Protein AF-A0A3B4ZM72-F1 (afdb_monomer_lite)

Foldseek 3Di:
DPDDDPPPPPPPDDDDDDVVVVVVVLQVVCVVVPDDSPPDPVVSVVVVVVVVVVVVVVVVVVVVVVVVVVVVVVVVVVVVVVVVVVVVVVVVVVVVVVVVVVVVVVVVVVVVVVVVVVVVVVLVVVCVVCVVVVVNVCSPPDPVVNVVVVVVVVVVVVVVVPDDDDPPDDDDDDDDDDDDDDDDDDDDDDDDDDDDDDDDDDPVVVVPDDDDDDDDDDDDDDDDPDCPVVVVVVVVVVVVVVVVVVVVVVVVVVVVVVVVVVVVVVVVVVVVVCVVCVVVVVVVVVVVVVVVVVVVVVVVVVVVVVVVVVVVVVVVVVVVVVVVVVVVVVVVVVVVVVVVVVVVVVVVVVVVVVVVVPPDDDDDDCPVVVVVVVVVVVVVVVVVVVVVVVVVVVVVVVVVVVVVVVVVVVVVVVVVVVVVVVVVVVVVVVVVVVVVVVVVVVVVVVVVVVVVVVVVVVVVVVVVVVVVVVVVVVVVVVVVVVVVVVVVVVVVVVVVVVVVVVVVVVVVVVVVVVVVVVVVVVVVVVVVVVVVPDPDDDDDDDDDDDDDDDDDDDDDDDDDDDDDDDDDDPVVVVVVVVVVVVVVVVVVVVVVVVVVVVVVVVVVVVVVVVVVVVVVVVVVVVVVVVVVVVVVVVVVVVVVVVVVVVVVVVVVVVVVVVVVVVVVVVVVVVVVVVVVVVVVVVVVVVVVVVVVVVVVVVVVVVVVVVVVVVVVVVVVVVVVVVVVVVVVVVVVVVVVVVVVVVPDDDDDDDDDDDDDDDDDDDDDDDDDDDDDDDDDDDDDDDDDDDDDDDDDDDDDDDDDDDDDDDDDDDDDDDDDDDDDDDD

Organism: NCBI:txid144197

Secondary structure (DSSP, 8-state):
--S--TTSTTS--PPPPPHHHHHHHHHHHHHHTT--TTS-HHHHHHHHHHHHHHHHHHHHHHHHHHHHHHHHHHHHHHHHHHHHHHHHHHHHHHHHHHHHHHHHHHHHHHHHHHHHHHHHHHHHHHHHHHHHTT-GGGGGS-HHHHHHHHHHHHHHHHHHHT-PPP------------------------------------GGGGTT---PPPP---------SSTHHHHHHHHHHHHHHHHHHHHHHHHHHHHHHHHHHHHHHHHHHHHHHHHHHHHHHHHHHHHHHHHHHHHHHHHHHHHHHHHHHHHHHHHHHHHHHHHHHHHHHHHHHHHHHHHHHHHHHHHHHHHHHHHHHT--------HHHHHHHHHHHHHHHHHHHHHHHHHHHHHHHHHHHHHHHHHHHHHHHHHHHHHHHHHHHHHHHHHHHHHHHHHHHHHHHHHHHHHHHHHHHHHHHHHHHHHHHHHHHHHHHHHHHHHHHHHHHHHHHHHHHHHHHHHHHHHHHHHHHHHHHHHHHHHHHHHHHHHTT------------------------------------THHHHHHHHHHHHHHHHHHHHHHHHHHHHHHHHHHHHHHHHHHHHHHHHHHHHHHHHHHHHHHHHHHHHHHHHHHHHHHHHHHHHHHHHHHHHHHHHHHHHHHHHHHHHHHHHHHHHHHHHHHHHHHHHHHHHHHHHHHHHHHHHHHHHHHHHHHHHHHHHHHHHHHHHHHHHSS-------------------------------------------------------------------------------

InterPro domains:
  IPR031476 Protein of unknown function DUF4686 [PF15742] (383-716)
  IPR052825 Coiled-coil domain-containing protein Prefoldin subunit beta-like [PTHR34479] (20-457)

Sequence (823 aa):
MCECESGLDAVCRTGLMDPAEELKQISTWLSEEGLHPDSPQEAQLCLLWRALQRTRTRLSNVTRELETHRSQHLAEMAEVRKSLEQIRIFTEHKDVLAQEIQDENDRLKEQLRRLISLQDAQISEVAKMLYQQGLTELIHSSPSEQVAYLLVERASLLETSEAPEKPTGDGGPAGQVETTAPPLNTSVRQSSHKGAPRHGQSAWKRLLGLHKASQSKHTFIPAEARHLAGQAGHLEKECSRLERDLEEGSRRLAMAHNEIRRLTDELESAHLTQRTYEPELESAQQEVEQLRQEVEKLKKYEMAELRKAKELNDRLDLEIRALRNRVRSLDTEKSSLQHTVLSLQEQLESAEQQQQQQQTGQVQAVELTQVASLRRKAEQLESVLQQQQLVQANQASELAKAQAAKLEQSDQTCRHLQEKLAAQTKKLLEKEELVESLQQQVQRLQAALQQQQQQLGAVQLQADRADELAKSSANELIQSNRTCRDLQNKLGAHVRSLLENESEIRSLRQQLDDAAAKTSTRENSLQDQQLLKHNKADSRPRTDTGCQLEDDTGLQTQPCKEDTVDKERPDYEEVMKTLFSTREECEALKKEICETLQCLDKERSKHHELKEKHKARLCRAKQKFDDETSWRDEKIKSLERELSFCSHTVTKEKELVMSITVENEKLLSERRRLLQQLHEEEHDKKDSNLTASLSKCRVDFLEMENKKLENKIFHMSTQLAVLERSLQNVQSLQFAEELKKISNHLPLFTPLHTSSVTSSERSDIQGSLDAKQTDATPSPHCRTSGPWCRPAEMGYLNLTSTQSRPDQPAPPAALSSSESPRP

Radius of gyration: 73.66 Å; chains: 1; bounding box: 165×98×258 Å

Structure (mmCIF, N/CA/C/O backbone):
data_AF-A0A3B4ZM72-F1
#
_entry.id   AF-A0A3B4ZM72-F1
#
loop_
_atom_site.group_PDB
_atom_site.id
_atom_site.type_symbol
_atom_site.label_atom_id
_atom_site.label_alt_id
_atom_site.label_comp_id
_atom_site.label_asym_id
_atom_site.label_entity_id
_atom_site.label_seq_id
_atom_site.pdbx_PDB_ins_code
_atom_site.Cartn_x
_atom_site.Cartn_y
_atom_site.Cartn_z
_atom_site.occupancy
_atom_site.B_iso_or_equiv
_atom_site.auth_seq_id
_atom_site.auth_comp_id
_atom_site.auth_asym_id
_atom_site.auth_atom_id
_atom_site.pdbx_PDB_model_num
ATOM 1 N N . MET A 1 1 ? -36.102 -30.342 0.320 1.00 39.38 1 MET A N 1
ATOM 2 C CA . MET A 1 1 ? -37.558 -30.230 0.069 1.00 39.38 1 MET A CA 1
ATOM 3 C C . MET A 1 1 ? -38.127 -31.630 0.141 1.00 39.38 1 MET A C 1
ATOM 5 O O . MET A 1 1 ? -37.392 -32.545 -0.210 1.00 39.38 1 MET A O 1
ATOM 9 N N . CYS A 1 2 ? -39.365 -31.772 0.624 1.00 41.09 2 CYS A N 1
ATOM 10 C CA . CYS A 1 2 ? -39.804 -32.916 1.441 1.00 41.09 2 CYS A CA 1
ATOM 11 C C . CYS A 1 2 ? -39.124 -32.929 2.831 1.00 41.09 2 CYS A C 1
ATOM 13 O O . CYS A 1 2 ? -38.068 -32.318 3.003 1.00 41.09 2 CYS A O 1
ATOM 15 N N . GLU A 1 3 ? -39.789 -33.570 3.801 1.00 36.41 3 GLU A N 1
ATOM 16 C CA . GLU A 1 3 ? -39.395 -33.713 5.219 1.00 36.41 3 GLU A CA 1
ATOM 17 C C . GLU A 1 3 ? -39.218 -32.404 6.022 1.00 36.41 3 GLU A C 1
ATOM 19 O O . GLU A 1 3 ? -38.140 -32.113 6.527 1.00 36.41 3 GLU A O 1
ATOM 24 N N . CYS A 1 4 ? -40.300 -31.622 6.186 1.00 36.41 4 CYS A N 1
ATOM 25 C CA . CYS A 1 4 ? -40.378 -30.601 7.255 1.00 36.41 4 CYS A CA 1
ATOM 26 C C . CYS A 1 4 ? -41.807 -30.176 7.694 1.00 36.41 4 CYS A C 1
ATOM 28 O O . CYS A 1 4 ? -41.957 -29.174 8.385 1.00 36.41 4 CYS A O 1
ATOM 30 N N . GLU A 1 5 ? -42.871 -30.896 7.305 1.00 38.28 5 GLU A N 1
ATOM 31 C CA . GLU A 1 5 ? -44.272 -30.453 7.513 1.00 38.28 5 GLU A CA 1
ATOM 32 C C . GLU A 1 5 ? -45.040 -31.217 8.612 1.00 38.28 5 GLU A C 1
ATOM 34 O O . GLU A 1 5 ? -46.142 -30.833 8.985 1.00 38.28 5 GLU A O 1
ATOM 39 N N . SER A 1 6 ? -44.461 -32.268 9.200 1.00 40.31 6 SER A N 1
ATOM 40 C CA . SER A 1 6 ? -45.129 -33.154 10.173 1.00 40.31 6 SER A CA 1
ATOM 41 C C . SER A 1 6 ? -45.191 -32.629 11.621 1.00 40.31 6 SER A C 1
ATOM 43 O O . SER A 1 6 ? -45.596 -33.365 12.519 1.00 40.31 6 SER A O 1
ATOM 45 N N . GLY A 1 7 ? -44.773 -31.383 11.877 1.00 36.31 7 GLY A N 1
ATOM 46 C CA . GLY A 1 7 ? -44.553 -30.860 13.235 1.00 36.31 7 GLY A CA 1
ATOM 47 C C . GLY A 1 7 ? -45.649 -29.969 13.839 1.00 36.31 7 GLY A C 1
ATOM 48 O O . GLY A 1 7 ? -45.573 -29.680 15.031 1.00 36.31 7 GLY A O 1
ATOM 49 N N . LEU A 1 8 ? -46.634 -29.496 13.063 1.00 37.75 8 LEU A N 1
ATOM 50 C CA . LEU A 1 8 ? -47.495 -28.372 13.485 1.00 37.75 8 LEU A CA 1
ATOM 51 C C . LEU A 1 8 ? -48.903 -28.753 13.988 1.00 37.75 8 LEU A C 1
ATOM 53 O O . LEU A 1 8 ? -49.446 -28.038 14.828 1.00 37.75 8 LEU A O 1
ATOM 57 N N . ASP A 1 9 ? -49.469 -29.891 13.577 1.00 36.84 9 ASP A N 1
ATOM 58 C CA . ASP A 1 9 ? -50.849 -30.277 13.943 1.00 36.84 9 ASP A CA 1
ATOM 59 C C . ASP A 1 9 ? -51.015 -30.789 15.392 1.00 36.84 9 ASP A C 1
ATOM 61 O O . ASP A 1 9 ? -52.133 -30.989 15.872 1.00 36.84 9 ASP A O 1
ATOM 65 N N . ALA A 1 10 ? -49.918 -31.009 16.123 1.00 38.50 10 ALA A N 1
ATOM 66 C CA . ALA A 1 10 ? -49.944 -31.670 17.431 1.00 38.50 10 ALA A CA 1
ATOM 67 C C . ALA A 1 10 ? -50.439 -30.789 18.600 1.00 38.50 10 ALA A C 1
ATOM 69 O O . ALA A 1 10 ? -50.789 -31.319 19.654 1.00 38.50 10 ALA A O 1
ATOM 70 N N . VAL A 1 11 ? -50.458 -29.459 18.446 1.00 41.25 11 VAL A N 1
ATOM 71 C CA . VAL A 1 11 ? -50.649 -28.514 19.571 1.00 41.25 11 VAL A CA 1
ATOM 72 C C . VAL A 1 11 ? -52.121 -28.130 19.795 1.00 41.25 11 VAL A C 1
ATOM 74 O O . VAL A 1 11 ? -52.511 -27.776 20.907 1.00 41.25 11 VAL A O 1
ATOM 77 N N . CYS A 1 12 ? -52.987 -28.256 18.785 1.00 37.84 12 CYS A N 1
ATOM 78 C CA . CYS A 1 12 ? -54.393 -27.830 18.854 1.00 37.84 12 CYS A CA 1
ATOM 79 C C . CYS A 1 12 ? -55.337 -28.860 19.513 1.00 37.84 12 CYS A C 1
ATOM 81 O O . CYS A 1 12 ? -56.420 -29.148 19.004 1.00 37.84 12 CYS A O 1
ATOM 83 N N . ARG A 1 13 ? -54.949 -29.394 20.679 1.00 44.56 13 ARG A N 1
ATOM 84 C CA . ARG A 1 13 ? -55.831 -30.154 21.588 1.00 44.56 13 ARG A CA 1
ATOM 85 C C . ARG A 1 13 ? -55.795 -29.581 23.004 1.00 44.56 13 ARG A C 1
ATOM 87 O O . ARG A 1 13 ? -55.393 -30.249 23.953 1.00 44.56 13 ARG A O 1
ATOM 94 N N . THR A 1 14 ? -56.257 -28.343 23.148 1.00 48.09 14 THR A N 1
ATOM 95 C CA . THR A 1 14 ? -56.658 -27.803 24.452 1.00 48.09 14 THR A CA 1
ATOM 96 C C . THR A 1 14 ? -57.784 -28.660 25.026 1.00 48.09 14 THR A C 1
ATOM 98 O O . THR A 1 14 ? -58.851 -28.762 24.416 1.00 48.09 14 THR A O 1
ATOM 101 N N . GLY A 1 15 ? -57.560 -29.274 26.188 1.00 49.94 15 GLY A N 1
ATOM 102 C CA . GLY A 1 15 ? -58.657 -29.838 26.971 1.00 49.94 15 GLY A CA 1
ATOM 103 C C . GLY A 1 15 ? -59.597 -28.719 27.415 1.00 49.94 15 GLY A C 1
ATOM 104 O O . GLY A 1 15 ? -59.130 -27.636 27.764 1.00 49.94 15 GLY A O 1
ATOM 105 N N . LEU A 1 16 ? -60.907 -28.970 27.397 1.00 51.81 16 LEU A N 1
ATOM 106 C CA . LEU A 1 16 ? -61.850 -28.080 28.067 1.00 51.81 16 LEU A CA 1
ATOM 107 C C . LEU A 1 16 ? -61.593 -28.194 29.574 1.00 51.81 16 LEU A C 1
ATOM 109 O O . LEU A 1 16 ? -61.608 -29.303 30.114 1.00 51.81 16 LEU A O 1
ATOM 113 N N . MET A 1 17 ? -61.345 -27.063 30.233 1.00 61.16 17 MET A N 1
ATOM 114 C CA . MET A 1 17 ? -61.376 -26.985 31.693 1.00 61.16 17 MET A CA 1
ATOM 115 C C . MET A 1 17 ? -62.834 -27.116 32.164 1.00 61.16 17 MET A C 1
ATOM 117 O O . MET A 1 17 ? -63.772 -26.929 31.384 1.00 61.16 17 MET A O 1
ATOM 121 N N . ASP A 1 18 ? -63.050 -27.442 33.438 1.00 74.81 18 ASP A N 1
ATOM 122 C CA . ASP A 1 18 ? -64.393 -27.361 34.018 1.00 74.81 18 ASP A CA 1
ATOM 123 C C . ASP A 1 18 ? -64.803 -25.873 34.090 1.00 74.81 18 ASP A C 1
ATOM 125 O O . ASP A 1 18 ? -64.057 -25.081 34.674 1.00 74.81 18 ASP A O 1
ATOM 129 N N . PRO A 1 19 ? -65.963 -25.444 33.552 1.00 71.25 19 PRO A N 1
ATOM 130 C CA . PRO A 1 19 ? -66.417 -24.057 33.681 1.00 71.25 19 PRO A CA 1
ATOM 131 C C . PRO A 1 19 ? -66.559 -23.596 35.146 1.00 71.25 19 PRO A C 1
ATOM 133 O O . PRO A 1 19 ? -66.435 -22.404 35.429 1.00 71.25 19 PRO A O 1
ATOM 136 N N . ALA A 1 20 ? -66.761 -24.508 36.106 1.00 71.81 20 ALA A N 1
ATOM 137 C CA . ALA A 1 20 ? -66.739 -24.197 37.540 1.00 71.81 20 ALA A CA 1
ATOM 138 C C . ALA A 1 20 ? -65.322 -23.938 38.099 1.00 71.81 20 ALA A C 1
ATOM 140 O O . ALA A 1 20 ? -65.180 -23.445 39.222 1.00 71.81 20 ALA A O 1
ATOM 141 N N . GLU A 1 21 ? -64.278 -24.278 37.346 1.00 76.75 21 GLU A N 1
ATOM 142 C CA . GLU A 1 21 ? -62.869 -24.014 37.642 1.00 76.75 21 GLU A CA 1
ATOM 143 C C . GLU A 1 21 ? -62.369 -22.776 36.881 1.00 76.75 21 GLU A C 1
ATOM 145 O O . GLU A 1 21 ? -61.737 -21.912 37.491 1.00 76.75 21 GLU A O 1
ATOM 150 N N . GLU A 1 22 ? -62.776 -22.593 35.618 1.00 78.25 22 GLU A N 1
ATOM 151 C CA . GLU A 1 22 ? -62.567 -21.346 34.860 1.00 78.25 22 GLU A CA 1
ATOM 152 C C . GLU A 1 22 ? -63.152 -20.129 35.599 1.00 78.25 22 GLU A C 1
ATOM 154 O O . GLU A 1 22 ? -62.467 -19.124 35.789 1.00 78.25 22 GLU A O 1
ATOM 159 N N . LEU A 1 23 ? -64.391 -20.227 36.101 1.00 78.88 23 LEU A N 1
ATOM 160 C CA . LEU A 1 23 ? -65.030 -19.148 36.867 1.00 78.88 23 LEU A CA 1
ATOM 161 C C . LEU A 1 23 ? -64.290 -18.808 38.173 1.00 78.88 23 LEU A C 1
ATOM 163 O O . LEU A 1 23 ? -64.309 -17.650 38.592 1.00 78.88 23 LEU A O 1
ATOM 167 N N . LYS A 1 24 ? -63.613 -19.780 38.802 1.00 79.81 24 LYS A N 1
ATOM 168 C CA . LYS A 1 24 ? -62.765 -19.528 39.982 1.00 79.81 24 LYS A CA 1
ATOM 169 C C . LYS A 1 24 ? -61.474 -18.816 39.592 1.00 79.81 24 LYS A C 1
ATOM 171 O O . LYS A 1 24 ? -61.111 -17.850 40.247 1.00 79.81 24 LYS A O 1
ATOM 176 N N . GLN A 1 25 ? -60.813 -19.249 38.518 1.00 81.06 25 GLN A N 1
ATOM 177 C CA . GLN A 1 25 ? -59.602 -18.588 38.013 1.00 81.06 25 GLN A CA 1
ATOM 178 C C . GLN A 1 25 ? -59.888 -17.137 37.592 1.00 81.06 25 GLN A C 1
ATOM 180 O O . GLN A 1 25 ? -59.097 -16.236 37.868 1.00 81.06 25 GLN A O 1
ATOM 185 N N . ILE A 1 26 ? -61.054 -16.890 36.985 1.00 81.50 26 ILE A N 1
ATOM 186 C CA . ILE A 1 26 ? -61.528 -15.541 36.657 1.00 81.50 26 ILE A CA 1
ATOM 187 C C . ILE A 1 26 ? -61.771 -14.720 37.933 1.00 81.50 26 ILE A C 1
ATOM 189 O O . ILE A 1 26 ? -61.358 -13.564 37.982 1.00 81.50 26 ILE A O 1
ATOM 193 N N . SER A 1 27 ? -62.389 -15.282 38.980 1.00 78.69 27 SER A N 1
ATOM 194 C CA . SER A 1 27 ? -62.639 -14.533 40.222 1.00 78.69 27 SER A CA 1
ATOM 195 C C . SER A 1 27 ? -61.362 -14.229 41.017 1.00 78.69 27 SER A C 1
ATOM 197 O O . SER A 1 27 ? -61.245 -13.127 41.561 1.00 78.69 27 SER A O 1
ATOM 199 N N . THR A 1 28 ? -60.373 -15.131 41.031 1.00 83.06 28 THR A N 1
ATOM 200 C CA . THR A 1 28 ? -59.054 -14.850 41.624 1.00 83.06 28 THR A CA 1
ATOM 201 C C . THR A 1 28 ? -58.307 -13.785 40.830 1.00 83.06 28 THR A C 1
ATOM 203 O O . THR A 1 28 ? -57.856 -12.811 41.424 1.00 83.06 28 THR A O 1
ATOM 206 N N . TRP A 1 29 ? -58.275 -13.877 39.496 1.00 86.31 29 TRP A N 1
ATOM 207 C CA . TRP A 1 29 ? -57.610 -12.877 38.652 1.00 86.31 29 TRP A CA 1
ATOM 208 C C . TRP A 1 29 ? -58.255 -11.480 38.755 1.00 86.31 29 TRP A C 1
ATOM 210 O O . TRP A 1 29 ? -57.559 -10.468 38.829 1.00 86.31 29 TRP A O 1
ATOM 220 N N . LEU A 1 30 ? -59.590 -11.400 38.841 1.00 82.94 30 LEU A N 1
ATOM 221 C CA . LEU A 1 30 ? -60.292 -10.132 39.092 1.00 82.94 30 LEU A CA 1
ATOM 222 C C . LEU A 1 30 ? -59.968 -9.552 40.479 1.00 82.94 30 LEU A C 1
ATOM 224 O O . LEU A 1 30 ? -59.894 -8.331 40.621 1.00 82.94 30 LEU A O 1
ATOM 228 N N . SER A 1 31 ? -59.744 -10.409 41.480 1.00 78.12 31 SER A N 1
ATOM 229 C CA . SER A 1 31 ? -59.316 -9.992 42.822 1.00 78.12 31 SER A CA 1
ATOM 230 C C . SER A 1 31 ? -57.866 -9.485 42.825 1.00 78.12 31 SER A C 1
ATOM 232 O O . SER A 1 31 ? -57.564 -8.498 43.493 1.00 78.12 31 SER A O 1
ATOM 234 N N . GLU A 1 32 ? -56.980 -10.108 42.041 1.00 81.75 32 GLU A N 1
ATOM 235 C CA . GLU A 1 32 ? -55.578 -9.699 41.851 1.00 81.75 32 GLU A CA 1
ATOM 236 C C . GLU A 1 32 ? -55.450 -8.344 41.128 1.00 81.75 32 GLU A C 1
ATOM 238 O O . GLU A 1 32 ? -54.628 -7.515 41.519 1.00 81.75 32 GLU A O 1
ATOM 243 N N . GLU A 1 33 ? -56.306 -8.062 40.138 1.00 80.50 33 GLU A N 1
ATOM 244 C CA . GLU A 1 33 ? -56.430 -6.733 39.502 1.00 80.50 33 GLU A CA 1
ATOM 245 C C . GLU A 1 33 ? -57.232 -5.718 40.358 1.00 80.50 33 GLU A C 1
ATOM 247 O O . GLU A 1 33 ? -57.470 -4.587 39.926 1.00 80.50 33 GLU A O 1
ATOM 252 N N . GLY A 1 34 ? -57.628 -6.084 41.584 1.00 78.25 34 GLY A N 1
ATOM 253 C CA . GLY A 1 34 ? -58.151 -5.161 42.598 1.00 78.25 34 GLY A CA 1
ATOM 254 C C . GLY A 1 34 ? -59.664 -4.908 42.590 1.00 78.25 34 GLY A C 1
ATOM 255 O O . GLY A 1 34 ? -60.106 -3.913 43.169 1.00 78.25 34 GLY A O 1
ATOM 256 N N . LEU A 1 35 ? -60.479 -5.767 41.967 1.00 75.38 35 LEU A N 1
ATOM 257 C CA . LEU A 1 35 ? -61.942 -5.717 42.108 1.00 75.38 35 LEU A CA 1
ATOM 258 C C . LEU A 1 35 ? -62.424 -6.491 43.343 1.00 75.38 35 LEU A C 1
ATOM 260 O O . LEU A 1 35 ? -61.974 -7.599 43.618 1.00 75.38 35 LEU A O 1
ATOM 264 N N . HIS A 1 36 ? -63.422 -5.945 44.042 1.00 70.19 36 HIS A N 1
ATOM 265 C CA . HIS A 1 36 ? -64.130 -6.677 45.097 1.00 70.19 36 HIS A CA 1
ATOM 266 C C . HIS A 1 36 ? -65.056 -7.747 44.481 1.00 70.19 36 HIS A C 1
ATOM 268 O O . HIS A 1 36 ? -65.680 -7.445 43.457 1.00 70.19 36 HIS A O 1
ATOM 274 N N . PRO A 1 37 ? -65.236 -8.939 45.085 1.00 67.31 37 PRO A N 1
ATOM 275 C CA . PRO A 1 37 ? -66.122 -9.981 44.550 1.00 67.31 37 PRO A CA 1
ATOM 276 C C . PRO A 1 37 ? -67.559 -9.509 44.267 1.00 67.31 37 PRO A C 1
ATOM 278 O O . PRO A 1 37 ? -68.132 -9.864 43.239 1.00 67.31 37 PRO A O 1
ATOM 281 N N . ASP A 1 38 ? -68.105 -8.635 45.119 1.00 69.62 38 ASP A N 1
ATOM 282 C CA . ASP A 1 38 ? -69.455 -8.058 44.977 1.00 69.62 38 ASP A CA 1
ATOM 283 C C . ASP A 1 38 ? -69.561 -6.916 43.939 1.00 69.62 38 ASP A C 1
ATOM 285 O O . ASP A 1 38 ? -70.576 -6.220 43.870 1.00 69.62 38 ASP A O 1
ATOM 289 N N . SER A 1 39 ? -68.518 -6.673 43.135 1.00 75.94 39 SER A N 1
ATOM 290 C CA . SER A 1 39 ? -68.550 -5.650 42.078 1.00 75.94 39 SER A CA 1
ATOM 291 C C . SER A 1 39 ? -69.613 -5.982 41.020 1.00 75.94 39 SER A C 1
ATOM 293 O O . SER A 1 39 ? -69.706 -7.141 40.611 1.00 75.94 39 SER A O 1
ATOM 295 N N . PRO A 1 40 ? -70.373 -5.000 40.493 1.00 82.62 40 PRO A N 1
ATOM 296 C CA . PRO A 1 40 ? -71.416 -5.260 39.501 1.00 82.62 40 PRO A CA 1
ATOM 297 C C . PRO A 1 40 ? -70.844 -5.906 38.230 1.00 82.62 40 PRO A C 1
ATOM 299 O O . PRO A 1 40 ? -69.763 -5.536 37.767 1.00 82.62 40 PRO A O 1
ATOM 302 N N . GLN A 1 41 ? -71.591 -6.844 37.637 1.00 78.19 41 GLN A N 1
ATOM 303 C CA . GLN A 1 41 ? -71.126 -7.658 36.501 1.00 78.19 41 GLN A CA 1
ATOM 304 C C . GLN A 1 41 ? -70.626 -6.822 35.313 1.00 78.19 41 GLN A C 1
ATOM 306 O O . GLN A 1 41 ? -69.636 -7.189 34.687 1.00 78.19 41 GLN A O 1
ATOM 311 N N . GLU A 1 42 ? -71.233 -5.667 35.030 1.00 82.38 42 GLU A N 1
ATOM 312 C CA . GLU A 1 42 ? -70.773 -4.766 33.964 1.00 82.38 42 GLU A CA 1
ATOM 313 C C . GLU A 1 42 ? -69.364 -4.205 34.221 1.00 82.38 42 GLU A C 1
ATOM 315 O O . GLU A 1 42 ? -68.594 -4.042 33.274 1.00 82.38 42 GLU A O 1
ATOM 320 N N . ALA A 1 43 ? -68.975 -3.968 35.480 1.00 78.69 43 ALA A N 1
ATOM 321 C CA . ALA A 1 43 ? -67.618 -3.541 35.826 1.00 78.69 43 ALA A CA 1
ATOM 322 C C . ALA A 1 43 ? -66.602 -4.680 35.635 1.00 78.69 43 ALA A C 1
ATOM 324 O O . ALA A 1 43 ? -65.532 -4.452 35.062 1.00 78.69 43 ALA A O 1
ATOM 325 N N . GLN A 1 44 ? -66.965 -5.904 36.040 1.00 82.88 44 GLN A N 1
ATOM 326 C CA . GLN A 1 44 ? -66.149 -7.107 35.835 1.00 82.88 44 GLN A CA 1
ATOM 327 C C . GLN A 1 44 ? -65.938 -7.376 34.332 1.00 82.88 44 GLN A C 1
ATOM 329 O O . GLN A 1 44 ? -64.802 -7.488 33.867 1.00 82.88 44 GLN A O 1
ATOM 334 N N . LEU A 1 45 ? -67.019 -7.368 33.543 1.00 85.56 45 LEU A N 1
ATOM 335 C CA . LEU A 1 45 ? -66.986 -7.535 32.085 1.00 85.56 45 LEU A CA 1
ATOM 336 C C . LEU A 1 45 ? -66.202 -6.415 31.386 1.00 85.56 45 LEU A C 1
ATOM 338 O O . LEU A 1 45 ? -65.425 -6.695 30.473 1.00 85.56 45 LEU A O 1
ATOM 342 N N . CYS A 1 46 ? -66.332 -5.159 31.827 1.00 85.31 46 CYS A N 1
ATOM 343 C CA . CYS A 1 46 ? -65.537 -4.051 31.291 1.00 85.31 46 CYS A CA 1
ATOM 344 C C . CYS A 1 46 ? -64.032 -4.236 31.525 1.00 85.31 46 CYS A C 1
ATOM 346 O O . CYS A 1 46 ? -63.236 -3.862 30.660 1.00 85.31 46 CYS A O 1
ATOM 348 N N . LEU A 1 47 ? -63.620 -4.785 32.671 1.00 85.19 47 LEU A N 1
ATOM 349 C CA . LEU A 1 47 ? -62.209 -5.036 32.967 1.00 85.19 47 LEU A CA 1
ATOM 350 C C . LEU A 1 47 ? -61.669 -6.261 32.221 1.00 85.19 47 LEU A C 1
ATOM 352 O O . LEU A 1 47 ? -60.618 -6.137 31.591 1.00 85.19 47 LEU A O 1
ATOM 356 N N . LEU A 1 48 ? -62.425 -7.362 32.144 1.00 87.31 48 LEU A N 1
ATOM 357 C CA . LEU A 1 48 ? -62.096 -8.515 31.290 1.00 87.31 48 LEU A CA 1
ATOM 358 C C . LEU A 1 48 ? -61.955 -8.115 29.814 1.00 87.31 48 LEU A C 1
ATOM 360 O O . LEU A 1 48 ? -60.978 -8.480 29.162 1.00 87.31 48 LEU A O 1
ATOM 364 N N . TRP A 1 49 ? -62.876 -7.306 29.284 1.00 88.06 49 TRP A N 1
ATOM 365 C CA . TRP A 1 49 ? -62.820 -6.835 27.897 1.00 88.06 49 TRP A CA 1
ATOM 366 C C . TRP A 1 49 ? -61.612 -5.925 27.635 1.00 88.06 49 TRP A C 1
ATOM 368 O O . TRP A 1 49 ? -60.904 -6.106 26.643 1.00 88.06 49 TRP A O 1
ATOM 378 N N . ARG A 1 50 ? -61.308 -4.990 28.548 1.00 89.50 50 ARG A N 1
ATOM 379 C CA . ARG A 1 50 ? -60.094 -4.154 28.467 1.00 89.50 50 ARG A CA 1
ATOM 380 C C . ARG A 1 50 ? -58.821 -4.997 28.553 1.00 89.50 50 ARG A C 1
ATOM 382 O O . ARG A 1 50 ? -57.872 -4.717 27.825 1.00 89.50 50 ARG A O 1
ATOM 389 N N . ALA A 1 51 ? -58.789 -6.021 29.402 1.00 87.75 51 ALA A N 1
ATOM 390 C CA . ALA A 1 51 ? -57.661 -6.939 29.510 1.00 87.75 51 ALA A CA 1
ATOM 391 C C . ALA A 1 51 ? -57.478 -7.761 28.229 1.00 87.75 51 ALA A C 1
ATOM 393 O O . ALA A 1 51 ? -56.378 -7.771 27.685 1.00 87.75 51 ALA A O 1
ATOM 394 N N . LEU A 1 52 ? -58.553 -8.329 27.672 1.00 89.50 52 LEU A N 1
ATOM 395 C CA . LEU A 1 52 ? -58.537 -9.045 26.392 1.00 89.50 52 LEU A CA 1
ATOM 396 C C . LEU A 1 52 ? -58.078 -8.151 25.225 1.00 89.50 52 LEU A C 1
ATOM 398 O O . LEU A 1 52 ? -57.320 -8.589 24.361 1.00 89.50 52 LEU A O 1
ATOM 402 N N . GLN A 1 53 ? -58.477 -6.875 25.202 1.00 92.00 53 GLN A N 1
ATOM 403 C CA . GLN A 1 53 ? -57.972 -5.906 24.222 1.00 92.00 53 GLN A CA 1
ATOM 404 C C . GLN A 1 53 ? -56.477 -5.588 24.425 1.00 92.00 53 GLN A C 1
ATOM 406 O O . GLN A 1 53 ? -55.721 -5.524 23.450 1.00 92.00 53 GLN A O 1
ATOM 411 N N . ARG A 1 54 ? -56.016 -5.426 25.674 1.00 90.94 54 ARG A N 1
ATOM 412 C CA . ARG A 1 54 ? -54.594 -5.206 26.009 1.00 90.94 54 ARG A CA 1
ATOM 413 C C . ARG A 1 54 ? -53.726 -6.418 25.658 1.00 90.94 54 ARG A C 1
ATOM 415 O O . ARG A 1 54 ? -52.645 -6.241 25.103 1.00 90.94 54 ARG A O 1
ATOM 422 N N . THR A 1 55 ? -54.172 -7.640 25.947 1.00 89.75 55 THR A N 1
ATOM 423 C CA . THR A 1 55 ? -53.428 -8.864 25.608 1.00 89.75 55 THR A CA 1
ATOM 424 C C . THR A 1 55 ? -53.434 -9.113 24.106 1.00 89.75 55 THR A C 1
ATOM 426 O O . THR A 1 55 ? -52.381 -9.419 23.556 1.00 89.75 55 THR A O 1
ATOM 429 N N . ARG A 1 56 ? -54.554 -8.870 23.408 1.00 93.19 56 ARG A N 1
ATOM 430 C CA . ARG A 1 56 ? -54.620 -8.953 21.940 1.00 93.19 56 ARG A CA 1
ATOM 431 C C . ARG A 1 56 ? -53.699 -7.946 21.247 1.00 93.19 56 ARG A C 1
ATOM 433 O O . ARG A 1 56 ? -53.025 -8.330 20.297 1.00 93.19 56 ARG A O 1
ATOM 440 N N . THR A 1 57 ? -53.636 -6.695 21.714 1.00 93.06 57 THR A N 1
ATOM 441 C CA . THR A 1 57 ? -52.728 -5.682 21.133 1.00 93.06 57 THR A CA 1
ATOM 442 C C . THR A 1 57 ? -51.259 -5.961 21.460 1.00 93.06 57 THR A C 1
ATOM 444 O O . THR A 1 57 ? -50.413 -5.848 20.575 1.00 93.06 57 THR A O 1
ATOM 447 N N . ARG A 1 58 ? -50.944 -6.420 22.682 1.00 93.81 58 ARG A N 1
ATOM 448 C CA . ARG A 1 58 ? -49.604 -6.934 23.025 1.00 93.81 58 ARG A CA 1
ATOM 449 C C . ARG A 1 58 ? -49.201 -8.104 22.128 1.00 93.81 58 ARG A C 1
ATOM 451 O O . ARG A 1 58 ? -48.114 -8.070 21.565 1.00 93.81 58 ARG A O 1
ATOM 458 N N . LEU A 1 59 ? -50.079 -9.091 21.944 1.00 95.12 59 LEU A N 1
ATOM 459 C CA . LEU A 1 59 ? -49.815 -10.248 21.090 1.00 95.12 59 LEU A CA 1
ATOM 460 C C . LEU A 1 59 ? -49.580 -9.824 19.635 1.00 95.12 59 LEU A C 1
ATOM 462 O O . LEU A 1 59 ? -48.575 -10.221 19.061 1.00 95.12 59 LEU A O 1
ATOM 466 N N . SER A 1 60 ? -50.424 -8.958 19.057 1.00 94.25 60 SER A N 1
ATOM 467 C CA . SER A 1 60 ? -50.212 -8.476 17.683 1.00 94.25 60 SER A CA 1
ATOM 468 C C . SER A 1 60 ? -48.919 -7.674 17.513 1.00 94.25 60 SER A C 1
ATOM 470 O O . SER A 1 60 ? -48.294 -7.757 16.457 1.00 94.25 60 SER A O 1
ATOM 472 N N . ASN A 1 61 ? -48.496 -6.926 18.539 1.00 94.44 61 ASN A N 1
ATOM 473 C CA . ASN A 1 61 ? -47.221 -6.210 18.518 1.00 94.44 61 ASN A CA 1
ATOM 474 C C . ASN A 1 61 ? -46.046 -7.197 18.534 1.00 94.44 61 ASN A C 1
ATOM 476 O O . ASN A 1 61 ? -45.229 -7.153 17.620 1.00 94.44 61 ASN A O 1
ATOM 480 N N . VAL A 1 62 ? -46.037 -8.151 19.473 1.00 95.50 62 VAL A N 1
ATOM 481 C CA . VAL A 1 62 ? -44.997 -9.190 19.586 1.00 95.50 62 VAL A CA 1
ATOM 482 C C . VAL A 1 62 ? -44.931 -10.072 18.333 1.00 95.50 62 VAL A C 1
ATOM 484 O O . VAL A 1 62 ? -43.841 -10.382 17.860 1.00 95.50 62 VAL A O 1
ATOM 487 N N . THR A 1 63 ? -46.070 -10.443 17.735 1.00 94.75 63 THR A N 1
ATOM 488 C CA . THR A 1 63 ? -46.089 -11.175 16.456 1.00 94.75 63 THR A CA 1
ATOM 489 C C . THR A 1 63 ? -45.480 -10.342 15.329 1.00 94.75 63 THR A C 1
ATOM 491 O O . THR A 1 63 ? -44.668 -10.860 14.568 1.00 94.75 63 THR A O 1
ATOM 494 N N . ARG A 1 64 ? -45.807 -9.046 15.234 1.00 95.06 64 ARG A N 1
ATOM 495 C CA . ARG A 1 64 ? -45.223 -8.149 14.224 1.00 95.06 64 ARG A CA 1
ATOM 496 C C . ARG A 1 64 ? -43.721 -7.939 14.441 1.00 95.06 64 ARG A C 1
ATOM 498 O O . ARG A 1 64 ? -42.976 -7.936 13.470 1.00 95.06 64 ARG A O 1
ATOM 505 N N . GLU A 1 65 ? -43.283 -7.792 15.688 1.00 94.69 65 GLU A N 1
ATOM 506 C CA . GLU A 1 65 ? -41.872 -7.668 16.077 1.00 94.69 65 GLU A CA 1
ATOM 507 C C . GLU A 1 65 ? -41.086 -8.934 15.691 1.00 94.69 65 GLU A C 1
ATOM 509 O O . GLU A 1 65 ? -40.050 -8.843 15.027 1.00 94.69 65 GLU A O 1
ATOM 514 N N . LEU A 1 66 ? -41.638 -10.119 15.976 1.00 95.50 66 LEU A N 1
ATOM 515 C CA . LEU A 1 66 ? -41.091 -11.405 15.534 1.00 95.50 66 LEU A CA 1
ATOM 516 C C . LEU A 1 66 ? -41.008 -11.507 14.001 1.00 95.50 66 LEU A C 1
ATOM 518 O O . LEU A 1 66 ? -39.988 -11.956 13.476 1.00 95.50 66 LEU A O 1
ATOM 522 N N . GLU A 1 67 ? -42.034 -11.062 13.271 1.00 95.62 67 GLU A N 1
ATOM 523 C CA . GLU A 1 67 ? -42.023 -11.054 11.802 1.00 95.62 67 GLU A CA 1
ATOM 524 C C . GLU A 1 67 ? -40.981 -10.074 11.235 1.00 95.62 67 GLU A C 1
ATOM 526 O O . GLU A 1 67 ? -40.300 -10.389 10.253 1.00 95.62 67 GLU A O 1
ATOM 531 N N . THR A 1 68 ? -40.776 -8.916 11.878 1.00 94.44 68 THR A N 1
ATOM 532 C CA . THR A 1 68 ? -39.695 -7.993 11.499 1.00 94.44 68 THR A CA 1
ATOM 533 C C . THR A 1 68 ? -38.312 -8.572 11.782 1.00 94.44 68 THR A C 1
ATOM 535 O O . THR A 1 68 ? -37.446 -8.465 10.918 1.00 94.44 68 THR A O 1
ATOM 538 N N . HIS A 1 69 ? -38.103 -9.264 12.907 1.00 93.94 69 HIS A N 1
ATOM 539 C CA . HIS A 1 69 ? -36.830 -9.931 13.199 1.00 93.94 69 HIS A CA 1
ATOM 540 C C . HIS A 1 69 ? -36.548 -11.108 12.256 1.00 93.94 69 HIS A C 1
ATOM 542 O O . HIS A 1 69 ? -35.420 -11.262 11.791 1.00 93.94 69 HIS A O 1
ATOM 548 N N . ARG A 1 70 ? -37.566 -11.896 11.883 1.00 96.38 70 ARG A N 1
ATOM 549 C CA . ARG A 1 70 ? -37.447 -12.918 10.826 1.00 96.38 70 ARG A CA 1
ATOM 550 C C . ARG A 1 70 ? -37.057 -12.301 9.484 1.00 96.38 70 ARG A C 1
ATOM 552 O O . ARG A 1 70 ? -36.173 -12.821 8.808 1.00 96.38 70 ARG A O 1
ATOM 559 N N . SER A 1 71 ? -37.682 -11.182 9.120 1.00 93.75 71 SER A N 1
ATOM 560 C CA . SER A 1 71 ? -37.392 -10.458 7.875 1.00 93.75 71 SER A CA 1
ATOM 561 C C . SER A 1 71 ? -35.971 -9.880 7.863 1.00 93.75 71 SER A C 1
ATOM 563 O O . SER A 1 71 ? -35.266 -10.014 6.865 1.00 93.75 71 SER A O 1
ATOM 565 N N . GLN A 1 72 ? -35.523 -9.303 8.984 1.00 94.44 72 GLN A N 1
ATOM 566 C CA . GLN A 1 72 ? -34.149 -8.825 9.187 1.00 94.44 72 GLN A CA 1
ATOM 567 C C . GLN A 1 72 ? -33.139 -9.969 9.061 1.00 94.44 72 GLN A C 1
ATOM 569 O O . GLN A 1 72 ? -32.228 -9.884 8.245 1.00 94.44 72 GLN A O 1
ATOM 574 N N . HIS A 1 73 ? -33.347 -11.075 9.781 1.00 93.38 73 HIS A N 1
ATOM 575 C CA . HIS A 1 73 ? -32.472 -12.246 9.720 1.00 93.38 73 HIS A CA 1
ATOM 576 C C . HIS A 1 73 ? -32.390 -12.838 8.302 1.00 93.38 73 HIS A C 1
ATOM 578 O O . HIS A 1 73 ? -31.312 -13.214 7.850 1.00 93.38 73 HIS A O 1
ATOM 584 N N . LEU A 1 74 ? -33.499 -12.894 7.555 1.00 94.31 74 LEU A N 1
ATOM 585 C CA . LEU A 1 74 ? -33.482 -13.334 6.154 1.00 94.31 74 LEU A CA 1
ATOM 586 C C . LEU A 1 74 ? -32.691 -12.381 5.241 1.00 94.31 74 LEU A C 1
ATOM 588 O O . LEU A 1 74 ? -32.006 -12.858 4.335 1.00 94.31 74 LEU A O 1
ATOM 592 N N . ALA A 1 75 ? -32.743 -11.069 5.488 1.00 93.69 75 ALA A N 1
ATOM 593 C CA . ALA A 1 75 ? -31.940 -10.083 4.765 1.00 93.69 75 ALA A CA 1
ATOM 594 C C . ALA A 1 75 ? -30.442 -10.190 5.111 1.00 93.69 75 ALA A C 1
ATOM 596 O O . ALA A 1 75 ? -29.620 -10.272 4.199 1.00 93.69 75 ALA A O 1
ATOM 597 N N . GLU A 1 76 ? -30.084 -10.295 6.396 1.00 95.31 76 GLU A N 1
ATOM 598 C CA . GLU A 1 76 ? -28.696 -10.515 6.836 1.00 95.31 76 GLU A CA 1
ATOM 599 C C . GLU A 1 76 ? -28.136 -11.835 6.273 1.00 95.31 76 GLU A C 1
ATOM 601 O O . GLU A 1 76 ? -27.024 -11.864 5.749 1.00 95.31 76 GLU A O 1
ATOM 606 N N . MET A 1 77 ? -28.920 -12.920 6.264 1.00 93.31 77 MET A N 1
ATOM 607 C CA . MET A 1 77 ? -28.518 -14.187 5.633 1.00 93.31 77 MET A CA 1
ATOM 608 C C . MET A 1 77 ? -28.349 -14.081 4.108 1.00 93.31 77 MET A C 1
ATOM 610 O O . MET A 1 77 ? -27.544 -14.816 3.533 1.00 93.31 77 MET A O 1
ATOM 614 N N . ALA A 1 78 ? -29.081 -13.192 3.430 1.00 95.12 78 ALA A N 1
ATOM 615 C CA . ALA A 1 78 ? -28.885 -12.926 2.004 1.00 95.12 78 ALA A CA 1
ATOM 616 C C . ALA A 1 78 ? -27.608 -12.105 1.746 1.00 95.12 78 ALA A C 1
ATOM 618 O O . ALA A 1 78 ? -26.871 -12.398 0.802 1.00 95.12 78 ALA A O 1
ATOM 619 N N . GLU A 1 79 ? -27.301 -11.132 2.606 1.00 95.75 79 GLU A N 1
ATOM 620 C CA . GLU A 1 79 ? -26.062 -10.351 2.541 1.00 95.75 79 GLU A CA 1
ATOM 621 C C . GLU A 1 79 ? -24.822 -11.205 2.850 1.00 95.75 79 GLU A C 1
ATOM 623 O O . GLU A 1 79 ? -23.844 -11.147 2.106 1.00 95.75 79 GLU A O 1
ATOM 628 N N . VAL A 1 80 ? -24.889 -12.089 3.852 1.00 96.69 80 VAL A N 1
ATOM 629 C CA . VAL A 1 80 ? -23.826 -13.067 4.153 1.00 96.69 80 VAL A CA 1
ATOM 630 C C . VAL A 1 80 ? -23.581 -14.016 2.974 1.00 96.69 80 VAL A C 1
ATOM 632 O O . VAL A 1 80 ? -22.435 -14.300 2.642 1.00 96.69 80 VAL A O 1
ATOM 635 N N . ARG A 1 81 ? -24.626 -14.474 2.269 1.00 94.88 81 ARG A N 1
ATOM 636 C CA . ARG A 1 81 ? -24.445 -15.274 1.038 1.00 94.88 81 ARG A CA 1
ATOM 637 C C . ARG A 1 81 ? -23.756 -14.476 -0.070 1.00 94.88 81 ARG A C 1
ATOM 639 O O . ARG A 1 81 ? -22.903 -15.020 -0.765 1.00 94.88 81 ARG A O 1
ATOM 646 N N . LYS A 1 82 ? -24.096 -13.192 -0.222 1.00 96.69 82 LYS A N 1
ATOM 647 C CA . LYS A 1 82 ? -23.477 -12.297 -1.209 1.00 96.69 82 LYS A CA 1
ATOM 648 C C . LYS A 1 82 ? -21.995 -12.049 -0.904 1.00 96.69 82 LYS A C 1
ATOM 650 O O . LYS A 1 82 ? -21.187 -12.099 -1.828 1.00 96.69 82 LYS A O 1
ATOM 655 N N . SER A 1 83 ? -21.628 -11.817 0.358 1.00 91.81 83 SER A N 1
ATOM 656 C CA . SER A 1 83 ? -20.224 -11.616 0.742 1.00 91.81 83 SER A CA 1
ATOM 657 C C . SER A 1 83 ? -19.406 -12.907 0.648 1.00 91.81 83 SER A C 1
ATOM 659 O O . SER A 1 83 ? -18.271 -12.860 0.180 1.00 91.81 83 SER A O 1
ATOM 661 N N . LEU A 1 84 ? -19.984 -14.069 0.979 1.00 96.62 84 LEU A N 1
ATOM 662 C CA . LEU A 1 84 ? -19.347 -15.373 0.757 1.00 96.62 84 LEU A CA 1
ATOM 663 C C . LEU A 1 84 ? -19.064 -15.642 -0.729 1.00 96.62 84 LEU A C 1
ATOM 665 O O . LEU A 1 84 ? -17.961 -16.071 -1.058 1.00 96.62 84 LEU A O 1
ATOM 669 N N . GLU A 1 85 ? -20.000 -15.338 -1.635 1.00 96.88 85 GLU A N 1
ATOM 670 C CA . GLU A 1 85 ? -19.762 -15.502 -3.078 1.00 96.88 85 GLU A CA 1
ATOM 671 C C . GLU A 1 85 ? -18.712 -14.502 -3.601 1.00 96.88 85 GLU A C 1
ATOM 673 O O . GLU A 1 85 ? -17.879 -14.861 -4.428 1.00 96.88 85 GLU A O 1
ATOM 678 N N . GLN A 1 86 ? -18.660 -13.275 -3.067 1.00 96.31 86 GLN A N 1
ATOM 679 C CA . GLN A 1 86 ? -17.571 -12.334 -3.368 1.00 96.31 86 GLN A CA 1
ATOM 680 C C . GLN A 1 86 ? -16.207 -12.858 -2.888 1.00 96.31 86 GLN A C 1
ATOM 682 O O . GLN A 1 86 ? -15.247 -12.838 -3.656 1.00 96.31 86 GLN A O 1
ATOM 687 N N . ILE A 1 87 ? -16.114 -13.371 -1.655 1.00 92.19 87 ILE A N 1
ATOM 688 C CA . ILE A 1 87 ? -14.890 -13.984 -1.108 1.00 92.19 87 ILE A CA 1
ATOM 689 C C . ILE A 1 87 ? -14.454 -15.176 -1.967 1.00 92.19 87 ILE A C 1
ATOM 691 O O . ILE A 1 87 ? -13.267 -15.313 -2.271 1.00 92.19 87 ILE A O 1
ATOM 695 N N . ARG A 1 88 ? -15.404 -16.009 -2.407 1.00 96.75 88 ARG A N 1
ATOM 696 C CA . ARG A 1 88 ? -15.151 -17.120 -3.327 1.00 96.75 88 ARG A CA 1
ATOM 697 C C . ARG A 1 88 ? -14.569 -16.624 -4.653 1.00 96.75 88 ARG A C 1
ATOM 699 O O . ARG A 1 88 ? -13.498 -17.083 -5.034 1.00 96.75 88 ARG A O 1
ATOM 706 N N . ILE A 1 89 ? -15.207 -15.651 -5.304 1.00 95.38 89 ILE A N 1
ATOM 707 C CA . ILE A 1 89 ? -14.738 -15.072 -6.573 1.00 95.38 89 ILE A CA 1
ATOM 708 C C . ILE A 1 89 ? -13.336 -14.458 -6.423 1.00 95.38 89 ILE A C 1
ATOM 710 O O . ILE A 1 89 ? -12.488 -14.647 -7.293 1.00 95.38 89 ILE A O 1
ATOM 714 N N . PHE A 1 90 ? -13.040 -13.756 -5.324 1.00 94.06 90 PHE A N 1
ATOM 715 C CA . PHE A 1 90 ? -11.685 -13.251 -5.064 1.00 94.06 90 PHE A CA 1
ATOM 716 C C . PHE A 1 90 ? -10.670 -14.371 -4.801 1.00 94.06 90 PHE A C 1
ATOM 718 O O . PHE A 1 90 ? -9.513 -14.242 -5.196 1.00 94.06 90 PHE A O 1
ATOM 725 N N . THR A 1 91 ? -11.089 -15.475 -4.179 1.00 93.06 91 THR A N 1
ATOM 726 C CA . THR A 1 91 ? -10.233 -16.649 -3.955 1.00 93.06 91 THR A CA 1
ATOM 727 C C . THR A 1 91 ? -9.889 -17.329 -5.280 1.00 93.06 91 THR A C 1
ATOM 729 O O . THR A 1 91 ? -8.708 -17.521 -5.553 1.00 93.06 91 THR A O 1
ATOM 732 N N . GLU A 1 92 ? -10.887 -17.578 -6.136 1.00 96.50 92 GLU A N 1
ATOM 733 C CA . GLU A 1 92 ? -10.711 -18.166 -7.471 1.00 96.50 92 GLU A CA 1
ATOM 734 C C . GLU A 1 92 ? -9.772 -17.308 -8.347 1.00 96.50 92 GLU A C 1
ATOM 736 O O . GLU A 1 92 ? -8.812 -17.836 -8.905 1.00 96.50 92 GLU A O 1
ATOM 741 N N . HIS A 1 93 ? -9.941 -15.977 -8.389 1.00 95.88 93 HIS A N 1
ATOM 742 C CA . HIS A 1 93 ? -9.007 -15.085 -9.103 1.00 95.88 93 HIS A CA 1
ATOM 743 C C . HIS A 1 93 ? -7.580 -15.106 -8.528 1.00 95.88 93 HIS A C 1
ATOM 745 O O . HIS A 1 93 ? -6.607 -15.089 -9.280 1.00 95.88 93 HIS A O 1
ATOM 751 N N . LYS A 1 94 ? -7.439 -15.137 -7.197 1.00 94.94 94 LYS A N 1
ATOM 752 C CA . LYS A 1 94 ? -6.137 -15.177 -6.512 1.00 94.94 94 LYS A CA 1
ATOM 753 C C . LYS A 1 94 ? -5.410 -16.507 -6.761 1.00 94.94 94 LYS A C 1
ATOM 755 O O . LYS A 1 94 ? -4.186 -16.511 -6.852 1.00 94.94 94 LYS A O 1
ATOM 760 N N . ASP A 1 95 ? -6.143 -17.613 -6.892 1.00 92.88 95 ASP A N 1
ATOM 761 C CA . ASP A 1 95 ? -5.579 -18.925 -7.237 1.00 92.88 95 ASP A CA 1
ATOM 762 C C . ASP A 1 95 ? -5.179 -19.005 -8.724 1.00 92.88 95 ASP A C 1
ATOM 764 O O . ASP A 1 95 ? -4.110 -19.532 -9.032 1.00 92.88 95 ASP A O 1
ATOM 768 N N . VAL A 1 96 ? -5.952 -18.400 -9.639 1.00 96.56 96 VAL A N 1
ATOM 769 C CA . VAL A 1 96 ? -5.559 -18.248 -11.059 1.00 96.56 96 VAL A CA 1
ATOM 770 C C . VAL A 1 96 ? -4.273 -17.427 -11.195 1.00 96.56 96 VAL A C 1
ATOM 772 O O . VAL A 1 96 ? -3.324 -17.891 -11.822 1.00 96.56 96 VAL A O 1
ATOM 775 N N . LEU A 1 97 ? -4.190 -16.259 -10.549 1.00 95.81 97 LEU A N 1
ATOM 776 C CA . LEU A 1 97 ? -2.989 -15.414 -10.585 1.00 95.81 97 LEU A CA 1
ATOM 777 C C . LEU A 1 97 ? -1.756 -16.128 -9.997 1.00 95.81 97 LEU A C 1
ATOM 779 O O . LEU A 1 97 ? -0.643 -15.971 -10.496 1.00 95.81 97 LEU A O 1
ATOM 783 N N . ALA A 1 98 ? -1.940 -16.943 -8.952 1.00 90.75 98 ALA A N 1
ATOM 784 C CA . ALA A 1 98 ? -0.861 -17.759 -8.398 1.00 90.75 98 ALA A CA 1
ATOM 785 C C . ALA A 1 98 ? -0.365 -18.827 -9.393 1.00 90.75 98 ALA A C 1
ATOM 787 O O . ALA A 1 98 ? 0.841 -19.073 -9.460 1.00 90.75 98 ALA A O 1
ATOM 788 N N . GLN A 1 99 ? -1.261 -19.419 -10.192 1.00 96.00 99 GLN A N 1
ATOM 789 C CA . GLN A 1 99 ? -0.887 -20.350 -11.259 1.00 96.00 99 GLN A CA 1
ATOM 790 C C . GLN A 1 99 ? -0.153 -19.640 -12.407 1.00 96.00 99 GLN A C 1
ATOM 792 O O . GLN A 1 99 ? 0.885 -20.130 -12.840 1.00 96.00 99 GLN A O 1
ATOM 797 N N . GLU A 1 100 ? -0.616 -18.467 -12.849 1.00 96.31 100 GLU A N 1
ATOM 798 C CA . GLU A 1 100 ? 0.061 -17.671 -13.890 1.00 96.31 100 GLU A CA 1
ATOM 799 C C . GLU A 1 100 ? 1.503 -17.311 -13.485 1.00 96.31 100 GLU A C 1
ATOM 801 O O . GLU A 1 100 ? 2.441 -17.485 -14.268 1.00 96.31 100 GLU A O 1
ATOM 806 N N . ILE A 1 101 ? 1.703 -16.894 -12.228 1.00 90.88 101 ILE A N 1
ATOM 807 C CA . ILE A 1 101 ? 3.031 -16.607 -11.663 1.00 90.88 101 ILE A CA 1
ATOM 808 C C . ILE A 1 101 ? 3.899 -17.875 -11.593 1.00 90.88 101 ILE A C 1
ATOM 810 O O . ILE A 1 101 ? 5.108 -17.803 -11.838 1.00 90.88 101 ILE A O 1
ATOM 814 N N . GLN A 1 102 ? 3.322 -19.036 -11.270 1.00 94.75 102 GLN A N 1
ATOM 815 C CA . GLN A 1 102 ? 4.049 -20.310 -11.252 1.00 94.75 102 GLN A CA 1
ATOM 816 C C . GLN A 1 102 ? 4.474 -20.740 -12.667 1.00 94.75 102 GLN A C 1
ATOM 818 O O . GLN A 1 102 ? 5.635 -21.114 -12.861 1.00 94.75 102 GLN A O 1
ATOM 823 N N . ASP A 1 103 ? 3.578 -20.630 -13.648 1.00 96.12 103 ASP A N 1
ATOM 824 C CA . ASP A 1 103 ? 3.826 -20.986 -15.049 1.00 96.12 103 ASP A CA 1
ATOM 825 C C . ASP A 1 103 ? 4.902 -20.084 -15.678 1.00 96.12 103 ASP A C 1
ATOM 827 O O . ASP A 1 103 ? 5.805 -20.573 -16.369 1.00 96.12 103 ASP A O 1
ATOM 831 N N . GLU A 1 104 ? 4.882 -18.775 -15.392 1.00 96.44 104 GLU A N 1
ATOM 832 C CA . GLU A 1 104 ? 5.958 -17.864 -15.799 1.00 96.44 104 GLU A CA 1
ATOM 833 C C . GLU A 1 104 ? 7.287 -18.219 -15.116 1.00 96.44 104 GLU A C 1
ATOM 835 O O . GLU A 1 104 ? 8.324 -18.293 -15.780 1.00 96.44 104 GLU A O 1
ATOM 840 N N . ASN A 1 105 ? 7.276 -18.525 -13.815 1.00 91.19 105 ASN A N 1
ATOM 841 C CA . ASN A 1 105 ? 8.477 -18.962 -13.104 1.00 91.19 105 ASN A CA 1
ATOM 842 C C . ASN A 1 105 ? 9.075 -20.247 -13.700 1.00 91.19 105 ASN A C 1
ATOM 844 O O . ASN A 1 105 ? 10.297 -20.350 -13.832 1.00 91.19 105 ASN A O 1
ATOM 848 N N . ASP A 1 106 ? 8.258 -21.233 -14.068 1.00 96.38 106 ASP A N 1
ATOM 849 C CA . ASP A 1 106 ? 8.743 -22.476 -14.677 1.00 96.38 106 ASP A CA 1
ATOM 850 C C . ASP A 1 106 ? 9.208 -22.282 -16.129 1.00 96.38 106 ASP A C 1
ATOM 852 O O . ASP A 1 106 ? 10.216 -22.878 -16.529 1.00 96.38 106 ASP A O 1
ATOM 856 N N . ARG A 1 107 ? 8.590 -21.360 -16.882 1.00 96.38 107 ARG A N 1
ATOM 857 C CA . ARG A 1 107 ? 9.097 -20.887 -18.182 1.00 96.38 107 ARG A CA 1
ATOM 858 C C . ARG A 1 107 ? 10.464 -20.206 -18.053 1.00 96.38 107 ARG A C 1
ATOM 860 O O . ARG A 1 107 ? 11.363 -20.517 -18.835 1.00 96.38 107 ARG A O 1
ATOM 867 N N . LEU A 1 108 ? 10.651 -19.328 -17.066 1.00 93.69 108 LEU A N 1
ATOM 868 C CA . LEU A 1 108 ? 11.923 -18.639 -16.812 1.00 93.69 108 LEU A CA 1
ATOM 869 C C . LEU A 1 108 ? 13.026 -19.622 -16.387 1.00 93.69 108 LEU A C 1
ATOM 871 O O . LEU A 1 108 ? 14.138 -19.563 -16.916 1.00 93.69 108 LEU A O 1
ATOM 875 N N . LYS A 1 109 ? 12.715 -20.588 -15.508 1.00 95.75 109 LYS A N 1
ATOM 876 C CA . LYS A 1 109 ? 13.633 -21.689 -15.150 1.00 95.75 109 LYS A CA 1
ATOM 877 C C . LYS A 1 109 ? 14.044 -22.494 -16.384 1.00 95.75 109 LYS A C 1
ATOM 879 O O . LYS A 1 109 ? 15.215 -22.832 -16.531 1.00 95.75 109 LYS A O 1
ATOM 884 N N . GLU A 1 110 ? 13.109 -22.784 -17.285 1.00 96.94 110 GLU A N 1
ATOM 885 C CA . GLU A 1 110 ? 13.383 -23.511 -18.527 1.00 96.94 110 GLU A CA 1
ATOM 886 C C . GLU A 1 110 ? 14.233 -22.697 -19.521 1.00 96.94 110 GLU A C 1
ATOM 888 O O . GLU A 1 110 ? 15.149 -23.242 -20.138 1.00 96.94 110 GLU A O 1
ATOM 893 N N . GLN A 1 111 ? 14.016 -21.383 -19.634 1.00 96.81 111 GLN A N 1
ATOM 894 C CA . GLN A 1 111 ? 14.900 -20.501 -20.407 1.00 96.81 111 GLN A CA 1
ATOM 895 C C . GLN A 1 111 ? 16.319 -20.457 -19.815 1.00 96.81 111 GLN A C 1
ATOM 897 O O . GLN A 1 111 ? 17.291 -20.552 -20.566 1.00 96.81 111 GLN A O 1
ATOM 902 N N . LEU A 1 112 ? 16.452 -20.400 -18.486 1.00 95.94 112 LEU A N 1
ATOM 903 C CA . LEU A 1 112 ? 17.748 -20.441 -17.803 1.00 95.94 112 LEU A CA 1
ATOM 904 C C . LEU A 1 112 ? 18.487 -21.770 -18.042 1.00 95.94 112 LEU A C 1
ATOM 906 O O . LEU A 1 112 ? 19.665 -21.746 -18.393 1.00 95.94 112 LEU A O 1
ATOM 910 N N . ARG A 1 113 ? 17.803 -22.923 -17.947 1.00 96.81 113 ARG A N 1
ATOM 911 C CA . ARG A 1 113 ? 18.385 -24.240 -18.292 1.00 96.81 113 ARG A CA 1
ATOM 912 C C . ARG A 1 113 ? 18.934 -24.264 -19.718 1.00 96.81 113 ARG A C 1
ATOM 914 O O . ARG A 1 113 ? 20.028 -24.775 -19.939 1.00 96.81 113 ARG A O 1
ATOM 921 N N . ARG A 1 114 ? 18.198 -23.695 -20.681 1.00 96.44 114 ARG A N 1
ATOM 922 C CA . ARG A 1 114 ? 18.624 -23.629 -22.090 1.00 96.44 114 ARG A CA 1
ATOM 923 C C . ARG A 1 114 ? 19.877 -22.777 -22.261 1.00 96.44 114 ARG A C 1
ATOM 925 O O . ARG A 1 114 ? 20.809 -23.230 -22.920 1.00 96.44 114 ARG A O 1
ATOM 932 N N . LEU A 1 115 ? 19.929 -21.600 -21.632 1.00 95.94 115 LEU A N 1
ATOM 933 C CA . LEU A 1 115 ? 21.114 -20.735 -21.649 1.00 95.94 115 LEU A CA 1
ATOM 934 C C . LEU A 1 115 ? 22.340 -21.434 -21.043 1.00 95.94 115 LEU A C 1
ATOM 936 O O . LEU A 1 115 ? 23.394 -21.427 -21.672 1.00 95.94 115 LEU A O 1
ATOM 940 N N . ILE A 1 116 ? 22.183 -22.110 -19.899 1.00 94.12 116 ILE A N 1
ATOM 941 C CA . ILE A 1 116 ? 23.252 -22.912 -19.279 1.00 94.12 116 ILE A CA 1
ATOM 942 C C . ILE A 1 116 ? 23.711 -24.021 -20.236 1.00 94.12 116 ILE A C 1
ATOM 944 O O . ILE A 1 116 ? 24.895 -24.107 -20.535 1.00 94.12 116 ILE A O 1
ATOM 948 N N . SER A 1 117 ? 22.793 -24.803 -20.816 1.00 95.44 117 SER A N 1
ATOM 949 C CA . SER A 1 117 ? 23.161 -25.890 -21.741 1.00 95.44 117 SER A CA 1
ATOM 950 C C . SER A 1 117 ? 23.880 -25.410 -23.012 1.00 95.44 117 SER A C 1
ATOM 952 O O . SER A 1 117 ? 24.730 -26.117 -23.552 1.00 95.44 117 SER A O 1
ATOM 954 N N . LEU A 1 118 ? 23.570 -24.195 -23.480 1.00 96.12 118 LEU A N 1
ATOM 955 C CA . LEU A 1 118 ? 24.236 -23.559 -24.616 1.00 96.12 118 LEU A CA 1
ATOM 956 C C . LEU A 1 118 ? 25.630 -23.047 -24.223 1.00 96.12 118 LEU A C 1
ATOM 958 O O . LEU A 1 118 ? 26.580 -23.223 -24.985 1.00 96.12 118 LEU A O 1
ATOM 962 N N . GLN A 1 119 ? 25.770 -22.482 -23.022 1.00 92.94 119 GLN A N 1
ATOM 963 C CA . GLN A 1 119 ? 27.055 -22.077 -22.455 1.00 92.94 119 GLN A CA 1
ATOM 964 C C . GLN A 1 119 ? 27.974 -23.288 -22.217 1.00 92.94 119 GLN A C 1
ATOM 966 O O . GLN A 1 119 ? 29.135 -23.255 -22.620 1.00 92.94 119 GLN A O 1
ATOM 971 N N . ASP A 1 120 ? 27.459 -24.382 -21.653 1.00 93.12 120 ASP A N 1
ATOM 972 C CA . ASP A 1 120 ? 28.198 -25.635 -21.447 1.00 93.12 120 ASP A CA 1
ATOM 973 C C . ASP A 1 120 ? 28.645 -26.261 -22.776 1.00 93.12 120 ASP A C 1
ATOM 975 O O . ASP A 1 120 ? 29.763 -26.775 -22.881 1.00 93.12 120 ASP A O 1
ATOM 979 N N . ALA A 1 121 ? 27.809 -26.186 -23.819 1.00 92.69 121 ALA A N 1
ATOM 980 C CA . ALA A 1 121 ? 28.169 -26.627 -25.165 1.00 92.69 121 ALA A CA 1
ATOM 981 C C . ALA A 1 121 ? 29.311 -25.781 -25.760 1.00 92.69 121 ALA A C 1
ATOM 983 O O . ALA A 1 121 ? 30.276 -26.349 -26.274 1.00 92.69 121 ALA A O 1
ATOM 984 N N . GLN A 1 122 ? 29.249 -24.451 -25.626 1.00 90.19 122 GLN A N 1
ATOM 985 C CA . GLN A 1 122 ? 30.309 -23.534 -26.068 1.00 90.19 122 GLN A CA 1
ATOM 986 C C . GLN A 1 122 ? 31.619 -23.748 -25.294 1.00 90.19 122 GLN A C 1
ATOM 988 O O . GLN A 1 122 ? 32.680 -23.862 -25.905 1.00 90.19 122 GLN A O 1
ATOM 993 N N . ILE A 1 123 ? 31.561 -23.884 -23.965 1.00 89.50 123 ILE A N 1
ATOM 994 C CA . ILE A 1 123 ? 32.728 -24.209 -23.127 1.00 89.50 123 ILE A CA 1
ATOM 995 C C . ILE A 1 123 ? 33.320 -25.561 -23.547 1.00 89.50 123 ILE A C 1
ATOM 997 O O . ILE A 1 123 ? 34.536 -25.686 -23.686 1.00 89.50 123 ILE A O 1
ATOM 1001 N N . SER A 1 124 ? 32.477 -26.558 -23.829 1.00 91.06 124 SER A N 1
ATOM 1002 C CA . SER A 1 124 ? 32.906 -27.876 -24.318 1.00 91.06 124 SER A CA 1
ATOM 1003 C C . SER A 1 124 ? 33.525 -27.841 -25.720 1.00 91.06 124 SER A C 1
ATOM 1005 O O . SER A 1 124 ? 34.302 -28.733 -26.062 1.00 91.06 124 SER A O 1
ATOM 1007 N N . GLU A 1 125 ? 33.183 -26.860 -26.554 1.00 93.31 125 GLU A N 1
ATOM 1008 C CA . GLU A 1 125 ? 33.792 -26.642 -27.869 1.00 93.31 125 GLU A CA 1
ATOM 1009 C C . GLU A 1 125 ? 35.152 -25.942 -27.742 1.00 93.31 125 GLU A C 1
ATOM 1011 O O . GLU A 1 125 ? 36.153 -26.461 -28.239 1.00 93.31 125 GLU A O 1
ATOM 1016 N N . VAL A 1 126 ? 35.229 -24.854 -26.968 1.00 91.44 126 VAL A N 1
ATOM 1017 C CA . VAL A 1 126 ? 36.491 -24.155 -26.664 1.00 91.44 126 VAL A CA 1
ATOM 1018 C C . VAL A 1 126 ? 37.490 -25.092 -25.974 1.00 91.44 126 VAL A C 1
ATOM 1020 O O . VAL A 1 126 ? 38.657 -25.136 -26.360 1.00 91.44 126 VAL A O 1
ATOM 1023 N N . ALA A 1 127 ? 37.040 -25.929 -25.034 1.00 90.31 127 ALA A N 1
ATOM 1024 C CA . ALA A 1 127 ? 37.876 -26.944 -24.392 1.00 90.31 127 ALA A CA 1
ATOM 1025 C C . ALA A 1 127 ? 38.462 -27.957 -25.395 1.00 90.31 127 ALA A C 1
ATOM 1027 O O . ALA A 1 127 ? 39.633 -28.323 -25.281 1.00 90.31 127 ALA A O 1
ATOM 1028 N N . LYS A 1 128 ? 37.693 -28.380 -26.412 1.00 93.00 128 LYS A N 1
ATOM 1029 C CA . LYS A 1 128 ? 38.199 -29.249 -27.494 1.00 93.00 128 LYS A CA 1
ATOM 1030 C C . LYS A 1 128 ? 39.226 -28.524 -28.361 1.00 93.00 128 LYS A C 1
ATOM 1032 O O . LYS A 1 128 ? 40.233 -29.134 -28.712 1.00 93.00 128 LYS A O 1
ATOM 1037 N N . MET A 1 129 ? 39.005 -27.247 -28.681 1.00 91.06 129 MET A N 1
ATOM 1038 C CA . MET A 1 129 ? 39.965 -26.440 -29.445 1.00 91.06 129 MET A CA 1
ATOM 1039 C C . MET A 1 129 ? 41.287 -26.272 -28.684 1.00 91.06 129 MET A C 1
ATOM 1041 O O . MET A 1 129 ? 42.347 -26.560 -29.235 1.00 91.06 129 MET A O 1
ATOM 1045 N N . LEU A 1 130 ? 41.235 -25.891 -27.403 1.00 90.38 130 LEU A N 1
ATOM 1046 C CA . LEU A 1 130 ? 42.420 -25.771 -26.546 1.00 90.38 130 LEU A CA 1
ATOM 1047 C C . LEU A 1 130 ? 43.158 -27.111 -26.403 1.00 90.38 130 LEU A C 1
ATOM 1049 O O . LEU A 1 130 ? 44.382 -27.146 -26.510 1.00 90.38 130 LEU A O 1
ATOM 1053 N N . TYR A 1 131 ? 42.430 -28.223 -26.251 1.00 92.19 131 TYR A N 1
ATOM 1054 C CA . TYR A 1 131 ? 43.018 -29.566 -26.219 1.00 92.19 131 TYR A CA 1
ATOM 1055 C C . TYR A 1 131 ? 43.740 -29.920 -27.530 1.00 92.19 131 TYR A C 1
ATOM 1057 O O . TYR A 1 131 ? 44.859 -30.426 -27.496 1.00 92.19 131 TYR A O 1
ATOM 1065 N N . GLN A 1 132 ? 43.138 -29.618 -28.688 1.00 91.50 132 GLN A N 1
ATOM 1066 C CA . GLN A 1 132 ? 43.741 -29.859 -30.007 1.00 91.50 132 GLN A CA 1
ATOM 1067 C C . GLN A 1 132 ? 45.010 -29.027 -30.250 1.00 91.50 132 GLN A C 1
ATOM 1069 O O . GLN A 1 132 ? 45.915 -29.504 -30.929 1.00 91.50 132 GLN A O 1
ATOM 1074 N N . GLN A 1 133 ? 45.102 -27.825 -29.672 1.00 86.62 133 GLN A N 1
ATOM 1075 C CA . GLN A 1 133 ? 46.305 -26.980 -29.714 1.00 86.62 133 GLN A CA 1
ATOM 1076 C C . GLN A 1 133 ? 47.325 -27.305 -28.601 1.00 86.62 133 GLN A C 1
ATOM 1078 O O . GLN A 1 133 ? 48.346 -26.636 -28.483 1.00 86.62 133 GLN A O 1
ATOM 1083 N N . GLY A 1 134 ? 47.068 -28.316 -27.761 1.00 86.38 134 GLY A N 1
ATOM 1084 C CA . GLY A 1 134 ? 47.951 -28.702 -26.652 1.00 86.38 134 GLY A CA 1
ATOM 1085 C C . GLY A 1 134 ? 47.904 -27.780 -25.424 1.00 86.38 134 GLY A C 1
ATOM 1086 O O . GLY A 1 134 ? 48.614 -28.034 -24.453 1.00 86.38 134 GLY A O 1
ATOM 1087 N N . LEU A 1 135 ? 47.038 -26.761 -25.413 1.00 87.56 135 LEU A N 1
ATOM 1088 C CA . LEU A 1 135 ? 46.852 -25.792 -24.322 1.00 87.56 135 LEU A CA 1
ATOM 1089 C C . LEU A 1 135 ? 45.982 -26.367 -23.185 1.00 87.56 135 LEU A C 1
ATOM 1091 O O . LEU A 1 135 ? 45.031 -25.741 -22.715 1.00 87.56 135 LEU A O 1
ATOM 1095 N N . THR A 1 136 ? 46.280 -27.590 -22.744 1.00 85.88 136 THR A N 1
ATOM 1096 C CA . THR A 1 136 ? 45.426 -28.354 -21.818 1.00 85.88 136 THR A CA 1
ATOM 1097 C C . THR A 1 136 ? 45.337 -27.748 -20.419 1.00 85.88 136 THR A C 1
ATOM 1099 O O . THR A 1 136 ? 44.281 -27.832 -19.797 1.00 85.88 136 THR A O 1
ATOM 1102 N N . GLU A 1 137 ? 46.389 -27.074 -19.943 1.00 85.06 137 GLU A N 1
ATOM 1103 C CA . GLU A 1 137 ? 46.382 -26.358 -18.656 1.00 85.06 137 GLU A CA 1
ATOM 1104 C C . GLU A 1 137 ? 45.371 -25.193 -18.633 1.00 85.06 137 GLU A C 1
ATOM 1106 O O . GLU A 1 137 ? 44.833 -24.861 -17.578 1.00 85.06 137 GLU A O 1
ATOM 1111 N N . LEU A 1 138 ? 45.068 -24.609 -19.800 1.00 86.75 138 LEU A N 1
ATOM 1112 C CA . LEU A 1 138 ? 44.194 -23.441 -19.951 1.00 86.75 138 LEU A CA 1
ATOM 1113 C C . LEU A 1 138 ? 42.694 -23.810 -19.949 1.00 86.75 138 LEU A C 1
ATOM 1115 O O . LEU A 1 138 ? 41.845 -22.955 -19.707 1.00 86.75 138 LEU A O 1
ATOM 1119 N N . ILE A 1 139 ? 42.355 -25.091 -20.157 1.00 87.00 139 ILE A N 1
ATOM 1120 C CA . ILE A 1 139 ? 40.967 -25.604 -20.189 1.00 87.00 139 ILE A CA 1
ATOM 1121 C C . ILE A 1 139 ? 40.245 -25.400 -18.846 1.00 87.00 139 ILE A C 1
ATOM 1123 O O . ILE A 1 139 ? 39.024 -25.260 -18.810 1.00 87.00 139 ILE A O 1
ATOM 1127 N N . HIS A 1 140 ? 40.989 -25.378 -17.738 1.00 86.50 140 HIS A N 1
ATOM 1128 C CA . HIS A 1 140 ? 40.447 -25.191 -16.388 1.00 86.50 140 HIS A CA 1
ATOM 1129 C C . HIS A 1 140 ? 40.502 -23.732 -15.898 1.00 86.50 140 HIS A C 1
ATOM 1131 O O . HIS A 1 140 ? 40.078 -23.451 -14.779 1.00 86.50 140 HIS A O 1
ATOM 1137 N N . SER A 1 141 ? 41.014 -22.803 -16.712 1.00 87.19 141 SER A N 1
ATOM 1138 C CA . SER A 1 141 ? 41.011 -21.363 -16.425 1.00 87.19 141 SER A CA 1
ATOM 1139 C C . SER A 1 141 ? 39.668 -20.723 -16.794 1.00 87.19 141 SER A C 1
ATOM 1141 O O . SER A 1 141 ? 38.943 -21.233 -17.651 1.00 87.19 141 SER A O 1
ATOM 1143 N N . SER A 1 142 ? 39.334 -19.580 -16.189 1.00 89.31 142 SER A N 1
ATOM 1144 C CA . SER A 1 142 ? 38.123 -18.826 -16.549 1.00 89.31 142 SER A CA 1
ATOM 1145 C C . SER A 1 142 ? 38.178 -18.329 -18.005 1.00 89.31 142 SER A C 1
ATOM 1147 O O . SER A 1 142 ? 39.269 -18.043 -18.500 1.00 89.31 142 SER A O 1
ATOM 1149 N N . PRO A 1 143 ? 37.040 -18.138 -18.706 1.00 86.19 143 PRO A N 1
ATOM 1150 C CA . PRO A 1 143 ? 37.041 -17.633 -20.086 1.00 86.19 143 PRO A CA 1
ATOM 1151 C C . PRO A 1 143 ? 37.798 -16.305 -20.265 1.00 86.19 143 PRO A C 1
ATOM 1153 O O . PRO A 1 143 ? 38.450 -16.089 -21.282 1.00 86.19 143 PRO A O 1
ATOM 1156 N N . SER A 1 144 ? 37.784 -15.440 -19.246 1.00 87.50 144 SER A N 1
ATOM 1157 C CA . SER A 1 144 ? 38.592 -14.215 -19.172 1.00 87.50 144 SER A CA 1
ATOM 1158 C C . SER A 1 144 ? 40.103 -14.476 -19.179 1.00 87.50 144 SER A C 1
ATOM 1160 O O . SER A 1 144 ? 40.839 -13.773 -19.868 1.00 87.50 144 SER A O 1
ATOM 1162 N N . GLU A 1 145 ? 40.577 -15.490 -18.454 1.00 86.69 145 GLU A N 1
ATOM 1163 C CA . GLU A 1 145 ? 41.991 -15.890 -18.440 1.00 86.69 145 GLU A CA 1
ATOM 1164 C C . GLU A 1 145 ? 42.388 -16.609 -19.736 1.00 86.69 145 GLU A C 1
ATOM 1166 O O . GLU A 1 145 ? 43.475 -16.359 -20.254 1.00 86.69 145 GLU A O 1
ATOM 1171 N N . GLN A 1 146 ? 41.493 -17.434 -20.298 1.00 90.75 146 GLN A N 1
ATOM 1172 C CA . GLN A 1 146 ? 41.683 -18.072 -21.607 1.00 90.75 146 GLN A CA 1
ATOM 1173 C C . GLN A 1 146 ? 41.907 -17.009 -22.698 1.00 90.75 146 GLN A C 1
ATOM 1175 O O . GLN A 1 146 ? 42.894 -17.064 -23.432 1.00 90.75 146 GLN A O 1
ATOM 1180 N N . VAL A 1 147 ? 41.040 -15.991 -22.757 1.00 90.06 147 VAL A N 1
ATOM 1181 C CA . VAL A 1 147 ? 41.168 -14.864 -23.697 1.00 90.06 147 VAL A CA 1
ATOM 1182 C C . VAL A 1 147 ? 42.425 -14.035 -23.420 1.00 90.06 147 VAL A C 1
ATOM 1184 O O . VAL A 1 147 ? 43.145 -13.704 -24.361 1.00 90.06 147 VAL A O 1
ATOM 1187 N N . ALA A 1 148 ? 42.736 -13.725 -22.157 1.00 87.44 148 ALA A N 1
ATOM 1188 C CA . ALA A 1 148 ? 43.931 -12.953 -21.809 1.00 87.44 148 ALA A CA 1
ATOM 1189 C C . ALA A 1 148 ? 45.232 -13.662 -22.226 1.00 87.44 148 ALA A C 1
ATOM 1191 O O . ALA A 1 148 ? 46.127 -13.019 -22.776 1.00 87.44 148 ALA A O 1
ATOM 1192 N N . TYR A 1 149 ? 45.324 -14.981 -22.025 1.00 88.62 149 TYR A N 1
ATOM 1193 C CA . TYR A 1 149 ? 46.469 -15.785 -22.458 1.00 88.62 149 TYR A CA 1
ATOM 1194 C C . TYR A 1 149 ? 46.638 -15.745 -23.982 1.00 88.62 149 TYR A C 1
ATOM 1196 O O . TYR A 1 149 ? 47.709 -15.391 -24.472 1.00 88.62 149 TYR A O 1
ATOM 1204 N N . LEU A 1 150 ? 45.565 -16.028 -24.731 1.00 88.88 150 LEU A N 1
ATOM 1205 C CA . LEU A 1 150 ? 45.583 -16.053 -26.198 1.00 88.88 150 LEU A CA 1
ATOM 1206 C C . LEU A 1 150 ? 45.903 -14.677 -26.811 1.00 88.88 150 LEU A C 1
ATOM 1208 O O . LEU A 1 150 ? 46.552 -14.602 -27.853 1.00 88.88 150 LEU A O 1
ATOM 1212 N N . LEU A 1 151 ? 45.495 -13.577 -26.166 1.00 89.81 151 LEU A N 1
ATOM 1213 C CA . LEU A 1 151 ? 45.860 -12.220 -26.590 1.00 89.81 151 LEU A CA 1
ATOM 1214 C C . LEU A 1 151 ? 47.349 -11.915 -26.369 1.00 89.81 151 LEU A C 1
ATOM 1216 O O . LEU A 1 151 ? 47.972 -11.316 -27.246 1.00 89.81 151 LEU A O 1
ATOM 1220 N N . VAL A 1 152 ? 47.929 -12.343 -25.242 1.00 86.44 152 VAL A N 1
ATOM 1221 C CA . VAL A 1 152 ? 49.369 -12.182 -24.962 1.00 86.44 152 VAL A CA 1
ATOM 1222 C C . VAL A 1 152 ? 50.209 -13.053 -25.898 1.00 86.44 152 VAL A C 1
ATOM 1224 O O . VAL A 1 152 ? 51.184 -12.568 -26.467 1.00 86.44 152 VAL A O 1
ATOM 1227 N N . GLU A 1 153 ? 49.815 -14.307 -26.121 1.00 83.31 153 GLU A N 1
ATOM 1228 C CA . GLU A 1 153 ? 50.505 -15.211 -27.048 1.00 83.31 153 GLU A CA 1
ATOM 1229 C C . GLU A 1 153 ? 50.453 -14.687 -28.492 1.00 83.31 153 GLU A C 1
ATOM 1231 O O . GLU A 1 153 ? 51.482 -14.631 -29.167 1.00 83.31 153 GLU A O 1
AT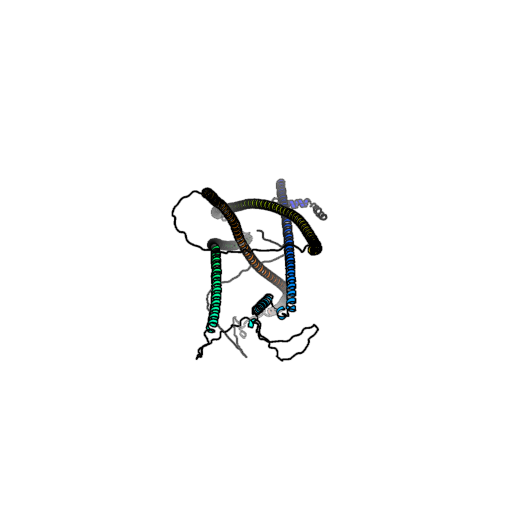OM 1236 N N . ARG A 1 154 ? 49.294 -14.178 -28.937 1.00 84.44 154 ARG A N 1
ATOM 1237 C CA . ARG A 1 154 ? 49.164 -13.488 -30.229 1.00 84.44 154 ARG A CA 1
ATOM 1238 C C . ARG A 1 154 ? 50.079 -12.264 -30.332 1.00 84.44 154 ARG A C 1
ATOM 1240 O O . ARG A 1 154 ? 50.654 -12.050 -31.395 1.00 84.44 154 ARG A O 1
ATOM 1247 N N . ALA A 1 155 ? 50.217 -11.469 -29.269 1.00 75.94 155 ALA A N 1
ATOM 1248 C CA . ALA A 1 155 ? 51.113 -10.313 -29.264 1.00 75.94 155 ALA A CA 1
ATOM 1249 C C . ALA A 1 155 ? 52.585 -10.738 -29.406 1.00 75.94 155 ALA A C 1
ATOM 1251 O O . ALA A 1 155 ? 53.275 -10.229 -30.285 1.00 75.94 155 ALA A O 1
ATOM 1252 N N . SER A 1 156 ? 53.042 -11.732 -28.637 1.00 81.62 156 SER A N 1
ATOM 1253 C CA . SER A 1 156 ? 54.412 -12.256 -28.755 1.00 81.62 156 SER A CA 1
ATOM 1254 C C . SER A 1 156 ? 54.699 -12.902 -30.117 1.00 81.62 156 SER A C 1
ATOM 1256 O O . SER A 1 156 ? 55.807 -12.766 -30.632 1.00 81.62 156 SER A O 1
ATOM 1258 N N . LEU A 1 157 ? 53.716 -13.564 -30.740 1.00 76.12 157 LEU A N 1
ATOM 1259 C CA . LEU A 1 157 ? 53.863 -14.091 -32.102 1.00 76.12 157 LEU A CA 1
ATOM 1260 C C . LEU A 1 157 ? 53.995 -12.967 -33.143 1.00 76.12 157 LEU A C 1
ATOM 1262 O O . LEU A 1 157 ? 54.828 -13.075 -34.044 1.00 76.12 157 LEU A O 1
ATOM 1266 N N . LEU A 1 158 ? 53.240 -11.872 -32.992 1.00 71.50 158 LEU A N 1
ATOM 1267 C CA . LEU A 1 158 ? 53.371 -10.688 -33.847 1.00 71.50 158 LEU A CA 1
ATOM 1268 C C . LEU A 1 158 ? 54.750 -10.028 -33.684 1.00 71.50 158 LEU A C 1
ATOM 1270 O O . LEU A 1 158 ? 55.427 -9.819 -34.691 1.00 71.50 158 LEU A O 1
ATOM 1274 N N . GLU A 1 159 ? 55.221 -9.822 -32.449 1.00 67.75 159 GLU A N 1
ATOM 1275 C CA . GLU A 1 159 ? 56.569 -9.297 -32.155 1.00 67.75 159 GLU A CA 1
ATOM 1276 C C . GLU A 1 159 ? 57.688 -10.141 -32.792 1.00 67.75 159 GLU A C 1
ATOM 1278 O O . GLU A 1 159 ? 58.673 -9.591 -33.283 1.00 67.75 159 GLU A O 1
ATOM 1283 N N . THR A 1 160 ? 57.545 -11.473 -32.842 1.00 55.94 160 THR A N 1
ATOM 1284 C CA . THR A 1 160 ? 58.520 -12.336 -33.539 1.00 55.94 160 THR A CA 1
ATOM 1285 C C . THR A 1 160 ? 58.396 -12.320 -35.065 1.00 55.94 160 THR A C 1
ATOM 1287 O O . THR A 1 160 ? 59.361 -12.660 -35.746 1.00 55.94 160 THR A O 1
ATOM 1290 N N . SER A 1 161 ? 57.244 -11.919 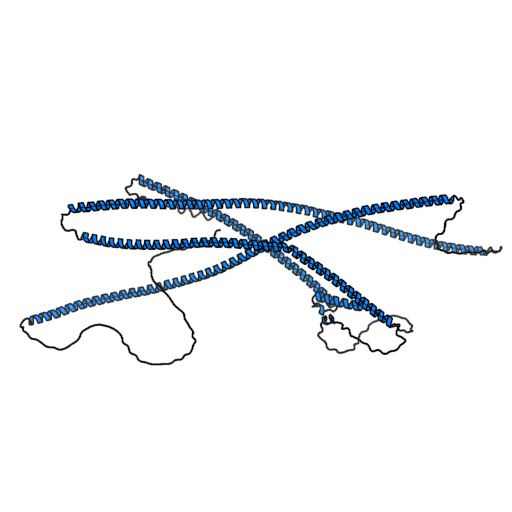-35.615 1.00 51.47 161 SER A N 1
ATOM 1291 C CA . SER A 1 161 ? 56.998 -11.887 -37.066 1.00 51.47 161 SER A CA 1
ATOM 1292 C C . SER A 1 161 ? 57.496 -10.614 -37.761 1.00 51.47 161 SER A C 1
ATOM 1294 O O . SER A 1 161 ? 57.746 -10.639 -38.963 1.00 51.47 161 SER A O 1
ATOM 1296 N N . GLU A 1 162 ? 57.695 -9.518 -37.021 1.00 50.22 162 GLU A N 1
ATOM 1297 C CA . GLU A 1 162 ? 58.191 -8.239 -37.564 1.00 50.22 162 GLU A CA 1
ATOM 1298 C C . GLU A 1 162 ? 59.731 -8.144 -37.631 1.00 50.22 162 GLU A C 1
ATOM 1300 O O . GLU A 1 162 ? 60.280 -7.094 -37.965 1.00 50.22 162 GLU A O 1
ATOM 1305 N N . ALA A 1 163 ? 60.455 -9.232 -37.347 1.00 39.78 163 ALA A N 1
ATOM 1306 C CA . ALA A 1 163 ? 61.910 -9.295 -37.476 1.00 39.78 163 ALA A CA 1
ATOM 1307 C C . ALA A 1 163 ? 62.329 -9.649 -38.924 1.00 39.78 163 ALA A C 1
ATOM 1309 O O . ALA A 1 163 ? 62.186 -10.804 -39.326 1.00 39.78 163 ALA A O 1
ATOM 1310 N N . PRO A 1 164 ? 62.884 -8.713 -39.725 1.00 46.66 164 PRO A N 1
ATOM 1311 C CA . PRO A 1 164 ? 63.298 -9.019 -41.092 1.00 46.66 164 PRO A CA 1
ATOM 1312 C C . PRO A 1 164 ? 64.550 -9.906 -41.105 1.00 46.66 164 PRO A C 1
ATOM 1314 O O . PRO A 1 164 ? 65.570 -9.572 -40.491 1.00 46.66 164 PRO A O 1
ATOM 1317 N N . GLU A 1 165 ? 64.503 -11.008 -41.856 1.00 40.62 165 GLU A N 1
ATOM 1318 C CA . GLU A 1 165 ? 65.674 -11.859 -42.069 1.00 40.62 165 GLU A CA 1
ATOM 1319 C C . GLU A 1 165 ? 66.809 -11.071 -42.738 1.00 40.62 165 GLU A C 1
ATOM 1321 O O . GLU A 1 165 ? 66.645 -10.464 -43.799 1.00 40.62 165 GLU A O 1
ATOM 1326 N N . LYS A 1 166 ? 68.000 -11.107 -42.130 1.00 36.84 166 LYS A N 1
ATOM 1327 C CA . LYS A 1 166 ? 69.227 -10.621 -42.767 1.00 36.84 166 LYS A CA 1
ATOM 1328 C C . LYS A 1 166 ? 69.880 -11.761 -43.552 1.00 36.84 166 LYS A C 1
ATOM 1330 O O . LYS A 1 166 ? 70.341 -12.713 -42.918 1.00 36.84 166 LYS A O 1
ATOM 1335 N N . PRO A 1 167 ? 70.018 -11.659 -44.885 1.00 43.47 167 PRO A N 1
ATOM 1336 C CA . PRO A 1 167 ? 70.784 -12.633 -45.648 1.00 43.47 167 PRO A CA 1
ATOM 1337 C C . PRO A 1 167 ? 72.278 -12.455 -45.350 1.00 43.47 167 PRO A C 1
ATOM 1339 O O . PRO A 1 167 ? 72.914 -11.508 -45.816 1.00 43.47 167 PRO A O 1
ATOM 1342 N N . THR A 1 168 ? 72.853 -13.372 -44.570 1.00 37.12 168 THR A N 1
ATOM 1343 C CA . THR A 1 168 ? 74.312 -13.459 -44.394 1.00 37.12 168 THR A CA 1
ATOM 1344 C C . THR A 1 168 ? 74.904 -14.133 -45.630 1.00 37.12 168 THR A C 1
ATOM 1346 O O . THR A 1 168 ? 75.012 -15.355 -45.685 1.00 37.12 168 THR A O 1
ATOM 1349 N N . GLY A 1 169 ? 75.214 -13.340 -46.656 1.00 34.72 169 GLY A N 1
ATOM 1350 C CA . GLY A 1 169 ? 75.829 -13.833 -47.886 1.00 34.72 169 GLY A CA 1
ATOM 1351 C C . GLY A 1 169 ? 77.335 -14.041 -47.738 1.00 34.72 169 GLY A C 1
ATOM 1352 O O . GLY A 1 169 ? 78.045 -13.118 -47.347 1.00 34.72 169 GLY A O 1
ATOM 1353 N N . ASP A 1 170 ? 77.808 -15.226 -48.117 1.00 35.81 170 ASP A N 1
ATOM 1354 C CA . ASP A 1 170 ? 79.215 -15.522 -48.402 1.00 35.81 170 ASP A CA 1
ATOM 1355 C C . ASP A 1 170 ? 79.277 -16.561 -49.544 1.00 35.81 170 ASP A C 1
ATOM 1357 O O . ASP A 1 170 ? 78.335 -17.339 -49.724 1.00 35.81 170 ASP A O 1
ATOM 1361 N N . GLY A 1 171 ? 80.335 -16.560 -50.356 1.00 35.25 171 GLY A N 1
ATOM 1362 C CA . GLY A 1 171 ? 80.483 -17.447 -51.527 1.00 35.25 171 GLY A CA 1
ATOM 1363 C C . GLY A 1 171 ? 81.913 -17.975 -51.648 1.00 35.25 171 GLY A C 1
ATOM 1364 O O . GLY A 1 171 ? 82.829 -17.402 -51.077 1.00 35.25 171 GLY A O 1
ATOM 1365 N N . GLY A 1 172 ? 82.234 -19.051 -52.369 1.00 30.66 172 GLY A N 1
ATOM 1366 C CA . GLY A 1 172 ? 81.512 -19.988 -53.253 1.00 30.66 172 GLY A CA 1
ATOM 1367 C C . GLY A 1 172 ? 82.542 -21.088 -53.615 1.00 30.66 172 GLY A C 1
ATOM 1368 O O . GLY A 1 172 ? 83.354 -21.410 -52.749 1.00 30.66 172 GLY A O 1
ATOM 1369 N N . PRO A 1 173 ? 82.696 -21.563 -54.870 1.00 54.22 173 PRO A N 1
ATOM 1370 C CA . PRO A 1 173 ? 81.746 -21.736 -55.974 1.00 54.22 173 PRO A CA 1
ATOM 1371 C C . PRO A 1 173 ? 81.760 -23.196 -56.541 1.00 54.22 173 PRO A C 1
ATOM 1373 O O . PRO A 1 173 ? 82.489 -24.051 -56.053 1.00 54.22 173 PRO A O 1
ATOM 1376 N N . ALA A 1 174 ? 81.052 -23.422 -57.663 1.00 30.30 174 ALA A N 1
ATOM 1377 C CA . ALA A 1 174 ? 81.138 -24.580 -58.586 1.00 30.30 174 ALA A CA 1
ATOM 1378 C C . ALA A 1 174 ? 80.553 -25.955 -58.153 1.00 30.30 174 ALA A C 1
ATOM 1380 O O . ALA A 1 174 ? 80.625 -26.359 -56.999 1.00 30.30 174 ALA A O 1
ATOM 1381 N N . GLY A 1 175 ? 80.001 -26.695 -59.134 1.00 31.64 175 GLY A N 1
ATOM 1382 C CA . GLY A 1 175 ? 79.472 -28.068 -58.987 1.00 31.64 175 GLY A CA 1
ATOM 1383 C C . GLY A 1 175 ? 78.250 -28.364 -59.880 1.00 31.64 175 GLY A C 1
ATOM 1384 O O . GLY A 1 175 ? 77.139 -27.971 -59.547 1.00 31.64 175 GLY A O 1
ATOM 1385 N N . GLN A 1 176 ? 78.449 -29.026 -61.028 1.00 34.75 176 GLN A N 1
ATOM 1386 C CA . GLN A 1 176 ? 77.399 -29.393 -62.006 1.00 34.75 176 GLN A CA 1
ATOM 1387 C C . GLN A 1 176 ? 76.600 -30.673 -61.638 1.00 34.75 176 GLN A C 1
ATOM 1389 O O . GLN A 1 176 ? 77.021 -31.443 -60.783 1.00 34.75 176 GLN A O 1
ATOM 1394 N N . VAL A 1 177 ? 75.551 -30.944 -62.441 1.00 32.28 177 VAL A N 1
ATOM 1395 C CA . VAL A 1 177 ? 74.843 -32.234 -62.675 1.00 32.28 177 VAL A CA 1
ATOM 1396 C C . VAL A 1 177 ? 73.651 -32.589 -61.755 1.00 32.28 177 VAL A C 1
ATOM 1398 O O . VAL A 1 177 ? 73.789 -33.245 -60.734 1.00 32.28 177 VAL A O 1
ATOM 1401 N N . GLU A 1 178 ? 72.456 -32.157 -62.183 1.00 29.58 178 GLU A N 1
ATOM 1402 C CA . GLU A 1 178 ? 71.370 -32.999 -62.750 1.00 29.58 178 GLU A CA 1
ATOM 1403 C C . GLU A 1 178 ? 70.935 -34.344 -62.091 1.00 29.58 178 GLU A C 1
ATOM 1405 O O . GLU A 1 178 ? 71.752 -35.216 -61.811 1.00 29.58 178 GLU A O 1
ATOM 1410 N N . THR A 1 179 ? 69.606 -34.589 -62.110 1.00 28.75 179 THR A N 1
ATOM 1411 C CA . THR A 1 179 ? 68.899 -35.901 -62.263 1.00 28.75 179 THR A CA 1
ATOM 1412 C C . THR A 1 179 ? 68.109 -36.488 -61.063 1.00 28.75 179 THR A C 1
ATOM 1414 O O . THR A 1 179 ? 68.667 -37.020 -60.112 1.00 28.75 179 THR A O 1
ATOM 1417 N N . THR A 1 180 ? 66.777 -36.583 -61.242 1.00 30.61 180 THR A N 1
ATOM 1418 C CA . THR A 1 180 ? 65.784 -37.476 -60.569 1.00 30.61 180 THR A CA 1
ATOM 1419 C C . THR A 1 180 ? 65.476 -37.358 -59.060 1.00 30.61 180 THR A C 1
ATOM 1421 O O . THR A 1 180 ? 66.243 -36.858 -58.250 1.00 30.61 180 THR A O 1
ATOM 1424 N N . ALA A 1 181 ? 64.290 -37.865 -58.701 1.00 32.34 181 ALA A N 1
ATOM 1425 C CA . ALA A 1 181 ? 63.716 -38.012 -57.356 1.00 32.34 181 ALA A CA 1
ATOM 1426 C C . ALA A 1 181 ? 63.015 -39.393 -57.260 1.00 32.34 181 ALA A C 1
ATOM 1428 O O . ALA A 1 181 ? 62.951 -40.084 -58.280 1.00 32.34 181 ALA A O 1
ATOM 1429 N N . PRO A 1 182 ? 62.300 -39.736 -56.167 1.00 51.62 182 PRO A N 1
ATOM 1430 C CA . PRO A 1 182 ? 62.627 -39.739 -54.726 1.00 51.62 182 PRO A CA 1
ATOM 1431 C C . PRO A 1 182 ? 62.848 -41.224 -54.250 1.00 51.62 182 PRO A C 1
ATOM 1433 O O . PRO A 1 182 ? 62.864 -42.085 -55.134 1.00 51.62 182 PRO A O 1
ATOM 1436 N N . PRO A 1 183 ? 63.016 -41.619 -52.948 1.00 44.62 183 PRO A N 1
ATOM 1437 C CA . PRO A 1 183 ? 61.918 -41.613 -51.946 1.00 44.62 183 PRO A CA 1
ATOM 1438 C C . PRO A 1 183 ? 62.297 -41.601 -50.423 1.00 44.62 183 PRO A C 1
ATOM 1440 O O . PRO A 1 183 ? 63.444 -41.768 -50.037 1.00 44.62 183 PRO A O 1
ATOM 1443 N N . LEU A 1 184 ? 61.253 -41.524 -49.577 1.00 32.84 184 LEU A N 1
ATOM 1444 C CA . LEU A 1 184 ? 61.058 -42.172 -48.251 1.00 32.84 184 LEU A CA 1
ATOM 1445 C C . LEU A 1 184 ? 62.027 -41.985 -47.047 1.00 32.84 184 LEU A C 1
ATOM 1447 O O . LEU A 1 184 ? 63.209 -42.287 -47.092 1.00 32.84 184 LEU A O 1
ATOM 1451 N N . ASN A 1 185 ? 61.383 -41.739 -45.893 1.00 33.78 185 ASN A N 1
ATOM 1452 C CA . ASN A 1 185 ? 61.745 -42.118 -44.513 1.00 33.78 185 ASN A CA 1
ATOM 1453 C C . ASN A 1 185 ? 63.095 -41.681 -43.905 1.00 33.78 185 ASN A C 1
ATOM 1455 O O . ASN A 1 185 ? 64.140 -42.278 -44.147 1.00 33.78 185 ASN A O 1
ATOM 1459 N N . THR A 1 186 ? 63.008 -40.833 -42.874 1.00 31.14 186 THR A N 1
ATOM 1460 C CA . THR A 1 186 ? 63.968 -40.802 -41.758 1.00 31.14 186 THR A CA 1
ATOM 1461 C C . THR A 1 186 ? 63.239 -40.962 -40.421 1.00 31.14 186 THR A C 1
ATOM 1463 O O . THR A 1 186 ? 62.157 -40.422 -40.205 1.00 31.14 186 THR A O 1
ATOM 1466 N N . SER A 1 187 ? 63.816 -41.756 -39.519 1.00 29.84 187 SER A N 1
ATOM 1467 C CA . SER A 1 187 ? 63.300 -42.004 -38.170 1.00 29.84 187 SER A CA 1
ATOM 1468 C C . SER A 1 187 ? 64.463 -42.406 -37.269 1.00 29.84 187 SER A C 1
ATOM 1470 O O . SER A 1 187 ? 65.255 -43.254 -37.677 1.00 29.84 187 SER A O 1
ATOM 1472 N N . VAL A 1 188 ? 64.524 -41.844 -36.049 1.00 31.97 188 VAL A N 1
ATOM 1473 C CA . VAL A 1 188 ? 65.518 -42.162 -34.993 1.00 31.97 188 VAL A CA 1
ATOM 1474 C C . VAL A 1 188 ? 66.955 -41.684 -35.378 1.00 31.97 188 VAL A C 1
ATOM 1476 O O . VAL A 1 188 ? 67.369 -41.769 -36.522 1.00 31.97 188 VAL A O 1
ATOM 1479 N N . ARG A 1 189 ? 67.776 -41.083 -34.496 1.00 31.22 189 ARG A N 1
ATOM 1480 C CA . ARG A 1 189 ? 67.945 -41.360 -33.060 1.00 31.22 189 ARG A CA 1
ATOM 1481 C C . ARG A 1 189 ? 68.276 -40.157 -32.163 1.00 31.22 189 ARG A C 1
ATOM 1483 O O . ARG A 1 189 ? 68.938 -39.207 -32.550 1.00 31.22 189 ARG A O 1
ATOM 1490 N N . GLN A 1 190 ? 67.852 -40.333 -30.915 1.00 37.31 190 GLN A N 1
ATOM 1491 C CA . GLN A 1 190 ? 68.114 -39.567 -29.694 1.00 37.31 190 GLN A CA 1
ATOM 1492 C C . GLN A 1 190 ? 69.583 -39.159 -29.453 1.00 37.31 190 GLN A C 1
ATOM 1494 O O . GLN A 1 190 ? 70.495 -39.948 -29.700 1.00 37.31 190 GLN A O 1
ATOM 1499 N N . SER A 1 191 ? 69.777 -38.052 -28.728 1.00 29.45 191 SER A N 1
ATOM 1500 C CA . SER A 1 191 ? 70.840 -37.925 -27.719 1.00 29.45 191 SER A CA 1
ATOM 1501 C C . SER A 1 191 ? 70.274 -37.298 -26.433 1.00 29.45 191 SER A C 1
ATOM 1503 O O . SER A 1 191 ? 69.476 -36.364 -26.472 1.00 29.45 191 SER A O 1
ATOM 1505 N N . SER A 1 192 ? 70.604 -37.878 -25.278 1.00 29.25 192 SER A N 1
ATOM 1506 C CA . SER A 1 192 ? 69.963 -37.555 -23.993 1.00 29.25 192 SER A CA 1
ATOM 1507 C C . SER A 1 192 ? 70.692 -36.456 -23.225 1.00 29.25 192 SER A C 1
ATOM 1509 O O . SER A 1 192 ? 71.908 -36.533 -23.080 1.00 29.25 192 SER A O 1
ATOM 1511 N N . HIS A 1 193 ? 69.953 -35.576 -22.542 1.00 35.12 193 HIS A N 1
ATOM 1512 C CA . HIS A 1 193 ? 70.448 -34.918 -21.327 1.00 35.12 193 HIS A CA 1
ATOM 1513 C C . HIS A 1 193 ? 69.422 -34.989 -20.189 1.00 35.12 193 HIS A C 1
ATOM 1515 O O . HIS A 1 193 ? 68.217 -34.895 -20.401 1.00 35.12 193 HIS A O 1
ATOM 1521 N N . LYS A 1 194 ? 69.917 -35.208 -18.964 1.00 37.69 194 LYS A N 1
ATOM 1522 C CA . LYS A 1 194 ? 69.103 -35.310 -17.745 1.00 37.69 194 LYS A CA 1
ATOM 1523 C C . LYS A 1 194 ? 68.842 -33.917 -17.166 1.00 37.69 194 LYS A C 1
ATOM 1525 O O . LYS A 1 194 ? 69.792 -33.173 -16.941 1.00 37.69 194 LYS A O 1
ATOM 1530 N N . GLY A 1 195 ? 67.591 -33.625 -16.815 1.00 29.50 195 GLY A N 1
ATOM 1531 C CA . GLY A 1 195 ? 67.204 -32.460 -16.016 1.00 29.50 195 GLY A CA 1
ATOM 1532 C C . GLY A 1 195 ? 65.977 -32.789 -15.168 1.00 29.50 195 GLY A C 1
ATOM 1533 O O . GLY A 1 195 ? 64.953 -33.193 -15.707 1.00 29.50 195 GLY A O 1
ATOM 1534 N N . ALA A 1 196 ? 66.092 -32.680 -13.843 1.00 28.56 196 ALA A N 1
ATOM 1535 C CA . ALA A 1 196 ? 64.990 -32.944 -12.911 1.00 28.56 196 ALA A CA 1
ATOM 1536 C C . ALA A 1 196 ? 63.996 -31.758 -12.869 1.00 28.56 196 ALA A C 1
ATOM 1538 O O . ALA A 1 196 ? 64.403 -30.621 -13.127 1.00 28.56 196 ALA A O 1
ATOM 1539 N N . PRO A 1 197 ? 62.705 -31.984 -12.554 1.00 49.91 197 PRO A N 1
ATOM 1540 C CA . PRO A 1 197 ? 61.660 -30.983 -12.764 1.00 49.91 197 PRO A CA 1
ATOM 1541 C C . PRO A 1 197 ? 61.782 -29.791 -11.807 1.00 49.91 197 PRO A C 1
ATOM 1543 O O . PRO A 1 197 ? 61.831 -29.956 -10.588 1.00 49.91 197 PRO A O 1
ATOM 1546 N N . ARG A 1 198 ? 61.744 -28.568 -12.354 1.00 33.16 198 ARG A N 1
ATOM 1547 C CA . ARG A 1 198 ? 61.586 -27.333 -11.569 1.00 33.16 198 ARG A CA 1
ATOM 1548 C C . ARG A 1 198 ? 60.162 -26.797 -11.653 1.00 33.16 198 ARG A C 1
ATOM 1550 O O . ARG A 1 198 ? 59.849 -25.883 -12.404 1.00 33.16 198 ARG A O 1
ATOM 1557 N N . HIS A 1 199 ? 59.341 -27.395 -10.798 1.00 39.28 199 HIS A N 1
ATOM 1558 C CA . HIS A 1 199 ? 58.145 -26.819 -10.192 1.00 39.28 199 HIS A CA 1
ATOM 1559 C C . HIS A 1 199 ? 58.215 -25.287 -9.998 1.00 39.28 199 HIS A C 1
ATOM 1561 O O . HIS A 1 199 ? 59.209 -24.768 -9.486 1.00 39.28 199 HIS A O 1
ATOM 1567 N N . GLY A 1 200 ? 57.109 -24.599 -10.302 1.00 44.81 200 GLY A N 1
ATOM 1568 C CA . GLY A 1 200 ? 56.734 -23.357 -9.621 1.00 44.81 200 GLY A CA 1
ATOM 1569 C C . GLY A 1 200 ? 57.391 -22.053 -10.089 1.00 44.81 200 GLY A C 1
ATOM 1570 O O . GLY A 1 200 ? 58.006 -21.359 -9.282 1.00 44.81 200 GLY A O 1
ATOM 1571 N N . GLN A 1 201 ? 57.164 -21.637 -11.340 1.00 38.22 201 GLN A N 1
ATOM 1572 C CA . GLN A 1 201 ? 57.112 -20.204 -11.672 1.00 38.22 201 GLN A CA 1
ATOM 1573 C C . GLN A 1 201 ? 55.837 -19.901 -12.462 1.00 38.22 201 GLN A C 1
ATOM 1575 O O . GLN A 1 201 ? 55.651 -20.401 -13.567 1.00 38.22 201 GLN A O 1
ATOM 1580 N N . SER A 1 202 ? 54.946 -19.099 -11.876 1.00 44.72 202 SER A N 1
ATOM 1581 C CA . SER A 1 202 ? 53.685 -18.699 -12.500 1.00 44.72 202 SER A CA 1
ATOM 1582 C C . SER A 1 202 ? 53.929 -17.841 -13.745 1.00 44.72 202 SER A C 1
ATOM 1584 O O . SER A 1 202 ? 54.786 -16.954 -13.731 1.00 44.72 202 SER A O 1
ATOM 1586 N N . ALA A 1 203 ? 53.146 -18.065 -14.808 1.00 48.06 203 ALA A N 1
ATOM 1587 C CA . ALA A 1 203 ? 53.259 -17.323 -16.070 1.00 48.06 203 ALA A CA 1
ATOM 1588 C C . ALA A 1 203 ? 53.215 -15.796 -15.859 1.00 48.06 203 ALA A C 1
ATOM 1590 O O . ALA A 1 203 ? 54.022 -15.065 -16.431 1.00 48.06 203 ALA A O 1
ATOM 1591 N N . TRP A 1 204 ? 52.370 -15.347 -14.925 1.00 41.12 204 TRP A N 1
ATOM 1592 C CA . TRP A 1 204 ? 52.268 -13.977 -14.410 1.00 41.12 204 TRP A CA 1
ATOM 1593 C C . TRP A 1 204 ? 53.608 -13.298 -14.089 1.00 41.12 204 TRP A C 1
ATOM 1595 O O . TRP A 1 204 ? 53.756 -12.097 -14.308 1.00 41.12 204 TRP A O 1
ATOM 1605 N N . LYS A 1 205 ? 54.621 -14.039 -13.618 1.00 46.94 205 LYS A N 1
ATOM 1606 C CA . LYS A 1 205 ? 55.927 -13.462 -13.257 1.00 46.94 205 LYS A CA 1
ATOM 1607 C C . LYS A 1 205 ? 56.760 -13.025 -14.472 1.00 46.94 205 LYS A C 1
ATOM 1609 O O . LYS A 1 205 ? 57.721 -12.278 -14.307 1.00 46.94 205 LYS A O 1
ATOM 1614 N N . ARG A 1 206 ? 56.374 -13.447 -15.681 1.00 55.72 206 ARG A N 1
ATOM 1615 C CA . ARG A 1 206 ? 56.938 -12.984 -16.960 1.00 55.72 206 ARG A CA 1
ATOM 1616 C C . ARG A 1 206 ? 56.371 -11.620 -17.390 1.00 55.72 206 ARG A C 1
ATOM 1618 O O . ARG A 1 206 ? 57.017 -10.927 -18.163 1.00 55.72 206 ARG A O 1
ATOM 1625 N N . LEU A 1 207 ? 55.198 -11.234 -16.876 1.00 50.25 207 LEU A N 1
ATOM 1626 C CA . LEU A 1 207 ? 54.395 -10.109 -17.378 1.00 50.25 207 LEU A CA 1
ATOM 1627 C C . LEU A 1 207 ? 54.751 -8.735 -16.763 1.00 50.25 207 LEU A C 1
ATOM 1629 O O . LEU A 1 207 ? 54.366 -7.710 -17.311 1.00 50.25 207 LEU A O 1
ATOM 1633 N N . LEU A 1 208 ? 55.473 -8.696 -15.631 1.00 48.03 208 LEU A N 1
ATOM 1634 C CA . LEU A 1 208 ? 55.818 -7.456 -14.899 1.00 48.03 208 LEU A CA 1
ATOM 1635 C C . LEU A 1 208 ? 57.336 -7.272 -14.662 1.00 48.03 208 LEU A C 1
ATOM 1637 O O . LEU A 1 208 ? 57.764 -6.616 -13.710 1.00 48.03 208 LEU A O 1
ATOM 1641 N N . GLY A 1 209 ? 58.179 -7.874 -15.506 1.00 40.31 209 GLY A N 1
ATOM 1642 C CA . GLY A 1 209 ? 59.638 -7.781 -15.394 1.00 40.31 209 GLY A CA 1
ATOM 1643 C C . GLY A 1 209 ? 60.201 -6.442 -15.886 1.00 40.31 209 GLY A C 1
ATOM 1644 O O . GLY A 1 209 ? 60.526 -6.315 -17.061 1.00 40.31 209 GLY A O 1
ATOM 1645 N N . LEU A 1 210 ? 60.367 -5.455 -14.996 1.00 36.75 210 LEU A N 1
ATOM 1646 C CA . LEU A 1 210 ? 60.985 -4.161 -15.333 1.00 36.75 210 LEU A CA 1
ATOM 1647 C C . LEU A 1 210 ? 62.394 -4.318 -15.940 1.00 36.75 210 LEU A C 1
ATOM 1649 O O . LEU A 1 210 ? 63.327 -4.759 -15.262 1.00 36.75 210 LEU A O 1
ATOM 1653 N N . HIS A 1 211 ? 62.583 -3.826 -17.167 1.00 37.78 211 HIS A N 1
ATOM 1654 C CA . HIS A 1 211 ? 63.911 -3.586 -17.731 1.00 37.78 211 HIS A CA 1
ATOM 1655 C C . HIS A 1 211 ? 64.639 -2.486 -16.939 1.00 37.78 211 HIS A C 1
ATOM 1657 O O . HIS A 1 211 ? 64.288 -1.308 -17.010 1.00 37.78 211 HIS A O 1
ATOM 1663 N N . LYS A 1 212 ? 65.687 -2.856 -16.192 1.00 39.41 212 LYS A N 1
ATOM 1664 C CA . LYS A 1 212 ? 66.609 -1.890 -15.575 1.00 39.41 212 LYS A CA 1
ATOM 1665 C C . LYS A 1 212 ? 67.617 -1.391 -16.607 1.00 39.41 212 LYS A C 1
ATOM 1667 O O . LYS A 1 212 ? 68.401 -2.177 -17.129 1.00 39.41 212 LYS A O 1
ATOM 1672 N N . ALA A 1 213 ? 67.643 -0.080 -16.838 1.00 38.91 213 ALA A N 1
ATOM 1673 C CA . ALA A 1 213 ? 68.699 0.562 -17.612 1.00 38.91 213 ALA A CA 1
ATOM 1674 C C . ALA A 1 213 ? 70.038 0.510 -16.851 1.00 38.91 213 ALA A C 1
ATOM 1676 O O . ALA A 1 213 ? 70.126 0.951 -15.702 1.00 38.91 213 ALA A O 1
ATOM 1677 N N . SER A 1 214 ? 71.081 -0.010 -17.499 1.00 36.31 214 SER A N 1
ATOM 1678 C CA . SER A 1 214 ? 72.444 -0.039 -16.958 1.00 36.31 214 SER A CA 1
ATOM 1679 C C . SER A 1 214 ? 73.216 1.216 -17.357 1.00 36.31 214 SER A C 1
ATOM 1681 O O . SER A 1 214 ? 73.236 1.608 -18.520 1.00 36.31 214 SER A O 1
ATOM 1683 N N . GLN A 1 215 ? 73.876 1.835 -16.381 1.00 39.22 215 GLN A N 1
ATOM 1684 C CA . GLN A 1 215 ? 74.718 3.013 -16.582 1.00 39.22 215 GLN A CA 1
ATOM 1685 C C . GLN A 1 215 ? 76.050 2.623 -17.243 1.00 39.22 215 GLN A C 1
ATOM 1687 O O . GLN A 1 215 ? 76.622 1.586 -16.907 1.00 39.22 215 GLN A O 1
ATOM 1692 N N . SER A 1 216 ? 76.606 3.492 -18.089 1.00 30.95 216 SER A N 1
ATOM 1693 C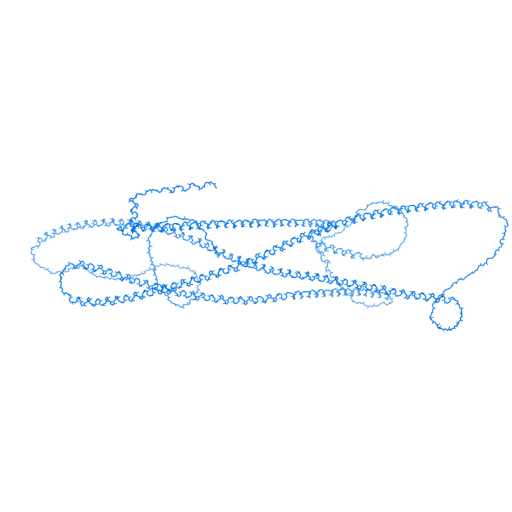 CA . SER A 1 216 ? 78.029 3.457 -18.443 1.00 30.95 216 SER A CA 1
ATOM 1694 C C . SER A 1 216 ? 78.637 4.860 -18.343 1.00 30.95 216 SER A C 1
ATOM 1696 O O . SER A 1 216 ? 77.970 5.865 -18.596 1.00 30.95 216 SER A O 1
ATOM 1698 N N . LYS A 1 217 ? 79.902 4.937 -17.917 1.00 39.00 217 LYS A N 1
ATOM 1699 C CA . LYS A 1 217 ? 80.717 6.158 -17.932 1.00 39.00 217 LYS A CA 1
ATOM 1700 C C . LYS A 1 217 ? 82.140 5.815 -18.375 1.00 39.00 217 LYS A C 1
ATOM 1702 O O . LYS A 1 217 ? 82.672 4.779 -18.000 1.00 39.00 217 LYS A O 1
ATOM 1707 N N . HIS A 1 218 ? 82.691 6.710 -19.190 1.00 37.28 218 HIS A N 1
ATOM 1708 C CA . HIS A 1 218 ? 83.988 6.676 -19.872 1.00 37.28 218 HIS A CA 1
ATOM 1709 C C . HIS A 1 218 ? 85.182 6.011 -19.169 1.00 37.28 218 HIS A C 1
ATOM 1711 O O . HIS A 1 218 ? 85.434 6.255 -17.994 1.00 37.28 218 HIS A O 1
ATOM 1717 N N . THR A 1 219 ? 86.053 5.445 -20.013 1.00 34.34 219 THR A N 1
ATOM 1718 C CA . THR A 1 219 ? 87.505 5.711 -19.978 1.00 34.34 219 THR A CA 1
ATOM 1719 C C . THR A 1 219 ? 87.961 6.079 -21.401 1.00 34.34 219 THR A C 1
ATOM 1721 O O . THR A 1 219 ? 87.366 5.610 -22.369 1.00 34.34 219 THR A O 1
ATOM 1724 N N . PHE A 1 220 ? 88.961 6.958 -21.544 1.00 37.88 220 PHE A N 1
ATOM 1725 C CA . PHE A 1 220 ? 89.322 7.617 -22.812 1.00 37.88 220 PHE A CA 1
ATOM 1726 C C . PHE A 1 220 ? 90.851 7.802 -22.896 1.00 37.88 220 PHE A C 1
ATOM 1728 O O . PHE A 1 220 ? 91.409 8.482 -22.042 1.00 37.88 220 PHE A O 1
ATOM 1735 N N . ILE A 1 221 ? 91.518 7.230 -23.906 1.00 37.59 221 ILE A N 1
ATOM 1736 C CA . ILE A 1 221 ? 92.796 7.702 -24.495 1.00 37.59 221 ILE A CA 1
ATOM 1737 C C . ILE A 1 221 ? 92.934 7.115 -25.927 1.00 37.59 221 ILE A C 1
ATOM 1739 O O . ILE A 1 221 ? 92.172 6.202 -26.257 1.00 37.59 221 ILE A O 1
ATOM 1743 N N . PRO A 1 222 ? 93.752 7.694 -26.835 1.00 56.75 222 PRO A N 1
ATOM 1744 C CA . PRO A 1 222 ? 93.276 7.930 -28.201 1.00 56.75 222 PRO A CA 1
ATOM 1745 C C . PRO A 1 222 ? 93.999 7.155 -29.314 1.00 56.75 222 PRO A C 1
ATOM 1747 O O . PRO A 1 222 ? 95.169 6.798 -29.203 1.00 56.75 222 PRO A O 1
ATOM 1750 N N . ALA A 1 223 ? 93.309 7.026 -30.450 1.00 33.28 223 ALA A N 1
ATOM 1751 C CA . ALA A 1 223 ? 93.901 6.773 -31.760 1.00 33.28 223 ALA A CA 1
ATOM 1752 C C . ALA A 1 223 ? 93.155 7.619 -32.807 1.00 33.28 223 ALA A C 1
ATOM 1754 O O . ALA A 1 223 ? 91.958 7.434 -33.034 1.00 33.28 223 ALA A O 1
ATOM 1755 N N . GLU A 1 224 ? 93.845 8.586 -33.407 1.00 47.59 224 GLU A N 1
ATOM 1756 C CA . GLU A 1 224 ? 93.277 9.449 -34.447 1.00 47.59 224 GLU A CA 1
ATOM 1757 C C . GLU A 1 224 ? 93.239 8.736 -35.816 1.00 47.59 224 GLU A C 1
ATOM 1759 O O . GLU A 1 224 ? 93.767 7.639 -35.985 1.00 47.59 224 GLU A O 1
ATOM 1764 N N . ALA A 1 225 ? 92.588 9.363 -36.803 1.00 43.16 225 ALA A N 1
ATOM 1765 C CA . ALA A 1 225 ? 92.451 8.876 -38.183 1.00 43.16 225 ALA A CA 1
ATOM 1766 C C . ALA A 1 225 ? 91.659 7.556 -38.388 1.00 43.16 225 ALA A C 1
ATOM 1768 O O . ALA A 1 225 ? 92.171 6.604 -38.977 1.00 43.16 225 ALA A O 1
ATOM 1769 N N . ARG A 1 226 ? 90.361 7.544 -38.009 1.00 45.59 226 ARG A N 1
ATOM 1770 C CA . ARG A 1 226 ? 89.306 6.725 -38.683 1.00 45.59 226 ARG A CA 1
ATOM 1771 C C . ARG A 1 226 ? 87.832 7.039 -38.350 1.00 45.59 226 ARG A C 1
ATOM 1773 O O . ARG A 1 226 ? 86.951 6.550 -39.049 1.00 45.59 226 ARG A O 1
ATOM 1780 N N . HIS A 1 227 ? 87.523 7.839 -37.326 1.00 45.16 227 HIS A N 1
ATOM 1781 C CA . HIS A 1 227 ? 86.179 7.836 -36.711 1.00 45.16 227 HIS A CA 1
ATOM 1782 C C . HIS A 1 227 ? 85.061 8.699 -37.341 1.00 45.16 227 HIS A C 1
ATOM 1784 O O . HIS A 1 227 ? 83.913 8.571 -36.911 1.00 45.16 227 HIS A O 1
ATOM 1790 N N . LEU A 1 228 ? 85.329 9.508 -38.374 1.00 47.19 228 LEU A N 1
ATOM 1791 C CA . LEU A 1 228 ? 84.332 10.450 -38.923 1.00 47.19 228 LEU A CA 1
ATOM 1792 C C . LEU A 1 228 ? 83.080 9.776 -39.524 1.00 47.19 228 LEU A C 1
ATOM 1794 O O . LEU A 1 228 ? 81.980 10.297 -39.369 1.00 47.19 228 LEU A O 1
ATOM 1798 N N . ALA A 1 229 ? 83.210 8.598 -40.144 1.00 49.44 229 ALA A N 1
ATOM 1799 C CA . ALA A 1 229 ? 82.063 7.877 -40.712 1.00 49.44 229 ALA A CA 1
ATOM 1800 C C . ALA A 1 229 ? 81.184 7.187 -39.645 1.00 49.44 229 ALA A C 1
ATOM 1802 O O . ALA A 1 229 ? 79.980 7.030 -39.831 1.00 49.44 229 ALA A O 1
ATOM 1803 N N . GLY A 1 230 ? 81.775 6.774 -38.517 1.00 52.06 230 GLY A N 1
ATOM 1804 C CA . GLY A 1 230 ? 81.070 6.034 -37.464 1.00 52.06 230 GLY A CA 1
ATOM 1805 C C . GLY A 1 230 ? 80.272 6.920 -36.505 1.00 52.06 230 GLY A C 1
ATOM 1806 O O . GLY A 1 230 ? 79.262 6.474 -35.967 1.00 52.06 230 GLY A O 1
ATOM 1807 N N . GLN A 1 231 ? 80.700 8.170 -36.296 1.00 49.81 231 GLN A N 1
ATOM 1808 C CA . GLN A 1 231 ? 79.998 9.103 -35.407 1.00 49.81 231 GLN A CA 1
ATOM 1809 C C . GLN A 1 231 ? 78.653 9.560 -35.985 1.00 49.81 231 GLN A C 1
ATOM 1811 O O . GLN A 1 231 ? 77.679 9.608 -35.238 1.00 49.81 231 GLN A O 1
ATOM 1816 N N . ALA A 1 232 ? 78.567 9.814 -37.297 1.00 53.88 232 ALA A N 1
ATOM 1817 C CA . ALA A 1 232 ? 77.314 10.193 -37.957 1.00 53.88 232 ALA A CA 1
ATOM 1818 C C . ALA A 1 232 ? 76.211 9.145 -37.715 1.00 53.88 232 ALA A C 1
ATOM 1820 O O . ALA A 1 232 ? 75.213 9.443 -37.066 1.00 53.88 232 ALA A O 1
ATOM 1821 N N . GLY A 1 233 ? 76.458 7.883 -38.088 1.00 64.12 233 GLY A N 1
ATOM 1822 C CA . GLY A 1 233 ? 75.516 6.770 -37.896 1.00 64.12 233 GLY A CA 1
ATOM 1823 C C . GLY A 1 233 ? 75.337 6.282 -36.445 1.00 64.12 233 GLY A C 1
ATOM 1824 O O . GLY A 1 233 ? 74.668 5.266 -36.229 1.00 64.12 233 GLY A O 1
ATOM 1825 N N . HIS A 1 234 ? 75.951 6.947 -35.458 1.00 69.94 234 HIS A N 1
ATOM 1826 C CA . HIS A 1 234 ? 75.620 6.817 -34.033 1.00 69.94 234 HIS A CA 1
ATOM 1827 C C . HIS A 1 234 ? 74.744 7.989 -33.578 1.00 69.94 234 HIS A C 1
ATOM 1829 O O . HIS A 1 234 ? 73.741 7.768 -32.904 1.00 69.94 234 HIS A O 1
ATOM 1835 N N . LEU A 1 235 ? 75.102 9.224 -33.938 1.00 72.25 235 LEU A N 1
ATOM 1836 C CA . LEU A 1 235 ? 74.315 10.417 -33.619 1.00 72.25 235 LEU A CA 1
ATOM 1837 C C . LEU A 1 235 ? 72.925 10.345 -34.259 1.00 72.25 235 LEU A C 1
ATOM 1839 O O . LEU A 1 235 ? 71.942 10.572 -33.573 1.00 72.25 235 LEU A O 1
ATOM 1843 N N . GLU A 1 236 ? 72.836 9.904 -35.513 1.00 74.50 236 GLU A N 1
ATOM 1844 C CA . GLU A 1 236 ? 71.581 9.653 -36.234 1.00 74.50 236 GLU A CA 1
ATOM 1845 C C . GLU A 1 236 ? 70.675 8.645 -35.500 1.00 74.50 236 GLU A C 1
ATOM 1847 O O . GLU A 1 236 ? 69.476 8.865 -35.365 1.00 74.50 236 GLU A O 1
ATOM 1852 N N . LYS A 1 237 ? 71.244 7.579 -34.917 1.00 79.19 237 LYS A N 1
ATOM 1853 C CA . LYS A 1 237 ? 70.482 6.589 -34.129 1.00 79.19 237 LYS A CA 1
ATOM 1854 C C . LYS A 1 237 ? 70.054 7.101 -32.756 1.00 79.19 237 LYS A C 1
ATOM 1856 O O . LYS A 1 237 ? 69.017 6.671 -32.256 1.00 79.19 237 LYS A O 1
ATOM 1861 N N . GLU A 1 238 ? 70.831 7.994 -32.145 1.00 81.50 238 GLU A N 1
ATOM 1862 C CA . GLU A 1 238 ? 70.421 8.699 -30.926 1.00 81.50 238 GLU A CA 1
ATOM 1863 C C . GLU A 1 238 ? 69.314 9.716 -31.237 1.00 81.50 238 GLU A C 1
ATOM 1865 O O . GLU A 1 238 ? 68.310 9.727 -30.527 1.00 81.50 238 GLU A O 1
ATOM 1870 N N . CYS A 1 239 ? 69.425 10.486 -32.328 1.00 75.88 239 CYS A N 1
ATOM 1871 C CA . CYS A 1 239 ? 68.366 11.363 -32.837 1.00 75.88 239 CYS A CA 1
ATOM 1872 C C . CYS A 1 239 ? 67.076 10.572 -33.069 1.00 75.88 239 CYS A C 1
ATOM 1874 O O . CYS A 1 239 ? 66.089 10.840 -32.395 1.00 75.88 239 CYS A O 1
ATOM 1876 N N . SER A 1 240 ? 67.108 9.499 -33.861 1.00 83.25 240 SER A N 1
ATOM 1877 C CA . SER A 1 240 ? 65.932 8.649 -34.093 1.00 83.25 240 SER A CA 1
ATOM 1878 C C . SER A 1 240 ? 65.549 7.733 -32.928 1.00 83.25 240 SER A C 1
ATOM 1880 O O . SER A 1 240 ? 64.619 6.934 -33.059 1.00 83.25 240 SER A O 1
ATOM 1882 N N . ARG A 1 241 ? 66.210 7.827 -31.764 1.00 88.88 241 ARG A N 1
ATOM 1883 C CA . ARG A 1 241 ? 65.630 7.383 -30.484 1.00 88.88 241 ARG A CA 1
ATOM 1884 C C . ARG A 1 241 ? 64.923 8.536 -29.784 1.00 88.88 241 ARG A C 1
ATOM 1886 O O . ARG A 1 241 ? 63.764 8.372 -29.433 1.00 88.88 241 ARG A O 1
ATOM 1893 N N . LEU A 1 242 ? 65.573 9.691 -29.662 1.00 90.06 242 LEU A N 1
ATOM 1894 C CA . LEU A 1 242 ? 65.004 10.889 -29.043 1.00 90.06 242 LEU A CA 1
ATOM 1895 C C . LEU A 1 242 ? 63.742 11.384 -29.769 1.00 90.06 242 LEU A C 1
ATOM 1897 O O . LEU A 1 242 ? 62.801 11.797 -29.106 1.00 90.06 242 LEU A O 1
ATOM 1901 N N . GLU A 1 243 ? 63.675 11.276 -31.096 1.00 87.00 243 GLU A N 1
ATOM 1902 C CA . GLU A 1 243 ? 62.482 11.557 -31.907 1.00 87.00 243 GLU A CA 1
ATOM 1903 C C . GLU A 1 243 ? 61.317 10.645 -31.499 1.00 87.00 243 GLU A C 1
ATOM 1905 O O . GLU A 1 243 ? 60.249 11.137 -31.146 1.00 87.00 243 GLU A O 1
ATOM 1910 N N . ARG A 1 244 ? 61.536 9.325 -31.420 1.00 91.06 244 ARG A N 1
ATOM 1911 C CA . ARG A 1 244 ? 60.515 8.370 -30.951 1.00 91.06 244 ARG A CA 1
ATOM 1912 C C . ARG A 1 244 ? 60.152 8.562 -29.479 1.00 91.06 244 ARG A C 1
ATOM 1914 O O . ARG A 1 244 ? 58.983 8.418 -29.132 1.00 91.06 244 ARG A O 1
ATOM 1921 N N . ASP A 1 245 ? 61.114 8.903 -28.624 1.00 92.81 245 ASP A N 1
ATOM 1922 C CA . ASP A 1 245 ? 60.879 9.202 -27.206 1.00 92.81 245 ASP A CA 1
ATOM 1923 C C . ASP A 1 245 ? 60.034 10.493 -27.052 1.00 92.81 245 ASP A C 1
ATOM 1925 O O . ASP A 1 245 ? 59.150 10.562 -26.194 1.00 92.81 245 ASP A O 1
ATOM 1929 N N . LEU A 1 246 ? 60.238 11.493 -27.924 1.00 93.00 246 LEU A N 1
ATOM 1930 C CA . LEU A 1 246 ? 59.445 12.728 -28.006 1.00 93.00 246 LEU A CA 1
ATOM 1931 C C . LEU A 1 246 ? 58.054 12.504 -28.615 1.00 93.00 246 LEU A C 1
ATOM 1933 O O . LEU A 1 246 ? 57.080 13.071 -28.118 1.00 93.00 246 LEU A O 1
ATOM 1937 N N . GLU A 1 247 ? 57.921 11.672 -29.648 1.00 91.06 247 GLU A N 1
ATOM 1938 C CA . GLU A 1 247 ? 56.627 11.260 -30.206 1.00 91.06 247 GLU A CA 1
ATOM 1939 C C . GLU A 1 247 ? 55.800 10.469 -29.191 1.00 91.06 247 GLU A C 1
ATOM 1941 O O . GLU A 1 247 ? 54.604 10.708 -29.044 1.00 91.06 247 GLU A O 1
ATOM 1946 N N . GLU A 1 248 ? 56.427 9.535 -28.476 1.00 93.06 248 GLU A N 1
ATOM 1947 C CA . GLU A 1 248 ? 55.807 8.750 -27.409 1.00 93.06 248 GLU A CA 1
ATOM 1948 C C . GLU A 1 248 ? 55.388 9.657 -26.244 1.00 93.06 248 GLU A C 1
ATOM 1950 O O . GLU A 1 248 ? 54.258 9.565 -25.760 1.00 93.06 248 GLU A O 1
ATOM 1955 N N . GLY A 1 249 ? 56.249 10.600 -25.844 1.00 94.19 249 GLY A N 1
ATOM 1956 C CA . GLY A 1 249 ? 55.911 11.650 -24.882 1.00 94.19 249 GLY A CA 1
ATOM 1957 C C . GLY A 1 249 ? 54.733 12.515 -25.342 1.00 94.19 249 GLY A C 1
ATOM 1958 O O . GLY A 1 249 ? 53.815 12.767 -24.563 1.00 94.19 249 GLY A O 1
ATOM 1959 N N . SER A 1 250 ? 54.702 12.897 -26.620 1.00 91.00 250 SER A N 1
ATOM 1960 C CA . SER A 1 250 ? 53.621 13.687 -27.225 1.00 91.00 250 SER A CA 1
ATOM 1961 C C . SER A 1 250 ? 52.307 12.905 -27.303 1.00 91.00 250 SER A C 1
ATOM 1963 O O . SER A 1 250 ? 51.250 13.448 -26.985 1.00 91.00 250 SER A O 1
ATOM 1965 N N . ARG A 1 251 ? 52.357 11.610 -27.647 1.00 95.50 251 ARG A N 1
ATOM 1966 C CA . ARG A 1 251 ? 51.195 10.705 -27.644 1.00 95.50 251 ARG A CA 1
ATOM 1967 C C . ARG A 1 251 ? 50.647 10.509 -26.227 1.00 95.50 251 ARG A C 1
ATOM 1969 O O . ARG A 1 251 ? 49.436 10.602 -26.031 1.00 95.50 251 ARG A O 1
ATOM 1976 N N . ARG A 1 252 ? 51.510 10.345 -25.217 1.00 96.12 252 ARG A N 1
ATOM 1977 C CA . ARG A 1 252 ? 51.107 10.288 -23.796 1.00 96.12 252 ARG A CA 1
ATOM 1978 C C . ARG A 1 252 ? 50.503 11.603 -23.304 1.00 96.12 252 ARG A C 1
ATOM 1980 O O . ARG A 1 252 ? 49.472 11.569 -22.637 1.00 96.12 252 ARG A O 1
ATOM 1987 N N . LEU A 1 253 ? 51.083 12.748 -23.670 1.00 97.12 253 LEU A N 1
ATOM 1988 C CA . LEU A 1 253 ? 50.540 14.071 -23.343 1.00 97.12 253 LEU A CA 1
ATOM 1989 C C . LEU A 1 253 ? 49.163 14.291 -23.988 1.00 97.12 253 LEU A C 1
ATOM 1991 O O . LEU A 1 253 ? 48.244 14.761 -23.325 1.00 97.12 253 LEU A O 1
ATOM 1995 N N . ALA A 1 254 ? 48.987 13.890 -25.250 1.00 95.75 254 ALA A N 1
ATOM 1996 C CA . ALA A 1 254 ? 47.700 13.955 -25.939 1.00 95.75 254 ALA A CA 1
ATOM 1997 C C . ALA A 1 254 ? 46.636 13.068 -25.267 1.00 95.75 254 ALA A C 1
ATOM 1999 O O . ALA A 1 254 ? 45.505 13.515 -25.081 1.00 95.75 254 ALA A O 1
ATOM 2000 N N . MET A 1 255 ? 46.994 11.851 -24.834 1.00 95.38 255 MET A N 1
ATOM 2001 C CA . MET A 1 255 ? 46.093 10.999 -24.046 1.00 95.38 255 MET A CA 1
ATOM 2002 C C . MET A 1 255 ? 45.744 11.630 -22.692 1.00 95.38 255 MET A C 1
ATOM 2004 O O . MET A 1 255 ? 44.567 11.679 -22.347 1.00 95.38 255 MET A O 1
ATOM 2008 N N . ALA A 1 256 ? 46.713 12.196 -21.967 1.00 96.38 256 ALA A N 1
ATOM 2009 C CA . ALA A 1 256 ? 46.449 12.911 -20.716 1.00 96.38 256 ALA A CA 1
ATOM 2010 C C . ALA A 1 256 ? 45.525 14.127 -20.926 1.00 96.38 256 ALA A C 1
ATOM 2012 O O . ALA A 1 256 ? 44.592 14.334 -20.158 1.00 96.38 256 ALA A O 1
ATOM 2013 N N . HIS A 1 257 ? 45.713 14.896 -22.003 1.00 96.56 257 HIS A N 1
ATOM 2014 C CA . HIS A 1 257 ? 44.830 16.011 -22.361 1.00 96.56 257 HIS A CA 1
ATOM 2015 C C . HIS A 1 257 ? 43.439 15.571 -22.847 1.00 96.56 257 HIS A C 1
ATOM 2017 O O . HIS A 1 257 ? 42.512 16.380 -22.798 1.00 96.56 257 HIS A O 1
ATOM 2023 N N . ASN A 1 258 ? 43.276 14.348 -23.363 1.00 95.81 258 ASN A N 1
ATOM 2024 C CA . ASN A 1 258 ? 41.963 13.759 -23.653 1.00 95.81 258 ASN A CA 1
ATOM 2025 C C . ASN A 1 258 ? 41.271 13.328 -22.353 1.00 95.81 258 ASN A C 1
ATOM 2027 O O . ASN A 1 258 ? 40.104 13.644 -22.155 1.00 95.81 258 ASN A O 1
ATOM 2031 N N . GLU A 1 259 ? 42.004 12.671 -21.454 1.00 96.94 259 GLU A N 1
ATOM 2032 C CA . GLU A 1 259 ? 41.482 12.163 -20.183 1.00 96.94 259 GLU A CA 1
ATOM 2033 C C . GLU A 1 259 ? 41.104 13.289 -19.211 1.00 96.94 259 GLU A C 1
ATOM 2035 O O . GLU A 1 259 ? 40.040 13.240 -18.603 1.00 96.94 259 GLU A O 1
ATOM 2040 N N . ILE A 1 260 ? 41.906 14.358 -19.129 1.00 96.44 260 ILE A N 1
ATOM 2041 C CA . ILE A 1 260 ? 41.559 15.563 -18.357 1.00 96.44 260 ILE A CA 1
ATOM 2042 C C . ILE A 1 260 ? 40.250 16.181 -18.868 1.00 96.44 260 ILE A C 1
ATOM 2044 O O . ILE A 1 260 ? 39.425 16.593 -18.056 1.00 96.44 260 ILE A O 1
ATOM 2048 N N . ARG A 1 261 ? 40.021 16.216 -20.191 1.00 96.94 261 ARG A N 1
ATOM 2049 C CA . ARG A 1 261 ? 38.736 16.665 -20.753 1.00 96.94 261 ARG A CA 1
ATOM 2050 C C . ARG A 1 261 ? 37.600 15.720 -20.381 1.00 96.94 261 ARG A C 1
ATOM 2052 O O . ARG A 1 261 ? 36.662 16.191 -19.762 1.00 96.94 261 ARG A O 1
ATOM 2059 N N . ARG A 1 262 ? 37.737 14.408 -20.610 1.00 97.94 262 ARG A N 1
ATOM 2060 C CA . ARG A 1 262 ? 36.725 13.401 -20.228 1.00 97.94 262 ARG A CA 1
ATOM 2061 C C . ARG A 1 262 ? 36.308 13.525 -18.756 1.00 97.94 262 ARG A C 1
ATOM 2063 O O . ARG A 1 262 ? 35.121 13.539 -18.458 1.00 97.94 262 ARG A O 1
ATOM 2070 N N . LEU A 1 263 ? 37.275 13.672 -17.848 1.00 97.44 263 LEU A N 1
ATOM 2071 C CA . LEU A 1 263 ? 37.030 13.862 -16.414 1.00 97.44 263 LEU A CA 1
ATOM 2072 C C . LEU A 1 263 ? 36.414 15.233 -16.077 1.00 97.44 263 LEU A C 1
ATOM 2074 O O . LEU A 1 263 ? 35.679 15.338 -15.098 1.00 97.44 263 LEU A O 1
ATOM 2078 N N . THR A 1 264 ? 36.692 16.276 -16.867 1.00 96.12 264 THR A N 1
ATOM 2079 C CA . THR A 1 264 ? 36.048 17.595 -16.725 1.00 96.12 264 THR A CA 1
ATOM 2080 C C . THR A 1 264 ? 34.598 17.536 -17.206 1.00 96.12 264 THR A C 1
ATOM 2082 O O . THR A 1 264 ? 33.709 17.946 -16.469 1.00 96.12 264 THR A O 1
ATOM 2085 N N . ASP A 1 265 ? 34.352 16.945 -18.377 1.00 95.81 265 ASP A N 1
ATOM 2086 C CA . ASP A 1 265 ? 33.019 16.729 -18.949 1.00 95.81 265 ASP A CA 1
ATOM 2087 C C . ASP A 1 265 ? 32.145 15.886 -17.993 1.00 95.81 265 ASP A C 1
ATOM 2089 O O . ASP A 1 265 ? 30.980 16.205 -17.745 1.00 95.81 265 ASP A O 1
ATOM 2093 N N . GLU A 1 266 ? 32.719 14.842 -17.380 1.00 96.75 266 GLU A N 1
ATOM 2094 C CA . GLU A 1 266 ? 32.045 14.020 -16.367 1.00 96.75 266 GLU A CA 1
ATOM 2095 C C . GLU A 1 266 ? 31.759 14.797 -15.073 1.00 96.75 266 GLU A C 1
ATOM 2097 O O . GLU A 1 266 ? 30.640 14.715 -14.561 1.00 96.75 266 GLU A O 1
ATOM 2102 N N . LEU A 1 267 ? 32.702 15.603 -14.572 1.00 96.56 267 LEU A N 1
ATOM 2103 C CA . LEU A 1 267 ? 32.500 16.449 -13.388 1.00 96.56 267 LEU A CA 1
ATOM 2104 C C . LEU A 1 267 ? 31.442 17.540 -13.628 1.00 96.56 267 LEU A C 1
ATOM 2106 O O . LEU A 1 267 ? 30.616 17.802 -12.754 1.00 96.56 267 LEU A O 1
ATOM 2110 N N . GLU A 1 268 ? 31.426 18.154 -14.811 1.00 95.38 268 GLU A N 1
ATOM 2111 C CA . GLU A 1 268 ? 30.386 19.106 -15.208 1.00 95.38 268 GLU A CA 1
ATOM 2112 C C . GLU A 1 268 ? 29.019 18.424 -15.341 1.00 95.38 268 GLU A C 1
ATOM 2114 O O . GLU A 1 268 ? 28.023 18.971 -14.862 1.00 95.38 268 GLU A O 1
ATOM 2119 N N . SER A 1 269 ? 28.957 17.200 -15.884 1.00 92.38 269 SER A N 1
ATOM 2120 C CA . SER A 1 269 ? 27.715 16.414 -15.915 1.00 92.38 269 SER A CA 1
ATOM 2121 C C . SER A 1 269 ? 27.217 16.066 -14.504 1.00 92.38 269 SER A C 1
ATOM 2123 O O . SER A 1 269 ? 26.027 16.215 -14.218 1.00 92.38 269 SER A O 1
ATOM 2125 N N . ALA A 1 270 ? 28.119 15.710 -13.582 1.00 91.62 270 ALA A N 1
ATOM 2126 C CA . ALA A 1 270 ? 27.784 15.429 -12.190 1.00 91.62 270 ALA A CA 1
ATOM 2127 C C . ALA A 1 270 ? 27.228 16.682 -11.493 1.00 91.62 270 ALA A C 1
ATOM 2129 O O . ALA A 1 270 ? 26.137 16.628 -10.926 1.00 91.62 270 ALA A O 1
ATOM 2130 N N . HIS A 1 271 ? 27.897 17.833 -11.617 1.00 93.56 271 HIS A N 1
ATOM 2131 C CA . HIS A 1 271 ? 27.396 19.106 -11.086 1.00 93.56 271 HIS A CA 1
ATOM 2132 C C . HIS A 1 271 ? 26.062 19.542 -11.714 1.00 93.56 271 HIS A C 1
ATOM 2134 O O . HIS A 1 271 ? 25.230 20.137 -11.025 1.00 93.56 271 HIS A O 1
ATOM 2140 N N . LEU A 1 272 ? 25.827 19.248 -12.998 1.00 93.62 272 LEU A N 1
ATOM 2141 C CA . LEU A 1 272 ? 24.546 19.524 -13.647 1.00 93.62 272 LEU A CA 1
ATOM 2142 C C . LEU A 1 272 ? 23.430 18.646 -13.062 1.00 93.62 272 LEU A C 1
ATOM 2144 O O . LEU A 1 272 ? 22.384 19.182 -12.702 1.00 93.62 272 LEU A O 1
ATOM 2148 N N . THR A 1 273 ? 23.669 17.340 -12.884 1.00 89.00 273 THR A N 1
ATOM 2149 C CA . THR A 1 273 ? 22.691 16.447 -12.232 1.00 89.00 273 THR A CA 1
ATOM 2150 C C . THR A 1 273 ? 22.438 16.824 -10.771 1.00 89.00 273 THR A C 1
ATOM 2152 O O . THR A 1 273 ? 21.289 16.826 -10.333 1.00 89.00 273 THR A O 1
ATOM 2155 N N . GLN A 1 274 ? 23.470 17.235 -10.024 1.00 90.81 274 GLN A N 1
ATOM 2156 C CA . GLN A 1 274 ? 23.304 17.753 -8.665 1.00 90.81 274 GLN A CA 1
ATOM 2157 C C . GLN A 1 274 ? 22.353 18.956 -8.660 1.00 90.81 274 GLN A C 1
ATOM 2159 O O . GLN A 1 274 ? 21.353 18.929 -7.947 1.00 90.81 274 GLN A O 1
ATOM 2164 N N . ARG A 1 275 ? 22.596 19.959 -9.515 1.00 91.19 275 ARG A N 1
ATOM 2165 C CA . ARG A 1 275 ? 21.744 21.157 -9.631 1.00 91.19 275 ARG A CA 1
ATOM 2166 C C . ARG A 1 275 ? 20.308 20.870 -10.070 1.00 91.19 275 ARG A C 1
ATOM 2168 O O . ARG A 1 275 ? 19.428 21.657 -9.738 1.00 91.19 275 ARG A O 1
ATOM 2175 N N . THR A 1 276 ? 20.043 19.784 -10.801 1.00 89.50 276 THR A N 1
ATOM 2176 C CA . THR A 1 276 ? 18.659 19.400 -11.138 1.00 89.50 276 THR A CA 1
ATOM 2177 C C . THR A 1 276 ? 17.901 18.776 -9.965 1.00 89.50 276 THR A C 1
ATOM 2179 O O . THR A 1 276 ? 16.688 18.941 -9.896 1.00 89.50 276 THR A O 1
ATOM 2182 N N . TYR A 1 277 ? 18.585 18.114 -9.024 1.00 89.12 277 TYR A N 1
ATOM 2183 C CA . TYR A 1 277 ? 17.951 17.504 -7.841 1.00 89.12 277 TYR A CA 1
ATOM 2184 C C . TYR A 1 277 ? 17.999 18.391 -6.584 1.00 89.12 277 TYR A C 1
ATOM 2186 O O . TYR A 1 277 ? 17.194 18.213 -5.672 1.00 89.12 277 TYR A O 1
ATOM 2194 N N . GLU A 1 278 ? 18.898 19.374 -6.540 1.00 93.44 278 GLU A N 1
ATOM 2195 C CA . GLU A 1 278 ? 19.018 20.384 -5.480 1.00 93.44 278 GLU A CA 1
ATOM 2196 C C . GLU A 1 278 ? 17.680 21.090 -5.138 1.00 93.44 278 GLU A C 1
ATOM 2198 O O . GLU A 1 278 ? 17.314 21.074 -3.961 1.00 93.44 278 GLU A O 1
ATOM 2203 N N . PRO A 1 279 ? 16.867 21.597 -6.095 1.00 92.50 279 PRO A N 1
ATOM 2204 C CA . PRO A 1 279 ? 15.572 22.208 -5.770 1.00 92.50 279 PRO A CA 1
ATOM 2205 C C . PRO A 1 279 ? 14.500 21.202 -5.310 1.00 92.50 279 PRO A C 1
ATOM 2207 O O . PRO A 1 279 ? 13.654 21.557 -4.488 1.00 92.50 279 PRO A O 1
ATOM 2210 N N . GLU A 1 280 ? 14.527 19.947 -5.783 1.00 91.12 280 GLU A N 1
ATOM 2211 C CA . GLU A 1 280 ? 13.635 18.892 -5.264 1.00 91.12 280 GLU A CA 1
ATOM 2212 C C . GLU A 1 280 ? 13.955 18.603 -3.788 1.00 91.12 280 GLU A C 1
ATOM 2214 O O . GLU A 1 280 ? 13.056 18.487 -2.952 1.00 91.12 280 GLU A O 1
ATOM 2219 N N . LEU A 1 281 ? 15.249 18.553 -3.456 1.00 92.44 281 LEU A N 1
ATOM 2220 C CA . LEU A 1 281 ? 15.748 18.339 -2.102 1.00 92.44 281 LEU A CA 1
ATOM 2221 C C . LEU A 1 281 ? 15.437 19.526 -1.172 1.00 92.44 281 LEU A C 1
ATOM 2223 O O . LEU A 1 281 ? 15.010 19.304 -0.038 1.00 92.44 281 LEU A O 1
ATOM 2227 N N . GLU A 1 282 ? 15.606 20.770 -1.627 1.00 93.00 282 GLU A N 1
ATOM 2228 C CA . GLU A 1 282 ? 15.212 21.963 -0.862 1.00 93.00 282 GLU A CA 1
ATOM 2229 C C . GLU A 1 282 ? 13.697 22.012 -0.616 1.00 93.00 282 GLU A C 1
ATOM 2231 O O . GLU A 1 282 ? 13.265 22.313 0.500 1.00 93.00 282 GLU A O 1
ATOM 2236 N N . SER A 1 283 ? 12.881 21.671 -1.619 1.00 90.38 283 SER A N 1
ATOM 2237 C CA . SER A 1 283 ? 11.421 21.616 -1.477 1.00 90.38 283 SER A CA 1
ATOM 2238 C C . SER A 1 283 ? 10.990 20.559 -0.452 1.00 90.38 283 SER A C 1
ATOM 2240 O O . SER A 1 283 ? 10.212 20.866 0.454 1.00 90.38 283 SER A O 1
ATOM 2242 N N . ALA A 1 284 ? 11.579 19.359 -0.502 1.00 88.88 284 ALA A N 1
ATOM 2243 C CA . ALA A 1 284 ? 11.328 18.304 0.480 1.00 88.88 284 ALA A CA 1
ATOM 2244 C C . ALA A 1 284 ? 11.771 18.697 1.906 1.00 88.88 284 ALA A C 1
ATOM 2246 O O . ALA A 1 284 ? 11.093 18.373 2.882 1.00 88.88 284 ALA A O 1
ATOM 2247 N N . GLN A 1 285 ? 12.877 19.437 2.058 1.00 88.81 285 GLN A N 1
ATOM 2248 C CA . GLN A 1 285 ? 13.295 19.973 3.362 1.00 88.81 285 GLN A CA 1
ATOM 2249 C C . GLN A 1 285 ? 12.294 21.002 3.913 1.00 88.81 285 GLN A C 1
ATOM 2251 O O . GLN A 1 285 ? 11.991 20.980 5.109 1.00 88.81 285 GLN A O 1
ATOM 2256 N N . GLN A 1 286 ? 11.744 21.868 3.056 1.00 94.25 286 GLN A N 1
ATOM 2257 C CA . GLN A 1 286 ? 10.711 22.834 3.446 1.00 94.25 286 GLN A CA 1
ATOM 2258 C C . GLN A 1 286 ? 9.398 22.143 3.843 1.00 94.25 286 GLN A C 1
ATOM 2260 O O . GLN A 1 286 ? 8.789 22.538 4.838 1.00 94.25 286 GLN A O 1
ATOM 2265 N N . GLU A 1 287 ? 8.980 21.096 3.125 1.00 93.25 287 GLU A N 1
ATOM 2266 C CA . GLU A 1 287 ? 7.808 20.280 3.476 1.00 93.25 287 GLU A CA 1
ATOM 2267 C C . GLU A 1 287 ? 7.988 19.599 4.843 1.00 93.25 287 GLU A C 1
ATOM 2269 O O . GLU A 1 287 ? 7.124 19.710 5.714 1.00 93.25 287 GLU A O 1
ATOM 2274 N N . VAL A 1 288 ? 9.148 18.977 5.089 1.00 92.75 288 VAL A N 1
ATOM 2275 C CA . VAL A 1 288 ? 9.477 18.359 6.387 1.00 92.75 288 VAL A CA 1
ATOM 2276 C C . VAL A 1 288 ? 9.413 19.372 7.536 1.00 92.75 288 VAL A C 1
ATOM 2278 O O . VAL A 1 288 ? 8.931 19.034 8.619 1.00 92.75 288 VAL A O 1
ATOM 2281 N N . GLU A 1 289 ? 9.852 20.616 7.329 1.00 94.19 289 GLU A N 1
ATOM 2282 C CA . GLU A 1 289 ? 9.787 21.654 8.364 1.00 94.19 289 GLU A CA 1
ATOM 2283 C C . GLU A 1 289 ? 8.361 22.195 8.584 1.00 94.19 289 GLU A C 1
ATOM 2285 O O . GLU A 1 289 ? 7.970 22.452 9.726 1.00 94.19 289 GLU A O 1
ATOM 2290 N N . GLN A 1 290 ? 7.532 22.271 7.538 1.00 95.44 290 GLN A N 1
ATOM 2291 C CA . GLN A 1 290 ? 6.100 22.571 7.678 1.00 95.44 290 GLN A CA 1
ATOM 2292 C C . GLN A 1 290 ? 5.367 21.469 8.461 1.00 95.44 290 GLN A C 1
ATOM 2294 O O . GLN A 1 290 ? 4.653 21.767 9.424 1.00 95.44 290 GLN A O 1
ATOM 2299 N N . LEU A 1 291 ? 5.611 20.198 8.123 1.00 92.50 291 LEU A N 1
ATOM 2300 C CA . LEU A 1 291 ? 5.038 19.038 8.813 1.00 92.50 291 LEU A CA 1
ATOM 2301 C C . LEU A 1 291 ? 5.485 18.961 10.282 1.00 92.50 291 LEU A C 1
ATOM 2303 O O . LEU A 1 291 ? 4.674 18.649 11.154 1.00 92.50 291 LEU A O 1
ATOM 2307 N N . ARG A 1 292 ? 6.740 19.311 10.601 1.00 93.06 292 ARG A N 1
ATOM 2308 C CA . ARG A 1 292 ? 7.214 19.444 11.995 1.00 93.06 292 ARG A CA 1
ATOM 2309 C C . ARG A 1 292 ? 6.404 20.479 12.774 1.00 93.06 292 ARG A C 1
ATOM 2311 O O . ARG A 1 292 ? 5.950 20.182 13.881 1.00 93.06 292 ARG A O 1
ATOM 2318 N N . GLN A 1 293 ? 6.184 21.661 12.196 1.00 95.19 293 GLN A N 1
ATOM 2319 C CA . GLN A 1 293 ? 5.387 22.718 12.825 1.00 95.19 293 GLN A CA 1
ATOM 2320 C C . GLN A 1 293 ? 3.914 22.319 12.987 1.00 95.19 293 GLN A C 1
ATOM 2322 O O . GLN A 1 293 ? 3.289 22.685 13.982 1.00 95.19 293 GLN A O 1
ATOM 2327 N N . GLU A 1 294 ? 3.340 21.576 12.041 1.00 94.62 294 GLU A N 1
ATOM 2328 C CA . GLU A 1 294 ? 1.974 21.057 12.152 1.00 94.62 294 GLU A CA 1
ATOM 2329 C C . GLU A 1 294 ? 1.846 19.980 13.234 1.00 94.62 294 GLU A C 1
ATOM 2331 O O . GLU A 1 294 ? 0.985 20.090 14.107 1.00 94.62 294 GLU A O 1
ATOM 2336 N N . VAL A 1 295 ? 2.774 19.021 13.284 1.00 93.12 295 VAL A N 1
ATOM 2337 C CA . VAL A 1 295 ? 2.866 18.036 14.373 1.00 93.12 295 VAL A CA 1
ATOM 2338 C C . VAL A 1 295 ? 3.033 18.717 15.737 1.00 93.12 295 VAL A C 1
ATOM 2340 O O . VAL A 1 295 ? 2.470 18.249 16.727 1.00 93.12 295 VAL A O 1
ATOM 2343 N N . GLU A 1 296 ? 3.756 19.837 15.832 1.00 94.25 296 GLU A N 1
ATOM 2344 C CA . GLU A 1 296 ? 3.861 20.591 17.088 1.00 94.25 296 GLU A CA 1
ATOM 2345 C C . GLU A 1 296 ? 2.556 21.325 17.460 1.00 94.25 296 GLU A C 1
ATOM 2347 O O . GLU A 1 296 ? 2.202 21.382 18.640 1.00 94.25 296 GLU A O 1
ATOM 2352 N N . LYS A 1 297 ? 1.803 21.850 16.479 1.00 96.19 297 LYS A N 1
ATOM 2353 C CA . LYS A 1 297 ? 0.459 22.429 16.697 1.00 96.19 297 LYS A CA 1
ATOM 2354 C C . LYS A 1 297 ? -0.528 21.360 17.179 1.00 96.19 297 LYS A C 1
ATOM 2356 O O . LYS A 1 297 ? -1.223 21.589 18.169 1.00 96.19 297 LYS A O 1
ATOM 2361 N N . LEU A 1 298 ? -0.540 20.187 16.540 1.00 92.44 298 LEU A N 1
ATOM 2362 C CA . LEU A 1 298 ? -1.384 19.050 16.920 1.00 92.44 298 LEU A CA 1
ATOM 2363 C C . LEU A 1 298 ? -1.061 18.570 18.341 1.00 92.44 298 LEU A C 1
ATOM 2365 O O . LEU A 1 298 ? -1.955 18.544 19.182 1.00 92.44 298 LEU A O 1
ATOM 2369 N N . LYS A 1 299 ? 0.220 18.352 18.672 1.00 95.12 299 LYS A N 1
ATOM 2370 C CA . LYS A 1 299 ? 0.651 18.000 20.041 1.00 95.12 299 LYS A CA 1
ATOM 2371 C C . LYS A 1 299 ? 0.203 19.020 21.091 1.00 95.12 299 LYS A C 1
ATOM 2373 O O . LYS A 1 299 ? -0.176 18.635 22.196 1.00 95.12 299 LYS A O 1
ATOM 2378 N N . LYS A 1 300 ? 0.225 20.323 20.777 1.00 93.75 300 LYS A N 1
ATOM 2379 C CA . LYS A 1 300 ? -0.267 21.385 21.680 1.00 93.75 300 LYS A CA 1
ATOM 2380 C C . LYS A 1 300 ? -1.784 21.308 21.892 1.00 93.75 300 LYS A C 1
ATOM 2382 O O . LYS A 1 300 ? -2.235 21.552 23.013 1.00 93.75 300 LYS A O 1
ATOM 2387 N N . TYR A 1 301 ? -2.546 20.942 20.860 1.00 91.88 301 TYR A N 1
ATOM 2388 C CA . TYR A 1 301 ? -3.993 20.727 20.932 1.00 91.88 301 TYR A CA 1
ATOM 2389 C C . TYR A 1 301 ? -4.353 19.450 21.714 1.00 91.88 301 TYR A C 1
ATOM 2391 O O . TYR A 1 301 ? -5.104 19.522 22.685 1.00 91.88 301 TYR A O 1
ATOM 2399 N N . GLU A 1 302 ? -3.738 18.311 21.387 1.00 92.50 302 GLU A N 1
ATOM 2400 C CA . GLU A 1 302 ? -3.904 17.033 22.101 1.00 92.50 302 GLU A CA 1
ATOM 2401 C C . GLU A 1 302 ? -3.585 17.176 23.595 1.00 92.50 302 GLU A C 1
ATOM 2403 O O . GLU A 1 302 ? -4.375 16.784 24.453 1.00 92.50 302 GLU A O 1
ATOM 2408 N N . MET A 1 303 ? -2.466 17.832 23.927 1.00 93.44 303 MET A N 1
ATOM 2409 C CA . MET A 1 303 ? -2.085 18.136 25.311 1.00 93.44 303 MET A CA 1
ATOM 2410 C C . MET A 1 303 ? -3.075 19.061 26.029 1.00 93.44 303 MET A C 1
ATOM 2412 O O . MET A 1 303 ? -3.058 19.101 27.261 1.00 93.44 303 MET A O 1
ATOM 2416 N N . ALA A 1 304 ? -3.888 19.840 25.307 1.00 93.31 304 ALA A N 1
ATOM 2417 C CA . ALA A 1 304 ? -4.922 20.698 25.880 1.00 93.31 304 ALA A CA 1
ATOM 2418 C C . ALA A 1 304 ? -6.229 19.932 26.120 1.00 93.31 304 ALA A C 1
ATOM 2420 O O . ALA A 1 304 ? -6.767 20.016 27.223 1.00 93.31 304 ALA A O 1
ATOM 2421 N N . GLU A 1 305 ? -6.699 19.134 25.157 1.00 93.12 305 GLU A N 1
ATOM 2422 C CA . GLU A 1 305 ? -7.870 18.268 25.360 1.00 93.12 305 GLU A CA 1
ATOM 2423 C C . GLU A 1 305 ? -7.605 17.204 26.439 1.00 93.12 305 GLU A C 1
ATOM 2425 O O . GLU A 1 305 ? -8.451 16.988 27.305 1.00 93.12 305 GLU A O 1
ATOM 2430 N N . LEU A 1 306 ? -6.396 16.627 26.494 1.00 94.88 306 LEU A N 1
ATOM 2431 C CA . LEU A 1 306 ? -5.987 15.705 27.562 1.00 94.88 306 LEU A CA 1
ATOM 2432 C C . LEU A 1 306 ? -6.026 16.360 28.955 1.00 94.88 306 LEU A C 1
ATOM 2434 O O . LEU A 1 306 ? -6.332 15.687 29.940 1.00 94.88 306 LEU A O 1
ATOM 2438 N N . ARG A 1 307 ? -5.726 17.664 29.060 1.00 94.88 307 ARG A N 1
ATOM 2439 C CA . ARG A 1 307 ? -5.842 18.413 30.324 1.00 94.88 307 ARG A CA 1
ATOM 2440 C C . ARG A 1 307 ? -7.300 18.626 30.719 1.00 94.88 307 ARG A C 1
ATOM 2442 O O . ARG A 1 307 ? -7.661 18.232 31.822 1.00 94.88 307 ARG A O 1
ATOM 2449 N N . LYS A 1 308 ? -8.156 19.092 29.801 1.00 96.56 308 LYS A N 1
ATOM 2450 C CA . LYS A 1 308 ? -9.607 19.202 30.049 1.00 96.56 308 LYS A CA 1
ATOM 2451 C C . LYS A 1 308 ? -10.224 17.863 30.465 1.00 96.56 308 LYS A C 1
ATOM 2453 O O . LYS A 1 308 ? -11.025 17.816 31.391 1.00 96.56 308 LYS A O 1
ATOM 2458 N N . ALA A 1 309 ? -9.844 16.769 29.802 1.00 91.12 309 ALA A N 1
ATOM 2459 C CA . ALA A 1 309 ? -10.335 15.430 30.120 1.00 91.12 309 ALA A CA 1
ATOM 2460 C C . ALA A 1 309 ? -9.933 14.986 31.538 1.00 91.12 309 ALA A C 1
ATOM 2462 O O . ALA A 1 309 ? -10.754 14.412 32.251 1.00 91.12 309 ALA A O 1
ATOM 2463 N N . LYS A 1 310 ? -8.704 15.301 31.977 1.00 96.31 310 LYS A N 1
ATOM 2464 C CA . LYS A 1 310 ? -8.259 15.075 33.362 1.00 96.31 310 LYS A CA 1
ATOM 2465 C C . LYS A 1 310 ? -9.032 15.942 34.354 1.00 96.31 310 LYS A C 1
ATOM 2467 O O . LYS A 1 310 ? -9.606 15.393 35.282 1.00 96.31 310 LYS A O 1
ATOM 2472 N N . GLU A 1 311 ? -9.148 17.245 34.103 1.00 97.44 311 GLU A N 1
ATOM 2473 C CA . GLU A 1 311 ? -9.893 18.191 34.951 1.00 97.44 311 GLU A CA 1
ATOM 2474 C C . GLU A 1 311 ? -11.374 17.786 35.128 1.00 97.44 311 GLU A C 1
ATOM 2476 O O . GLU A 1 311 ? -11.934 17.897 36.221 1.00 97.44 311 GLU A O 1
ATOM 2481 N N . LEU A 1 312 ? -12.010 17.266 34.070 1.00 96.75 312 LEU A N 1
ATOM 2482 C CA . LEU A 1 312 ? -13.363 16.703 34.132 1.00 96.75 312 LEU A CA 1
ATOM 2483 C C . LEU A 1 312 ? -13.418 15.395 34.933 1.00 96.75 312 LEU A C 1
ATOM 2485 O O . LEU A 1 312 ? -14.357 15.203 35.705 1.00 96.75 312 LEU A O 1
ATOM 2489 N N . ASN A 1 313 ? -12.425 14.514 34.792 1.00 95.00 313 ASN A N 1
ATOM 2490 C CA . ASN A 1 313 ? -12.366 13.264 35.548 1.00 95.00 313 ASN A CA 1
ATOM 2491 C C . ASN A 1 313 ? -12.104 13.513 37.045 1.00 95.00 313 ASN A C 1
ATOM 2493 O O . ASN A 1 313 ? -12.820 12.979 37.885 1.00 95.00 313 ASN A O 1
ATOM 2497 N N . ASP A 1 314 ? -11.173 14.410 37.386 1.00 96.69 314 ASP A N 1
ATOM 2498 C CA . ASP A 1 314 ? -10.889 14.840 38.764 1.00 96.69 314 ASP A CA 1
ATOM 2499 C C . ASP A 1 314 ? -12.143 15.426 39.442 1.00 96.69 314 ASP A C 1
ATOM 2501 O O . ASP A 1 314 ? -12.414 15.164 40.621 1.00 96.69 314 ASP A O 1
ATOM 2505 N N . ARG A 1 315 ? -12.950 16.185 38.682 1.00 97.88 315 ARG A N 1
ATOM 2506 C CA . ARG A 1 315 ? -14.255 16.702 39.119 1.00 97.88 315 ARG A CA 1
ATOM 2507 C C . ARG A 1 315 ? -15.274 15.583 39.356 1.00 97.88 315 ARG A C 1
ATOM 2509 O O . ARG A 1 315 ? -15.950 15.609 40.384 1.00 97.88 315 ARG A O 1
ATOM 2516 N N . LEU A 1 316 ? -15.378 14.609 38.452 1.00 97.00 316 LEU A N 1
ATOM 2517 C CA . LEU A 1 316 ? -16.262 13.452 38.634 1.00 97.00 316 LEU A CA 1
ATOM 2518 C C . LEU A 1 316 ? -15.829 12.602 39.835 1.00 97.00 316 LEU A C 1
ATOM 2520 O O . LEU A 1 316 ? -16.677 12.190 40.621 1.00 97.00 316 LEU A O 1
ATOM 2524 N N . ASP A 1 317 ? -14.529 12.418 40.067 1.00 96.25 317 ASP A N 1
ATOM 2525 C CA . ASP A 1 317 ? -14.018 11.721 41.250 1.00 96.25 317 ASP A CA 1
ATOM 2526 C C . ASP A 1 317 ? -14.311 12.480 42.554 1.00 96.25 317 ASP A C 1
ATOM 2528 O O . ASP A 1 317 ? -14.536 11.858 43.597 1.00 96.25 317 ASP A O 1
ATOM 2532 N N . LEU A 1 318 ? -14.304 13.820 42.543 1.00 97.56 318 LEU A N 1
ATOM 2533 C CA . LEU A 1 318 ? -14.762 14.635 43.680 1.00 97.56 318 LEU A CA 1
ATOM 2534 C C . LEU A 1 318 ? -16.261 14.427 43.944 1.00 97.56 318 LEU A C 1
ATOM 2536 O O . LEU A 1 318 ? -16.656 14.227 45.094 1.00 97.56 318 LEU A O 1
ATOM 2540 N N . GLU A 1 319 ? -17.082 14.410 42.894 1.00 97.94 319 GLU A N 1
ATOM 2541 C CA . GLU A 1 319 ? -18.529 14.192 42.988 1.00 97.94 319 GLU A CA 1
ATOM 2542 C C . GLU A 1 319 ? -18.867 12.766 43.457 1.00 97.94 319 GLU A C 1
ATOM 2544 O O . GLU A 1 319 ? -19.636 12.592 44.401 1.00 97.94 319 GLU A O 1
ATOM 2549 N N . ILE A 1 320 ? -18.199 11.741 42.922 1.00 96.56 320 ILE A N 1
ATOM 2550 C CA . ILE A 1 320 ? -18.304 10.344 43.370 1.00 96.56 320 ILE A CA 1
ATOM 2551 C C . ILE A 1 320 ? -17.909 10.209 44.849 1.00 96.56 320 ILE A C 1
ATOM 2553 O O . ILE A 1 320 ? -18.573 9.492 45.602 1.00 96.56 320 ILE A O 1
ATOM 2557 N N . ARG A 1 321 ? -16.866 10.914 45.312 1.00 98.00 321 ARG A N 1
ATOM 2558 C CA . ARG A 1 321 ? -16.496 10.958 46.740 1.00 98.00 321 ARG A CA 1
ATOM 2559 C C . ARG A 1 321 ? -17.563 11.651 47.593 1.00 98.00 321 ARG A C 1
ATOM 2561 O O . ARG A 1 321 ? -17.890 11.135 48.663 1.00 98.00 321 ARG A O 1
ATOM 2568 N N . ALA A 1 322 ? -18.139 12.759 47.127 1.00 97.56 322 ALA A N 1
ATOM 2569 C CA . ALA A 1 322 ? -19.220 13.462 47.819 1.00 97.56 322 ALA A CA 1
ATOM 2570 C C . ALA A 1 322 ? -20.499 12.609 47.919 1.00 97.56 322 ALA A C 1
ATOM 2572 O O . ALA A 1 322 ? -21.078 12.494 49.001 1.00 97.56 322 ALA A O 1
ATOM 2573 N N . LEU A 1 323 ? -20.888 11.930 46.837 1.00 98.12 323 LEU A N 1
ATOM 2574 C CA . LEU A 1 323 ? -22.021 11.001 46.807 1.00 98.12 323 LEU A CA 1
ATOM 2575 C C . LEU A 1 323 ? -21.787 9.798 47.734 1.00 98.12 323 LEU A C 1
ATOM 2577 O O . LEU A 1 323 ? -22.644 9.494 48.559 1.00 98.12 323 LEU A O 1
ATOM 2581 N N . ARG A 1 324 ? -20.601 9.170 47.694 1.00 97.69 324 ARG A N 1
ATOM 2582 C CA . ARG A 1 324 ? -20.219 8.087 48.627 1.00 97.69 324 ARG A CA 1
ATOM 2583 C C . ARG A 1 324 ? -20.236 8.541 50.094 1.00 97.69 324 ARG A C 1
ATOM 2585 O O . ARG A 1 324 ? -20.581 7.746 50.965 1.00 97.69 324 ARG A O 1
ATOM 2592 N N . ASN A 1 325 ? -19.893 9.799 50.380 1.00 97.25 325 ASN A N 1
ATOM 2593 C CA . ASN A 1 325 ? -20.048 10.380 51.716 1.00 97.25 325 ASN A CA 1
ATOM 2594 C C . ASN A 1 325 ? -21.527 10.560 52.093 1.00 97.25 325 ASN A C 1
ATOM 2596 O O . ASN A 1 325 ? -21.914 10.128 53.176 1.00 97.25 325 ASN A O 1
ATOM 2600 N N . ARG A 1 326 ? -22.365 11.131 51.213 1.00 98.06 326 ARG A N 1
ATOM 2601 C CA . ARG A 1 326 ? -23.793 11.342 51.512 1.00 98.06 326 ARG A CA 1
ATOM 2602 C C . ARG A 1 326 ? -24.554 10.028 51.690 1.00 98.06 326 ARG A C 1
ATOM 2604 O O . ARG A 1 326 ? -25.398 9.966 52.577 1.00 98.06 326 ARG A O 1
ATOM 2611 N N . VAL A 1 327 ? -24.229 8.989 50.915 1.00 97.62 327 VAL A N 1
ATOM 2612 C CA . VAL A 1 327 ? -24.773 7.631 51.102 1.00 97.62 327 VAL A CA 1
ATOM 2613 C C . VAL A 1 327 ? -24.426 7.104 52.495 1.00 97.62 327 VAL A C 1
ATOM 2615 O O . VAL A 1 327 ? -25.339 6.771 53.238 1.00 97.62 327 VAL A O 1
ATOM 2618 N N . ARG A 1 328 ? -23.154 7.164 52.922 1.00 97.50 328 ARG A N 1
ATOM 2619 C CA . ARG A 1 328 ? -22.770 6.776 54.295 1.00 97.50 328 ARG A CA 1
ATOM 2620 C C . ARG A 1 328 ? -23.530 7.551 55.376 1.00 97.50 328 ARG A C 1
ATOM 2622 O O . ARG A 1 328 ? -23.955 6.944 56.353 1.00 97.50 328 ARG A O 1
ATOM 2629 N N . SER A 1 329 ? -23.732 8.861 55.209 1.00 95.88 329 SER A N 1
ATOM 2630 C CA . SER A 1 329 ? -24.556 9.646 56.142 1.00 95.88 329 SER A CA 1
ATOM 2631 C C . SER A 1 329 ? -26.003 9.145 56.184 1.00 95.88 329 SER A C 1
ATOM 2633 O O . SER A 1 329 ? -26.526 8.905 57.269 1.00 95.88 329 SER A O 1
ATOM 2635 N N . LEU A 1 330 ? -26.621 8.913 55.022 1.00 96.62 330 LEU A N 1
ATOM 2636 C CA . LEU A 1 330 ? -27.978 8.369 54.912 1.00 96.62 330 LEU A CA 1
ATOM 2637 C C . LEU A 1 330 ? -28.099 6.964 55.522 1.00 96.62 330 LEU A C 1
ATOM 2639 O O . LEU A 1 330 ? -29.104 6.673 56.163 1.00 96.62 330 LEU A O 1
ATOM 2643 N N . ASP A 1 331 ? -27.078 6.114 55.394 1.00 95.69 331 ASP A N 1
ATOM 2644 C CA . ASP A 1 331 ? -27.045 4.798 56.039 1.00 95.69 331 ASP A CA 1
ATOM 2645 C C . ASP A 1 331 ? -26.931 4.910 57.569 1.00 95.69 331 ASP A C 1
ATOM 2647 O O . ASP A 1 331 ? -27.584 4.148 58.286 1.00 95.69 331 ASP A O 1
ATOM 2651 N N . THR A 1 332 ? -26.188 5.890 58.101 1.00 94.94 332 THR A N 1
ATOM 2652 C CA . THR A 1 332 ? -26.170 6.168 59.553 1.00 94.94 332 THR A CA 1
ATOM 2653 C C . THR A 1 332 ? -27.483 6.782 60.057 1.00 94.94 332 THR A C 1
ATOM 2655 O O . THR A 1 332 ? -27.984 6.365 61.102 1.00 94.94 332 THR A O 1
ATOM 2658 N N . GLU A 1 333 ? -28.101 7.692 59.292 1.00 95.88 333 GLU A N 1
ATOM 2659 C CA . GLU A 1 333 ? -29.441 8.240 59.564 1.00 95.88 333 GLU A CA 1
ATOM 2660 C C . GLU A 1 333 ? -30.468 7.094 59.618 1.00 95.88 333 GLU A C 1
ATOM 2662 O O . GLU A 1 333 ? -31.144 6.906 60.628 1.00 95.88 333 GLU A O 1
ATOM 2667 N N . LYS A 1 334 ? -30.498 6.235 58.593 1.00 94.62 334 LYS A N 1
ATOM 2668 C CA . LYS A 1 334 ? -31.341 5.032 58.525 1.00 94.62 334 LYS A CA 1
ATOM 2669 C C . LYS A 1 334 ? -31.108 4.073 59.696 1.00 94.62 334 LYS A C 1
ATOM 2671 O O . LYS A 1 334 ? -32.079 3.630 60.302 1.00 94.62 334 LYS A O 1
ATOM 2676 N N . SER A 1 335 ? -29.854 3.776 60.037 1.00 94.19 335 SER A N 1
ATOM 2677 C CA . SER A 1 335 ? -29.517 2.851 61.132 1.00 94.19 335 SER A CA 1
ATOM 2678 C C . SER A 1 335 ? -29.977 3.390 62.492 1.00 94.19 335 SER A C 1
ATOM 2680 O O . SER A 1 335 ? -30.554 2.656 63.291 1.00 94.19 335 SER A O 1
ATOM 2682 N N . SER A 1 336 ? -29.796 4.692 62.745 1.00 94.25 336 SER A N 1
ATOM 2683 C CA . SER A 1 336 ? -30.297 5.330 63.972 1.00 94.25 336 SER A CA 1
ATOM 2684 C C . SER A 1 336 ? -31.829 5.351 64.040 1.00 94.25 336 SER A C 1
ATOM 2686 O O . SER A 1 336 ? -32.392 5.037 65.089 1.00 94.25 336 SER A O 1
ATOM 2688 N N . LEU A 1 337 ? -32.514 5.604 62.918 1.00 93.56 337 LEU A N 1
ATOM 2689 C CA . LEU A 1 337 ? -33.973 5.497 62.833 1.00 93.56 337 LEU A CA 1
ATOM 2690 C C . LEU A 1 337 ? -34.459 4.063 63.099 1.00 93.56 337 LEU A C 1
ATOM 2692 O O . LEU A 1 337 ? -35.409 3.885 63.859 1.00 93.56 337 LEU A O 1
ATOM 2696 N N . GLN A 1 338 ? -33.778 3.042 62.569 1.00 92.81 338 GLN A N 1
ATOM 2697 C CA . GLN A 1 338 ? -34.084 1.635 62.858 1.00 92.81 338 GLN A CA 1
ATOM 2698 C C . GLN A 1 338 ? -33.943 1.312 64.355 1.00 92.81 338 GLN A C 1
ATOM 2700 O O . GLN A 1 338 ? -34.839 0.688 64.921 1.00 92.81 338 GLN A O 1
ATOM 2705 N N . HIS A 1 339 ? -32.898 1.804 65.030 1.00 91.44 339 HIS A N 1
ATOM 2706 C CA . HIS A 1 339 ? -32.769 1.656 66.486 1.00 91.44 339 HIS A CA 1
ATOM 2707 C C . HIS A 1 339 ? -33.878 2.378 67.269 1.00 91.44 339 HIS A C 1
ATOM 2709 O O . HIS A 1 339 ? -34.394 1.818 68.236 1.00 91.44 339 HIS A O 1
ATOM 2715 N N . THR A 1 340 ? -34.294 3.585 66.859 1.00 91.06 340 THR A N 1
ATOM 2716 C CA . THR A 1 340 ? -35.415 4.276 67.529 1.00 91.06 340 THR A CA 1
ATOM 2717 C C . THR A 1 340 ? -36.758 3.579 67.312 1.00 91.06 340 THR A C 1
ATOM 2719 O O . THR A 1 340 ? -37.546 3.507 68.249 1.00 91.06 340 THR A O 1
ATOM 2722 N N . VAL A 1 341 ? -37.008 3.007 66.127 1.00 88.81 341 VAL A N 1
ATOM 2723 C CA . VAL A 1 341 ? -38.221 2.216 65.854 1.00 88.81 341 VAL A CA 1
ATOM 2724 C C . VAL A 1 341 ? -38.255 0.954 66.717 1.00 88.81 341 VAL A C 1
ATOM 2726 O O . VAL A 1 341 ? -39.278 0.697 67.343 1.00 88.81 341 VAL A O 1
ATOM 2729 N N . LEU A 1 342 ? -37.141 0.223 66.829 1.00 90.69 342 LEU A N 1
ATOM 2730 C CA . LEU A 1 342 ? -37.053 -0.955 67.702 1.00 90.69 342 LEU A CA 1
ATOM 2731 C C . LEU A 1 342 ? -37.309 -0.598 69.174 1.00 90.69 342 LEU A C 1
ATOM 2733 O O . LEU A 1 342 ? -38.130 -1.242 69.818 1.00 90.69 342 LEU A O 1
ATOM 2737 N N . SER A 1 343 ? -36.701 0.478 69.687 1.00 88.88 343 SER A N 1
ATOM 2738 C CA . SER A 1 343 ? -36.943 0.914 71.072 1.00 88.88 343 SER A CA 1
ATOM 2739 C C . SER A 1 343 ? -38.386 1.386 71.308 1.00 88.88 343 SER A C 1
ATOM 2741 O O . SER A 1 343 ? -38.928 1.194 72.395 1.00 88.88 343 SER A O 1
ATOM 2743 N N . LEU A 1 344 ? -39.045 1.964 70.296 1.00 88.38 344 LEU A N 1
ATOM 2744 C CA . LEU A 1 344 ? -40.470 2.301 70.365 1.00 88.38 344 LEU A CA 1
ATOM 2745 C C . LEU A 1 344 ? -41.372 1.057 70.297 1.00 88.38 344 LEU A C 1
ATOM 2747 O O . LEU A 1 344 ? -42.415 1.058 70.945 1.00 88.38 344 LEU A O 1
ATOM 2751 N N . GLN A 1 345 ? -40.980 -0.007 69.587 1.00 83.75 345 GLN A N 1
ATOM 2752 C CA . GLN A 1 345 ? -41.678 -1.298 69.640 1.00 83.75 345 GLN A CA 1
ATOM 2753 C C . GLN A 1 345 ? -41.551 -1.948 71.023 1.00 83.75 345 GLN A C 1
ATOM 2755 O O . GLN A 1 345 ? -42.571 -2.287 71.612 1.00 83.75 345 GLN A O 1
ATOM 2760 N N . GLU A 1 346 ? -40.345 -2.019 71.597 1.00 82.12 346 GLU A N 1
ATOM 2761 C CA . GLU A 1 346 ? -40.134 -2.522 72.967 1.00 82.12 346 GLU A CA 1
ATOM 2762 C C . GLU A 1 346 ? -40.959 -1.732 74.002 1.00 82.12 346 GLU A C 1
ATOM 2764 O O . GLU A 1 346 ? -41.527 -2.310 74.933 1.00 82.12 346 GLU A O 1
ATOM 2769 N N . GLN A 1 347 ? -41.072 -0.408 73.834 1.00 80.56 347 GLN A N 1
ATOM 2770 C CA . GLN A 1 347 ? -41.906 0.448 74.685 1.00 80.56 347 GLN A CA 1
ATOM 2771 C C . GLN A 1 347 ? -43.410 0.231 74.468 1.00 80.56 347 GLN A C 1
ATOM 2773 O O . GLN A 1 347 ? -44.155 0.269 75.445 1.00 80.56 347 GLN A O 1
ATOM 2778 N N . LEU A 1 348 ? -43.864 -0.019 73.235 1.00 75.19 348 LEU A N 1
ATOM 2779 C CA . LEU A 1 348 ? -45.261 -0.359 72.941 1.00 75.19 348 LEU A CA 1
ATOM 2780 C C . LEU A 1 348 ? -45.636 -1.725 73.526 1.00 75.19 348 LEU A C 1
ATOM 2782 O O . LEU A 1 348 ? -46.618 -1.810 74.254 1.00 75.19 348 LEU A O 1
ATOM 2786 N N . GLU A 1 349 ? -44.820 -2.757 73.312 1.00 73.69 349 GLU A N 1
ATOM 2787 C CA . GLU A 1 349 ? -45.026 -4.091 73.894 1.00 73.69 349 GLU A CA 1
ATOM 2788 C C . GLU A 1 349 ? -45.020 -4.037 75.433 1.00 73.69 349 GLU A C 1
ATOM 2790 O O . GLU A 1 349 ? -45.870 -4.644 76.087 1.00 73.69 349 GLU A O 1
ATOM 2795 N N . SER A 1 350 ? -44.124 -3.239 76.027 1.00 69.62 350 SER A N 1
ATOM 2796 C CA . SER A 1 350 ? -44.105 -2.984 77.476 1.00 69.62 350 SER A CA 1
ATOM 2797 C C . SER A 1 350 ? -45.355 -2.239 77.962 1.00 69.62 350 SER A C 1
ATOM 2799 O O . SER A 1 350 ? -45.867 -2.534 79.044 1.00 69.62 350 SER A O 1
ATOM 2801 N N . ALA A 1 351 ? -45.865 -1.279 77.185 1.00 68.19 351 ALA A N 1
ATOM 2802 C CA . ALA A 1 351 ? -47.072 -0.526 77.516 1.00 68.19 351 ALA A CA 1
ATOM 2803 C C . ALA A 1 351 ? -48.340 -1.387 77.394 1.00 68.19 351 ALA A C 1
ATOM 2805 O O . ALA A 1 351 ? -49.198 -1.317 78.272 1.00 68.19 351 ALA A O 1
ATOM 2806 N N . GLU A 1 352 ? -48.440 -2.248 76.379 1.00 58.44 352 GLU A N 1
ATOM 2807 C CA . GLU A 1 352 ? -49.539 -3.210 76.230 1.00 58.44 352 GLU A CA 1
ATOM 2808 C C . GLU A 1 352 ? -49.547 -4.233 77.377 1.00 58.44 352 GLU A C 1
ATOM 2810 O O . GLU A 1 352 ? -50.602 -4.502 77.957 1.00 58.44 352 GLU A O 1
ATOM 2815 N N . GLN A 1 353 ? -48.375 -4.732 77.790 1.00 59.06 353 GLN A N 1
ATOM 2816 C CA . GLN A 1 353 ? -48.241 -5.598 78.970 1.00 59.06 353 GLN A CA 1
ATOM 2817 C C . GLN A 1 353 ? -48.676 -4.887 80.265 1.00 59.06 353 GLN A C 1
ATOM 2819 O O . GLN A 1 353 ? -49.401 -5.469 81.075 1.00 59.06 353 GLN A O 1
ATOM 2824 N N . GLN A 1 354 ? -48.307 -3.615 80.455 1.00 56.81 354 GLN A N 1
ATOM 2825 C CA . GLN A 1 354 ? -48.782 -2.813 81.592 1.00 56.81 354 GLN A CA 1
ATOM 2826 C C . GLN A 1 354 ? -50.293 -2.537 81.520 1.00 56.81 354 GLN A C 1
ATOM 2828 O O . GLN A 1 354 ? -50.974 -2.585 82.545 1.00 56.81 354 GLN A O 1
ATOM 2833 N N . GLN A 1 355 ? -50.845 -2.309 80.326 1.00 51.47 355 GLN A N 1
ATOM 2834 C CA . GLN A 1 355 ? -52.272 -2.055 80.125 1.00 51.47 355 GLN A CA 1
ATOM 2835 C C . GLN A 1 355 ? -53.129 -3.307 80.381 1.00 51.47 355 GLN A C 1
ATOM 2837 O O . GLN A 1 355 ? -54.231 -3.190 80.921 1.00 51.47 355 GLN A O 1
ATOM 2842 N N . GLN A 1 356 ? -52.611 -4.506 80.089 1.00 47.47 356 GLN A N 1
ATOM 2843 C CA . GLN A 1 356 ? -53.245 -5.771 80.484 1.00 47.47 356 GLN A CA 1
ATOM 2844 C C . GLN A 1 356 ? -53.233 -5.994 82.009 1.00 47.47 356 GLN A C 1
ATOM 2846 O O . GLN A 1 356 ? -54.157 -6.610 82.536 1.00 47.47 356 GLN A O 1
ATOM 2851 N N . GLN A 1 357 ? -52.254 -5.448 82.741 1.00 43.53 357 GLN A N 1
ATOM 2852 C CA . GLN A 1 357 ? -52.192 -5.546 84.209 1.00 43.53 357 GLN A CA 1
ATOM 2853 C C . GLN A 1 357 ? -53.050 -4.508 84.962 1.00 43.53 357 GLN A C 1
ATOM 2855 O O . GLN A 1 357 ? -53.205 -4.631 86.176 1.00 43.53 357 GLN A O 1
ATOM 2860 N N . GLN A 1 358 ? -53.633 -3.506 84.289 1.00 43.34 358 GLN A N 1
ATOM 2861 C CA . GLN A 1 358 ? -54.367 -2.406 84.945 1.00 43.34 358 GLN A CA 1
ATOM 2862 C C . GLN A 1 358 ? -55.905 -2.470 84.830 1.00 43.34 358 GLN A C 1
ATOM 2864 O O . GLN A 1 358 ? -56.589 -1.521 85.216 1.00 43.34 358 GLN A O 1
ATOM 2869 N N . GLN A 1 359 ? -56.498 -3.584 84.381 1.00 40.88 359 GLN A N 1
ATOM 2870 C CA . GLN A 1 359 ? -57.966 -3.727 84.287 1.00 40.88 359 GLN A CA 1
ATOM 2871 C C . GLN A 1 359 ? -58.689 -4.052 85.617 1.00 40.88 359 GLN A C 1
ATOM 2873 O O . GLN A 1 359 ? -59.577 -4.900 85.658 1.00 40.88 359 GLN A O 1
ATOM 2878 N N . THR A 1 360 ? -58.393 -3.317 86.696 1.00 30.45 360 THR A N 1
ATOM 2879 C CA . THR A 1 360 ? -59.264 -3.220 87.891 1.00 30.45 360 THR A CA 1
ATOM 2880 C C . THR A 1 360 ? -59.041 -1.903 88.644 1.00 30.45 360 THR A C 1
ATOM 2882 O O . THR A 1 360 ? -57.985 -1.736 89.246 1.00 30.45 360 THR A O 1
ATOM 2885 N N . GLY A 1 361 ? -60.051 -1.016 88.715 1.00 32.97 361 GLY A N 1
ATOM 2886 C CA . GLY A 1 361 ? -60.081 0.069 89.720 1.00 32.97 361 GLY A CA 1
ATOM 2887 C C . GLY A 1 361 ? -60.587 1.456 89.282 1.00 32.97 361 GLY A C 1
ATOM 2888 O O . GLY A 1 361 ? -59.804 2.309 88.901 1.00 32.97 361 GLY A O 1
ATOM 2889 N N . GLN A 1 362 ? -61.894 1.691 89.441 1.00 32.06 362 GLN A N 1
ATOM 2890 C CA . GLN A 1 362 ? -62.543 2.968 89.825 1.00 32.06 362 GLN A CA 1
ATOM 2891 C C . GLN A 1 362 ? -62.090 4.327 89.210 1.00 32.06 362 GLN A C 1
ATOM 2893 O O . GLN A 1 362 ? -61.220 5.016 89.721 1.00 32.06 362 GLN A O 1
ATOM 2898 N N . VAL A 1 363 ? -62.854 4.782 88.205 1.00 40.28 363 VAL A N 1
ATOM 2899 C CA . VAL A 1 363 ? -63.833 5.902 88.304 1.00 40.28 363 VAL A CA 1
ATOM 2900 C C . VAL A 1 363 ? -63.414 7.240 88.980 1.00 40.28 363 VAL A C 1
ATOM 2902 O O . VAL A 1 363 ? -63.240 7.306 90.187 1.00 40.28 363 VAL A O 1
ATOM 2905 N N . GLN A 1 364 ? -63.513 8.326 88.185 1.00 38.88 364 GLN A N 1
ATOM 2906 C CA . GLN A 1 364 ? -63.699 9.763 88.530 1.00 38.88 364 GLN A CA 1
ATOM 2907 C C . GLN A 1 364 ? -62.590 10.550 89.271 1.00 38.88 364 GLN A C 1
ATOM 2909 O O . GLN A 1 364 ? -62.310 10.295 90.434 1.00 38.88 364 GLN A O 1
ATOM 2914 N N . ALA A 1 365 ? -62.100 11.632 88.619 1.00 42.00 365 ALA A N 1
ATOM 2915 C CA . ALA A 1 365 ? -62.155 13.039 89.110 1.00 42.00 365 ALA A CA 1
ATOM 2916 C C . ALA A 1 365 ? -61.203 14.036 88.367 1.00 42.00 365 ALA A C 1
ATOM 2918 O O . ALA A 1 365 ? -60.465 14.773 89.020 1.00 42.00 365 ALA A O 1
ATOM 2919 N N . VAL A 1 366 ? -61.163 14.093 87.017 1.00 46.59 366 VAL A N 1
ATOM 2920 C CA . VAL A 1 366 ? -60.136 14.903 86.283 1.00 46.59 366 VAL A CA 1
ATOM 2921 C C . VAL A 1 366 ? -60.653 15.720 85.071 1.00 46.59 366 VAL A C 1
ATOM 2923 O O . VAL A 1 366 ? -59.873 16.181 84.240 1.00 46.59 366 VAL A O 1
ATOM 2926 N N . GLU A 1 367 ? -61.960 15.961 84.938 1.00 47.22 367 GLU A N 1
ATOM 2927 C CA . GLU A 1 367 ? -62.518 16.575 83.711 1.00 47.22 367 GLU A CA 1
ATOM 2928 C C . GLU A 1 367 ? -62.078 18.041 83.479 1.00 47.22 367 GLU A C 1
ATOM 2930 O O . GLU A 1 367 ? -61.813 18.442 82.344 1.00 47.22 367 GLU A O 1
ATOM 2935 N N . LEU A 1 368 ? -61.907 18.842 84.539 1.00 44.59 368 LEU A N 1
ATOM 2936 C CA . LEU A 1 368 ? -61.600 20.280 84.414 1.00 44.59 368 LEU A CA 1
ATOM 2937 C C . LEU A 1 368 ? -60.135 20.609 84.068 1.00 44.59 368 LEU A C 1
ATOM 2939 O O . LEU A 1 368 ? -59.870 21.665 83.494 1.00 44.59 368 LEU A O 1
ATOM 2943 N N . THR A 1 369 ? -59.176 19.721 84.350 1.00 49.91 369 THR A N 1
ATOM 2944 C CA . THR A 1 369 ? -57.777 19.880 83.899 1.00 49.91 369 THR A CA 1
ATOM 2945 C C . THR A 1 369 ? -57.510 19.173 82.571 1.00 49.91 369 THR A C 1
ATOM 2947 O O . THR A 1 369 ? -56.656 19.629 81.800 1.00 49.91 369 THR A O 1
ATOM 2950 N N . GLN A 1 370 ? -58.282 18.130 82.233 1.00 52.16 370 GLN A N 1
ATOM 2951 C CA . GLN A 1 370 ? -58.239 17.529 80.901 1.00 52.16 370 GLN A CA 1
ATOM 2952 C C . GLN A 1 370 ? -58.599 18.549 79.818 1.00 52.16 370 GLN A C 1
ATOM 2954 O O . GLN A 1 370 ? -57.778 18.748 78.930 1.00 52.16 370 GLN A O 1
ATOM 2959 N N . VAL A 1 371 ? -59.715 19.284 79.921 1.00 51.78 371 VAL A N 1
ATOM 2960 C CA . VAL A 1 371 ? -60.113 20.275 78.893 1.00 51.78 371 VAL A CA 1
ATOM 2961 C C . VAL A 1 371 ? -59.023 21.328 78.632 1.00 51.78 371 VAL A C 1
ATOM 2963 O O . VAL A 1 371 ? -58.713 21.620 77.478 1.00 51.78 371 VAL A O 1
ATOM 2966 N N . ALA A 1 372 ? -58.365 21.851 79.673 1.00 54.81 372 ALA A N 1
ATOM 2967 C CA . ALA A 1 372 ? -57.284 22.830 79.512 1.00 54.81 372 ALA A CA 1
ATOM 2968 C C . ALA A 1 372 ? -56.008 22.238 78.874 1.00 54.81 372 ALA A C 1
ATOM 2970 O O . ALA A 1 372 ? -55.316 22.924 78.121 1.00 54.81 372 ALA A O 1
ATOM 2971 N N . SER A 1 373 ? -55.688 20.969 79.151 1.00 56.16 373 SER A N 1
ATOM 2972 C CA . SER A 1 373 ? -54.549 20.284 78.519 1.00 56.16 373 SER A CA 1
ATOM 2973 C C . SER A 1 373 ? -54.854 19.827 77.088 1.00 56.16 373 SER A C 1
ATOM 2975 O O . SER A 1 373 ? -53.987 19.933 76.224 1.00 56.16 373 SER A O 1
ATOM 2977 N N . LEU A 1 374 ? -56.091 19.404 76.813 1.00 60.78 374 LEU A N 1
ATOM 2978 C CA . LEU A 1 374 ? -56.593 19.082 75.479 1.00 60.78 374 LEU A CA 1
ATOM 2979 C C . LEU A 1 374 ? -56.641 20.323 74.587 1.00 60.78 374 LEU A C 1
ATOM 2981 O O . LEU A 1 374 ? -56.289 20.217 73.421 1.00 60.78 374 LEU A O 1
ATOM 2985 N N . ARG A 1 375 ? -56.979 21.505 75.124 1.00 58.34 375 ARG A N 1
ATOM 2986 C CA . ARG A 1 375 ? -56.954 22.755 74.349 1.00 58.34 375 ARG A CA 1
ATOM 2987 C C . ARG A 1 375 ? -55.537 23.147 73.920 1.00 58.34 375 ARG A C 1
ATOM 2989 O O . ARG A 1 375 ? -55.326 23.390 72.740 1.00 58.34 375 ARG A O 1
ATOM 2996 N N . ARG A 1 376 ? -54.546 23.078 74.823 1.00 64.44 376 ARG A N 1
ATOM 2997 C CA . ARG A 1 376 ? -53.133 23.284 74.437 1.00 64.44 376 ARG A CA 1
ATOM 2998 C C . ARG A 1 376 ? -52.624 22.211 73.477 1.00 64.44 376 ARG A C 1
ATOM 3000 O O . ARG A 1 376 ? -51.861 22.528 72.577 1.00 64.44 376 ARG A O 1
ATOM 3007 N N . LYS A 1 377 ? -53.053 20.952 73.637 1.00 66.81 377 LYS A N 1
ATOM 3008 C CA . LYS A 1 377 ? -52.749 19.885 72.671 1.00 66.81 377 LYS A CA 1
ATOM 3009 C C . LYS A 1 377 ? -53.404 20.139 71.314 1.00 66.81 377 LYS A C 1
ATOM 3011 O O . LYS A 1 377 ? -52.775 19.842 70.313 1.00 66.81 377 LYS A O 1
ATOM 3016 N N . ALA A 1 378 ? -54.607 20.709 71.261 1.00 66.31 378 ALA A N 1
ATOM 3017 C CA . ALA A 1 378 ? -55.251 21.117 70.016 1.00 66.31 378 ALA A CA 1
ATOM 3018 C C . ALA A 1 378 ? -54.484 22.270 69.353 1.00 66.31 378 ALA A C 1
ATOM 3020 O O . ALA A 1 378 ? -54.118 22.140 68.198 1.00 66.31 378 ALA A O 1
ATOM 3021 N N . GLU A 1 379 ? -54.127 23.323 70.093 1.00 69.56 379 GLU A N 1
ATOM 3022 C CA . GLU A 1 379 ? -53.304 24.446 69.603 1.00 69.56 379 GLU A CA 1
ATOM 3023 C C . GLU A 1 379 ? -51.905 23.978 69.126 1.00 69.56 379 GLU A C 1
ATOM 3025 O O . GLU A 1 379 ? -51.382 24.441 68.108 1.00 69.56 379 GLU A O 1
ATOM 3030 N N . GLN A 1 380 ? -51.301 22.999 69.813 1.00 70.62 380 GLN A N 1
ATOM 3031 C CA . GLN A 1 380 ? -50.058 22.346 69.381 1.00 70.62 380 GLN A CA 1
ATOM 3032 C C . GLN A 1 380 ? -50.255 21.465 68.139 1.00 70.62 380 GLN A C 1
ATOM 3034 O O . GLN A 1 380 ? -49.441 21.525 67.227 1.00 70.62 380 GLN A O 1
ATOM 3039 N N . LEU A 1 381 ? -51.325 20.671 68.064 1.00 74.94 381 LEU A N 1
ATOM 3040 C CA . LEU A 1 381 ? -51.633 19.852 66.888 1.00 74.94 381 LEU A CA 1
ATOM 3041 C C . LEU A 1 381 ? -51.997 20.712 65.676 1.00 74.94 381 LEU A C 1
ATOM 3043 O O . LEU A 1 381 ? -51.625 20.361 64.568 1.00 74.94 381 LEU A O 1
ATOM 3047 N N . GLU A 1 382 ? -52.668 21.844 65.871 1.00 71.56 382 GLU A N 1
ATOM 3048 C CA . GLU A 1 382 ? -53.054 22.787 64.821 1.00 71.56 382 GLU A CA 1
ATOM 3049 C C . GLU A 1 382 ? -51.830 23.537 64.278 1.00 71.56 382 GLU A C 1
ATOM 3051 O O . GLU A 1 382 ? -51.649 23.612 63.064 1.00 71.56 382 GLU A O 1
ATOM 3056 N N . SER A 1 383 ? -50.912 23.978 65.148 1.00 70.31 383 SER A N 1
ATOM 3057 C CA . SER A 1 383 ? -49.620 24.538 64.717 1.00 70.31 383 SER A CA 1
ATOM 3058 C C . SER A 1 383 ? -48.699 23.494 64.068 1.00 70.31 383 SER A C 1
ATOM 3060 O O . SER A 1 383 ? -48.060 23.804 63.063 1.00 70.31 383 SER A O 1
ATOM 3062 N N . VAL A 1 384 ? -48.682 22.243 64.548 1.00 74.69 384 VAL A N 1
ATOM 3063 C CA . VAL A 1 384 ? -47.984 21.125 63.883 1.00 74.69 384 VAL A CA 1
ATOM 3064 C C . VAL A 1 384 ? -48.617 20.801 62.528 1.00 74.69 384 VAL A C 1
ATOM 3066 O O . VAL A 1 384 ? -47.882 20.617 61.564 1.00 74.69 384 VAL A O 1
ATOM 3069 N N . LEU A 1 385 ? -49.947 20.791 62.407 1.00 75.06 385 LEU A N 1
ATOM 3070 C CA . LEU A 1 385 ? -50.654 20.552 61.145 1.00 75.06 385 LEU A CA 1
ATOM 3071 C C . LEU A 1 385 ? -50.372 21.674 60.138 1.00 75.06 385 LEU A C 1
ATOM 3073 O O . LEU A 1 385 ? -50.097 21.403 58.974 1.00 75.06 385 LEU A O 1
ATOM 3077 N N . GLN A 1 386 ? -50.377 22.931 60.585 1.00 73.88 386 GLN A N 1
ATOM 3078 C CA . GLN A 1 386 ? -50.076 24.096 59.754 1.00 73.88 386 GLN A CA 1
ATOM 3079 C C . GLN A 1 386 ? -48.597 24.120 59.322 1.00 73.88 386 GLN A C 1
ATOM 3081 O O . GLN A 1 386 ? -48.290 24.411 58.165 1.00 73.88 386 GLN A O 1
ATOM 3086 N N . GLN A 1 387 ? -47.674 23.724 60.205 1.00 73.88 387 GLN A N 1
ATOM 3087 C CA . GLN A 1 387 ? -46.260 23.538 59.868 1.00 73.88 387 GLN A CA 1
ATOM 3088 C C . GLN A 1 387 ? -46.051 22.344 58.920 1.00 73.88 387 GLN A C 1
ATOM 3090 O O . GLN A 1 387 ? -45.258 22.439 57.984 1.00 73.88 387 GLN A O 1
ATOM 3095 N N . GLN A 1 388 ? -46.798 21.251 59.094 1.00 75.94 388 GLN A N 1
ATOM 3096 C CA . GLN A 1 388 ? -46.772 20.076 58.221 1.00 75.94 388 GLN A CA 1
ATOM 3097 C C . GLN A 1 388 ? -47.346 20.387 56.831 1.00 75.94 388 GLN A C 1
ATOM 3099 O O . GLN A 1 388 ? -46.760 19.965 55.839 1.00 75.94 388 GLN A O 1
ATOM 3104 N N . GLN A 1 389 ? -48.411 21.189 56.736 1.00 75.75 389 GLN A N 1
ATOM 3105 C CA . GLN A 1 389 ? -48.927 21.725 55.471 1.00 75.75 389 GLN A CA 1
ATOM 3106 C C . GLN A 1 389 ? -47.887 22.611 54.771 1.00 75.75 389 GLN A C 1
ATOM 3108 O O . GLN A 1 389 ? -47.673 22.461 53.570 1.00 75.75 389 GLN A O 1
ATOM 3113 N N . LEU A 1 390 ? -47.186 23.484 55.506 1.00 74.50 390 LEU A N 1
ATOM 3114 C CA . LEU A 1 390 ? -46.117 24.314 54.938 1.00 74.50 390 LEU A CA 1
ATOM 3115 C C . LEU A 1 390 ? -44.939 23.460 54.430 1.00 74.50 390 LEU A C 1
ATOM 3117 O O . LEU A 1 390 ? -44.397 23.715 53.355 1.00 74.50 390 LEU A O 1
ATOM 3121 N N . VAL A 1 391 ? -44.560 22.415 55.174 1.00 78.00 391 VAL A N 1
ATOM 3122 C CA . VAL A 1 391 ? -43.524 21.452 54.768 1.00 78.00 391 VAL A CA 1
ATOM 3123 C C . VAL A 1 391 ? -43.965 20.643 53.545 1.00 78.00 391 VAL A C 1
ATOM 3125 O O . VAL A 1 391 ? -43.176 20.512 52.614 1.00 78.00 391 VAL A O 1
ATOM 3128 N N . GLN A 1 392 ? -45.212 20.169 53.486 1.00 74.69 392 GLN A N 1
ATOM 3129 C CA . GLN A 1 392 ? -45.760 19.464 52.320 1.00 74.69 392 GLN A CA 1
ATOM 3130 C C . GLN A 1 392 ? -45.833 20.369 51.082 1.00 74.69 392 GLN A C 1
ATOM 3132 O O . GLN A 1 392 ? -45.448 19.941 49.996 1.00 74.69 392 GLN A O 1
ATOM 3137 N N . ALA A 1 393 ? -46.247 21.631 51.231 1.00 73.69 393 ALA A N 1
ATOM 3138 C CA . ALA A 1 393 ? -46.260 22.607 50.140 1.00 73.69 393 ALA A CA 1
ATOM 3139 C C . ALA A 1 393 ? -44.844 22.894 49.609 1.00 73.69 393 ALA A C 1
ATOM 3141 O O . ALA A 1 393 ? -44.627 22.920 48.396 1.00 73.69 393 ALA A O 1
ATOM 3142 N N . ASN A 1 394 ? -43.859 23.033 50.502 1.00 76.69 394 ASN A N 1
ATOM 3143 C CA . ASN A 1 394 ? -42.456 23.194 50.118 1.00 76.69 394 ASN A CA 1
ATOM 3144 C C . ASN A 1 394 ? -41.891 21.925 49.456 1.00 76.69 394 ASN A C 1
ATOM 3146 O O . ASN A 1 394 ? -41.228 22.026 48.428 1.00 76.69 394 ASN A O 1
ATOM 3150 N N . GLN A 1 395 ? -42.200 20.730 49.968 1.00 77.88 395 GLN A N 1
ATOM 3151 C CA . GLN A 1 395 ? -41.801 19.458 49.351 1.00 77.88 395 GLN A CA 1
ATOM 3152 C C . GLN A 1 395 ? -42.420 19.276 47.958 1.00 77.88 395 GLN A C 1
ATOM 3154 O O . GLN A 1 395 ? -41.714 18.884 47.033 1.00 77.88 395 GLN A O 1
ATOM 3159 N N . ALA A 1 396 ? -43.697 19.618 47.771 1.00 77.50 396 ALA A N 1
ATOM 3160 C CA . ALA A 1 396 ? -44.349 19.606 46.463 1.00 77.50 396 ALA A CA 1
ATOM 3161 C C . ALA A 1 396 ? -43.716 20.622 45.492 1.00 77.50 396 ALA A C 1
ATOM 3163 O O . ALA A 1 396 ? -43.504 20.302 44.324 1.00 77.50 396 ALA A O 1
ATOM 3164 N N . SER A 1 397 ? -43.354 21.814 45.981 1.00 75.19 397 SER A N 1
ATOM 3165 C CA . SER A 1 397 ? -42.649 22.846 45.207 1.00 75.19 397 SER A CA 1
ATOM 3166 C C . SER A 1 397 ? -41.256 22.386 44.757 1.00 75.19 397 SER A C 1
ATOM 3168 O O . SER A 1 397 ? -40.927 22.485 43.575 1.00 75.19 397 SER A O 1
ATOM 3170 N N . GLU A 1 398 ? -40.451 21.806 45.653 1.00 79.12 398 GLU A N 1
ATOM 3171 C CA . GLU A 1 398 ? -39.129 21.268 45.299 1.00 79.12 398 GLU A CA 1
ATOM 3172 C C . GLU A 1 398 ? -39.217 20.027 44.397 1.00 79.12 398 GLU A C 1
ATOM 3174 O O . GLU A 1 398 ? -38.417 19.890 43.472 1.00 79.12 398 GLU A O 1
ATOM 3179 N N . LEU A 1 399 ? -40.219 19.158 44.579 1.00 78.38 399 LEU A N 1
ATOM 3180 C CA . LEU A 1 399 ? -40.478 18.044 43.660 1.00 78.38 399 LEU A CA 1
ATOM 3181 C C . LEU A 1 399 ? -40.865 18.540 42.260 1.00 78.38 399 LEU A C 1
ATOM 3183 O O . LEU A 1 399 ? -40.346 18.014 41.276 1.00 78.38 399 LEU A O 1
ATOM 3187 N N . ALA A 1 400 ? -41.704 19.574 42.154 1.00 78.56 400 ALA A N 1
ATOM 3188 C CA . ALA A 1 400 ? -42.066 20.181 40.873 1.00 78.56 400 ALA A CA 1
ATOM 3189 C C . ALA A 1 400 ? -40.849 20.820 40.177 1.00 78.56 400 ALA A C 1
ATOM 3191 O O . ALA A 1 400 ? -40.638 20.594 38.985 1.00 78.56 400 ALA A O 1
ATOM 3192 N N . LYS A 1 401 ? -39.990 21.540 40.915 1.00 79.94 401 LYS A N 1
ATOM 3193 C CA . LYS A 1 401 ? -38.716 22.074 40.392 1.00 79.94 401 LYS A CA 1
ATOM 3194 C C . LYS A 1 401 ? -37.775 20.959 39.932 1.00 79.94 401 LYS A C 1
ATOM 3196 O O . LYS A 1 401 ? -37.207 21.048 38.847 1.00 79.94 401 LYS A O 1
ATOM 3201 N N . ALA A 1 402 ? -37.634 19.891 40.719 1.00 78.38 402 ALA A N 1
ATOM 3202 C CA . ALA A 1 402 ? -36.786 18.749 40.382 1.00 78.38 402 ALA A CA 1
ATOM 3203 C C . ALA A 1 402 ? -37.311 17.954 39.171 1.00 78.38 402 ALA A C 1
ATOM 3205 O O . ALA A 1 402 ? -36.516 17.407 38.408 1.00 78.38 402 ALA A O 1
ATOM 3206 N N . GLN A 1 403 ? -38.631 17.898 38.968 1.00 78.44 403 GLN A N 1
ATOM 3207 C CA . GLN A 1 403 ? -39.242 17.336 37.761 1.00 78.44 403 GLN A CA 1
ATOM 3208 C C . GLN A 1 403 ? -39.022 18.245 36.544 1.00 78.44 403 GLN A C 1
ATOM 3210 O O . GLN A 1 403 ? -38.593 17.749 35.505 1.00 78.44 403 GLN A O 1
ATOM 3215 N N . ALA A 1 404 ? -39.221 19.560 36.679 1.00 78.50 404 ALA A N 1
ATOM 3216 C CA . ALA A 1 404 ? -38.975 20.526 35.608 1.00 78.50 404 ALA A CA 1
ATOM 3217 C C . ALA A 1 404 ? -37.506 20.520 35.146 1.00 78.50 404 ALA A C 1
ATOM 3219 O O . ALA A 1 404 ? -37.243 20.411 33.953 1.00 78.50 404 ALA A O 1
ATOM 3220 N N . ALA A 1 405 ? -36.547 20.529 36.078 1.00 81.56 405 ALA A N 1
ATOM 3221 C CA . ALA A 1 405 ? -35.119 20.466 35.758 1.00 81.56 405 ALA A CA 1
ATOM 3222 C C . ALA A 1 405 ? -34.720 19.152 35.055 1.00 81.56 405 ALA A C 1
ATOM 3224 O O . ALA A 1 405 ? -33.889 19.163 34.148 1.00 81.56 405 ALA A O 1
ATOM 3225 N N . LYS A 1 406 ? -35.334 18.018 35.427 1.00 81.62 406 LYS A N 1
ATOM 3226 C CA . LYS A 1 406 ? -35.137 16.733 34.729 1.00 81.62 406 LYS A CA 1
ATOM 3227 C C . LYS A 1 406 ? -35.744 16.733 33.327 1.00 81.62 406 LYS A C 1
ATOM 3229 O O . LYS A 1 406 ? -35.129 16.190 32.414 1.00 81.62 406 LYS A O 1
ATOM 3234 N N . LEU A 1 407 ? -36.917 17.345 33.149 1.00 86.81 407 LEU A N 1
ATOM 3235 C CA . LEU A 1 407 ? -37.535 17.510 31.834 1.00 86.81 407 LEU A CA 1
ATOM 3236 C C . LEU A 1 407 ? -36.651 18.381 30.933 1.00 86.81 407 LEU A C 1
ATOM 3238 O O . LEU A 1 407 ? -36.357 17.995 29.809 1.00 86.81 407 LEU A O 1
ATOM 3242 N N . GLU A 1 408 ? -36.133 19.495 31.452 1.00 84.69 408 GLU A N 1
ATOM 3243 C CA . GLU A 1 408 ? -35.260 20.392 30.694 1.00 84.69 408 GLU A CA 1
ATOM 3244 C C . GLU A 1 408 ? -33.929 19.722 30.303 1.00 84.69 408 GLU A C 1
ATOM 3246 O O . GLU A 1 408 ? -33.477 19.872 29.168 1.00 84.69 408 GLU A O 1
ATOM 3251 N N . GLN A 1 409 ? -33.332 18.912 31.186 1.00 86.00 409 GLN A N 1
ATOM 3252 C CA . GLN A 1 409 ? -32.169 18.075 30.852 1.00 86.00 409 GLN A CA 1
ATOM 3253 C C . GLN A 1 409 ? -32.499 17.007 29.792 1.00 86.00 409 GLN A C 1
ATOM 3255 O O . GLN A 1 409 ? -31.678 16.738 28.907 1.00 86.00 409 GLN A O 1
ATOM 3260 N N . SER A 1 410 ? -33.702 16.425 29.832 1.00 81.44 410 SER A N 1
ATOM 3261 C CA . SER A 1 410 ? -34.187 15.518 28.785 1.00 81.44 410 SER A CA 1
ATOM 3262 C C . SER A 1 410 ? -34.322 16.247 27.444 1.00 81.44 410 SER A C 1
ATOM 3264 O O . SER A 1 410 ? -33.794 15.783 26.440 1.00 81.44 410 SER A O 1
ATOM 3266 N N . ASP A 1 411 ? -34.928 17.434 27.414 1.00 87.44 411 ASP A N 1
ATOM 3267 C CA . ASP A 1 411 ? -35.096 18.207 26.179 1.00 87.44 411 ASP A CA 1
ATOM 3268 C C . ASP A 1 411 ? -33.759 18.718 25.616 1.00 87.44 411 ASP A C 1
ATOM 3270 O O . ASP A 1 411 ? -33.569 18.762 24.398 1.00 87.44 411 ASP A O 1
ATOM 3274 N N . GLN A 1 412 ? -32.809 19.089 26.484 1.00 88.56 412 GLN A N 1
ATOM 3275 C CA . GLN A 1 412 ? -31.445 19.460 26.091 1.00 88.56 412 GLN A CA 1
ATOM 3276 C C . GLN A 1 412 ? -30.692 18.268 25.476 1.00 88.56 412 GLN A C 1
ATOM 3278 O O . GLN A 1 412 ? -30.047 18.423 24.437 1.00 88.56 412 GLN A O 1
ATOM 3283 N N . THR A 1 413 ? -30.803 17.070 26.062 1.00 89.44 413 THR A N 1
ATOM 3284 C CA . THR A 1 413 ? -30.173 15.859 25.504 1.00 89.44 413 THR A CA 1
ATOM 3285 C C . THR A 1 413 ? -30.859 15.384 24.222 1.00 89.44 413 THR A C 1
ATOM 3287 O O . THR A 1 413 ? -30.159 15.038 23.269 1.00 89.44 413 THR A O 1
ATOM 3290 N N . CYS A 1 414 ? -32.190 15.469 24.120 1.00 83.75 414 CYS A N 1
ATOM 3291 C CA . CYS A 1 414 ? -32.924 15.224 22.875 1.00 83.75 414 CYS A CA 1
ATOM 3292 C C . CYS A 1 414 ? -32.496 16.184 21.753 1.00 83.75 414 CYS A C 1
ATOM 3294 O O . CYS A 1 414 ? -32.189 15.717 20.656 1.00 83.75 414 CYS A O 1
ATOM 3296 N N . ARG A 1 415 ? -32.385 17.496 22.022 1.00 91.75 415 ARG A N 1
ATOM 3297 C CA . ARG A 1 415 ? -31.857 18.473 21.047 1.00 91.75 415 ARG A CA 1
ATOM 3298 C C . ARG A 1 415 ? -30.432 18.139 20.610 1.00 91.75 415 ARG A C 1
ATOM 3300 O O . ARG A 1 415 ? -30.172 18.067 19.415 1.00 91.75 415 ARG A O 1
ATOM 3307 N N . HIS A 1 416 ? -29.537 17.835 21.549 1.00 91.38 416 HIS A N 1
ATOM 3308 C CA . HIS A 1 416 ? -28.153 17.481 21.226 1.00 91.38 416 HIS A CA 1
ATOM 3309 C C . HIS A 1 416 ? -28.034 16.193 20.384 1.00 91.38 416 HIS A C 1
ATOM 3311 O O . HIS A 1 416 ? -27.183 16.102 19.496 1.00 91.38 416 HIS A O 1
ATOM 3317 N N . LEU A 1 417 ? -28.892 15.196 20.629 1.00 91.75 417 LEU A N 1
ATOM 3318 C CA . LEU A 1 417 ? -28.974 13.987 19.803 1.00 91.75 417 LEU A CA 1
ATOM 3319 C C . LEU A 1 417 ? -29.544 14.287 18.409 1.00 91.75 417 LEU A C 1
ATOM 3321 O O . LEU A 1 417 ? -29.026 13.767 17.424 1.00 91.75 417 LEU A O 1
ATOM 3325 N N . GLN A 1 418 ? -30.550 15.158 18.306 1.00 90.50 418 GLN A N 1
ATOM 3326 C CA . GLN A 1 418 ? -31.145 15.576 17.033 1.00 90.50 418 GLN A CA 1
ATOM 3327 C C . GLN A 1 418 ? -30.162 16.393 16.172 1.00 90.50 418 GLN A C 1
ATOM 3329 O O . GLN A 1 418 ? -30.054 16.152 14.970 1.00 90.50 418 GLN A O 1
ATOM 3334 N N . GLU A 1 419 ? -29.388 17.294 16.782 1.00 93.25 419 GLU A N 1
ATOM 3335 C CA . GLU A 1 419 ? -28.290 18.031 16.138 1.00 93.25 419 GLU A CA 1
ATOM 3336 C C . GLU A 1 419 ? -27.178 17.090 15.652 1.00 93.25 419 GLU A C 1
ATOM 3338 O O . GLU A 1 419 ? -26.715 17.211 14.516 1.00 93.25 419 GLU A O 1
ATOM 3343 N N . LYS A 1 420 ? -26.780 16.108 16.476 1.00 91.94 420 LYS A N 1
ATOM 3344 C CA . LYS A 1 420 ? -25.825 15.058 16.082 1.00 91.94 420 LYS A CA 1
ATOM 3345 C C . LYS A 1 420 ? -26.332 14.233 14.903 1.00 91.94 420 LYS A C 1
ATOM 3347 O O . LYS A 1 420 ? -25.559 13.990 13.978 1.00 91.94 420 LYS A O 1
ATOM 3352 N N . LEU A 1 421 ? -27.608 13.842 14.914 1.00 89.75 421 LEU A N 1
ATOM 3353 C CA . LEU A 1 421 ? -28.222 13.083 13.827 1.00 89.75 421 LEU A CA 1
ATOM 3354 C C . LEU A 1 421 ? -28.221 13.903 12.529 1.00 89.75 421 LEU A C 1
ATOM 3356 O O . LEU A 1 421 ? -27.726 13.428 11.514 1.00 89.75 421 LEU A O 1
ATOM 3360 N N . ALA A 1 422 ? -28.657 15.167 12.577 1.00 90.06 422 ALA A N 1
ATOM 3361 C CA . ALA A 1 422 ? -28.638 16.067 11.422 1.00 90.06 422 ALA A CA 1
ATOM 3362 C C . ALA A 1 422 ? -27.215 16.304 10.876 1.00 90.06 422 ALA A C 1
ATOM 3364 O O . ALA A 1 422 ? -27.002 16.302 9.662 1.00 90.06 422 ALA A O 1
ATOM 3365 N N . ALA A 1 423 ? -26.219 16.447 11.758 1.00 90.56 423 ALA A N 1
ATOM 3366 C CA . ALA A 1 423 ? -24.815 16.571 11.373 1.00 90.56 423 ALA A CA 1
ATOM 3367 C C . ALA A 1 423 ? -24.245 15.278 10.757 1.00 90.56 423 ALA A C 1
ATOM 3369 O O . ALA A 1 423 ? -23.389 15.353 9.874 1.00 90.56 423 ALA A O 1
ATOM 3370 N N . GLN A 1 424 ? -24.712 14.098 11.181 1.00 89.94 424 GLN A N 1
ATOM 3371 C CA . GLN A 1 424 ? -24.393 12.825 10.527 1.00 89.94 424 GLN A CA 1
ATOM 3372 C C . GLN A 1 424 ? -25.078 12.712 9.159 1.00 89.94 424 GLN A C 1
ATOM 3374 O O . GLN A 1 424 ? -24.399 12.392 8.188 1.00 89.94 424 GLN A O 1
ATOM 3379 N N . THR A 1 425 ? -26.368 13.048 9.043 1.00 88.44 425 THR A N 1
ATOM 3380 C CA . THR A 1 425 ? -27.101 13.045 7.765 1.00 88.44 425 THR A CA 1
ATOM 3381 C C . THR A 1 425 ? -26.442 13.963 6.734 1.00 88.44 425 THR A C 1
ATOM 3383 O O . THR A 1 425 ? -26.224 13.538 5.603 1.00 88.44 425 THR A O 1
ATOM 3386 N N . LYS A 1 426 ? -26.029 15.182 7.119 1.00 90.88 426 LYS A N 1
ATOM 3387 C CA . LYS A 1 426 ? -25.305 16.092 6.213 1.00 90.88 426 LYS A CA 1
ATOM 3388 C C . LYS A 1 426 ? -23.976 15.495 5.731 1.00 90.88 426 LYS A C 1
ATOM 3390 O O . LYS A 1 426 ? -23.685 15.561 4.545 1.00 90.88 426 LYS A O 1
ATOM 3395 N N . LYS A 1 427 ? -23.215 14.850 6.623 1.00 91.12 427 LYS A N 1
ATOM 3396 C CA . LYS A 1 427 ? -21.950 14.167 6.289 1.00 91.12 427 LYS A CA 1
ATOM 3397 C C . LYS A 1 427 ? -22.119 12.892 5.456 1.00 91.12 427 LYS A C 1
ATOM 3399 O O . LYS A 1 427 ? -21.129 12.402 4.917 1.00 91.12 427 LYS A O 1
ATOM 3404 N N . LEU A 1 428 ? -23.321 12.318 5.396 1.00 88.94 428 LEU A N 1
ATOM 3405 C CA . LEU A 1 428 ? -23.645 11.229 4.473 1.00 88.94 428 LEU A CA 1
ATOM 3406 C C . LEU A 1 428 ? -23.963 11.795 3.086 1.00 88.94 428 LEU A C 1
ATOM 3408 O O . LEU A 1 428 ? -23.325 11.371 2.131 1.00 88.94 428 LEU A O 1
ATOM 3412 N N . LEU A 1 429 ? -24.795 12.837 2.997 1.00 90.69 429 LEU A N 1
ATOM 3413 C CA . LEU A 1 429 ? -25.060 13.569 1.748 1.00 90.69 429 LEU A CA 1
ATOM 3414 C C . LEU A 1 429 ? -23.772 14.093 1.082 1.00 90.69 429 LEU A C 1
ATOM 3416 O O . LEU A 1 429 ? -23.533 13.833 -0.091 1.00 90.69 429 LEU A O 1
ATOM 3420 N N . GLU A 1 430 ? -22.880 14.730 1.849 1.00 92.19 430 GLU A N 1
ATOM 3421 C CA . GLU A 1 430 ? -21.562 15.192 1.368 1.00 92.19 430 GLU A CA 1
ATOM 3422 C C . GLU A 1 430 ? -20.670 14.049 0.835 1.00 92.19 430 GLU A C 1
ATOM 3424 O O . GLU A 1 430 ? -19.781 14.276 0.013 1.00 92.19 430 GLU A O 1
ATOM 3429 N N . LYS A 1 431 ? -20.886 12.808 1.295 1.00 87.69 431 LYS A N 1
ATOM 3430 C CA . LYS A 1 431 ? -20.198 11.613 0.781 1.00 87.69 431 LYS A CA 1
ATOM 3431 C C . LYS A 1 431 ? -20.901 11.015 -0.433 1.00 87.69 431 LYS A C 1
ATOM 3433 O O . LYS A 1 431 ? -20.212 10.516 -1.315 1.00 87.69 431 LYS A O 1
ATOM 3438 N N . GLU A 1 432 ? -22.227 11.063 -0.492 1.00 89.50 432 GLU A N 1
ATOM 3439 C CA . GLU A 1 432 ? -23.018 10.620 -1.645 1.00 89.50 432 GLU A CA 1
ATOM 3440 C C . GLU A 1 432 ? -22.699 11.491 -2.872 1.00 89.50 432 GLU A C 1
ATOM 3442 O O . GLU A 1 432 ? -22.328 10.950 -3.912 1.00 89.50 432 GLU A O 1
ATOM 3447 N N . GLU A 1 433 ? -22.666 12.821 -2.720 1.00 91.44 433 GLU A N 1
ATOM 3448 C CA . GLU A 1 433 ? -22.221 13.766 -3.762 1.00 91.44 433 GLU A CA 1
ATOM 3449 C C . GLU A 1 433 ? -20.786 13.470 -4.255 1.00 91.44 433 GLU A C 1
ATOM 3451 O O . GLU A 1 433 ? -20.499 13.509 -5.457 1.00 91.44 433 GLU A O 1
ATOM 3456 N N . LEU A 1 434 ? -19.870 13.124 -3.340 1.00 92.81 434 LEU A N 1
ATOM 3457 C CA . LEU A 1 434 ? -18.498 12.739 -3.689 1.00 92.81 434 LEU A CA 1
ATOM 3458 C C . LEU A 1 434 ? -18.445 11.397 -4.440 1.00 92.81 434 LEU A C 1
ATOM 3460 O O . LEU A 1 434 ? -17.679 11.263 -5.396 1.00 92.81 434 LEU A O 1
ATOM 3464 N N . VAL A 1 435 ? -19.256 10.413 -4.039 1.00 90.06 435 VAL A N 1
ATOM 3465 C CA . VAL A 1 435 ? -19.358 9.111 -4.716 1.00 90.06 435 VAL A CA 1
ATOM 3466 C C . VAL A 1 435 ? -19.933 9.271 -6.123 1.00 90.06 435 VAL A C 1
ATOM 3468 O O . VAL A 1 435 ? -19.366 8.705 -7.057 1.00 90.06 435 VAL A O 1
ATOM 3471 N N . GLU A 1 436 ? -20.972 10.089 -6.319 1.00 90.06 436 GLU A N 1
ATOM 3472 C CA . GLU A 1 436 ? -21.500 10.398 -7.656 1.00 90.06 436 GLU A CA 1
ATOM 3473 C C . GLU A 1 436 ? -20.448 11.078 -8.545 1.00 90.06 436 GLU A C 1
ATOM 3475 O O . GLU A 1 436 ? -20.270 10.698 -9.706 1.00 90.06 436 GLU A O 1
ATOM 3480 N N . SER A 1 437 ? -19.697 12.042 -8.002 1.00 92.31 437 SER A N 1
ATOM 3481 C CA . SER A 1 437 ? -18.605 12.722 -8.714 1.00 92.31 437 SER A CA 1
ATOM 3482 C C . SER A 1 437 ? -17.508 11.743 -9.163 1.00 92.31 437 SER A C 1
ATOM 3484 O O . SER A 1 437 ? -17.116 11.723 -10.336 1.00 92.31 437 SER A O 1
ATOM 3486 N N . LEU A 1 438 ? -17.073 10.852 -8.264 1.00 91.50 438 LEU A N 1
ATOM 3487 C CA . LEU A 1 438 ? -16.114 9.788 -8.577 1.00 91.50 438 LEU A CA 1
ATOM 3488 C C . LEU A 1 438 ? -16.677 8.796 -9.607 1.00 91.50 438 LEU A C 1
ATOM 3490 O O . LEU A 1 438 ? -15.964 8.404 -10.530 1.00 91.50 438 LEU A O 1
ATOM 3494 N N . GLN A 1 439 ? -17.958 8.433 -9.513 1.00 91.00 439 GLN A N 1
ATOM 3495 C CA . GLN A 1 439 ? -18.617 7.525 -10.454 1.00 91.00 439 GLN A CA 1
ATOM 3496 C C . GLN A 1 439 ? -18.708 8.129 -11.867 1.00 91.00 439 GLN A C 1
ATOM 3498 O O . GLN A 1 439 ? -18.427 7.435 -12.847 1.00 91.00 439 GLN A O 1
ATOM 3503 N N . GLN A 1 440 ? -18.992 9.432 -11.990 1.00 93.81 440 GLN A N 1
ATOM 3504 C CA . GLN A 1 440 ? -18.894 10.153 -13.266 1.00 93.81 440 GLN A CA 1
ATOM 3505 C C . GLN A 1 440 ? -17.458 10.157 -13.815 1.00 93.81 440 GLN A C 1
ATOM 3507 O O . GLN A 1 440 ? -17.255 10.010 -15.023 1.00 93.81 440 GLN A O 1
ATOM 3512 N N . GLN A 1 441 ? -16.446 10.320 -12.958 1.00 92.00 441 GLN A N 1
ATOM 3513 C CA . GLN A 1 441 ? -15.047 10.316 -13.390 1.00 92.00 441 GLN A CA 1
ATOM 3514 C C . GLN A 1 441 ? -14.586 8.924 -13.853 1.00 92.00 441 GLN A C 1
ATOM 3516 O O . GLN A 1 441 ? -13.919 8.826 -14.884 1.00 92.00 441 GLN A O 1
ATOM 3521 N N . VAL A 1 442 ? -15.019 7.850 -13.184 1.00 91.25 442 VAL A N 1
ATOM 3522 C CA . VAL A 1 442 ? -14.811 6.462 -13.637 1.00 91.25 442 VAL A CA 1
ATOM 3523 C C . VAL A 1 442 ? -15.454 6.230 -15.008 1.00 91.25 442 VAL A C 1
ATOM 3525 O O . VAL A 1 442 ? -14.784 5.721 -15.903 1.00 91.25 442 VAL A O 1
ATOM 3528 N N . GLN A 1 443 ? -16.699 6.672 -15.227 1.00 93.50 443 GLN A N 1
ATOM 3529 C CA . GLN A 1 443 ? -17.364 6.557 -16.536 1.00 93.50 443 GLN A CA 1
ATOM 3530 C C . GLN A 1 443 ? -16.599 7.291 -17.653 1.00 93.50 443 GLN A C 1
ATOM 3532 O O . GLN A 1 443 ? -16.425 6.743 -18.743 1.00 93.50 443 GLN A O 1
ATOM 3537 N N . ARG A 1 444 ? -16.084 8.503 -17.386 1.00 94.69 444 ARG A N 1
ATOM 3538 C CA . ARG A 1 444 ? -15.255 9.263 -18.347 1.00 94.69 444 ARG A CA 1
ATOM 3539 C C . ARG A 1 444 ? -13.958 8.525 -18.693 1.00 94.69 444 ARG A C 1
ATOM 3541 O O . ARG A 1 444 ? -13.612 8.433 -19.869 1.00 94.69 444 ARG A O 1
ATOM 3548 N N . LEU A 1 445 ? -13.266 7.971 -17.695 1.00 92.06 445 LEU A N 1
ATOM 3549 C CA . LEU A 1 445 ? -12.042 7.185 -17.898 1.00 92.06 445 LEU A CA 1
ATOM 3550 C C . LEU A 1 445 ? -12.316 5.886 -18.672 1.00 92.06 445 LEU A C 1
ATOM 3552 O O . LEU A 1 445 ? -11.552 5.529 -19.566 1.00 92.06 445 LEU A O 1
ATOM 3556 N N . GLN A 1 446 ? -13.431 5.211 -18.386 1.00 91.12 446 GLN A N 1
ATOM 3557 C CA . GLN A 1 446 ? -13.834 3.980 -19.068 1.00 91.12 446 GLN A CA 1
ATOM 3558 C C . GLN A 1 446 ? -14.174 4.227 -20.549 1.00 91.12 446 GLN A C 1
ATOM 3560 O O . GLN A 1 446 ? -13.756 3.451 -21.410 1.00 91.12 446 GLN A O 1
ATOM 3565 N N . ALA A 1 447 ? -14.846 5.339 -20.866 1.00 92.56 447 ALA A N 1
ATOM 3566 C CA . ALA A 1 447 ? -15.092 5.764 -22.246 1.00 92.56 447 ALA A CA 1
ATOM 3567 C C . ALA A 1 447 ? -13.790 6.137 -22.986 1.00 92.56 447 ALA A C 1
ATOM 3569 O O . ALA A 1 447 ? -13.588 5.726 -24.130 1.00 92.56 447 ALA A O 1
ATOM 3570 N N . ALA A 1 448 ? -12.870 6.853 -22.327 1.00 92.25 448 ALA A N 1
ATOM 3571 C CA . ALA A 1 448 ? -11.563 7.185 -22.896 1.00 92.25 448 ALA A CA 1
ATOM 3572 C C . ALA A 1 448 ? -10.712 5.931 -23.182 1.00 92.25 448 ALA A C 1
ATOM 3574 O O . ALA A 1 448 ? -10.064 5.848 -24.226 1.00 92.25 448 ALA A O 1
ATOM 3575 N N . LEU A 1 449 ? -10.759 4.922 -22.303 1.00 90.94 449 LEU A N 1
ATOM 3576 C CA . LEU A 1 449 ? -10.080 3.639 -22.505 1.00 90.94 449 LEU A CA 1
ATOM 3577 C C . LEU A 1 449 ? -10.650 2.868 -23.708 1.00 90.94 449 LEU A C 1
ATOM 3579 O O . LEU A 1 449 ? -9.884 2.356 -24.523 1.00 90.94 449 LEU A O 1
ATOM 3583 N N . GLN A 1 450 ? -11.978 2.834 -23.869 1.00 90.69 450 GLN A N 1
ATOM 3584 C CA . GLN A 1 450 ? -12.618 2.239 -25.050 1.00 90.69 450 GLN A CA 1
ATOM 3585 C C . GLN A 1 450 ? -12.217 2.965 -26.346 1.00 90.69 450 GLN A C 1
ATOM 3587 O O . GLN A 1 450 ? -11.944 2.318 -27.357 1.00 90.69 450 GLN A O 1
ATOM 3592 N N . GLN A 1 451 ? -12.114 4.298 -26.317 1.00 93.31 451 GLN A N 1
ATOM 3593 C CA . GLN A 1 451 ? -11.648 5.087 -27.461 1.00 93.31 451 GLN A CA 1
ATOM 3594 C C . GLN A 1 451 ? -10.180 4.781 -27.815 1.00 93.31 451 GLN A C 1
ATOM 3596 O O . GLN A 1 451 ? -9.862 4.611 -28.992 1.00 93.31 451 GLN A O 1
ATOM 3601 N N . GLN A 1 452 ? -9.299 4.648 -26.818 1.00 89.12 452 GLN A N 1
ATOM 3602 C CA . GLN A 1 452 ? -7.900 4.236 -27.012 1.00 89.12 452 GLN A CA 1
ATOM 3603 C C . GLN A 1 452 ? -7.793 2.825 -27.615 1.00 89.12 452 GLN A C 1
ATOM 3605 O O . GLN A 1 452 ? -7.044 2.615 -28.567 1.00 89.12 452 GLN A O 1
ATOM 3610 N N . GLN A 1 453 ? -8.593 1.866 -27.136 1.00 88.12 453 GLN A N 1
ATOM 3611 C CA . GLN A 1 453 ? -8.639 0.507 -27.695 1.00 88.12 453 GLN A CA 1
ATOM 3612 C C . GLN A 1 453 ? -9.092 0.496 -29.167 1.00 88.12 453 GLN A C 1
ATOM 3614 O O . GLN A 1 453 ? -8.497 -0.203 -29.988 1.00 88.12 453 GLN A O 1
ATOM 3619 N N . GLN A 1 454 ? -10.090 1.309 -29.531 1.00 89.75 454 GLN A N 1
ATOM 3620 C CA . GLN A 1 454 ? -10.520 1.463 -30.928 1.00 89.75 454 GLN A CA 1
ATOM 3621 C C . GLN A 1 454 ? -9.434 2.104 -31.809 1.00 89.75 454 GLN A C 1
ATOM 3623 O O . GLN A 1 454 ? -9.240 1.676 -32.948 1.00 89.75 454 GLN A O 1
ATOM 3628 N N . GLN A 1 455 ? -8.694 3.090 -31.290 1.00 90.06 455 GLN A N 1
ATOM 3629 C CA . GLN A 1 455 ? -7.572 3.711 -32.003 1.00 90.06 455 GLN A CA 1
ATOM 3630 C C . GLN A 1 455 ? -6.417 2.725 -32.226 1.00 90.06 455 GLN A C 1
ATOM 3632 O O . GLN A 1 455 ? -5.915 2.633 -33.345 1.00 90.06 455 GLN A O 1
ATOM 3637 N N . LEU A 1 456 ? -6.048 1.933 -31.214 1.00 90.56 456 LEU A N 1
ATOM 3638 C CA . LEU A 1 456 ? -5.036 0.877 -31.342 1.00 90.56 456 LEU A CA 1
ATOM 3639 C C . LEU A 1 456 ? -5.435 -0.173 -32.391 1.00 90.56 456 LEU A C 1
ATOM 3641 O O . LEU A 1 456 ? -4.625 -0.506 -33.254 1.00 90.56 456 LEU A O 1
ATOM 3645 N N . GLY A 1 457 ? -6.693 -0.628 -32.388 1.00 91.12 457 GLY A N 1
ATOM 3646 C CA . GLY A 1 457 ? -7.205 -1.552 -33.408 1.00 91.12 457 GLY A CA 1
ATOM 3647 C C . GLY A 1 457 ? -7.162 -0.975 -34.830 1.00 91.12 457 GLY A C 1
ATOM 3648 O O . GLY A 1 457 ? -6.810 -1.680 -35.776 1.00 91.12 457 GLY A O 1
ATOM 3649 N N . ALA A 1 458 ? -7.458 0.319 -34.994 1.00 88.44 458 ALA A N 1
ATOM 3650 C CA . ALA A 1 458 ? -7.357 1.000 -36.285 1.00 88.44 458 ALA A CA 1
ATOM 3651 C C . ALA A 1 458 ? -5.901 1.144 -36.770 1.00 88.44 458 ALA A C 1
ATOM 3653 O O . ALA A 1 458 ? -5.632 0.938 -37.955 1.00 88.44 458 ALA A O 1
ATOM 3654 N N . VAL A 1 459 ? -4.963 1.451 -35.866 1.00 91.00 459 VAL A N 1
ATOM 3655 C CA . VAL A 1 459 ? -3.525 1.539 -36.176 1.00 91.00 459 VAL A CA 1
ATOM 3656 C C . VAL A 1 459 ? -2.952 0.167 -36.537 1.00 91.00 459 VAL A C 1
ATOM 3658 O O . VAL A 1 459 ? -2.227 0.073 -37.526 1.00 91.00 459 VAL A O 1
ATOM 3661 N N . GLN A 1 460 ? -3.324 -0.899 -35.819 1.00 87.75 460 GLN A N 1
ATOM 3662 C CA . GLN A 1 460 ? -2.896 -2.264 -36.146 1.00 87.75 460 GLN A CA 1
ATOM 3663 C C . GLN A 1 460 ? -3.359 -2.665 -37.554 1.00 87.75 460 GLN A C 1
ATOM 3665 O O . GLN A 1 460 ? -2.534 -3.010 -38.394 1.00 87.75 460 GLN A O 1
ATOM 3670 N N . LEU A 1 461 ? -4.648 -2.482 -37.868 1.00 91.38 461 LEU A N 1
ATOM 3671 C CA . LEU A 1 461 ? -5.185 -2.751 -39.208 1.00 91.38 461 LEU A CA 1
ATOM 3672 C C . LEU A 1 461 ? -4.544 -1.890 -40.311 1.00 91.38 461 LEU A C 1
ATOM 3674 O O . LEU A 1 461 ? -4.580 -2.272 -41.482 1.00 91.38 461 LEU A O 1
ATOM 3678 N N . GLN A 1 462 ? -3.979 -0.725 -39.980 1.00 88.06 462 GLN A N 1
ATOM 3679 C CA . GLN A 1 462 ? -3.212 0.088 -40.924 1.00 88.06 462 GLN A CA 1
ATOM 3680 C C . GLN A 1 462 ? -1.775 -0.432 -41.103 1.00 88.06 462 GLN A C 1
ATOM 3682 O O . GLN A 1 462 ? -1.276 -0.409 -42.229 1.00 88.06 462 GLN A O 1
ATOM 3687 N N . ALA A 1 463 ? -1.137 -0.933 -40.041 1.00 85.12 463 ALA A N 1
ATOM 3688 C CA . ALA A 1 463 ? 0.170 -1.585 -40.106 1.00 85.12 463 ALA A CA 1
ATOM 3689 C C . ALA A 1 463 ? 0.105 -2.893 -40.914 1.00 85.12 463 ALA A C 1
ATOM 3691 O O . ALA A 1 463 ? 0.855 -3.045 -41.875 1.00 85.12 463 ALA A O 1
ATOM 3692 N N . ASP A 1 464 ? -0.865 -3.766 -40.626 1.00 88.56 464 ASP A N 1
ATOM 3693 C CA . ASP A 1 464 ? -1.063 -5.038 -41.337 1.00 88.56 464 ASP A CA 1
ATOM 3694 C C . ASP A 1 464 ? -1.235 -4.816 -42.857 1.00 88.56 464 ASP A C 1
ATOM 3696 O O . ASP A 1 464 ? -0.673 -5.534 -43.687 1.00 88.56 464 ASP A O 1
ATOM 3700 N N . ARG A 1 465 ? -1.973 -3.761 -43.241 1.00 90.44 465 ARG A N 1
ATOM 3701 C CA . ARG A 1 465 ? -2.149 -3.346 -44.646 1.00 90.44 465 ARG A CA 1
ATOM 3702 C C . ARG A 1 465 ? -0.870 -2.793 -45.271 1.00 90.44 465 ARG A C 1
ATOM 3704 O O . ARG A 1 465 ? -0.644 -3.019 -46.458 1.00 90.44 465 ARG A O 1
ATOM 3711 N N . ALA A 1 466 ? -0.055 -2.059 -44.514 1.00 87.56 466 ALA A N 1
ATOM 3712 C CA . ALA A 1 466 ? 1.228 -1.555 -44.997 1.00 87.56 466 ALA A CA 1
ATOM 3713 C C . ALA A 1 466 ? 2.218 -2.704 -45.249 1.00 87.56 466 ALA A C 1
ATOM 3715 O O . ALA A 1 466 ? 2.898 -2.702 -46.274 1.00 87.56 466 ALA A O 1
ATOM 3716 N N . ASP A 1 467 ? 2.228 -3.719 -44.382 1.00 89.12 467 ASP A N 1
ATOM 3717 C CA . ASP A 1 467 ? 3.052 -4.919 -44.536 1.00 89.12 467 ASP A CA 1
ATOM 3718 C C . ASP A 1 467 ? 2.650 -5.757 -45.758 1.00 89.12 467 ASP A C 1
ATOM 3720 O O . ASP A 1 467 ? 3.523 -6.211 -46.498 1.00 89.12 467 ASP A O 1
ATOM 3724 N N . GLU A 1 468 ? 1.354 -5.951 -46.024 1.00 89.88 468 GLU A N 1
ATOM 3725 C CA . GLU A 1 468 ? 0.907 -6.639 -47.249 1.00 89.88 468 GLU A CA 1
ATOM 3726 C C . GLU A 1 468 ? 1.239 -5.852 -48.528 1.00 89.88 468 GLU A C 1
ATOM 3728 O O . GLU A 1 468 ? 1.689 -6.445 -49.511 1.00 89.88 468 GLU A O 1
ATOM 3733 N N . LEU A 1 469 ? 1.137 -4.517 -48.507 1.00 90.25 469 LEU A N 1
ATOM 3734 C CA . LEU A 1 469 ? 1.584 -3.665 -49.621 1.00 90.25 469 LEU A CA 1
ATOM 3735 C C . LEU A 1 469 ? 3.112 -3.693 -49.812 1.00 90.25 469 LEU A C 1
ATOM 3737 O O . LEU A 1 469 ? 3.602 -3.648 -50.944 1.00 90.25 469 LEU A O 1
ATOM 3741 N N . ALA A 1 470 ? 3.885 -3.807 -48.729 1.00 89.06 470 ALA A N 1
ATOM 3742 C CA . ALA A 1 470 ? 5.332 -3.988 -48.800 1.00 89.06 470 ALA A CA 1
ATOM 3743 C C . ALA A 1 470 ? 5.698 -5.363 -49.389 1.00 89.06 470 ALA A C 1
ATOM 3745 O O . ALA A 1 470 ? 6.575 -5.447 -50.251 1.00 89.06 470 ALA A O 1
ATOM 3746 N N . LYS A 1 471 ? 4.991 -6.432 -48.992 1.00 90.69 471 LYS A N 1
ATOM 3747 C CA . LYS A 1 471 ? 5.158 -7.790 -49.541 1.00 90.69 471 LYS A CA 1
ATOM 3748 C C . LYS A 1 471 ? 4.808 -7.851 -51.031 1.00 90.69 471 LYS A C 1
ATOM 3750 O O . LYS A 1 471 ? 5.558 -8.460 -51.794 1.00 90.69 471 LYS A O 1
ATOM 3755 N N . SER A 1 472 ? 3.716 -7.221 -51.478 1.00 88.19 472 SER A N 1
ATOM 3756 C CA . SER A 1 472 ? 3.358 -7.197 -52.905 1.00 88.19 472 SER A CA 1
ATOM 3757 C C . SER A 1 472 ? 4.385 -6.418 -53.734 1.00 88.19 472 SER A C 1
ATOM 3759 O O . SER A 1 472 ? 4.900 -6.954 -54.715 1.00 88.19 472 SER A O 1
ATOM 3761 N N . SER A 1 473 ? 4.785 -5.226 -53.280 1.00 86.56 473 SER A N 1
ATOM 3762 C CA . SER A 1 473 ? 5.820 -4.402 -53.928 1.00 86.56 473 SER A CA 1
ATOM 3763 C C . SER A 1 473 ? 7.179 -5.117 -54.014 1.00 86.56 473 SER A C 1
ATOM 3765 O O . SER A 1 473 ? 7.822 -5.135 -55.067 1.00 86.56 473 SER A O 1
ATOM 3767 N N . ALA A 1 474 ? 7.596 -5.811 -52.949 1.00 89.56 474 ALA A N 1
ATOM 3768 C CA . ALA A 1 474 ? 8.808 -6.631 -52.963 1.00 89.56 474 ALA A CA 1
ATOM 3769 C C . ALA A 1 474 ? 8.718 -7.790 -53.976 1.00 89.56 474 ALA A C 1
ATOM 3771 O O . ALA A 1 474 ? 9.686 -8.065 -54.687 1.00 89.56 474 ALA A O 1
ATOM 3772 N N . ASN A 1 475 ? 7.558 -8.445 -54.090 1.00 89.19 475 ASN A N 1
ATOM 3773 C CA . ASN A 1 475 ? 7.335 -9.508 -55.072 1.00 89.19 475 ASN A CA 1
ATOM 3774 C C . ASN A 1 475 ? 7.365 -8.988 -56.520 1.00 89.19 475 ASN A C 1
ATOM 3776 O O . ASN A 1 475 ? 7.981 -9.627 -57.376 1.00 89.19 475 ASN A O 1
ATOM 3780 N N . GLU A 1 476 ? 6.773 -7.825 -56.799 1.00 92.44 476 GLU A N 1
ATOM 3781 C CA . GLU A 1 476 ? 6.853 -7.151 -58.106 1.00 92.44 476 GLU A CA 1
ATOM 3782 C C . GLU A 1 476 ? 8.303 -6.789 -58.463 1.00 92.44 476 GLU A C 1
ATOM 3784 O O . GLU A 1 476 ? 8.775 -7.091 -59.564 1.00 92.44 476 GLU A O 1
ATOM 3789 N N . LEU A 1 477 ? 9.060 -6.236 -57.508 1.00 91.94 477 LEU A N 1
ATOM 3790 C CA . LEU A 1 477 ? 10.479 -5.923 -57.682 1.00 91.94 477 LEU A CA 1
ATOM 3791 C C . LEU A 1 477 ? 11.323 -7.184 -57.940 1.00 91.94 477 LEU A C 1
ATOM 3793 O O . LEU A 1 477 ? 12.236 -7.155 -58.768 1.00 91.94 477 LEU A O 1
ATOM 3797 N N . ILE A 1 478 ? 11.014 -8.307 -57.283 1.00 91.12 478 ILE A N 1
ATOM 3798 C CA . ILE A 1 478 ? 11.665 -9.605 -57.528 1.00 91.12 478 ILE A CA 1
ATOM 3799 C C . ILE A 1 478 ? 11.333 -10.136 -58.930 1.00 91.12 478 ILE A C 1
ATOM 3801 O O . ILE A 1 478 ? 12.228 -10.647 -59.606 1.00 91.12 478 ILE A O 1
ATOM 3805 N N . GLN A 1 479 ? 10.086 -10.009 -59.395 1.00 92.38 479 GLN A N 1
ATOM 3806 C CA . GLN A 1 479 ? 9.697 -10.404 -60.756 1.00 92.38 479 GLN A CA 1
ATOM 3807 C C . GLN A 1 479 ? 10.410 -9.550 -61.814 1.00 92.38 479 GLN A C 1
ATOM 3809 O O . GLN A 1 479 ? 11.022 -10.105 -62.727 1.00 92.38 479 GLN A O 1
ATOM 3814 N N . SER A 1 480 ? 10.426 -8.226 -61.642 1.00 90.06 480 SER A N 1
ATOM 3815 C CA . SER A 1 480 ? 11.148 -7.289 -62.514 1.00 90.06 480 SER A CA 1
ATOM 3816 C C . SER A 1 480 ? 12.652 -7.603 -62.581 1.00 90.06 480 SER A C 1
ATOM 3818 O O . SER A 1 480 ? 13.225 -7.756 -63.657 1.00 90.06 480 SER A O 1
ATOM 3820 N N . ASN A 1 481 ? 13.304 -7.838 -61.437 1.00 90.62 481 ASN A N 1
ATOM 3821 C CA . ASN A 1 481 ? 14.723 -8.212 -61.417 1.00 90.62 481 ASN A CA 1
ATOM 3822 C C . ASN A 1 481 ? 15.016 -9.560 -62.104 1.00 90.62 481 ASN A C 1
ATOM 3824 O O . ASN A 1 481 ? 16.104 -9.732 -62.660 1.00 90.62 481 ASN A O 1
ATOM 3828 N N . ARG A 1 482 ? 14.073 -10.515 -62.097 1.00 92.50 482 ARG A N 1
ATOM 3829 C CA . ARG A 1 482 ? 14.200 -11.764 -62.869 1.00 92.50 482 ARG A CA 1
ATOM 3830 C C . ARG A 1 482 ? 14.147 -11.483 -64.372 1.00 92.50 482 ARG A C 1
ATOM 3832 O O . ARG A 1 482 ? 15.059 -11.904 -65.077 1.00 92.50 482 ARG A O 1
ATOM 3839 N N . THR A 1 483 ? 13.172 -10.708 -64.857 1.00 92.81 483 THR A N 1
ATOM 3840 C CA . THR A 1 483 ? 13.068 -10.400 -66.297 1.00 92.81 483 THR A CA 1
ATOM 3841 C C . THR A 1 483 ? 14.269 -9.598 -66.807 1.00 92.81 483 THR A C 1
ATOM 3843 O O . THR A 1 483 ? 14.806 -9.926 -67.865 1.00 92.81 483 THR A O 1
ATOM 3846 N N . CYS A 1 484 ? 14.772 -8.629 -66.034 1.00 89.00 484 CYS A N 1
ATOM 3847 C CA . CYS A 1 484 ? 16.008 -7.904 -66.352 1.00 89.00 484 CYS A CA 1
ATOM 3848 C C . CYS A 1 484 ? 17.222 -8.842 -66.467 1.00 89.00 484 CYS A C 1
ATOM 3850 O O . CYS A 1 484 ? 17.991 -8.740 -67.424 1.00 89.00 484 CYS A O 1
ATOM 3852 N N . ARG A 1 485 ? 17.369 -9.799 -65.540 1.00 93.44 485 ARG A N 1
ATOM 3853 C CA . ARG A 1 485 ? 18.442 -10.807 -65.576 1.00 93.44 485 ARG A CA 1
ATOM 3854 C C . ARG A 1 485 ? 18.319 -11.739 -66.781 1.00 93.44 485 ARG A C 1
ATOM 3856 O O . ARG A 1 485 ? 19.323 -12.034 -67.422 1.00 93.44 485 ARG A O 1
ATOM 3863 N N . ASP A 1 486 ? 17.109 -12.163 -67.132 1.00 92.56 486 ASP A N 1
ATOM 3864 C CA . ASP A 1 486 ? 16.873 -13.026 -68.293 1.00 92.56 486 ASP A CA 1
ATOM 3865 C C . ASP A 1 486 ? 17.151 -12.302 -69.620 1.00 92.56 486 ASP A C 1
ATOM 3867 O O . ASP A 1 486 ? 17.691 -12.902 -70.552 1.00 92.56 486 ASP A O 1
ATOM 3871 N N . LEU A 1 487 ? 16.848 -11.003 -69.706 1.00 93.25 487 LEU A N 1
ATOM 3872 C CA . LEU A 1 487 ? 17.234 -10.155 -70.838 1.00 93.25 487 LEU A CA 1
ATOM 3873 C C . LEU A 1 487 ? 18.757 -9.966 -70.912 1.00 93.25 487 LEU A C 1
ATOM 3875 O O . LEU A 1 487 ? 19.334 -10.117 -71.989 1.00 93.25 487 LEU A O 1
ATOM 3879 N N . GLN A 1 488 ? 19.425 -9.724 -69.780 1.00 90.19 488 GLN A N 1
ATOM 3880 C CA . GLN A 1 488 ? 20.886 -9.615 -69.707 1.00 90.19 488 GLN A CA 1
ATOM 3881 C C . GLN A 1 488 ? 21.583 -10.928 -70.113 1.00 90.19 488 GLN A C 1
ATOM 3883 O O . GLN A 1 488 ? 22.550 -10.906 -70.874 1.00 90.19 488 GLN A O 1
ATOM 3888 N N . ASN A 1 489 ? 21.050 -12.077 -69.686 1.00 91.62 489 ASN A N 1
ATOM 3889 C CA . ASN A 1 489 ? 21.530 -13.405 -70.077 1.00 91.62 489 ASN A CA 1
ATOM 3890 C C . ASN A 1 489 ? 21.373 -13.654 -71.588 1.00 91.62 489 ASN A C 1
ATOM 3892 O O . ASN A 1 489 ? 22.304 -14.151 -72.226 1.00 91.62 489 ASN A O 1
ATOM 3896 N N . LYS A 1 490 ? 20.229 -13.274 -72.177 1.00 93.56 490 LYS A N 1
ATOM 3897 C CA . LYS A 1 490 ? 19.992 -13.350 -73.632 1.00 93.56 490 LYS A CA 1
ATOM 3898 C C . LYS A 1 490 ? 20.951 -12.449 -74.410 1.00 93.56 490 LYS A C 1
ATOM 3900 O O . LYS A 1 490 ? 21.537 -12.900 -75.391 1.00 93.56 490 LYS A O 1
ATOM 3905 N N . LEU A 1 491 ? 21.173 -11.217 -73.947 1.00 91.88 491 LEU A N 1
ATOM 3906 C CA . LEU A 1 491 ? 22.129 -10.292 -74.558 1.00 91.88 491 LEU A CA 1
ATOM 3907 C C . LEU A 1 491 ? 23.563 -10.845 -74.497 1.00 91.88 491 LEU A C 1
ATOM 3909 O O . LEU A 1 491 ? 24.249 -10.876 -75.514 1.00 91.88 491 LEU A O 1
ATOM 3913 N N . GLY A 1 492 ? 23.993 -11.374 -73.347 1.00 91.00 492 GLY A N 1
ATOM 3914 C CA . GLY A 1 492 ? 25.307 -12.013 -73.193 1.00 91.00 492 GLY A CA 1
ATOM 3915 C C . GLY A 1 492 ? 25.478 -13.306 -74.005 1.00 91.00 492 GLY A C 1
ATOM 3916 O O . GLY A 1 492 ? 26.589 -13.647 -74.408 1.00 91.00 492 GLY A O 1
ATOM 3917 N N . ALA A 1 493 ? 24.399 -14.044 -74.283 1.00 90.38 493 ALA A N 1
ATOM 3918 C CA . ALA A 1 493 ? 24.421 -15.148 -75.246 1.00 90.38 493 ALA A CA 1
ATOM 3919 C C . ALA A 1 493 ? 24.586 -14.641 -76.691 1.00 90.38 493 ALA A C 1
ATOM 3921 O O . ALA A 1 493 ? 25.418 -15.167 -77.427 1.00 90.38 493 ALA A O 1
ATOM 3922 N N . HIS A 1 494 ? 23.871 -13.579 -77.074 1.00 91.81 494 HIS A N 1
ATOM 3923 C CA . HIS A 1 494 ? 23.978 -12.995 -78.412 1.00 91.81 494 HIS A CA 1
ATOM 3924 C C . HIS A 1 494 ? 25.368 -12.389 -78.677 1.00 91.81 494 HIS A C 1
ATOM 3926 O O . HIS A 1 494 ? 25.948 -12.643 -79.728 1.00 91.81 494 HIS A O 1
ATOM 3932 N N . VAL A 1 495 ? 25.955 -11.686 -77.700 1.00 92.19 495 VAL A N 1
ATOM 3933 C CA . VAL A 1 495 ? 27.332 -11.160 -77.785 1.00 92.19 495 VAL A CA 1
ATOM 3934 C C . VAL A 1 495 ? 28.362 -12.280 -77.971 1.00 92.19 495 VAL A C 1
ATOM 3936 O O . VAL A 1 495 ? 29.268 -12.129 -78.785 1.00 92.19 495 VAL A O 1
ATOM 3939 N N . ARG A 1 496 ? 28.218 -13.425 -77.285 1.00 91.06 496 ARG A N 1
ATOM 3940 C CA . ARG A 1 496 ? 29.109 -14.584 -77.494 1.00 91.06 496 ARG A CA 1
ATOM 3941 C C . ARG A 1 496 ? 29.001 -15.147 -78.910 1.00 91.06 496 ARG A C 1
ATOM 3943 O O . ARG A 1 496 ? 30.029 -15.292 -79.557 1.00 91.06 496 ARG A O 1
ATOM 3950 N N . SER A 1 497 ? 27.785 -15.337 -79.422 1.00 90.00 497 SER A N 1
ATOM 3951 C CA . SER A 1 497 ? 27.575 -15.779 -80.809 1.00 90.00 497 SER A CA 1
ATOM 3952 C C . SER A 1 497 ? 28.155 -14.795 -81.837 1.00 90.00 497 SER A C 1
ATOM 3954 O O . SER A 1 497 ? 28.733 -15.218 -82.834 1.00 90.00 497 SER A O 1
ATOM 3956 N N . LEU A 1 498 ? 28.082 -13.482 -81.590 1.00 89.44 498 LEU A N 1
ATOM 3957 C CA . LEU A 1 498 ? 28.719 -12.481 -82.455 1.00 89.44 498 LEU A CA 1
ATOM 3958 C C . LEU A 1 498 ? 30.257 -12.569 -82.428 1.00 89.44 498 LEU A C 1
ATOM 3960 O O . LEU A 1 498 ? 30.878 -12.447 -83.480 1.00 89.44 498 LEU A O 1
ATOM 3964 N N . LEU A 1 499 ? 30.868 -12.828 -81.267 1.00 89.31 499 LEU A N 1
ATOM 3965 C CA . LEU A 1 499 ? 32.320 -13.039 -81.135 1.00 89.31 499 LEU A CA 1
ATOM 3966 C C . LEU A 1 499 ? 32.787 -14.360 -81.774 1.00 89.31 499 LEU A C 1
ATOM 3968 O O . LEU A 1 499 ? 33.867 -14.409 -82.362 1.00 89.31 499 LEU A O 1
ATOM 3972 N N . GLU A 1 500 ? 31.971 -15.413 -81.698 1.00 87.81 500 GLU A N 1
ATOM 3973 C CA . GLU A 1 500 ? 32.195 -16.686 -82.396 1.00 87.81 500 GLU A CA 1
ATOM 3974 C C . GLU A 1 500 ? 32.173 -16.468 -83.918 1.00 87.81 500 GLU A C 1
ATOM 3976 O O . GLU A 1 500 ? 33.170 -16.760 -84.584 1.00 87.81 500 GLU A O 1
ATOM 3981 N N . ASN A 1 501 ? 31.126 -15.826 -84.449 1.00 87.00 501 ASN A N 1
ATOM 3982 C CA . ASN A 1 501 ? 31.023 -15.459 -85.867 1.00 87.00 501 ASN A CA 1
ATOM 3983 C C . ASN A 1 501 ? 32.194 -14.564 -86.328 1.00 87.00 501 ASN A C 1
ATOM 3985 O O . ASN A 1 501 ? 32.731 -14.746 -87.419 1.00 87.00 501 ASN A O 1
ATOM 3989 N N . GLU A 1 502 ? 32.631 -13.604 -85.507 1.00 85.56 502 GLU A N 1
ATOM 3990 C CA . GLU A 1 502 ? 33.791 -12.758 -85.818 1.00 85.56 502 GLU A CA 1
ATOM 3991 C C . GLU A 1 502 ? 35.100 -13.569 -85.854 1.00 85.56 502 GLU A C 1
ATOM 3993 O O . GLU A 1 502 ? 35.957 -13.334 -86.710 1.00 85.56 502 GLU A O 1
ATOM 3998 N N . SER A 1 503 ? 35.259 -14.557 -84.966 1.00 83.88 503 SER A N 1
ATOM 3999 C CA . SER A 1 503 ? 36.408 -15.470 -84.988 1.00 83.88 503 SER A CA 1
ATOM 4000 C C . SER A 1 503 ? 36.416 -16.366 -86.232 1.00 83.88 503 SER A C 1
ATOM 4002 O O . SER A 1 503 ? 37.476 -16.594 -86.819 1.00 83.88 503 SER A O 1
ATOM 4004 N N . GLU A 1 504 ? 35.239 -16.784 -86.700 1.00 88.19 504 GLU A N 1
ATOM 4005 C CA . GLU A 1 504 ? 35.070 -17.568 -87.923 1.00 88.19 504 GLU A CA 1
ATOM 4006 C C . GLU A 1 504 ? 35.365 -16.718 -89.172 1.00 88.19 504 GLU A C 1
ATOM 4008 O O . GLU A 1 504 ? 36.135 -17.135 -90.037 1.00 88.19 504 GLU A O 1
ATOM 4013 N N . ILE A 1 505 ? 34.897 -15.463 -89.212 1.00 86.88 505 ILE A N 1
ATOM 4014 C CA . ILE A 1 505 ? 35.269 -14.476 -90.244 1.00 86.88 505 ILE A CA 1
ATOM 4015 C C . ILE A 1 505 ? 36.786 -14.222 -90.253 1.00 86.88 505 ILE A C 1
ATOM 4017 O O . ILE A 1 505 ? 37.380 -14.115 -91.328 1.00 86.88 505 ILE A O 1
ATOM 4021 N N . ARG A 1 506 ? 37.439 -14.147 -89.085 1.00 84.81 506 ARG A N 1
ATOM 4022 C CA . ARG A 1 506 ? 38.905 -14.027 -88.988 1.00 84.81 506 ARG A CA 1
ATOM 4023 C C . ARG A 1 506 ? 39.621 -15.275 -89.521 1.00 84.81 506 ARG A C 1
ATOM 4025 O O . ARG A 1 506 ? 40.592 -15.126 -90.256 1.00 84.81 506 ARG A O 1
ATOM 4032 N N . SER A 1 507 ? 39.110 -16.477 -89.247 1.00 85.56 507 SER A N 1
ATOM 4033 C CA . SER A 1 507 ? 39.626 -17.734 -89.817 1.00 85.56 507 SER A CA 1
ATOM 4034 C C . SER A 1 507 ? 39.479 -17.789 -91.345 1.00 85.56 507 SER A C 1
ATOM 4036 O O . SER A 1 507 ? 40.425 -18.137 -92.050 1.00 85.56 507 SER A O 1
ATOM 4038 N N . LEU A 1 508 ? 38.328 -17.376 -91.885 1.00 87.06 508 LEU A N 1
ATOM 4039 C CA . LEU A 1 508 ? 38.090 -17.330 -93.333 1.00 87.06 508 LEU A CA 1
ATOM 4040 C C . LEU A 1 508 ? 38.966 -16.282 -94.041 1.00 87.06 508 LEU A C 1
ATOM 4042 O O . LEU A 1 508 ? 39.449 -16.543 -95.141 1.00 87.06 508 LEU A O 1
ATOM 4046 N N . ARG A 1 509 ? 39.231 -15.132 -93.404 1.00 83.25 509 ARG A N 1
ATOM 4047 C CA . ARG A 1 509 ? 40.216 -14.145 -93.890 1.00 83.25 509 ARG A CA 1
ATOM 4048 C C . ARG A 1 509 ? 41.625 -14.733 -93.921 1.00 83.25 509 ARG A C 1
ATOM 4050 O O . ARG A 1 509 ? 42.244 -14.714 -94.975 1.00 83.25 509 ARG A O 1
ATOM 4057 N N . GLN A 1 510 ? 42.067 -15.356 -92.824 1.00 84.19 510 GLN A N 1
ATOM 4058 C CA . GLN A 1 510 ? 43.364 -16.036 -92.750 1.00 84.19 510 GLN A CA 1
ATOM 4059 C C . GLN A 1 510 ? 43.533 -17.047 -93.897 1.00 84.19 510 GLN A C 1
ATOM 4061 O O . GLN A 1 510 ? 44.570 -17.050 -94.546 1.00 84.19 510 GLN A O 1
ATOM 4066 N N . GLN A 1 511 ? 42.506 -17.858 -94.187 1.00 83.62 511 GLN A N 1
ATOM 4067 C CA . GLN A 1 511 ? 42.506 -18.827 -95.295 1.00 83.62 511 GLN A CA 1
ATOM 4068 C C . GLN A 1 511 ? 42.545 -18.169 -96.686 1.00 83.62 511 GLN A C 1
ATOM 4070 O O . GLN A 1 511 ? 43.157 -18.722 -97.603 1.00 83.62 511 GLN A O 1
ATOM 4075 N N . LEU A 1 512 ? 41.912 -17.003 -96.853 1.00 83.19 512 LEU A N 1
ATOM 4076 C CA . LEU A 1 512 ? 41.943 -16.226 -98.093 1.00 83.19 512 LEU A CA 1
ATOM 4077 C C . LEU A 1 512 ? 43.323 -15.594 -98.330 1.00 83.19 512 LEU A C 1
ATOM 4079 O O . LEU A 1 512 ? 43.839 -15.681 -99.441 1.00 83.19 512 LEU A O 1
ATOM 4083 N N . ASP A 1 513 ? 43.945 -15.034 -97.292 1.00 80.06 513 ASP A N 1
ATOM 4084 C CA . ASP A 1 513 ? 45.300 -14.470 -97.352 1.00 80.06 513 ASP A CA 1
ATOM 4085 C C . ASP A 1 513 ? 46.339 -15.574 -97.633 1.00 80.06 513 ASP A C 1
ATOM 4087 O O . ASP A 1 513 ? 47.210 -15.436 -98.495 1.00 80.06 513 ASP A O 1
ATOM 4091 N N . ASP A 1 514 ? 46.171 -16.738 -97.001 1.00 78.31 514 ASP A N 1
ATOM 4092 C CA . ASP A 1 514 ? 46.922 -17.963 -97.279 1.00 78.31 514 ASP A CA 1
ATOM 4093 C C . ASP A 1 514 ? 46.773 -18.440 -98.733 1.00 78.31 514 ASP A C 1
ATOM 4095 O O . ASP A 1 514 ? 47.704 -19.017 -99.301 1.00 78.31 514 ASP A O 1
ATOM 4099 N N . ALA A 1 515 ? 45.594 -18.261 -99.334 1.00 76.06 515 ALA A N 1
ATOM 4100 C CA . ALA A 1 515 ? 45.344 -18.574 -100.738 1.00 76.06 515 ALA A CA 1
ATOM 4101 C C . ALA A 1 515 ? 45.962 -17.516 -101.667 1.00 76.06 515 ALA A C 1
ATOM 4103 O O . ALA A 1 515 ? 46.566 -17.886 -102.674 1.00 76.06 515 ALA A O 1
ATOM 4104 N N . ALA A 1 516 ? 45.902 -16.233 -101.298 1.00 72.62 516 ALA A N 1
ATOM 4105 C CA . ALA A 1 516 ? 46.528 -15.129 -102.023 1.00 72.62 516 ALA A CA 1
ATOM 4106 C C . ALA A 1 516 ? 48.065 -15.250 -102.050 1.00 72.62 516 ALA A C 1
ATOM 4108 O O . ALA A 1 516 ? 48.694 -15.032 -103.087 1.00 72.62 516 ALA A O 1
ATOM 4109 N N . ALA A 1 517 ? 48.685 -15.706 -100.958 1.00 72.62 517 ALA A N 1
ATOM 4110 C CA . ALA A 1 517 ? 50.107 -16.052 -100.930 1.00 72.62 517 ALA A CA 1
ATOM 4111 C C . ALA A 1 517 ? 50.438 -17.233 -101.871 1.00 72.62 517 ALA A C 1
ATOM 4113 O O . ALA A 1 517 ? 51.473 -17.235 -102.547 1.00 72.62 517 ALA A O 1
ATOM 4114 N N . LYS A 1 518 ? 49.540 -18.224 -101.977 1.00 71.44 518 LYS A N 1
ATOM 4115 C CA . LYS A 1 518 ? 49.667 -19.383 -102.888 1.00 71.44 518 LYS A CA 1
ATOM 4116 C C . LYS A 1 518 ? 49.401 -19.026 -104.360 1.00 71.44 518 LYS A C 1
ATOM 4118 O O . LYS A 1 518 ? 49.920 -19.712 -105.242 1.00 71.44 518 LYS A O 1
ATOM 4123 N N . THR A 1 519 ? 48.647 -17.962 -104.657 1.00 67.00 519 THR A N 1
ATOM 4124 C CA . THR A 1 519 ? 48.551 -17.405 -106.018 1.00 67.00 519 THR A CA 1
ATOM 4125 C C . THR A 1 519 ? 49.742 -16.514 -106.342 1.00 67.00 519 THR A C 1
ATOM 4127 O O . THR A 1 519 ? 50.338 -16.717 -107.391 1.00 67.00 519 THR A O 1
ATOM 4130 N N . SER A 1 520 ? 50.177 -15.632 -105.436 1.00 58.75 520 SER A N 1
ATOM 4131 C CA . SER A 1 520 ? 51.353 -14.768 -105.643 1.00 58.75 520 SER A CA 1
ATOM 4132 C C . SER A 1 520 ? 52.642 -15.574 -105.852 1.00 58.75 520 SER A C 1
ATOM 4134 O O . SER A 1 520 ? 53.411 -15.289 -106.763 1.00 58.75 520 SER A O 1
ATOM 4136 N N . THR A 1 521 ? 52.862 -16.661 -105.103 1.00 61.62 521 THR A N 1
ATOM 4137 C CA . THR A 1 521 ? 54.012 -17.559 -105.345 1.00 61.62 521 THR A CA 1
ATOM 4138 C C . THR A 1 521 ? 53.929 -18.302 -106.685 1.00 61.62 521 THR A C 1
ATOM 4140 O O . THR A 1 521 ? 54.961 -18.532 -107.319 1.00 61.62 521 THR A O 1
ATOM 4143 N N . ARG A 1 522 ? 52.721 -18.622 -107.174 1.00 63.50 522 ARG A N 1
ATOM 4144 C CA . ARG A 1 522 ? 52.499 -19.134 -108.541 1.00 63.50 522 ARG A CA 1
ATOM 4145 C C . ARG A 1 522 ? 52.741 -18.071 -109.611 1.00 63.50 522 ARG A C 1
ATOM 4147 O O . ARG A 1 522 ? 53.319 -18.386 -110.645 1.00 63.50 522 ARG A O 1
ATOM 4154 N N . GLU A 1 523 ? 52.310 -16.842 -109.365 1.00 59.34 523 GLU A N 1
ATOM 4155 C CA . GLU A 1 523 ? 52.461 -15.698 -110.262 1.00 59.34 523 GLU A CA 1
ATOM 4156 C C . GLU A 1 523 ? 53.938 -15.317 -110.404 1.00 59.34 523 GLU A C 1
ATOM 4158 O O . GLU A 1 523 ? 54.441 -15.288 -111.522 1.00 59.34 523 GLU A O 1
ATOM 4163 N N . ASN A 1 524 ? 54.676 -15.230 -109.293 1.00 55.41 524 ASN A N 1
ATOM 4164 C CA . ASN A 1 524 ? 56.135 -15.088 -109.282 1.00 55.41 524 ASN A CA 1
ATOM 4165 C C . ASN A 1 524 ? 56.824 -16.238 -110.044 1.00 55.41 524 ASN A C 1
ATOM 4167 O O . ASN A 1 524 ? 57.685 -15.988 -110.880 1.00 55.41 524 ASN A O 1
ATOM 4171 N N . SER A 1 525 ? 56.387 -17.493 -109.855 1.00 57.91 525 SER A N 1
ATOM 4172 C CA . SER A 1 525 ? 56.930 -18.650 -110.600 1.00 57.91 525 SER A CA 1
ATOM 4173 C C . SER A 1 525 ? 56.663 -18.586 -112.115 1.00 57.91 525 SER A C 1
ATOM 4175 O O . SER A 1 525 ? 57.435 -19.125 -112.910 1.00 57.91 525 SER A O 1
ATOM 4177 N N . LEU A 1 526 ? 55.572 -17.939 -112.538 1.00 59.25 526 LEU A N 1
ATOM 4178 C CA . LEU A 1 526 ? 55.262 -17.674 -113.948 1.00 59.25 526 LEU A CA 1
ATOM 4179 C C . LEU A 1 526 ? 56.030 -16.450 -114.475 1.00 59.25 526 LEU A C 1
ATOM 4181 O O . LEU A 1 526 ? 56.430 -16.435 -115.639 1.00 59.25 526 LEU A O 1
ATOM 4185 N N . GLN A 1 527 ? 56.282 -15.456 -113.625 1.00 51.94 527 GLN A N 1
ATOM 4186 C CA . GLN A 1 527 ? 57.023 -14.240 -113.946 1.00 51.94 527 GLN A CA 1
ATOM 4187 C C . GLN A 1 527 ? 58.528 -14.517 -114.103 1.00 51.94 527 GLN A C 1
ATOM 4189 O O . GLN A 1 527 ? 59.123 -14.062 -115.080 1.00 51.94 527 GLN A O 1
ATOM 4194 N N . ASP A 1 528 ? 59.117 -15.372 -113.262 1.00 54.00 528 ASP A N 1
ATOM 4195 C CA . ASP A 1 528 ? 60.479 -15.906 -113.439 1.00 54.00 528 ASP A CA 1
ATOM 4196 C C . ASP A 1 528 ? 60.621 -16.686 -114.761 1.00 54.00 528 ASP A C 1
ATOM 4198 O O . ASP A 1 528 ? 61.631 -16.579 -115.464 1.00 54.00 528 ASP A O 1
ATOM 4202 N N . GLN A 1 529 ? 59.575 -17.417 -115.168 1.00 55.00 529 GLN A N 1
ATOM 4203 C CA . GLN A 1 529 ? 59.541 -18.116 -116.458 1.00 55.00 529 GLN A CA 1
ATOM 4204 C C . GLN A 1 529 ? 59.434 -17.158 -117.666 1.00 55.00 529 GLN A C 1
ATOM 4206 O O . GLN A 1 529 ? 59.829 -17.525 -118.777 1.00 55.00 529 GLN A O 1
ATOM 4211 N N . GLN A 1 530 ? 58.948 -15.927 -117.469 1.00 53.53 530 GLN A N 1
ATOM 4212 C CA . GLN A 1 530 ? 58.902 -14.881 -118.501 1.00 53.53 530 GLN A CA 1
ATOM 4213 C C . GLN A 1 530 ? 60.189 -14.035 -118.544 1.00 53.53 530 GLN A C 1
ATOM 4215 O O . GLN A 1 530 ? 60.683 -13.731 -119.633 1.00 53.53 530 GLN A O 1
ATOM 4220 N N . LEU A 1 531 ? 60.785 -13.717 -117.388 1.00 49.91 531 LEU A N 1
ATOM 4221 C CA . LEU A 1 531 ? 62.006 -12.903 -117.272 1.00 49.91 531 LEU A CA 1
ATOM 4222 C C . LEU A 1 531 ? 63.223 -13.519 -117.986 1.00 49.91 531 LEU A C 1
ATOM 4224 O O . LEU A 1 531 ? 64.081 -12.795 -118.493 1.00 49.91 531 LEU A O 1
ATOM 4228 N N . LEU A 1 532 ? 63.257 -14.845 -118.138 1.00 50.94 532 LEU A N 1
ATOM 4229 C CA . LEU A 1 532 ? 64.284 -15.564 -118.903 1.00 50.94 532 LEU A CA 1
ATOM 4230 C C . LEU A 1 532 ? 64.273 -15.304 -120.427 1.00 50.94 532 LEU A C 1
ATOM 4232 O O . LEU A 1 532 ? 65.159 -15.800 -121.123 1.00 50.94 532 LEU A O 1
ATOM 4236 N N . LYS A 1 533 ? 63.308 -14.541 -120.970 1.00 47.22 533 LYS A N 1
ATOM 4237 C CA . LYS A 1 533 ? 63.165 -14.306 -122.424 1.00 47.22 533 LYS A CA 1
ATOM 4238 C C . LYS A 1 533 ? 63.359 -12.865 -122.913 1.00 47.22 533 LYS A C 1
ATOM 4240 O O . LYS A 1 533 ? 63.333 -12.674 -124.126 1.00 47.22 533 LYS A O 1
ATOM 4245 N N . HIS A 1 534 ? 63.598 -11.873 -122.047 1.00 38.09 534 HIS A N 1
ATOM 4246 C CA . HIS A 1 534 ? 63.726 -10.468 -122.486 1.00 38.09 534 HIS A CA 1
ATOM 4247 C C . HIS A 1 534 ? 64.949 -9.708 -121.930 1.00 38.09 534 HIS A C 1
ATOM 4249 O O . HIS A 1 534 ? 64.848 -8.570 -121.476 1.00 38.09 534 HIS A O 1
ATOM 4255 N N . ASN A 1 535 ? 66.139 -10.309 -122.028 1.00 33.91 535 ASN A N 1
ATOM 4256 C CA . ASN A 1 535 ? 67.413 -9.620 -121.782 1.00 33.91 535 ASN A CA 1
ATOM 4257 C C . ASN A 1 535 ? 68.110 -9.224 -123.098 1.00 33.91 535 ASN A C 1
ATOM 4259 O O . ASN A 1 535 ? 68.919 -9.989 -123.628 1.00 33.91 535 ASN A O 1
ATOM 4263 N N . LYS A 1 536 ? 67.799 -8.024 -123.614 1.00 30.94 536 LYS A N 1
ATOM 4264 C CA . LYS A 1 536 ? 68.608 -7.242 -124.577 1.00 30.94 536 LYS A CA 1
ATOM 4265 C C . LYS A 1 536 ? 68.003 -5.841 -124.749 1.00 30.94 536 LYS A C 1
ATOM 4267 O O . LYS A 1 536 ? 66.823 -5.755 -125.063 1.00 30.94 536 LYS A O 1
ATOM 4272 N N . ALA A 1 537 ? 68.845 -4.809 -124.619 1.00 32.12 537 ALA A N 1
ATOM 4273 C CA . ALA A 1 537 ? 68.525 -3.374 -124.677 1.00 32.12 537 ALA A CA 1
ATOM 4274 C C . ALA A 1 537 ? 67.546 -2.857 -123.577 1.00 32.12 537 ALA A C 1
ATOM 4276 O O . ALA A 1 537 ? 66.524 -3.474 -123.306 1.00 32.12 537 ALA A O 1
ATOM 4277 N N . ASP A 1 538 ? 67.797 -1.730 -122.899 1.00 33.22 538 ASP A N 1
ATOM 4278 C CA . ASP A 1 538 ? 69.062 -0.984 -122.863 1.00 33.22 538 ASP A CA 1
ATOM 4279 C C . ASP A 1 538 ? 69.334 -0.225 -121.552 1.00 33.22 538 ASP A C 1
ATOM 4281 O O . ASP A 1 538 ? 68.498 -0.129 -120.652 1.00 33.22 538 ASP A O 1
ATOM 4285 N N . SER A 1 539 ? 70.569 0.255 -121.426 1.00 33.84 539 SER A N 1
ATOM 4286 C CA . SER A 1 539 ? 71.161 0.808 -120.205 1.00 33.84 539 SER A CA 1
ATOM 4287 C C . SER A 1 539 ? 70.683 2.210 -119.781 1.00 33.84 539 SER A C 1
ATOM 4289 O O . SER A 1 539 ? 70.593 3.115 -120.603 1.00 33.84 539 SER A O 1
ATOM 4291 N N . ARG A 1 540 ? 70.527 2.384 -118.451 1.00 31.64 540 ARG A N 1
ATOM 4292 C CA . ARG A 1 540 ? 71.115 3.427 -117.549 1.00 31.64 540 ARG A CA 1
ATOM 4293 C C . ARG A 1 540 ? 71.877 4.611 -118.210 1.00 31.64 540 ARG A C 1
ATOM 4295 O O . ARG A 1 540 ? 72.615 4.331 -119.151 1.00 31.64 540 ARG A O 1
ATOM 4302 N N . PRO A 1 541 ? 71.938 5.840 -117.612 1.00 44.66 541 PRO A N 1
ATOM 4303 C CA . PRO A 1 541 ? 72.063 6.063 -116.143 1.00 44.66 541 PRO A CA 1
ATOM 4304 C C . PRO A 1 541 ? 71.496 7.382 -115.517 1.00 44.66 541 PRO A C 1
ATOM 4306 O O . PRO A 1 541 ? 71.261 8.335 -116.239 1.00 44.66 541 PRO A O 1
ATOM 4309 N N . ARG A 1 542 ? 71.481 7.451 -114.159 1.00 27.52 542 ARG A N 1
ATOM 4310 C CA . ARG A 1 542 ? 71.732 8.628 -113.249 1.00 27.52 542 ARG A CA 1
ATOM 4311 C C . ARG A 1 542 ? 70.932 9.951 -113.445 1.00 27.52 542 ARG A C 1
ATOM 4313 O O . ARG A 1 542 ? 70.289 10.140 -114.459 1.00 27.52 542 ARG A O 1
ATOM 4320 N N . THR A 1 543 ? 70.898 10.926 -112.522 1.00 26.30 543 THR A N 1
ATOM 4321 C CA . THR A 1 543 ? 71.485 11.169 -111.168 1.00 26.30 543 THR A CA 1
ATOM 4322 C C . THR A 1 543 ? 70.362 11.338 -110.117 1.00 26.30 543 THR A C 1
ATOM 4324 O O . THR A 1 543 ? 69.236 11.629 -110.497 1.00 26.30 543 THR A O 1
ATOM 4327 N N . ASP A 1 544 ? 70.517 11.069 -108.814 1.00 29.06 544 ASP A N 1
ATOM 4328 C CA . ASP A 1 544 ? 71.465 11.616 -107.809 1.00 29.06 544 ASP A CA 1
ATOM 4329 C C . ASP A 1 544 ? 71.295 13.127 -107.497 1.00 29.06 544 ASP A C 1
ATOM 4331 O O . ASP A 1 544 ? 72.113 13.954 -107.892 1.00 29.06 544 ASP A O 1
ATOM 4335 N N . THR A 1 545 ? 70.246 13.450 -106.729 1.00 33.19 545 THR A N 1
ATOM 4336 C CA . THR A 1 545 ? 70.147 14.564 -105.755 1.00 33.19 545 THR A CA 1
ATOM 4337 C C . THR A 1 545 ? 68.963 14.248 -104.821 1.00 33.19 545 THR A C 1
ATOM 4339 O O . THR A 1 545 ? 67.933 13.788 -105.300 1.00 33.19 545 THR A O 1
ATOM 4342 N N . GLY A 1 546 ? 69.003 14.413 -103.496 1.00 28.62 546 GLY A N 1
ATOM 4343 C CA . GLY A 1 546 ? 70.053 14.931 -102.615 1.00 28.62 546 GLY A CA 1
ATOM 4344 C C . GLY A 1 546 ? 69.527 16.101 -101.778 1.00 28.62 546 GLY A C 1
ATOM 4345 O O . GLY A 1 546 ? 68.853 16.956 -102.342 1.00 28.62 546 GLY A O 1
ATOM 4346 N N . CYS A 1 547 ? 69.908 16.158 -100.491 1.00 29.05 547 CYS A N 1
ATOM 4347 C CA . CYS A 1 547 ? 69.697 17.295 -99.573 1.00 29.05 547 CYS A CA 1
ATOM 4348 C C . CYS A 1 547 ? 68.225 17.570 -99.138 1.00 29.05 547 CYS A C 1
ATOM 4350 O O . CYS A 1 547 ? 67.299 17.294 -99.889 1.00 29.05 547 CYS A O 1
ATOM 4352 N N . GLN A 1 548 ? 67.919 18.139 -97.959 1.00 27.27 548 GLN A N 1
ATOM 4353 C CA . GLN A 1 548 ? 68.610 18.217 -96.647 1.00 27.27 548 GLN A CA 1
ATOM 4354 C C . GLN A 1 548 ? 67.669 18.909 -95.622 1.00 27.27 548 GLN A C 1
ATOM 4356 O O . GLN A 1 548 ? 66.542 19.235 -95.984 1.00 27.27 548 GLN A O 1
ATOM 4361 N N . LEU A 1 549 ? 68.208 19.230 -94.435 1.00 35.03 549 LEU A N 1
ATOM 4362 C CA . LEU A 1 549 ? 67.748 20.223 -93.446 1.00 35.03 549 LEU A CA 1
ATOM 4363 C C . LEU A 1 549 ? 66.462 19.837 -92.678 1.00 35.03 549 LEU A C 1
ATOM 4365 O O . LEU A 1 549 ? 65.443 19.523 -93.282 1.00 35.03 549 LEU A O 1
ATOM 4369 N N . GLU A 1 550 ? 66.469 19.660 -91.352 1.00 30.73 550 GLU A N 1
ATOM 4370 C CA . GLU A 1 550 ? 67.000 20.462 -90.216 1.00 30.73 550 GLU A CA 1
ATOM 4371 C C . GLU A 1 550 ? 65.926 21.393 -89.619 1.00 30.73 550 GLU A C 1
ATOM 4373 O O . GLU A 1 550 ? 65.416 22.275 -90.302 1.00 30.73 550 GLU A O 1
ATOM 4378 N N . ASP A 1 551 ? 65.650 21.142 -88.333 1.00 29.89 551 ASP A N 1
ATOM 4379 C CA . ASP A 1 551 ? 65.690 22.098 -87.214 1.00 29.89 551 ASP A CA 1
ATOM 4380 C C . ASP A 1 551 ? 64.681 23.296 -87.211 1.00 29.89 551 ASP A C 1
ATOM 4382 O O . ASP A 1 551 ? 63.951 23.539 -88.166 1.00 29.89 551 ASP A O 1
ATOM 4386 N N . ASP A 1 552 ? 64.476 24.056 -86.123 1.00 31.05 552 ASP A N 1
ATOM 4387 C CA . ASP A 1 552 ? 65.078 23.988 -84.781 1.00 31.05 552 ASP A CA 1
ATOM 4388 C C . ASP A 1 552 ? 64.129 24.497 -83.658 1.00 31.05 552 ASP A C 1
ATOM 4390 O O . ASP A 1 552 ? 62.964 24.814 -83.901 1.00 31.05 552 ASP A O 1
ATOM 4394 N N . THR A 1 553 ? 64.654 24.587 -82.424 1.00 29.97 553 THR A N 1
ATOM 4395 C CA . THR A 1 553 ? 64.554 25.729 -81.477 1.00 29.97 553 THR A CA 1
ATOM 4396 C C . THR A 1 553 ? 63.484 26.794 -81.798 1.00 29.97 553 THR A C 1
ATOM 4398 O O . THR A 1 553 ? 63.490 27.404 -82.860 1.00 29.97 553 THR A O 1
ATOM 4401 N N . GLY A 1 554 ? 62.589 27.185 -80.886 1.00 31.08 554 GLY A N 1
ATOM 4402 C CA . GLY A 1 554 ? 62.775 27.318 -79.434 1.00 31.08 554 GLY A CA 1
ATOM 4403 C C . GLY A 1 554 ? 62.902 28.803 -79.040 1.00 31.08 554 GLY A C 1
ATOM 4404 O O . GLY A 1 554 ? 62.909 29.669 -79.908 1.00 31.08 554 GLY A O 1
ATOM 4405 N N . LEU A 1 555 ? 63.026 29.093 -77.735 1.00 36.19 555 LEU A N 1
ATOM 4406 C CA . LEU A 1 555 ? 62.950 30.445 -77.128 1.00 36.19 555 LEU A CA 1
ATOM 4407 C C . LEU A 1 555 ? 61.523 31.062 -77.233 1.00 36.19 555 LEU A C 1
ATOM 4409 O O . LEU A 1 555 ? 60.839 30.907 -78.233 1.00 36.19 555 LEU A O 1
ATOM 4413 N N . GLN A 1 556 ? 60.884 31.651 -76.213 1.00 40.72 556 GLN A N 1
ATOM 4414 C CA . GLN A 1 556 ? 61.306 32.561 -75.133 1.00 40.72 556 GLN A CA 1
ATOM 4415 C C . GLN A 1 556 ? 61.704 33.959 -75.637 1.00 40.72 556 GLN A C 1
ATOM 4417 O O . GLN A 1 556 ? 62.727 34.087 -76.294 1.00 40.72 556 GLN A O 1
ATOM 4422 N N . THR A 1 557 ? 60.962 35.009 -75.241 1.00 32.03 557 THR A N 1
ATOM 4423 C CA . THR A 1 557 ? 61.470 36.308 -74.713 1.00 32.03 557 THR A CA 1
ATOM 4424 C C . THR A 1 557 ? 60.319 37.312 -74.476 1.00 32.03 557 THR A C 1
ATOM 4426 O O . THR A 1 557 ? 59.189 37.117 -74.914 1.00 32.03 557 THR A O 1
ATOM 4429 N N . GLN A 1 558 ? 60.615 38.337 -73.674 1.00 36.75 558 GLN A N 1
ATOM 4430 C CA . GLN A 1 558 ? 59.784 39.457 -73.212 1.00 36.75 558 GLN A CA 1
ATOM 4431 C C . GLN A 1 558 ? 59.204 40.360 -74.328 1.00 36.75 558 GLN A C 1
ATOM 4433 O O . GLN A 1 558 ? 59.720 40.369 -75.445 1.00 36.75 558 GLN A O 1
ATOM 4438 N N . PRO A 1 559 ? 58.182 41.190 -74.020 1.00 47.97 559 PRO A N 1
ATOM 4439 C CA . PRO A 1 559 ? 57.648 42.181 -74.956 1.00 47.97 559 PRO A CA 1
ATOM 4440 C C . PRO A 1 559 ? 58.617 43.345 -75.210 1.00 47.97 559 PRO A C 1
ATOM 4442 O O . PRO A 1 559 ? 59.307 43.806 -74.298 1.00 47.97 559 PRO A O 1
ATOM 4445 N N . CYS A 1 560 ? 58.580 43.906 -76.422 1.00 27.38 560 CYS A N 1
ATOM 4446 C CA . CYS A 1 560 ? 59.142 45.224 -76.706 1.00 27.38 560 CYS A CA 1
ATOM 4447 C C . CYS A 1 560 ? 58.419 45.945 -77.853 1.00 27.38 560 CYS A C 1
ATOM 4449 O O . CYS A 1 560 ? 58.479 45.495 -78.989 1.00 27.38 560 CYS A O 1
ATOM 4451 N N . LYS A 1 561 ? 57.894 47.129 -77.509 1.00 35.72 561 LYS A N 1
ATOM 4452 C CA . LYS A 1 561 ? 57.712 48.330 -78.344 1.00 35.72 561 LYS A CA 1
ATOM 4453 C C . LYS A 1 561 ? 56.703 48.294 -79.498 1.00 35.72 561 LYS A C 1
ATOM 4455 O O . LYS A 1 561 ? 56.794 47.510 -80.434 1.00 35.72 561 LYS A O 1
ATOM 4460 N N . GLU A 1 562 ? 55.817 49.284 -79.454 1.00 42.62 562 GLU A N 1
ATOM 4461 C CA . GLU A 1 562 ? 55.248 49.911 -80.644 1.00 42.62 562 GLU A CA 1
ATOM 4462 C C . GLU A 1 562 ? 56.370 50.532 -81.491 1.00 42.62 562 GLU A C 1
ATOM 4464 O O . GLU A 1 562 ? 57.291 51.133 -80.939 1.00 42.62 562 GLU A O 1
ATOM 4469 N N . ASP A 1 563 ? 56.256 50.440 -82.814 1.00 35.53 563 ASP A N 1
ATOM 4470 C CA . ASP A 1 563 ? 56.441 51.592 -83.701 1.00 35.53 563 ASP A CA 1
ATOM 4471 C C . ASP A 1 563 ? 55.752 51.320 -85.055 1.00 35.53 563 ASP A C 1
ATOM 4473 O O . ASP A 1 563 ? 55.461 50.178 -85.417 1.00 35.53 563 ASP A O 1
ATOM 4477 N N . THR A 1 564 ? 55.402 52.388 -85.769 1.00 43.31 564 THR A N 1
ATOM 4478 C CA . THR A 1 564 ? 54.477 52.392 -86.922 1.00 43.31 564 THR A CA 1
ATOM 4479 C C . THR A 1 564 ? 55.047 51.826 -88.230 1.00 43.31 564 THR A C 1
ATOM 4481 O O . THR A 1 564 ? 56.227 52.035 -88.499 1.00 43.31 564 THR A O 1
ATOM 4484 N N . VAL A 1 565 ? 54.180 51.306 -89.119 1.00 39.53 565 VAL A N 1
ATOM 4485 C CA . VAL A 1 565 ? 53.988 51.784 -90.521 1.00 39.53 565 VAL A CA 1
ATOM 4486 C C . VAL A 1 565 ? 52.918 50.950 -91.256 1.00 39.53 565 VAL A C 1
ATOM 4488 O O . VAL A 1 565 ? 52.872 49.729 -91.132 1.00 39.53 565 VAL A O 1
ATOM 4491 N N . ASP A 1 566 ? 52.076 51.608 -92.056 1.00 44.59 566 ASP A N 1
ATOM 4492 C CA . ASP A 1 566 ? 50.993 50.995 -92.841 1.00 44.59 566 ASP A CA 1
ATOM 4493 C C . ASP A 1 566 ? 51.465 50.137 -94.032 1.00 44.59 566 ASP A C 1
ATOM 4495 O O . ASP A 1 566 ? 52.398 50.523 -94.747 1.00 44.59 566 ASP A O 1
ATOM 4499 N N . LYS A 1 567 ? 50.705 49.068 -94.349 1.00 43.53 567 LYS A N 1
ATOM 4500 C CA . LYS A 1 567 ? 50.137 48.838 -95.701 1.00 43.53 567 LYS A CA 1
ATOM 4501 C C . LYS A 1 567 ? 49.140 47.676 -95.791 1.00 43.53 567 LYS A C 1
ATOM 4503 O O . LYS A 1 567 ? 49.271 46.644 -95.145 1.00 43.53 567 LYS A O 1
ATOM 4508 N N . GLU A 1 568 ? 48.165 47.894 -96.666 1.00 47.09 568 GLU A N 1
ATOM 4509 C CA . GLU A 1 568 ? 46.978 47.097 -96.990 1.00 47.09 568 GLU A CA 1
ATOM 4510 C C . GLU A 1 568 ? 47.207 45.575 -97.140 1.00 47.09 568 GLU A C 1
ATOM 4512 O O . GLU A 1 568 ? 47.998 45.128 -97.973 1.00 47.09 568 GLU A O 1
ATOM 4517 N N . ARG A 1 569 ? 46.408 44.772 -96.418 1.00 49.16 569 ARG A N 1
ATOM 4518 C CA . ARG A 1 569 ? 46.062 43.377 -96.763 1.00 49.16 569 ARG A CA 1
ATOM 4519 C C . ARG A 1 569 ? 44.625 43.061 -96.312 1.00 49.16 569 ARG A C 1
ATOM 4521 O O . ARG A 1 569 ? 44.337 43.286 -95.138 1.00 49.16 569 ARG A O 1
ATOM 4528 N N . PRO A 1 570 ? 43.752 42.486 -97.168 1.00 53.84 570 PRO A N 1
ATOM 4529 C CA . PRO A 1 570 ? 42.388 42.106 -96.773 1.00 53.84 570 PRO A CA 1
ATOM 4530 C C . PRO A 1 570 ? 42.328 41.084 -95.623 1.00 53.84 570 PRO A C 1
ATOM 4532 O O . PRO A 1 570 ? 41.460 41.197 -94.762 1.00 53.84 570 PRO A O 1
ATOM 4535 N N . ASP A 1 571 ? 43.295 40.154 -95.571 1.00 54.41 571 ASP A N 1
ATOM 4536 C CA . ASP A 1 571 ? 43.461 39.129 -94.517 1.00 54.41 571 ASP A CA 1
ATOM 4537 C C . ASP A 1 571 ? 43.297 39.684 -93.093 1.00 54.41 571 ASP A C 1
ATOM 4539 O O . ASP A 1 571 ? 42.695 39.053 -92.225 1.00 54.41 571 ASP A O 1
ATOM 4543 N N . TYR A 1 572 ? 43.841 40.878 -92.835 1.00 59.84 572 TYR A N 1
ATOM 4544 C CA . TYR A 1 572 ? 43.885 41.435 -91.486 1.00 59.84 572 TYR A CA 1
ATOM 4545 C C . TYR A 1 572 ? 42.491 41.803 -90.959 1.00 59.84 572 TYR A C 1
ATOM 4547 O O . TYR A 1 572 ? 42.233 41.684 -89.763 1.00 59.84 572 TYR A O 1
ATOM 4555 N N . GLU A 1 573 ? 41.561 42.199 -91.832 1.00 63.75 573 GLU A N 1
ATOM 4556 C CA . GLU A 1 573 ? 40.208 42.574 -91.412 1.00 63.75 573 GLU A CA 1
ATOM 4557 C C . GLU A 1 573 ? 39.336 41.346 -91.101 1.00 63.75 573 GLU A C 1
ATOM 4559 O O . GLU A 1 573 ? 38.491 41.397 -90.208 1.00 63.75 573 GLU A O 1
ATOM 4564 N N . GLU A 1 574 ? 39.562 40.220 -91.783 1.00 68.56 574 GLU A N 1
ATOM 4565 C CA . GLU A 1 574 ? 38.873 38.951 -91.515 1.00 68.56 574 GLU A CA 1
ATOM 4566 C C . GLU A 1 574 ? 39.438 38.250 -90.264 1.00 68.56 574 GLU A C 1
ATOM 4568 O O . GLU A 1 574 ? 38.677 37.787 -89.407 1.00 68.56 574 GLU A O 1
ATOM 4573 N N . VAL A 1 575 ? 40.762 38.301 -90.060 1.00 71.62 575 VAL A N 1
ATOM 4574 C CA . VAL A 1 575 ? 41.399 37.892 -88.795 1.00 71.62 575 VAL A CA 1
ATOM 4575 C C . VAL A 1 575 ? 40.922 38.759 -87.623 1.00 71.62 575 VAL A C 1
ATOM 4577 O O . VAL A 1 575 ? 40.577 38.222 -86.573 1.00 71.62 575 VAL A O 1
ATOM 4580 N N . MET A 1 576 ? 40.807 40.085 -87.778 1.00 72.19 576 MET A N 1
ATOM 4581 C CA . MET A 1 576 ? 40.225 40.923 -86.721 1.00 72.19 576 MET A CA 1
ATOM 4582 C C . MET A 1 576 ? 38.765 40.557 -86.431 1.00 72.19 576 MET A C 1
ATOM 4584 O O . MET A 1 576 ? 38.405 40.437 -85.262 1.00 72.19 576 MET A O 1
ATOM 4588 N N . LYS A 1 577 ? 37.924 40.334 -87.451 1.00 78.56 577 LYS A N 1
ATOM 4589 C CA . LYS A 1 577 ? 36.517 39.937 -87.250 1.00 78.56 577 LYS A CA 1
ATOM 4590 C C . LYS A 1 577 ? 36.397 38.620 -86.484 1.00 78.56 577 LYS A C 1
ATOM 4592 O O . LYS A 1 577 ? 35.655 38.567 -85.509 1.00 78.56 577 LYS A O 1
ATOM 4597 N N . THR A 1 578 ? 37.174 37.597 -86.843 1.00 78.00 578 THR A N 1
ATOM 4598 C CA . THR A 1 578 ? 37.182 36.316 -86.108 1.00 78.00 578 THR A CA 1
ATOM 4599 C C . THR A 1 578 ? 37.715 36.453 -84.675 1.00 78.00 578 THR A C 1
ATOM 4601 O O . THR A 1 578 ? 37.171 35.825 -83.765 1.00 78.00 578 THR A O 1
ATOM 4604 N N . LEU A 1 579 ? 38.700 37.324 -84.424 1.00 77.38 579 LEU A N 1
ATOM 4605 C CA . LEU A 1 579 ? 39.164 37.650 -83.067 1.00 77.38 579 LEU A CA 1
ATOM 4606 C C . LEU A 1 579 ? 38.121 38.424 -82.240 1.00 77.38 579 LEU A C 1
ATOM 4608 O O . LEU A 1 579 ? 38.023 38.207 -81.032 1.00 77.38 579 LEU A O 1
ATOM 4612 N N . PHE A 1 580 ? 37.316 39.292 -82.860 1.00 75.06 580 PHE A N 1
ATOM 4613 C CA . PHE A 1 580 ? 36.194 39.943 -82.178 1.00 75.06 580 PHE A CA 1
ATOM 4614 C C . PHE A 1 580 ? 35.055 38.957 -81.886 1.00 75.06 580 PHE A C 1
ATOM 4616 O O . PHE A 1 580 ? 34.609 38.907 -80.743 1.00 75.06 580 PHE A O 1
ATOM 4623 N N . SER A 1 581 ? 34.651 38.107 -82.837 1.00 75.50 581 SER A N 1
ATOM 4624 C CA . SER A 1 581 ? 33.615 37.087 -82.600 1.00 75.50 581 SER A CA 1
ATOM 4625 C C . SER A 1 581 ? 34.021 36.082 -81.519 1.00 75.50 581 SER A C 1
ATOM 4627 O O . SER A 1 581 ? 33.276 35.886 -80.565 1.00 75.50 581 SER A O 1
ATOM 4629 N N . THR A 1 582 ? 35.238 35.529 -81.573 1.00 78.19 582 THR A N 1
ATOM 4630 C CA . THR A 1 582 ? 35.729 34.611 -80.522 1.00 78.19 582 THR A CA 1
ATOM 4631 C C . THR A 1 582 ? 35.886 35.298 -79.161 1.00 78.19 582 THR A C 1
ATOM 4633 O O . THR A 1 582 ? 35.714 34.663 -78.117 1.00 78.19 582 THR A O 1
ATOM 4636 N N . ARG A 1 583 ? 36.145 36.614 -79.129 1.00 85.88 583 ARG A N 1
ATOM 4637 C CA . ARG A 1 583 ? 36.094 37.406 -77.895 1.00 85.88 583 ARG A CA 1
ATOM 4638 C C . ARG A 1 583 ? 34.664 37.569 -77.374 1.00 85.88 583 ARG A C 1
ATOM 4640 O O . ARG A 1 583 ? 34.457 37.404 -76.173 1.00 85.88 583 ARG A O 1
ATOM 4647 N N . GLU A 1 584 ? 33.701 37.888 -78.232 1.00 87.50 584 GLU A N 1
ATOM 4648 C CA . GLU A 1 584 ? 32.284 38.013 -77.867 1.00 87.50 584 GLU A CA 1
ATOM 4649 C C . GLU A 1 584 ? 31.717 36.676 -77.369 1.00 87.50 584 GLU A C 1
ATOM 4651 O O . GLU A 1 584 ? 31.054 36.647 -76.334 1.00 87.50 584 GLU A O 1
ATOM 4656 N N . GLU A 1 585 ? 32.079 35.561 -78.008 1.00 89.31 585 GLU A N 1
ATOM 4657 C CA . GLU A 1 585 ? 31.819 34.191 -77.544 1.00 89.31 585 GLU A CA 1
ATOM 4658 C C . GLU A 1 585 ? 32.445 33.936 -76.164 1.00 89.31 585 GLU A C 1
ATOM 4660 O O . GLU A 1 585 ? 31.765 33.472 -75.249 1.00 89.31 585 GLU A O 1
ATOM 4665 N N . CYS A 1 586 ? 33.711 34.311 -75.952 1.00 85.81 586 CYS A N 1
ATOM 4666 C CA . CYS A 1 586 ? 34.357 34.208 -74.639 1.00 85.81 586 CYS A CA 1
ATOM 4667 C C . CYS A 1 586 ? 33.695 35.091 -73.566 1.00 85.81 586 CYS A C 1
ATOM 4669 O O . CYS A 1 586 ? 33.710 34.736 -72.386 1.00 85.81 586 CYS A O 1
ATOM 4671 N N . GLU A 1 587 ? 33.143 36.250 -73.926 1.00 90.50 587 GLU A N 1
ATOM 4672 C CA . GLU A 1 587 ? 32.401 37.125 -73.010 1.00 90.50 587 GLU A CA 1
ATOM 4673 C C . GLU A 1 587 ? 30.955 36.640 -72.779 1.00 90.50 587 GLU A C 1
ATOM 4675 O O . GLU A 1 587 ? 30.414 36.862 -71.694 1.00 90.50 587 GLU A O 1
ATOM 4680 N N . ALA A 1 588 ? 30.352 35.920 -73.730 1.00 91.94 588 ALA A N 1
ATOM 4681 C CA . ALA A 1 588 ? 29.074 35.224 -73.574 1.00 91.94 588 ALA A CA 1
ATOM 4682 C C . ALA A 1 588 ? 29.207 33.989 -72.667 1.00 91.94 588 ALA A C 1
ATOM 4684 O O . ALA A 1 588 ? 28.497 33.894 -71.668 1.00 91.94 588 ALA A O 1
ATOM 4685 N N . LEU A 1 589 ? 30.190 33.118 -72.920 1.00 93.19 589 LEU A N 1
ATOM 4686 C CA . LEU A 1 589 ? 30.492 31.950 -72.081 1.00 93.19 589 LEU A CA 1
ATOM 4687 C C . LEU A 1 589 ? 30.813 32.353 -70.632 1.00 93.19 589 LEU A C 1
ATOM 4689 O O . LEU A 1 589 ? 30.383 31.691 -69.693 1.00 93.19 589 LEU A O 1
ATOM 4693 N N . LYS A 1 590 ? 31.503 33.483 -70.412 1.00 91.12 590 LYS A N 1
ATOM 4694 C CA . LYS A 1 590 ? 31.715 34.031 -69.057 1.00 91.12 590 LYS A CA 1
ATOM 4695 C C . LYS A 1 590 ? 30.409 34.447 -68.371 1.00 91.12 590 LYS A C 1
ATOM 4697 O O . LYS A 1 590 ? 30.296 34.265 -67.161 1.00 91.12 590 LYS A O 1
ATOM 4702 N N . LYS A 1 591 ? 29.430 34.990 -69.105 1.00 94.38 591 LYS A N 1
ATOM 4703 C CA . LYS A 1 591 ? 28.100 35.318 -68.557 1.00 94.38 591 LYS A CA 1
ATOM 4704 C C . LYS A 1 591 ? 27.327 34.044 -68.223 1.00 94.38 591 LYS A C 1
ATOM 4706 O O . LYS A 1 591 ? 26.849 33.928 -67.103 1.00 94.38 591 LYS A O 1
ATOM 4711 N N . GLU A 1 592 ? 27.317 33.059 -69.118 1.00 94.38 592 GLU A N 1
ATOM 4712 C CA . GLU A 1 592 ? 26.681 31.753 -68.894 1.00 94.38 592 GLU A CA 1
ATOM 4713 C C . GLU A 1 592 ? 27.280 31.011 -67.682 1.00 94.38 592 GLU A C 1
ATOM 4715 O O . GLU A 1 592 ? 26.546 30.499 -66.835 1.00 94.38 592 GLU A O 1
ATOM 4720 N N . ILE A 1 593 ? 28.608 31.028 -67.517 1.00 92.88 593 ILE A N 1
ATOM 4721 C CA . ILE A 1 593 ? 29.290 30.489 -66.327 1.00 92.88 593 ILE A CA 1
ATOM 4722 C C . ILE A 1 593 ? 28.866 31.250 -65.057 1.00 92.88 593 ILE A C 1
ATOM 4724 O O . ILE A 1 593 ? 28.558 30.632 -64.039 1.00 92.88 593 ILE A O 1
ATOM 4728 N N . CYS A 1 594 ? 28.784 32.582 -65.095 1.00 93.69 594 CYS A N 1
ATOM 4729 C CA . CYS A 1 594 ? 28.301 33.374 -63.958 1.00 93.69 594 CYS A CA 1
ATOM 4730 C C . CYS A 1 594 ? 26.822 33.103 -63.621 1.00 93.69 594 CYS A C 1
ATOM 4732 O O . CYS A 1 594 ? 26.465 33.027 -62.445 1.00 93.69 594 CYS A O 1
ATOM 4734 N N . GLU A 1 595 ? 25.957 32.945 -64.621 1.00 94.38 595 GLU A N 1
ATOM 4735 C CA . GLU A 1 595 ? 24.526 32.679 -64.443 1.00 94.38 595 GLU A CA 1
ATOM 4736 C C . GLU A 1 595 ? 24.269 31.256 -63.928 1.00 94.38 595 GLU A C 1
ATOM 4738 O O . GLU A 1 595 ? 23.488 31.069 -62.991 1.00 94.38 595 GLU A O 1
ATOM 4743 N N . THR A 1 596 ? 24.983 30.256 -64.453 1.00 93.81 596 THR A N 1
ATOM 4744 C CA . THR A 1 596 ? 24.922 28.872 -63.954 1.00 93.81 596 THR A CA 1
ATOM 4745 C C . THR A 1 596 ? 25.456 28.755 -62.526 1.00 93.81 596 THR A C 1
ATOM 4747 O O . THR A 1 596 ? 24.803 28.116 -61.699 1.00 93.81 596 THR A O 1
ATOM 4750 N N . LEU A 1 597 ? 26.552 29.441 -62.174 1.00 93.81 597 LEU A N 1
ATOM 4751 C CA . LEU A 1 597 ? 27.034 29.535 -60.787 1.00 93.81 597 LEU A CA 1
ATOM 4752 C C . LEU A 1 597 ? 25.996 30.185 -59.855 1.00 93.81 597 LEU A C 1
ATOM 4754 O O . LEU A 1 597 ? 25.703 29.639 -58.791 1.00 93.81 597 LEU A O 1
ATOM 4758 N N . GLN A 1 598 ? 25.360 31.288 -60.267 1.00 94.94 598 GLN A N 1
ATOM 4759 C CA . GLN A 1 598 ? 24.274 31.902 -59.488 1.00 94.94 598 GLN A CA 1
ATOM 4760 C C . GLN A 1 598 ? 23.060 30.977 -59.317 1.00 94.94 598 GLN A C 1
ATOM 4762 O O . GLN A 1 598 ? 22.379 31.044 -58.293 1.00 94.94 598 GLN A O 1
ATOM 4767 N N . CYS A 1 599 ? 22.750 30.133 -60.302 1.00 93.44 599 CYS A N 1
ATOM 4768 C CA . CYS A 1 599 ? 21.696 29.125 -60.186 1.00 93.44 599 CYS A CA 1
ATOM 4769 C C . CYS A 1 599 ? 22.089 27.998 -59.219 1.00 93.44 599 CYS A C 1
ATOM 4771 O O . CYS A 1 599 ? 21.284 27.632 -58.362 1.00 93.44 599 CYS A O 1
ATOM 4773 N N . LEU A 1 600 ? 23.335 27.519 -59.271 1.00 93.94 600 LEU A N 1
ATOM 4774 C CA . LEU A 1 600 ? 23.860 26.544 -58.310 1.00 93.94 600 LEU A CA 1
ATOM 4775 C C . LEU A 1 600 ? 23.818 27.082 -56.873 1.00 93.94 600 LEU A C 1
ATOM 4777 O O . LEU A 1 600 ? 23.364 26.373 -55.976 1.00 93.94 600 LEU A O 1
ATOM 4781 N N . ASP A 1 601 ? 24.204 28.338 -56.637 1.00 95.25 601 ASP A N 1
ATOM 4782 C CA . ASP A 1 601 ? 24.156 28.936 -55.296 1.00 95.25 601 ASP A CA 1
ATOM 4783 C C . ASP A 1 601 ? 22.724 29.154 -54.776 1.00 95.25 601 ASP A C 1
ATOM 4785 O O . ASP A 1 601 ? 22.470 28.974 -53.580 1.00 95.25 601 ASP A O 1
ATOM 4789 N N . LYS A 1 602 ? 21.751 29.429 -55.659 1.00 95.62 602 LYS A N 1
ATOM 4790 C CA . LYS A 1 602 ? 20.319 29.451 -55.298 1.00 95.62 602 LYS A CA 1
ATOM 4791 C C . LYS A 1 602 ? 19.832 28.070 -54.841 1.00 95.62 602 LYS A C 1
ATOM 4793 O O . LYS A 1 602 ? 19.166 27.982 -53.808 1.00 95.62 602 LYS A O 1
ATOM 4798 N N . GLU A 1 603 ? 20.195 26.990 -55.538 1.00 92.88 603 GLU A N 1
ATOM 4799 C CA . GLU A 1 603 ? 19.822 25.627 -55.119 1.00 92.88 603 GLU A CA 1
ATOM 4800 C C . GLU A 1 603 ? 20.576 25.161 -53.862 1.00 92.88 603 GLU A C 1
ATOM 4802 O O . GLU A 1 603 ? 19.969 24.551 -52.978 1.00 92.88 603 GLU A O 1
ATOM 4807 N N . ARG A 1 604 ? 21.859 25.519 -53.703 1.00 92.06 604 ARG A N 1
ATOM 4808 C CA . ARG A 1 604 ? 22.620 25.285 -52.457 1.00 92.06 604 ARG A CA 1
ATOM 4809 C C . ARG A 1 604 ? 21.962 25.981 -51.263 1.00 92.06 604 ARG A C 1
ATOM 4811 O O . ARG A 1 604 ? 21.825 25.366 -50.206 1.00 92.06 604 ARG A O 1
ATOM 4818 N N . SER A 1 605 ? 21.509 27.224 -51.441 1.00 94.06 605 SER A N 1
ATOM 4819 C CA . SER A 1 605 ? 20.791 27.990 -50.416 1.00 94.06 605 SER A CA 1
ATOM 4820 C C . SER A 1 605 ? 19.457 27.334 -50.037 1.00 94.06 605 SER A C 1
ATOM 4822 O O . SER A 1 605 ? 19.225 27.055 -48.859 1.00 94.06 605 SER A O 1
ATOM 4824 N N . LYS A 1 606 ? 18.624 26.960 -51.022 1.00 94.62 606 LYS A N 1
ATOM 4825 C CA . LYS A 1 606 ? 17.377 26.201 -50.793 1.00 94.62 606 LYS A CA 1
ATOM 4826 C C . LYS A 1 606 ? 17.622 24.887 -50.047 1.00 94.62 606 LYS A C 1
ATOM 4828 O O . LYS A 1 606 ? 16.892 24.567 -49.111 1.00 94.62 606 LYS A O 1
ATOM 4833 N N . HIS A 1 607 ? 18.647 24.125 -50.434 1.00 94.69 607 HIS A N 1
ATOM 4834 C CA . HIS A 1 607 ? 18.987 22.864 -49.775 1.00 94.69 607 HIS A CA 1
ATOM 4835 C C . HIS A 1 607 ? 19.443 23.082 -48.322 1.00 94.69 607 HIS A C 1
ATOM 4837 O O . HIS A 1 607 ? 19.032 22.339 -47.429 1.00 94.69 607 HIS A O 1
ATOM 4843 N N . HIS A 1 608 ? 20.240 24.123 -48.059 1.00 93.81 608 HIS A N 1
ATOM 4844 C CA . HIS A 1 608 ? 20.640 24.494 -46.702 1.00 93.81 608 HIS A CA 1
ATOM 4845 C C . HIS A 1 608 ? 19.437 24.911 -45.840 1.00 93.81 608 HIS A C 1
ATOM 4847 O O . HIS A 1 608 ? 19.281 24.411 -44.724 1.00 93.81 608 HIS A O 1
ATOM 4853 N N . GLU A 1 609 ? 18.538 25.742 -46.372 1.00 95.25 609 GLU A N 1
ATOM 4854 C CA . GLU A 1 609 ? 17.319 26.162 -45.676 1.00 95.25 609 GLU A CA 1
ATOM 4855 C C . GLU A 1 609 ? 16.393 24.965 -45.378 1.00 95.25 609 GLU A C 1
ATOM 4857 O O . GLU A 1 609 ? 15.854 24.846 -44.275 1.00 95.25 609 GLU A O 1
ATOM 4862 N N . LEU A 1 610 ? 16.251 24.024 -46.319 1.00 96.69 610 LEU A N 1
ATOM 4863 C CA . LEU A 1 610 ? 15.479 22.793 -46.124 1.00 96.69 610 LEU A CA 1
ATOM 4864 C C . LEU A 1 610 ? 16.109 21.882 -45.052 1.00 96.69 610 LEU A C 1
ATOM 4866 O O . LEU A 1 610 ? 15.388 21.315 -44.225 1.00 96.69 610 LEU A O 1
ATOM 4870 N N . LYS A 1 611 ? 17.445 21.784 -45.021 1.00 94.50 611 LYS A N 1
ATOM 4871 C CA . LYS A 1 611 ? 18.203 21.039 -44.003 1.00 94.50 611 LYS A CA 1
ATOM 4872 C C . LYS A 1 611 ? 18.001 21.629 -42.606 1.00 94.50 611 LYS A C 1
ATOM 4874 O O . LYS A 1 611 ? 17.687 20.883 -41.678 1.00 94.50 611 LYS A O 1
ATOM 4879 N N . GLU A 1 612 ? 18.106 22.947 -42.446 1.00 93.06 612 GLU A N 1
ATOM 4880 C CA . GLU A 1 612 ? 17.873 23.602 -41.151 1.00 93.06 612 GLU A CA 1
ATOM 4881 C C . GLU A 1 612 ? 16.386 23.551 -40.742 1.00 93.06 612 GLU A C 1
ATOM 4883 O O . GLU A 1 612 ? 16.081 23.310 -39.573 1.00 93.06 612 GLU A O 1
ATOM 4888 N N . LYS A 1 613 ? 15.437 23.622 -41.691 1.00 92.38 613 LYS A N 1
ATOM 4889 C CA . LYS A 1 613 ? 14.008 23.342 -41.435 1.00 92.38 613 LYS A CA 1
ATOM 4890 C C . LYS A 1 613 ? 13.772 21.911 -40.935 1.00 92.38 613 LYS A C 1
ATOM 4892 O O . LYS A 1 613 ? 12.953 21.717 -40.034 1.00 92.38 613 LYS A O 1
ATOM 4897 N N . HIS A 1 614 ? 14.472 20.913 -41.481 1.00 93.75 614 HIS A N 1
ATOM 4898 C CA . HIS A 1 614 ? 14.393 19.521 -41.023 1.00 93.75 614 HIS A CA 1
ATOM 4899 C C . HIS A 1 614 ? 15.016 19.345 -39.628 1.00 93.75 614 HIS A C 1
ATOM 4901 O O . HIS A 1 614 ? 14.360 18.822 -38.729 1.00 93.75 614 HIS A O 1
ATOM 4907 N N . LYS A 1 615 ? 16.218 19.881 -39.403 1.00 96.19 615 LYS A N 1
ATOM 4908 C CA . LYS A 1 615 ? 16.890 19.931 -38.093 1.00 96.19 615 LYS A CA 1
ATOM 4909 C C . LYS A 1 615 ? 16.004 20.578 -37.021 1.00 96.19 615 LYS A C 1
ATOM 4911 O O . LYS A 1 615 ? 15.793 19.987 -35.971 1.00 96.19 615 LYS A O 1
ATOM 4916 N N . ALA A 1 616 ? 15.368 21.714 -37.311 1.00 92.12 616 ALA A N 1
ATOM 4917 C CA . ALA A 1 616 ? 14.427 22.363 -36.395 1.00 92.12 616 ALA A CA 1
ATOM 4918 C C . ALA A 1 616 ? 13.141 21.543 -36.145 1.00 92.12 616 ALA A C 1
ATOM 4920 O O . ALA A 1 616 ? 12.503 21.690 -35.102 1.00 92.12 616 ALA A O 1
ATOM 4921 N N . ARG A 1 617 ? 12.712 20.682 -37.082 1.00 95.50 617 ARG A N 1
ATOM 4922 C CA . ARG A 1 617 ? 11.642 19.694 -36.830 1.00 95.50 617 ARG A CA 1
ATOM 4923 C C . ARG A 1 617 ? 12.132 18.578 -35.904 1.00 95.50 617 ARG A C 1
ATOM 4925 O O . ARG A 1 617 ? 11.417 18.272 -34.957 1.00 95.50 617 ARG A O 1
ATOM 4932 N N . LEU A 1 618 ? 13.341 18.051 -36.113 1.00 94.00 618 LEU A N 1
ATOM 4933 C CA . LEU A 1 618 ? 13.958 17.055 -35.226 1.00 94.00 618 LEU A CA 1
ATOM 4934 C C . LEU A 1 618 ? 14.157 17.592 -33.802 1.00 94.00 618 LEU A C 1
ATOM 4936 O O . LEU A 1 618 ? 13.762 16.919 -32.860 1.00 94.00 618 LEU A O 1
ATOM 4940 N N . CYS A 1 619 ? 14.666 18.816 -33.626 1.00 91.94 619 CYS A N 1
ATOM 4941 C CA . CYS A 1 619 ? 14.813 19.431 -32.301 1.00 91.94 619 CYS A CA 1
ATOM 4942 C C . CYS A 1 619 ? 13.467 19.564 -31.568 1.00 91.94 619 CYS A C 1
ATOM 4944 O O . CYS A 1 619 ? 13.384 19.230 -30.393 1.00 91.94 619 CYS A O 1
ATOM 4946 N N . ARG A 1 620 ? 12.392 19.977 -32.259 1.00 94.19 620 ARG A N 1
ATOM 4947 C CA . ARG A 1 620 ? 11.039 20.036 -31.667 1.00 94.19 620 ARG A CA 1
ATOM 4948 C C . ARG A 1 620 ? 10.434 18.661 -31.382 1.00 94.19 620 ARG A C 1
ATOM 4950 O O . ARG A 1 620 ? 9.643 18.546 -30.455 1.00 94.19 620 ARG A O 1
ATOM 4957 N N . ALA A 1 621 ? 10.768 17.642 -32.174 1.00 91.88 621 ALA A N 1
ATOM 4958 C CA . ALA A 1 621 ? 10.366 16.269 -31.887 1.00 91.88 621 ALA A CA 1
ATOM 4959 C C . ALA A 1 621 ? 11.103 15.741 -30.648 1.00 91.88 621 ALA A C 1
ATOM 4961 O O . ALA A 1 621 ? 10.448 15.238 -29.743 1.00 91.88 621 ALA A O 1
ATOM 4962 N N . LYS A 1 622 ? 12.430 15.936 -30.571 1.00 96.56 622 LYS A N 1
ATOM 4963 C CA . LYS A 1 622 ? 13.240 15.566 -29.404 1.00 96.56 622 LYS A CA 1
ATOM 4964 C C . LYS A 1 622 ? 12.729 16.249 -28.138 1.00 96.56 622 LYS A C 1
ATOM 4966 O O . LYS A 1 622 ? 12.419 15.536 -27.200 1.00 96.56 622 LYS A O 1
ATOM 4971 N N . GLN A 1 623 ? 12.540 17.573 -28.154 1.00 95.81 623 GLN A N 1
ATOM 4972 C CA . GLN A 1 623 ? 12.037 18.312 -26.990 1.00 95.81 623 GLN A CA 1
ATOM 4973 C C . GLN A 1 623 ? 10.741 17.697 -26.451 1.00 95.81 623 GLN A C 1
ATOM 4975 O O . GLN A 1 623 ? 10.665 17.409 -25.271 1.00 95.81 623 GLN A O 1
ATOM 4980 N N . LYS A 1 624 ? 9.771 17.373 -27.317 1.00 93.50 624 LYS A N 1
ATOM 4981 C CA . LYS A 1 624 ? 8.526 16.717 -26.885 1.00 93.50 624 LYS A CA 1
ATOM 4982 C C . LYS A 1 624 ? 8.721 15.326 -26.281 1.00 93.50 624 LYS A C 1
ATOM 4984 O O . LYS A 1 624 ? 7.927 14.940 -25.433 1.00 93.50 624 LYS A O 1
ATOM 4989 N N . PHE A 1 625 ? 9.716 14.561 -26.729 1.00 94.06 625 PHE A N 1
ATOM 4990 C CA . PHE A 1 625 ? 10.056 13.286 -26.096 1.00 94.06 625 PHE A CA 1
ATOM 4991 C C . PHE A 1 625 ? 10.795 13.493 -24.771 1.00 94.06 625 PHE A C 1
ATOM 4993 O O . PHE A 1 625 ? 10.531 12.747 -23.835 1.00 94.06 625 PHE A O 1
ATOM 5000 N N . ASP A 1 626 ? 11.661 14.503 -24.673 1.00 94.19 626 ASP A N 1
ATOM 5001 C CA . ASP A 1 626 ? 12.336 14.881 -23.429 1.00 94.19 626 ASP A CA 1
ATOM 5002 C C . ASP A 1 626 ? 11.295 15.346 -22.376 1.00 94.19 626 ASP A C 1
ATOM 5004 O O . ASP A 1 626 ? 11.284 14.816 -21.268 1.00 94.19 626 ASP A O 1
ATOM 5008 N N . ASP A 1 627 ? 10.360 16.234 -22.753 1.00 94.19 627 ASP A N 1
ATOM 5009 C CA . ASP A 1 627 ? 9.254 16.758 -21.922 1.00 94.19 627 ASP A CA 1
ATOM 5010 C C . ASP A 1 627 ? 8.297 15.646 -21.433 1.00 94.19 627 ASP A C 1
ATOM 5012 O O . ASP A 1 627 ? 7.859 15.624 -20.285 1.00 94.19 627 ASP A O 1
ATOM 5016 N N . GLU A 1 628 ? 7.943 14.708 -22.317 1.00 96.38 628 GLU A N 1
ATOM 5017 C CA . GLU A 1 628 ? 7.072 13.567 -21.997 1.00 96.38 628 GLU A CA 1
ATOM 5018 C C . GLU A 1 628 ? 7.802 12.518 -21.137 1.00 96.38 628 GLU A C 1
ATOM 5020 O O . GLU A 1 628 ? 7.169 11.813 -20.352 1.00 96.38 628 GLU A O 1
ATOM 5025 N N . THR A 1 629 ? 9.130 12.409 -21.263 1.00 93.56 629 THR A N 1
ATOM 5026 C CA . THR A 1 629 ? 9.939 11.505 -20.430 1.00 93.56 629 THR A CA 1
ATOM 5027 C C . THR A 1 629 ? 10.078 12.067 -19.020 1.00 93.56 629 THR A C 1
ATOM 5029 O O . THR A 1 629 ? 9.749 11.357 -18.075 1.00 93.56 629 THR A O 1
ATOM 5032 N N . SER A 1 630 ? 10.423 13.351 -18.860 1.00 93.44 630 SER A N 1
ATOM 5033 C CA . SER A 1 630 ? 10.501 13.973 -17.531 1.00 93.44 630 SER A CA 1
ATOM 5034 C C . SER A 1 630 ? 9.155 13.964 -16.799 1.00 93.44 630 SER A C 1
ATOM 5036 O O . SER A 1 630 ? 9.123 13.683 -15.603 1.00 93.44 630 SER A O 1
ATOM 5038 N N . TRP A 1 631 ? 8.031 14.158 -17.503 1.00 97.31 631 TRP A N 1
ATOM 5039 C CA . TRP A 1 631 ? 6.697 14.012 -16.906 1.00 97.31 631 TRP A CA 1
ATOM 5040 C C . TRP A 1 631 ? 6.423 12.588 -16.389 1.00 97.31 631 TRP A C 1
ATOM 5042 O O . TRP A 1 631 ? 5.834 12.408 -15.318 1.00 97.31 631 TRP A O 1
ATOM 5052 N N . ARG A 1 632 ? 6.869 11.556 -17.119 1.00 96.75 632 ARG A N 1
ATOM 5053 C CA . ARG A 1 632 ? 6.760 10.159 -16.665 1.00 96.75 632 ARG A CA 1
ATOM 5054 C C . ARG A 1 632 ? 7.677 9.884 -15.486 1.00 96.75 632 ARG A C 1
ATOM 5056 O O . ARG A 1 632 ? 7.218 9.257 -14.538 1.00 96.75 632 ARG A O 1
ATOM 5063 N N . ASP A 1 633 ? 8.907 10.385 -15.508 1.00 95.25 633 ASP A N 1
ATOM 5064 C CA . ASP A 1 633 ? 9.859 10.234 -14.407 1.00 95.25 633 ASP A CA 1
ATOM 5065 C C . ASP A 1 633 ? 9.335 10.915 -13.130 1.00 95.25 633 ASP A C 1
ATOM 5067 O O . ASP A 1 633 ? 9.346 10.308 -12.061 1.00 95.25 633 ASP A O 1
ATOM 5071 N N . GLU A 1 634 ? 8.763 12.122 -13.222 1.00 97.19 634 GLU A N 1
ATOM 5072 C CA . GLU A 1 634 ? 8.067 12.773 -12.102 1.00 97.19 634 GLU A CA 1
ATOM 5073 C C . GLU A 1 634 ? 6.872 11.954 -11.593 1.00 97.19 634 GLU A C 1
ATOM 5075 O O . GLU A 1 634 ? 6.694 11.807 -10.375 1.00 97.19 634 GLU A O 1
ATOM 5080 N N . LYS A 1 635 ? 6.051 11.379 -12.489 1.00 97.50 635 LYS A N 1
ATOM 5081 C CA . LYS A 1 635 ? 4.918 10.553 -12.049 1.00 97.50 635 LYS A CA 1
ATOM 5082 C C . LYS A 1 635 ? 5.372 9.219 -11.447 1.00 97.50 635 LYS A C 1
ATOM 5084 O O . LYS A 1 635 ? 4.742 8.771 -10.487 1.00 97.50 635 LYS A O 1
ATOM 5089 N N . ILE A 1 636 ? 6.468 8.631 -11.928 1.00 95.06 636 ILE A N 1
ATOM 5090 C CA . ILE A 1 636 ? 7.122 7.464 -11.321 1.00 95.06 636 ILE A CA 1
ATOM 5091 C C . ILE A 1 636 ? 7.623 7.833 -9.920 1.00 95.06 636 ILE A C 1
ATOM 5093 O O . ILE A 1 636 ? 7.156 7.219 -8.965 1.00 95.06 636 ILE A O 1
ATOM 5097 N N . LYS A 1 637 ? 8.407 8.912 -9.757 1.00 97.44 637 LYS A N 1
ATOM 5098 C CA . LYS A 1 637 ? 8.832 9.429 -8.437 1.00 97.44 637 LYS A CA 1
ATOM 5099 C C . LYS A 1 637 ? 7.651 9.643 -7.481 1.00 97.44 637 LYS A C 1
ATOM 5101 O O . LYS A 1 637 ? 7.797 9.471 -6.272 1.00 97.44 637 LYS A O 1
ATOM 5106 N N . SER A 1 638 ? 6.491 10.079 -7.983 1.00 95.38 638 SER A N 1
ATOM 5107 C CA . SER A 1 638 ? 5.273 10.230 -7.171 1.00 95.38 638 SER A CA 1
ATOM 5108 C C . SER A 1 638 ? 4.716 8.880 -6.731 1.00 95.38 638 SER A C 1
ATOM 5110 O O . SER A 1 638 ? 4.495 8.679 -5.542 1.00 95.38 638 SER A O 1
ATOM 5112 N N . LEU A 1 639 ? 4.555 7.935 -7.660 1.00 95.56 639 LEU A N 1
ATOM 5113 C CA . LEU A 1 639 ? 4.061 6.590 -7.359 1.00 95.56 639 LEU A CA 1
ATOM 5114 C C . LEU A 1 639 ? 5.017 5.818 -6.436 1.00 95.56 639 LEU A C 1
ATOM 5116 O O . LEU A 1 639 ? 4.556 5.104 -5.556 1.00 95.56 639 LEU A O 1
ATOM 5120 N N . GLU A 1 640 ? 6.330 6.003 -6.566 1.00 95.75 640 GLU A N 1
ATOM 5121 C CA . GLU A 1 640 ? 7.338 5.454 -5.651 1.00 95.75 640 GLU A CA 1
ATOM 5122 C C . GLU A 1 640 ? 7.208 6.041 -4.238 1.00 95.75 640 GLU A C 1
ATOM 5124 O O . GLU A 1 640 ? 7.237 5.294 -3.257 1.00 95.75 640 GLU A O 1
ATOM 5129 N N . ARG A 1 641 ? 6.987 7.358 -4.111 1.00 96.62 641 ARG A N 1
ATOM 5130 C CA . ARG A 1 641 ? 6.686 8.006 -2.822 1.00 96.62 641 ARG A CA 1
ATOM 5131 C C . ARG A 1 641 ? 5.387 7.466 -2.216 1.00 96.62 641 ARG A C 1
ATOM 5133 O O . ARG A 1 641 ? 5.401 7.039 -1.062 1.00 96.62 641 ARG A O 1
ATOM 5140 N N . GLU A 1 642 ? 4.309 7.408 -2.999 1.00 96.56 642 GLU A N 1
ATOM 5141 C CA . GLU A 1 642 ? 3.004 6.846 -2.615 1.00 96.56 642 GLU A CA 1
ATOM 5142 C C . GLU A 1 642 ? 3.146 5.379 -2.138 1.00 96.56 642 GLU A C 1
ATOM 5144 O O . GLU A 1 642 ? 2.702 5.033 -1.041 1.00 96.56 642 GLU A O 1
ATOM 5149 N N . LEU A 1 643 ? 3.864 4.532 -2.887 1.00 95.31 643 LEU A N 1
ATOM 5150 C CA . LEU A 1 643 ? 4.152 3.136 -2.530 1.00 95.31 643 LEU A CA 1
ATOM 5151 C C . LEU A 1 643 ? 5.031 3.006 -1.278 1.00 95.31 643 LEU A C 1
ATOM 5153 O O . LEU A 1 643 ? 4.781 2.128 -0.450 1.00 95.31 643 LEU A O 1
ATOM 5157 N N . SER A 1 644 ? 6.036 3.869 -1.104 1.00 97.38 644 SER A N 1
ATOM 5158 C CA . SER A 1 644 ? 6.894 3.862 0.090 1.00 97.38 644 SER A CA 1
ATOM 5159 C C . SER A 1 644 ? 6.101 4.196 1.360 1.00 97.38 644 SER A C 1
ATOM 5161 O O . SER A 1 644 ? 6.281 3.542 2.391 1.00 97.38 644 SER A O 1
ATOM 5163 N N . PHE A 1 645 ? 5.153 5.135 1.264 1.00 96.31 645 PHE A N 1
ATOM 5164 C CA . PHE A 1 645 ? 4.238 5.480 2.346 1.00 96.31 645 PHE A CA 1
ATOM 5165 C C . PHE A 1 645 ? 3.303 4.309 2.677 1.00 96.31 645 PHE A C 1
ATOM 5167 O O . PHE A 1 645 ? 3.245 3.894 3.834 1.00 96.31 645 PHE A O 1
ATOM 5174 N N . CYS A 1 646 ? 2.646 3.717 1.672 1.00 93.31 646 CYS A N 1
ATOM 5175 C CA . CYS A 1 646 ? 1.771 2.554 1.860 1.00 93.31 646 CYS A CA 1
ATOM 5176 C C . CYS A 1 646 ? 2.515 1.331 2.424 1.00 93.31 646 CYS A C 1
ATOM 5178 O O . CYS A 1 646 ? 1.985 0.611 3.267 1.00 93.31 646 CYS A O 1
ATOM 5180 N N . SER A 1 647 ? 3.764 1.106 2.007 1.00 93.31 647 SER A N 1
ATOM 5181 C CA . SER A 1 647 ? 4.622 0.067 2.585 1.00 93.31 647 SER A CA 1
ATOM 5182 C C . SER A 1 647 ? 4.885 0.336 4.072 1.00 93.31 647 SER A C 1
ATOM 5184 O O . SER A 1 647 ? 4.726 -0.556 4.906 1.00 93.31 647 SER A O 1
ATOM 5186 N N . HIS A 1 648 ? 5.193 1.588 4.428 1.00 96.94 648 HIS A N 1
ATOM 5187 C CA . HIS A 1 648 ? 5.488 1.985 5.803 1.00 96.94 648 HIS A CA 1
ATOM 5188 C C . HIS A 1 648 ? 4.263 1.956 6.741 1.00 96.94 648 HIS A C 1
ATOM 5190 O O . HIS A 1 648 ? 4.402 1.616 7.923 1.00 96.94 648 HIS A O 1
ATOM 5196 N N . THR A 1 649 ? 3.057 2.264 6.246 1.00 94.44 649 THR A N 1
ATOM 5197 C CA . THR A 1 649 ? 1.819 2.066 7.021 1.00 94.44 649 THR A CA 1
ATOM 5198 C C . THR A 1 649 ? 1.553 0.578 7.239 1.00 94.44 649 THR A C 1
ATOM 5200 O O . THR A 1 649 ? 1.360 0.165 8.380 1.00 94.44 649 THR A O 1
ATOM 5203 N N . VAL A 1 650 ? 1.680 -0.252 6.197 1.00 94.00 650 VAL A N 1
ATOM 5204 C CA . VAL A 1 650 ? 1.493 -1.711 6.296 1.00 94.00 650 VAL A CA 1
ATOM 5205 C C . VAL A 1 650 ? 2.528 -2.377 7.217 1.00 94.00 650 VAL A C 1
ATOM 5207 O O . VAL A 1 650 ? 2.192 -3.341 7.906 1.00 94.00 650 VAL A O 1
ATOM 5210 N N . THR A 1 651 ? 3.775 -1.889 7.300 1.00 94.94 651 THR A N 1
ATOM 5211 C CA . THR A 1 651 ? 4.734 -2.394 8.306 1.00 94.94 651 THR A CA 1
ATOM 5212 C C . THR A 1 651 ? 4.302 -2.055 9.731 1.00 94.94 651 THR A C 1
ATOM 5214 O O . THR A 1 651 ? 4.328 -2.935 10.587 1.00 94.94 651 THR A O 1
ATOM 5217 N N . LYS A 1 652 ? 3.820 -0.830 9.981 1.00 97.62 652 LYS A N 1
ATOM 5218 C CA . LYS A 1 652 ? 3.327 -0.410 11.305 1.00 97.62 652 LYS A CA 1
ATOM 5219 C C . LYS A 1 652 ? 2.064 -1.159 11.727 1.00 97.62 652 LYS A C 1
ATOM 5221 O O . LYS A 1 652 ? 1.926 -1.522 12.891 1.00 97.62 652 LYS A O 1
ATOM 5226 N N . GLU A 1 653 ? 1.159 -1.431 10.791 1.00 95.31 653 GLU A N 1
ATOM 5227 C CA . GLU A 1 653 ? -0.025 -2.261 11.037 1.00 95.31 653 GLU A CA 1
ATOM 5228 C C . GLU A 1 653 ? 0.370 -3.696 11.409 1.00 95.31 653 GLU A C 1
ATOM 5230 O O . GLU A 1 653 ? -0.161 -4.246 12.372 1.00 95.31 653 GLU A O 1
ATOM 5235 N N . LYS A 1 654 ? 1.357 -4.285 10.719 1.00 97.38 654 LYS A N 1
ATOM 5236 C CA . LYS A 1 654 ? 1.905 -5.607 11.071 1.00 97.38 654 LYS A CA 1
ATOM 5237 C C . LYS A 1 654 ? 2.558 -5.611 12.454 1.00 97.38 654 LYS A C 1
ATOM 5239 O O . LYS A 1 654 ? 2.290 -6.521 13.231 1.00 97.38 654 LYS A O 1
ATOM 5244 N N . GLU A 1 655 ? 3.352 -4.595 12.794 1.00 96.94 655 GLU A N 1
ATOM 5245 C CA . GLU A 1 655 ? 3.942 -4.430 14.133 1.00 96.94 655 GLU A CA 1
ATOM 5246 C C . GLU A 1 655 ? 2.865 -4.310 15.226 1.00 96.94 655 GLU A C 1
ATOM 5248 O O . GLU A 1 655 ? 2.957 -4.966 16.268 1.00 96.94 655 GLU A O 1
ATOM 5253 N N . LEU A 1 656 ? 1.801 -3.538 14.976 1.00 96.81 656 LEU A N 1
ATOM 5254 C CA . LEU A 1 656 ? 0.667 -3.393 15.891 1.00 96.81 656 LEU A CA 1
ATOM 5255 C C . LEU A 1 656 ? -0.095 -4.717 16.071 1.00 96.81 656 LEU A C 1
ATOM 5257 O O . LEU A 1 656 ? -0.381 -5.107 17.203 1.00 96.81 656 LEU A O 1
ATOM 5261 N N . VAL A 1 657 ? -0.371 -5.444 14.984 1.00 96.81 657 VAL A N 1
ATOM 5262 C CA . VAL A 1 657 ? -1.009 -6.772 15.027 1.00 96.81 657 VAL A CA 1
ATOM 5263 C C . VAL A 1 657 ? -0.123 -7.793 15.749 1.00 96.81 657 VAL A C 1
ATOM 5265 O O . VAL A 1 657 ? -0.630 -8.590 16.540 1.00 96.81 657 VAL A O 1
ATOM 5268 N N . MET A 1 658 ? 1.199 -7.753 15.558 1.00 96.81 658 MET A N 1
ATOM 5269 C CA . MET A 1 658 ? 2.142 -8.594 16.308 1.00 96.81 658 MET A CA 1
ATOM 5270 C C . MET A 1 658 ? 2.119 -8.268 17.807 1.00 96.81 658 MET A C 1
ATOM 5272 O O . MET A 1 658 ? 2.081 -9.181 18.628 1.00 96.81 658 MET A O 1
ATOM 5276 N N . SER A 1 659 ? 2.059 -6.987 18.177 1.00 96.69 659 SER A N 1
ATOM 5277 C CA . SER A 1 659 ? 1.929 -6.563 19.577 1.00 96.69 659 SER A CA 1
ATOM 5278 C C . SER A 1 659 ? 0.618 -7.064 20.207 1.00 96.69 659 SER A C 1
ATOM 5280 O O . SER A 1 659 ? 0.631 -7.703 21.260 1.00 96.69 659 SER A O 1
ATOM 5282 N N . ILE A 1 660 ? -0.513 -6.871 19.517 1.00 95.94 660 ILE A N 1
ATOM 5283 C CA . ILE A 1 660 ? -1.846 -7.301 19.973 1.00 95.94 660 ILE A CA 1
ATOM 5284 C C . ILE A 1 660 ? -1.946 -8.832 20.083 1.00 95.94 660 ILE A C 1
ATOM 5286 O O . ILE A 1 660 ? -2.511 -9.340 21.049 1.00 95.94 660 ILE A O 1
ATOM 5290 N N . THR A 1 661 ? -1.397 -9.589 19.128 1.00 95.88 661 THR A N 1
ATOM 5291 C CA . THR A 1 661 ? -1.424 -11.067 19.170 1.00 95.88 661 THR A CA 1
ATOM 5292 C C . THR A 1 661 ? -0.557 -11.627 20.299 1.00 95.88 661 THR A C 1
ATOM 5294 O O . THR A 1 661 ? -0.999 -12.542 20.995 1.00 95.88 661 THR A O 1
ATOM 5297 N N . VAL A 1 662 ? 0.617 -11.039 20.558 1.00 97.56 662 VAL A N 1
ATOM 5298 C CA . VAL A 1 662 ? 1.464 -11.391 21.710 1.00 97.56 662 VAL A CA 1
ATOM 5299 C C . VAL A 1 662 ? 0.765 -11.094 23.040 1.00 97.56 662 VAL A C 1
ATOM 5301 O O . VAL A 1 662 ? 0.819 -11.927 23.946 1.00 97.56 662 VAL A O 1
ATOM 5304 N N . GLU A 1 663 ? 0.082 -9.955 23.180 1.00 97.50 663 GLU A N 1
ATOM 5305 C CA . GLU A 1 663 ? -0.653 -9.641 24.415 1.00 97.50 663 GLU A CA 1
ATOM 5306 C C . GLU A 1 663 ? -1.888 -10.538 24.596 1.00 97.50 663 GLU A C 1
ATOM 5308 O O . GLU A 1 663 ? -2.142 -11.025 25.698 1.00 97.50 663 GLU A O 1
ATOM 5313 N N . ASN A 1 664 ? -2.604 -10.856 23.513 1.00 96.19 664 ASN A N 1
ATOM 5314 C CA . ASN A 1 664 ? -3.713 -11.809 23.548 1.00 96.19 664 ASN A CA 1
ATOM 5315 C C . ASN A 1 664 ? -3.259 -13.214 23.976 1.00 96.19 664 ASN A C 1
ATOM 5317 O O . ASN A 1 664 ? -3.937 -13.832 24.794 1.00 96.19 664 ASN A O 1
ATOM 5321 N N . GLU A 1 665 ? -2.109 -13.718 23.512 1.00 98.06 665 GLU A N 1
ATOM 5322 C CA . GLU A 1 665 ? -1.585 -15.007 23.994 1.00 98.06 665 GLU A CA 1
ATOM 5323 C C . GLU A 1 665 ? -1.185 -14.968 25.475 1.00 98.06 665 GLU A C 1
ATOM 5325 O O . GLU A 1 665 ? -1.472 -15.924 26.203 1.00 98.06 665 GLU A O 1
ATOM 5330 N N . LYS A 1 666 ? -0.618 -13.855 25.974 1.00 98.06 666 LYS A N 1
ATOM 5331 C CA . LYS A 1 666 ? -0.392 -13.678 27.422 1.00 98.06 666 LYS A CA 1
ATOM 5332 C C . LYS A 1 666 ? -1.711 -13.755 28.186 1.00 98.06 666 LYS A C 1
ATOM 5334 O O . LYS A 1 666 ? -1.827 -14.589 29.083 1.00 98.06 666 LYS A O 1
ATOM 5339 N N . LEU A 1 667 ? -2.716 -12.969 27.796 1.00 98.12 667 LEU A N 1
ATOM 5340 C CA . LEU A 1 667 ? -4.036 -12.944 28.438 1.00 98.12 667 LEU A CA 1
ATOM 5341 C C . LEU A 1 667 ? -4.747 -14.306 28.358 1.00 98.12 667 LEU A C 1
ATOM 5343 O O . LEU A 1 667 ? -5.380 -14.731 29.323 1.00 98.12 667 LEU A O 1
ATOM 5347 N N . LEU A 1 668 ? -4.595 -15.049 27.257 1.00 97.94 668 LEU A N 1
ATOM 5348 C CA . LEU A 1 668 ? -5.093 -16.422 27.127 1.00 97.94 668 LEU A CA 1
ATOM 5349 C C . LEU A 1 668 ? -4.309 -17.414 27.997 1.00 97.94 668 LEU A C 1
ATOM 5351 O O . LEU A 1 668 ? -4.900 -18.364 28.512 1.00 97.94 668 LEU A O 1
ATOM 5355 N N . SER A 1 669 ? -2.996 -17.245 28.172 1.00 97.50 669 SER A N 1
ATOM 5356 C CA . SER A 1 669 ? -2.193 -18.064 29.094 1.00 97.50 669 SER A CA 1
ATOM 5357 C C . SER A 1 669 ? -2.555 -17.792 30.560 1.00 97.50 669 SER A C 1
ATOM 5359 O O . SER A 1 669 ? -2.736 -18.731 31.334 1.00 97.50 669 SER A O 1
ATOM 5361 N N . GLU A 1 670 ? -2.787 -16.529 30.924 1.00 97.94 670 GLU A N 1
ATOM 5362 C CA . GLU A 1 670 ? -3.221 -16.136 32.262 1.00 97.94 670 GLU A CA 1
ATOM 5363 C C . GLU A 1 670 ? -4.658 -16.580 32.545 1.00 97.94 670 GLU A C 1
ATOM 5365 O O . GLU A 1 670 ? -4.921 -17.148 33.600 1.00 97.94 670 GLU A O 1
ATOM 5370 N N . ARG A 1 671 ? -5.578 -16.447 31.583 1.00 97.75 671 ARG A N 1
ATOM 5371 C CA . ARG A 1 671 ? -6.933 -17.005 31.697 1.00 97.75 671 ARG A CA 1
ATOM 5372 C C . ARG A 1 671 ? -6.904 -18.521 31.910 1.00 97.75 671 ARG A C 1
ATOM 5374 O O . ARG A 1 671 ? -7.650 -19.016 32.750 1.00 97.75 671 ARG A O 1
ATOM 5381 N N . ARG A 1 672 ? -6.039 -19.255 31.194 1.00 98.19 672 ARG A N 1
ATOM 5382 C CA . ARG A 1 672 ? -5.824 -20.702 31.405 1.00 98.19 672 ARG A CA 1
ATOM 5383 C C . ARG A 1 672 ? -5.311 -20.984 32.827 1.00 98.19 672 ARG A C 1
ATOM 5385 O O . ARG A 1 672 ? -5.902 -21.810 33.518 1.00 98.19 672 ARG A O 1
ATOM 5392 N N . ARG A 1 673 ? -4.296 -20.244 33.292 1.00 98.38 673 ARG A N 1
ATOM 5393 C CA . ARG A 1 673 ? -3.736 -20.331 34.657 1.00 98.38 673 ARG A CA 1
ATOM 5394 C C . ARG A 1 673 ? -4.788 -20.076 35.743 1.00 98.38 673 ARG A C 1
ATOM 5396 O O . ARG A 1 673 ? -4.913 -20.871 36.665 1.00 98.38 673 ARG A O 1
ATOM 5403 N N . LEU A 1 674 ? -5.557 -18.995 35.628 1.00 97.94 674 LEU A N 1
ATOM 5404 C CA . LEU A 1 674 ? -6.574 -18.610 36.612 1.00 97.94 674 LEU A CA 1
ATOM 5405 C C . LEU A 1 674 ? -7.751 -19.596 36.648 1.00 97.94 674 LEU A C 1
ATOM 5407 O O . LEU A 1 674 ? -8.259 -19.889 37.727 1.00 97.94 674 LEU A O 1
ATOM 5411 N N . LEU A 1 675 ? -8.160 -20.151 35.500 1.00 97.25 675 LEU A N 1
ATOM 5412 C CA . LEU A 1 675 ? -9.177 -21.208 35.451 1.00 97.25 675 LEU A CA 1
ATOM 5413 C C . LEU A 1 675 ? -8.693 -22.509 36.107 1.00 97.25 675 LEU A C 1
ATOM 5415 O O . LEU A 1 675 ? -9.474 -23.150 36.806 1.00 97.25 675 LEU A O 1
ATOM 5419 N N . GLN A 1 676 ? -7.419 -22.873 35.929 1.00 97.12 676 GLN A N 1
ATOM 5420 C CA . GLN A 1 676 ? -6.824 -24.013 36.629 1.00 97.12 676 GLN A CA 1
ATOM 5421 C C . GLN A 1 676 ? -6.813 -23.784 38.149 1.00 97.12 676 GLN A C 1
ATOM 5423 O O . GLN A 1 676 ? -7.330 -24.620 38.883 1.00 97.12 676 GLN A O 1
ATOM 5428 N N . GLN A 1 677 ? -6.325 -22.629 38.615 1.00 97.25 677 GLN A N 1
ATOM 5429 C CA . GLN A 1 677 ? -6.297 -22.296 40.048 1.00 97.25 677 GLN A CA 1
ATOM 5430 C C . GLN A 1 677 ? -7.701 -22.256 40.674 1.00 97.25 677 GLN A C 1
ATOM 5432 O O . GLN A 1 677 ? -7.885 -22.698 41.804 1.00 97.25 677 GLN A O 1
ATOM 5437 N N . LEU A 1 678 ? -8.710 -21.780 39.935 1.00 96.69 678 LEU A N 1
ATOM 5438 C CA . LEU A 1 678 ? -10.104 -21.804 40.385 1.00 96.69 678 LEU A CA 1
ATOM 5439 C C . LEU A 1 678 ? -10.629 -23.240 40.526 1.00 96.69 678 LEU A C 1
ATOM 5441 O O . LEU A 1 678 ? -11.345 -23.523 41.483 1.00 96.69 678 LEU A O 1
ATOM 5445 N N . HIS A 1 679 ? -10.269 -24.143 39.610 1.00 95.56 679 HIS A N 1
ATOM 5446 C CA . HIS A 1 679 ? -10.661 -25.553 39.674 1.00 95.56 679 HIS A CA 1
ATOM 5447 C C . HIS A 1 679 ? -9.965 -26.306 40.820 1.00 95.56 679 HIS A C 1
ATOM 5449 O O . HIS A 1 679 ? -10.617 -27.078 41.522 1.00 95.56 679 HIS A O 1
ATOM 5455 N N . GLU A 1 680 ? -8.678 -26.032 41.048 1.00 97.00 680 GLU A N 1
ATOM 5456 C CA . GLU A 1 680 ? -7.907 -26.528 42.198 1.00 97.00 680 GLU A CA 1
ATOM 5457 C C . GLU A 1 680 ? -8.555 -26.061 43.516 1.00 97.00 680 GLU A C 1
ATOM 5459 O O . GLU A 1 680 ? -8.943 -26.891 44.339 1.00 97.00 680 GLU A O 1
ATOM 5464 N N . GLU A 1 681 ? -8.834 -24.758 43.660 1.00 96.00 681 GLU A N 1
ATOM 5465 C CA . GLU A 1 681 ? -9.579 -24.222 44.808 1.00 96.00 681 GLU A CA 1
ATOM 5466 C C . GLU A 1 681 ? -10.987 -24.832 44.961 1.00 96.00 681 GLU A C 1
ATOM 5468 O O . GLU A 1 681 ? -11.477 -24.980 46.081 1.00 96.00 681 GLU A O 1
ATOM 5473 N N . GLU A 1 682 ? -11.689 -25.145 43.867 1.00 95.31 682 GLU A N 1
ATOM 5474 C CA . GLU A 1 682 ? -13.016 -25.772 43.924 1.00 95.31 682 GLU A CA 1
ATOM 5475 C C . GLU A 1 682 ? -12.937 -27.224 44.423 1.00 95.31 682 GLU A C 1
ATOM 5477 O O . GLU A 1 682 ? -13.843 -27.678 45.128 1.00 95.31 682 GLU A O 1
ATOM 5482 N N . HIS A 1 683 ? -11.860 -27.944 44.096 1.00 95.62 683 HIS A N 1
ATOM 5483 C CA . HIS A 1 683 ? -11.595 -29.290 44.605 1.00 95.62 683 HIS A CA 1
ATOM 5484 C C . HIS A 1 683 ? -11.211 -29.255 46.090 1.00 95.62 683 HIS A C 1
ATOM 5486 O O . HIS A 1 683 ? -11.833 -29.962 46.883 1.00 95.62 683 HIS A O 1
ATOM 5492 N N . ASP A 1 684 ? -10.309 -28.358 46.500 1.00 95.06 684 ASP A N 1
ATOM 5493 C CA . ASP A 1 684 ? -9.951 -28.153 47.913 1.00 95.06 684 ASP A CA 1
ATOM 5494 C C . ASP A 1 684 ? -11.179 -27.781 48.761 1.00 95.06 684 ASP A C 1
ATOM 5496 O O . ASP A 1 684 ? -11.365 -28.264 49.885 1.00 95.06 684 ASP A O 1
ATOM 5500 N N . LYS A 1 685 ? -12.082 -26.954 48.216 1.00 95.31 685 LYS A N 1
ATOM 5501 C CA . LYS A 1 685 ? -13.362 -26.610 48.857 1.00 95.31 685 LYS A CA 1
ATOM 5502 C C . LYS A 1 685 ? -14.300 -27.813 48.955 1.00 95.31 685 LYS A C 1
ATOM 5504 O O . LYS A 1 685 ? -15.026 -27.907 49.942 1.00 95.31 685 LYS A O 1
ATOM 5509 N N . LYS A 1 686 ? -14.307 -28.744 47.998 1.00 95.62 686 LYS A N 1
ATOM 5510 C CA . LYS A 1 686 ? -15.099 -29.987 48.099 1.00 95.62 686 LYS A CA 1
ATOM 5511 C C . LYS A 1 686 ? -14.522 -30.917 49.163 1.00 95.62 686 LYS A C 1
ATOM 5513 O O . LYS A 1 686 ? -15.266 -31.355 50.037 1.00 95.62 686 LYS A O 1
ATOM 5518 N N . ASP A 1 687 ? -13.214 -31.130 49.165 1.00 95.62 687 ASP A N 1
ATOM 5519 C CA . ASP A 1 687 ? -12.542 -32.084 50.054 1.00 95.62 687 ASP A CA 1
ATOM 5520 C C . ASP A 1 687 ? -12.535 -31.602 51.513 1.00 95.62 687 ASP A C 1
ATOM 5522 O O . ASP A 1 687 ? -12.773 -32.383 52.443 1.00 95.62 687 ASP A O 1
ATOM 5526 N N . SER A 1 688 ? -12.386 -30.293 51.734 1.00 95.50 688 SER A N 1
ATOM 5527 C CA . SER A 1 688 ? -12.575 -29.679 53.054 1.00 95.50 688 SER A CA 1
ATOM 5528 C C . SER A 1 688 ? -14.035 -29.720 53.521 1.00 95.50 688 SER A C 1
ATOM 5530 O O . SER A 1 688 ? -14.272 -30.016 54.692 1.00 95.50 688 SER A O 1
ATOM 5532 N N . ASN A 1 689 ? -15.027 -29.526 52.637 1.00 96.06 689 ASN A N 1
ATOM 5533 C CA . ASN A 1 689 ? -16.440 -29.728 52.993 1.00 96.06 689 ASN A CA 1
ATOM 5534 C C . ASN A 1 689 ? -16.749 -31.200 53.323 1.00 96.06 689 ASN A C 1
ATOM 5536 O O . ASN A 1 689 ? -17.473 -31.458 54.287 1.00 96.06 689 ASN A O 1
ATOM 5540 N N . LEU A 1 690 ? -16.186 -32.170 52.592 1.00 96.44 690 LEU A N 1
ATOM 5541 C CA . LEU A 1 690 ? -16.320 -33.601 52.898 1.00 96.44 690 LEU A CA 1
ATOM 5542 C C . LEU A 1 690 ? -15.707 -33.929 54.268 1.00 96.44 690 LEU A C 1
ATOM 5544 O O . LEU A 1 690 ? -16.354 -34.560 55.104 1.00 96.44 690 LEU A O 1
ATOM 5548 N N . THR A 1 691 ? -14.503 -33.418 54.535 1.00 95.62 691 THR A N 1
ATOM 5549 C CA . THR A 1 691 ? -13.799 -33.575 55.818 1.00 95.62 691 THR A CA 1
ATOM 5550 C C . THR A 1 691 ? -14.579 -32.948 56.979 1.00 95.62 691 THR A C 1
ATOM 5552 O O . THR A 1 691 ? -14.725 -33.575 58.029 1.00 95.62 691 THR A O 1
ATOM 5555 N N . ALA A 1 692 ? -15.134 -31.747 56.790 1.00 95.75 692 ALA A N 1
ATOM 5556 C CA . ALA A 1 692 ? -15.996 -31.073 57.763 1.00 95.75 692 ALA A CA 1
ATOM 5557 C C . ALA A 1 692 ? -17.342 -31.791 57.974 1.00 95.75 692 ALA A C 1
ATOM 5559 O O . ALA A 1 692 ? -17.849 -31.835 59.093 1.00 95.75 692 ALA A O 1
ATOM 5560 N N . SER A 1 693 ? -17.915 -32.396 56.930 1.00 95.44 693 SER A N 1
ATOM 5561 C CA . SER A 1 693 ? -19.145 -33.188 57.061 1.00 95.44 693 SER A CA 1
ATOM 5562 C C . SER A 1 693 ? -18.894 -34.467 57.860 1.00 95.44 693 SER A C 1
ATOM 5564 O O . SER A 1 693 ? -19.660 -34.800 58.762 1.00 95.44 693 SER A O 1
ATOM 5566 N N . LEU A 1 694 ? -17.780 -35.152 57.586 1.00 97.06 694 LEU A N 1
ATOM 5567 C CA . LEU A 1 694 ? -17.380 -36.366 58.293 1.00 97.06 694 LEU A CA 1
ATOM 5568 C C . LEU A 1 694 ? -17.023 -36.073 59.758 1.00 97.06 694 LEU A C 1
ATOM 5570 O O . LEU A 1 694 ? -17.426 -36.822 60.653 1.00 97.06 694 LEU A O 1
ATOM 5574 N N . SER A 1 695 ? -16.314 -34.971 60.029 1.00 96.00 695 SER A N 1
ATOM 5575 C CA . SER A 1 695 ? -16.007 -34.562 61.402 1.00 96.00 695 SER A CA 1
ATOM 5576 C C . SER A 1 695 ? -17.270 -34.172 62.171 1.00 96.00 695 SER A C 1
ATOM 5578 O O . SER A 1 695 ? -17.416 -34.618 63.310 1.00 96.00 695 SER A O 1
ATOM 5580 N N . LYS A 1 696 ? -18.222 -33.464 61.538 1.00 96.88 696 LYS A N 1
ATOM 5581 C CA . LYS A 1 696 ? -19.546 -33.203 62.118 1.00 96.88 696 LYS A CA 1
ATOM 5582 C C . LYS A 1 696 ? -20.267 -34.503 62.479 1.00 96.88 696 LYS A C 1
ATOM 5584 O O . LYS A 1 696 ? -20.639 -34.658 63.634 1.00 96.88 696 LYS A O 1
ATOM 5589 N N . CYS A 1 697 ? -20.399 -35.464 61.561 1.00 96.00 697 CYS A N 1
ATOM 5590 C CA . CYS A 1 697 ? -21.065 -36.738 61.867 1.00 96.00 697 CYS A CA 1
ATOM 5591 C C . CYS A 1 697 ? -20.426 -37.478 63.059 1.00 96.00 697 CYS A C 1
ATOM 5593 O O . CYS A 1 697 ? -21.126 -38.162 63.806 1.00 96.00 697 CYS A O 1
ATOM 5595 N N . ARG A 1 698 ? -19.109 -37.327 63.274 1.00 97.94 698 ARG A N 1
ATOM 5596 C CA . ARG A 1 698 ? -18.431 -37.875 64.459 1.00 97.94 698 ARG A CA 1
ATOM 5597 C C . ARG A 1 698 ? -18.717 -37.079 65.739 1.00 97.94 698 ARG A C 1
ATOM 5599 O O . ARG A 1 698 ? -18.800 -37.695 66.796 1.00 97.94 698 ARG A O 1
ATOM 5606 N N . VAL A 1 699 ? -18.878 -35.757 65.663 1.00 97.19 699 VAL A N 1
ATOM 5607 C CA . VAL A 1 699 ? -19.331 -34.931 66.799 1.00 97.19 699 VAL A CA 1
ATOM 5608 C C . VAL A 1 699 ? -20.773 -35.280 67.164 1.00 97.19 699 VAL A C 1
ATOM 5610 O O . VAL A 1 699 ? -21.011 -35.647 68.309 1.00 97.19 699 VAL A O 1
ATOM 5613 N N . ASP A 1 700 ? -21.692 -35.295 66.194 1.00 96.25 700 ASP A N 1
ATOM 5614 C CA . ASP A 1 700 ? -23.107 -35.643 66.393 1.00 96.25 700 ASP A CA 1
ATOM 5615 C C . ASP A 1 700 ? -23.252 -37.024 67.088 1.00 96.25 700 ASP A C 1
ATOM 5617 O O . ASP A 1 700 ? -24.036 -37.189 68.026 1.00 96.25 700 ASP A O 1
ATOM 5621 N N . PHE A 1 701 ? -22.439 -38.016 66.692 1.00 97.31 701 PHE A N 1
ATOM 5622 C CA . PHE A 1 701 ? -22.381 -39.334 67.342 1.00 97.31 701 PHE A CA 1
ATOM 5623 C C . PHE A 1 701 ? -21.883 -39.269 68.798 1.00 97.31 701 PHE A C 1
ATOM 5625 O O . PHE A 1 701 ? -22.484 -39.878 69.687 1.00 97.31 701 PHE A O 1
ATOM 5632 N N . LEU A 1 702 ? -20.798 -38.532 69.059 1.00 97.44 702 LEU A N 1
ATOM 5633 C CA . LEU A 1 702 ? -20.233 -38.379 70.405 1.00 97.44 702 LEU A CA 1
ATOM 5634 C C . LEU A 1 702 ? -21.161 -37.581 71.333 1.00 97.44 702 LEU A C 1
ATOM 5636 O O . LEU A 1 702 ? -21.226 -37.875 72.524 1.00 97.44 702 LEU A O 1
ATOM 5640 N N . GLU A 1 703 ? -21.925 -36.621 70.812 1.00 96.62 703 GLU A N 1
ATOM 5641 C CA . GLU A 1 703 ? -22.978 -35.926 71.560 1.00 96.62 703 GLU A CA 1
ATOM 5642 C C . GLU A 1 703 ? -24.131 -36.868 71.926 1.00 96.62 703 GLU A C 1
ATOM 5644 O O . GLU A 1 703 ? -24.587 -36.862 73.072 1.00 96.62 703 GLU A O 1
ATOM 5649 N N . MET A 1 704 ? -24.565 -37.739 71.005 1.00 96.56 704 MET A N 1
ATOM 5650 C CA . MET A 1 704 ? -25.557 -38.779 71.309 1.00 96.56 704 MET A CA 1
ATOM 5651 C C . MET A 1 704 ? -25.064 -39.764 72.380 1.00 96.56 704 MET A C 1
ATOM 5653 O O . MET A 1 704 ? -25.839 -40.147 73.262 1.00 96.56 704 MET A O 1
ATOM 5657 N N . GLU A 1 705 ? -23.790 -40.164 72.341 1.00 96.69 705 GLU A N 1
ATOM 5658 C CA . GLU A 1 705 ? -23.197 -41.034 73.363 1.00 96.69 705 GLU A CA 1
ATOM 5659 C C . GLU A 1 705 ? -23.053 -40.319 74.715 1.00 96.69 705 GLU A C 1
ATOM 5661 O O . GLU A 1 705 ? -23.510 -40.848 75.731 1.00 96.69 705 GLU A O 1
ATOM 5666 N N . ASN A 1 706 ? -22.539 -39.086 74.738 1.00 95.75 706 ASN A N 1
ATOM 5667 C CA . ASN A 1 706 ? -22.457 -38.267 75.951 1.00 95.75 706 ASN A CA 1
ATOM 5668 C C . ASN A 1 706 ? -23.835 -38.052 76.584 1.00 95.75 706 ASN A C 1
ATOM 5670 O O . ASN A 1 706 ? -23.995 -38.281 77.780 1.00 95.75 706 ASN A O 1
ATOM 5674 N N . LYS A 1 707 ? -24.864 -37.720 75.796 1.00 97.31 707 LYS A N 1
ATOM 5675 C CA . LYS A 1 707 ? -26.239 -37.553 76.291 1.00 97.31 707 LYS A CA 1
ATOM 5676 C C . LYS A 1 707 ? -26.831 -38.862 76.823 1.00 97.31 707 LYS A C 1
ATOM 5678 O O . LYS A 1 707 ? -27.617 -38.862 77.769 1.00 97.31 707 LYS A O 1
ATOM 5683 N N . LYS A 1 708 ? -26.450 -40.012 76.259 1.00 97.00 708 LYS A N 1
ATOM 5684 C CA . LYS A 1 708 ? -26.825 -41.342 76.773 1.00 97.00 708 LYS A CA 1
ATOM 5685 C C . LYS A 1 708 ? -26.118 -41.665 78.098 1.00 97.00 708 LYS A C 1
ATOM 5687 O O . LYS A 1 708 ? -26.737 -42.261 78.981 1.00 97.00 708 LYS A O 1
ATOM 5692 N N . LEU A 1 709 ? -24.858 -41.253 78.258 1.00 96.81 709 LEU A N 1
ATOM 5693 C CA . LEU A 1 709 ? -24.109 -41.361 79.514 1.00 96.81 709 LEU A CA 1
ATOM 5694 C C . LEU A 1 709 ? -24.665 -40.412 80.585 1.00 96.81 709 LEU A C 1
ATOM 5696 O O . LEU A 1 709 ? -24.905 -40.856 81.702 1.00 96.81 709 LEU A O 1
ATOM 5700 N N . GLU A 1 710 ? -24.963 -39.161 80.238 1.00 96.19 710 GLU A N 1
ATOM 5701 C CA . GLU A 1 710 ? -25.591 -38.154 81.103 1.00 96.19 710 GLU A CA 1
ATOM 5702 C C . GLU A 1 710 ? -26.945 -38.638 81.640 1.00 96.19 710 GLU A C 1
ATOM 5704 O O . GLU A 1 710 ? -27.145 -38.676 82.852 1.00 96.19 710 GLU A O 1
ATOM 5709 N N . ASN A 1 711 ? -27.838 -39.124 80.769 1.00 95.94 711 ASN A N 1
ATOM 5710 C CA . ASN A 1 711 ? -29.111 -39.728 81.184 1.00 95.94 711 ASN A CA 1
ATOM 5711 C C . ASN A 1 711 ? -28.912 -40.921 82.140 1.00 95.94 711 ASN A C 1
ATOM 5713 O O . ASN A 1 711 ? -29.691 -41.113 83.077 1.00 95.94 711 ASN A O 1
ATOM 5717 N N . LYS A 1 712 ? -27.858 -41.725 81.935 1.00 97.19 712 LYS A N 1
ATOM 5718 C CA . LYS A 1 712 ? -27.527 -42.851 82.819 1.00 97.19 712 LYS A CA 1
ATOM 5719 C C . LYS A 1 712 ? -26.967 -42.378 84.164 1.00 97.19 712 LYS A C 1
ATOM 5721 O O . LYS A 1 712 ? -27.344 -42.941 85.190 1.00 97.19 712 LYS A O 1
ATOM 5726 N N . ILE A 1 713 ? -26.128 -41.341 84.178 1.00 95.69 713 ILE A N 1
ATOM 5727 C CA . ILE A 1 713 ? -25.643 -40.678 85.397 1.00 95.69 713 ILE A CA 1
ATOM 5728 C C . ILE A 1 713 ? -26.830 -40.101 86.167 1.00 95.69 713 ILE A C 1
ATOM 5730 O O . ILE A 1 713 ? -27.000 -40.441 87.329 1.00 95.69 713 ILE A O 1
ATOM 5734 N N . PHE A 1 714 ? -27.711 -39.335 85.520 1.00 96.19 714 PHE A N 1
ATOM 5735 C CA . PHE A 1 714 ? -28.920 -38.780 86.133 1.00 96.19 714 PHE A CA 1
ATOM 5736 C C . PHE A 1 714 ? -29.821 -39.866 86.744 1.00 96.19 714 PHE A C 1
ATOM 5738 O O . PHE A 1 714 ? -30.303 -39.712 87.869 1.00 96.19 714 PHE A O 1
ATOM 5745 N N . HIS A 1 715 ? -30.006 -40.998 86.056 1.00 96.56 715 HIS A N 1
ATOM 5746 C CA . HIS A 1 715 ? -30.756 -42.131 86.602 1.00 96.56 715 HIS A CA 1
ATOM 5747 C C . HIS A 1 715 ? -30.074 -42.741 87.838 1.00 96.56 715 HIS A C 1
ATOM 5749 O O . HIS A 1 715 ? -30.741 -42.973 88.846 1.00 96.56 715 HIS A O 1
ATOM 5755 N N . MET A 1 716 ? -28.752 -42.948 87.807 1.00 95.62 716 MET A N 1
ATOM 5756 C CA . MET A 1 716 ? -27.992 -43.445 88.963 1.00 95.62 716 MET A CA 1
ATOM 5757 C C . MET A 1 716 ? -28.005 -42.446 90.129 1.00 95.62 716 MET A C 1
ATOM 5759 O O . MET A 1 716 ? -28.258 -42.855 91.255 1.00 95.62 716 MET A O 1
ATOM 5763 N N . SER A 1 717 ? -27.847 -41.145 89.880 1.00 94.75 717 SER A N 1
ATOM 5764 C CA . SER A 1 717 ? -27.983 -40.087 90.893 1.00 94.75 717 SER A CA 1
ATOM 5765 C C . SER A 1 717 ? -29.396 -40.020 91.476 1.00 94.75 717 SER A C 1
ATOM 5767 O O . SER A 1 717 ? -29.558 -39.791 92.669 1.00 94.75 717 SER A O 1
ATOM 5769 N N . THR A 1 718 ? -30.431 -40.289 90.674 1.00 94.62 718 THR A N 1
ATOM 5770 C CA . THR A 1 718 ? -31.817 -40.393 91.160 1.00 94.62 718 THR A CA 1
ATOM 5771 C C . THR A 1 718 ? -31.995 -41.612 92.071 1.00 94.62 718 THR A C 1
ATOM 5773 O O . THR A 1 718 ? -32.626 -41.497 93.123 1.00 94.62 718 THR A O 1
ATOM 5776 N N . GLN A 1 719 ? -31.409 -42.764 91.718 1.00 95.44 719 GLN A N 1
ATOM 5777 C CA . GLN A 1 719 ? -31.389 -43.949 92.585 1.00 95.44 719 GLN A CA 1
ATOM 5778 C C . GLN A 1 719 ? -30.604 -43.690 93.880 1.00 95.44 719 GLN A C 1
ATOM 5780 O O . GLN A 1 719 ? -31.107 -44.006 94.957 1.00 95.44 719 GLN A O 1
ATOM 5785 N N . LEU A 1 720 ? -29.426 -43.062 93.800 1.00 93.88 720 LEU A N 1
ATOM 5786 C CA . LEU A 1 720 ? -28.632 -42.657 94.963 1.00 93.88 720 LEU A CA 1
ATOM 5787 C C . LEU A 1 720 ? -29.433 -41.722 95.870 1.00 93.88 720 LEU A C 1
ATOM 5789 O O . LEU A 1 720 ? -29.588 -42.034 97.041 1.00 93.88 720 LEU A O 1
ATOM 5793 N N . ALA A 1 721 ? -30.074 -40.681 95.337 1.00 92.50 721 ALA A N 1
ATOM 5794 C CA . ALA A 1 721 ? -30.911 -39.777 96.124 1.00 92.50 721 ALA A CA 1
ATOM 5795 C C . ALA A 1 721 ? -32.142 -40.466 96.754 1.00 92.50 721 ALA A C 1
ATOM 5797 O O . ALA A 1 721 ? -32.672 -39.979 97.754 1.00 92.50 721 ALA A O 1
ATOM 5798 N N . VAL A 1 722 ? -32.644 -41.575 96.187 1.00 93.44 722 VAL A N 1
ATOM 5799 C CA . VAL A 1 722 ? -33.668 -42.428 96.830 1.00 93.44 722 VAL A CA 1
ATOM 5800 C C . VAL A 1 722 ? -33.054 -43.244 97.969 1.00 93.44 722 VAL A C 1
ATOM 5802 O O . VAL A 1 722 ? -33.635 -43.294 99.054 1.00 93.44 722 VAL A O 1
ATOM 5805 N N . LEU A 1 723 ? -31.882 -43.844 97.750 1.00 92.44 723 LEU A N 1
ATOM 5806 C CA . LEU A 1 723 ? -31.163 -44.627 98.755 1.00 92.44 723 LEU A CA 1
ATOM 5807 C C . LEU A 1 723 ? -30.706 -43.753 99.931 1.00 92.44 723 LEU A C 1
ATOM 5809 O O . LEU A 1 723 ? -30.963 -44.120 101.073 1.00 92.44 723 LEU A O 1
ATOM 5813 N N . GLU A 1 724 ? -30.149 -42.572 99.674 1.00 90.69 724 GLU A N 1
ATOM 5814 C CA . GLU A 1 724 ? -29.794 -41.553 100.668 1.00 90.69 724 GLU A CA 1
ATOM 5815 C C . GLU A 1 724 ? -31.011 -41.126 101.488 1.00 90.69 724 GLU A C 1
ATOM 5817 O O . GLU A 1 724 ? -30.946 -41.142 102.711 1.00 90.69 724 GLU A O 1
ATOM 5822 N N . ARG A 1 725 ? -32.162 -40.841 100.858 1.00 89.38 725 ARG A N 1
ATOM 5823 C CA . ARG A 1 725 ? -33.405 -40.563 101.603 1.00 89.38 725 ARG A CA 1
ATOM 5824 C C . ARG A 1 725 ? -33.876 -41.761 102.425 1.00 89.38 725 ARG A C 1
ATOM 5826 O O . ARG A 1 725 ? -34.358 -41.568 103.536 1.00 89.38 725 ARG A O 1
ATOM 5833 N N . SER A 1 726 ? -33.723 -42.991 101.932 1.00 86.44 726 SER A N 1
ATOM 5834 C CA . SER A 1 726 ? -34.058 -44.189 102.715 1.00 86.44 726 SER A CA 1
ATOM 5835 C C . SER A 1 726 ? -33.115 -44.380 103.910 1.00 86.44 726 SER A C 1
ATOM 5837 O O . SER A 1 726 ? -33.577 -44.676 105.010 1.00 86.44 726 SER A O 1
ATOM 5839 N N . LEU A 1 727 ? -31.819 -44.106 103.733 1.00 86.44 727 LEU A N 1
ATOM 5840 C CA . LEU A 1 727 ? -30.804 -44.154 104.780 1.00 86.44 727 LEU A CA 1
ATOM 5841 C C . LEU A 1 727 ? -31.031 -43.047 105.815 1.00 86.44 727 LEU A C 1
ATOM 5843 O O . LEU A 1 727 ? -31.029 -43.333 107.005 1.00 86.44 727 LEU A O 1
ATOM 5847 N N . GLN A 1 728 ? -31.319 -41.819 105.379 1.00 83.88 728 GLN A N 1
ATOM 5848 C CA . GLN A 1 728 ? -31.658 -40.690 106.245 1.00 83.88 728 GLN A CA 1
ATOM 5849 C C . GLN A 1 728 ? -32.963 -40.939 107.015 1.00 83.88 728 GLN A C 1
ATOM 5851 O O . GLN A 1 728 ? -33.072 -40.550 108.175 1.00 83.88 728 GLN A O 1
ATOM 5856 N N . ASN A 1 729 ? -33.943 -41.631 106.421 1.00 81.62 729 ASN A N 1
ATOM 5857 C CA . ASN A 1 729 ? -35.155 -42.070 107.119 1.00 81.62 729 ASN A CA 1
ATOM 5858 C C . ASN A 1 729 ? -34.847 -43.136 108.185 1.00 81.62 729 ASN A C 1
ATOM 5860 O O . ASN A 1 729 ? -35.367 -43.051 109.293 1.00 81.62 729 ASN A O 1
ATOM 5864 N N . VAL A 1 730 ? -33.968 -44.106 107.905 1.00 79.56 730 VAL A N 1
ATOM 5865 C CA . VAL A 1 730 ? -33.518 -45.092 108.909 1.00 79.56 730 VAL A CA 1
ATOM 5866 C C . VAL A 1 730 ? -32.697 -44.422 110.020 1.00 79.56 730 VAL A C 1
ATOM 5868 O O . VAL A 1 730 ? -32.936 -44.680 111.196 1.00 79.56 730 VAL A O 1
ATOM 5871 N N . GLN A 1 731 ? -31.787 -43.510 109.675 1.00 75.81 731 GLN A N 1
ATOM 5872 C CA . GLN A 1 731 ? -30.975 -42.757 110.635 1.00 75.81 731 GLN A CA 1
ATOM 5873 C C . GLN A 1 731 ? -31.812 -41.783 111.471 1.00 75.81 731 GLN A C 1
ATOM 5875 O O . GLN A 1 731 ? -31.521 -41.603 112.648 1.00 75.81 731 GLN A O 1
ATOM 5880 N N . SER A 1 732 ? -32.868 -41.180 110.915 1.00 66.88 732 SER A N 1
ATOM 5881 C CA . SER A 1 732 ? -33.799 -40.330 111.674 1.00 66.88 732 SER A CA 1
ATOM 5882 C C . SER A 1 732 ? -34.810 -41.129 112.497 1.00 66.88 732 SER A C 1
ATOM 5884 O O . SER A 1 732 ? -35.193 -40.660 113.563 1.00 66.88 732 SER A O 1
ATOM 5886 N N . LEU A 1 733 ? -35.168 -42.357 112.099 1.00 62.47 733 LEU A N 1
ATOM 5887 C CA . LEU A 1 733 ? -35.845 -43.316 112.980 1.00 62.47 733 LEU A CA 1
ATOM 5888 C C . LEU A 1 733 ? -34.954 -43.669 114.181 1.00 62.47 733 LEU A C 1
ATOM 5890 O O . LEU A 1 733 ? -35.404 -43.555 115.317 1.00 62.47 733 LEU A O 1
ATOM 5894 N N . GLN A 1 734 ? -33.674 -43.977 113.948 1.00 58.56 734 GLN A N 1
ATOM 5895 C CA . GLN A 1 734 ? -32.689 -44.227 115.010 1.00 58.56 734 GLN A CA 1
ATOM 5896 C C . GLN A 1 734 ? -32.483 -42.991 115.908 1.00 58.56 734 GLN A C 1
ATOM 5898 O O . GLN A 1 734 ? -32.550 -43.100 117.130 1.00 58.56 734 GLN A O 1
ATOM 5903 N N . PHE A 1 735 ? -32.336 -41.791 115.334 1.00 57.69 735 PHE A N 1
ATOM 5904 C CA . PHE A 1 735 ? -32.270 -40.537 116.098 1.00 57.69 735 PHE A CA 1
ATOM 5905 C C . PHE A 1 735 ? -33.567 -40.238 116.864 1.00 57.69 735 PHE A C 1
ATOM 5907 O O . PHE A 1 735 ? -33.502 -39.654 117.940 1.00 57.69 735 PHE A O 1
ATOM 5914 N N . ALA A 1 736 ? -34.740 -40.635 116.361 1.00 56.09 736 ALA A N 1
ATOM 5915 C CA . ALA A 1 736 ? -36.014 -40.476 117.064 1.00 56.09 736 ALA A CA 1
ATOM 5916 C C . ALA A 1 736 ? -36.196 -41.495 118.205 1.00 56.09 736 ALA A C 1
ATOM 5918 O O . ALA A 1 736 ? -36.824 -41.169 119.214 1.00 56.09 736 ALA A O 1
ATOM 5919 N N . GLU A 1 737 ? -35.631 -42.700 118.088 1.00 55.47 737 GLU A N 1
ATOM 5920 C CA . GLU A 1 737 ? -35.532 -43.655 119.199 1.00 55.47 737 GLU A CA 1
ATOM 5921 C C . GLU A 1 737 ? -34.547 -43.173 120.276 1.00 55.47 737 GLU A C 1
ATOM 5923 O O . GLU A 1 737 ? -34.864 -43.250 121.463 1.00 55.47 737 GLU A O 1
ATOM 5928 N N . GLU A 1 738 ? -33.403 -42.599 119.891 1.00 53.31 738 GLU A N 1
ATOM 5929 C CA . GLU A 1 738 ? -32.446 -41.993 120.829 1.00 53.31 738 GLU A CA 1
ATOM 5930 C C . GLU A 1 738 ? -33.009 -40.726 121.499 1.00 53.31 738 GLU A C 1
ATOM 5932 O O . GLU A 1 738 ? -32.971 -40.603 122.724 1.00 53.31 738 GLU A O 1
ATOM 5937 N N . LEU A 1 739 ? -33.638 -39.811 120.752 1.00 50.16 739 LEU A N 1
ATOM 5938 C CA . LEU A 1 739 ? -34.271 -38.611 121.321 1.00 50.16 739 LEU A CA 1
ATOM 5939 C C . LEU A 1 739 ? -35.429 -38.952 122.275 1.00 50.16 739 LEU A C 1
ATOM 5941 O O . LEU A 1 739 ? -35.630 -38.246 123.265 1.00 50.16 739 LEU A O 1
ATOM 5945 N N . LYS A 1 740 ? -36.138 -40.071 122.060 1.00 49.06 740 LYS A N 1
ATOM 5946 C CA . LYS A 1 740 ? -37.116 -40.598 123.030 1.00 49.06 740 LYS A CA 1
ATOM 5947 C C . LYS A 1 740 ? -36.487 -41.099 124.336 1.00 49.06 740 LYS A C 1
ATOM 5949 O O . LYS A 1 740 ? -37.181 -41.103 125.349 1.00 49.06 740 LYS A O 1
ATOM 5954 N N . LYS A 1 741 ? -35.205 -41.482 124.349 1.00 51.50 741 LYS A N 1
ATOM 5955 C CA . LYS A 1 741 ? -34.459 -41.816 125.581 1.00 51.50 741 LYS A CA 1
ATOM 5956 C C . LYS A 1 741 ? -33.911 -40.569 126.283 1.00 51.50 741 LYS A C 1
ATOM 5958 O O . LYS A 1 741 ? -33.850 -40.542 127.507 1.00 51.50 741 LYS A O 1
ATOM 5963 N N . ILE A 1 742 ? -33.536 -39.541 125.518 1.00 47.31 742 ILE A N 1
ATOM 5964 C CA . ILE A 1 742 ? -32.809 -38.352 126.006 1.00 47.31 742 ILE A CA 1
ATOM 5965 C C . ILE A 1 742 ? -33.747 -37.257 126.565 1.00 47.31 742 ILE A C 1
ATOM 5967 O O . ILE A 1 742 ? -33.299 -36.339 127.246 1.00 47.31 742 ILE A O 1
ATOM 5971 N N . SER A 1 743 ? -35.068 -37.371 126.385 1.00 38.44 743 SER A N 1
ATOM 5972 C CA . SER A 1 743 ? -36.060 -36.411 126.914 1.00 38.44 743 SER A CA 1
ATOM 5973 C C . SER A 1 743 ? -36.239 -36.409 128.453 1.00 38.44 743 SER A C 1
ATOM 5975 O O . SER A 1 743 ? -37.190 -35.804 128.949 1.00 38.44 743 SER A O 1
ATOM 5977 N N . ASN A 1 744 ? -35.350 -37.049 129.221 1.00 40.44 744 ASN A N 1
ATOM 5978 C CA . ASN A 1 744 ? -35.299 -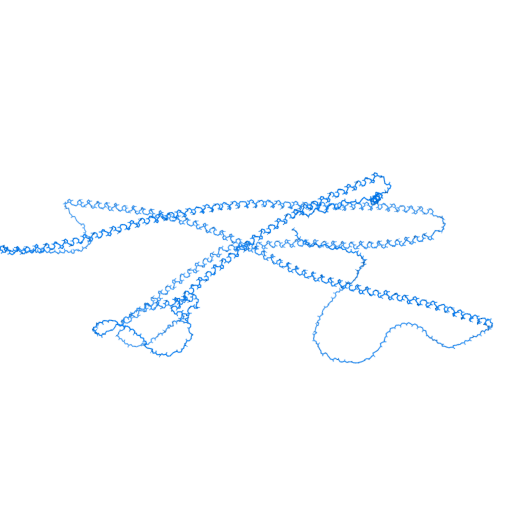36.974 130.683 1.00 40.44 744 ASN A CA 1
ATOM 5979 C C . ASN A 1 744 ? -33.880 -36.596 131.153 1.00 40.44 744 ASN A C 1
ATOM 5981 O O . ASN A 1 744 ? -32.918 -37.275 130.814 1.00 40.44 744 ASN A O 1
ATOM 5985 N N . HIS A 1 745 ? -33.799 -35.571 132.012 1.00 38.53 745 HIS A N 1
ATOM 5986 C CA . HIS A 1 745 ? -32.606 -35.068 132.723 1.00 38.53 745 HIS A CA 1
ATOM 5987 C C . HIS A 1 745 ? -31.565 -34.246 131.923 1.00 38.53 745 HIS A C 1
ATOM 5989 O O . HIS A 1 745 ? -30.560 -34.744 131.428 1.00 38.53 745 HIS A O 1
ATOM 5995 N N . LEU A 1 746 ? -31.744 -32.919 131.968 1.00 41.50 746 LEU A N 1
ATOM 5996 C CA . LEU A 1 746 ? -30.644 -31.943 132.116 1.00 41.50 746 LEU A CA 1
ATOM 5997 C C . LEU A 1 746 ? -30.036 -32.045 133.551 1.00 41.50 746 LEU A C 1
ATOM 5999 O O . LEU A 1 746 ? -30.708 -32.646 134.398 1.00 41.50 746 LEU A O 1
ATOM 6003 N N . PRO A 1 747 ? -28.863 -31.439 133.891 1.00 49.66 747 PRO A N 1
ATOM 6004 C CA . PRO A 1 747 ? -28.230 -30.283 133.226 1.00 49.66 747 PRO A CA 1
ATOM 6005 C C . PRO A 1 747 ? -26.682 -30.294 133.043 1.00 49.66 747 PRO A C 1
ATOM 6007 O O . PRO A 1 747 ? -25.970 -31.069 133.663 1.00 49.66 747 PRO A O 1
ATOM 6010 N N . LEU A 1 748 ? -26.202 -29.302 132.268 1.00 40.06 748 LEU A N 1
ATOM 6011 C CA . LEU A 1 748 ? -24.953 -28.513 132.424 1.00 40.06 748 LEU A CA 1
ATOM 6012 C C . LEU A 1 748 ? -23.577 -29.221 132.559 1.00 40.06 748 LEU A C 1
ATOM 6014 O O . LEU A 1 748 ? -23.314 -29.833 133.581 1.00 40.06 748 LEU A O 1
ATOM 6018 N N . PHE A 1 749 ? -22.639 -28.942 131.633 1.00 33.06 749 PHE A N 1
ATOM 6019 C CA . PHE A 1 749 ? -21.238 -28.524 131.915 1.00 33.06 749 PHE A CA 1
ATOM 6020 C C . PHE A 1 749 ? -20.465 -28.126 130.629 1.00 33.06 749 PHE A C 1
ATOM 6022 O O . PHE A 1 749 ? -20.858 -28.473 129.518 1.00 33.06 749 PHE A O 1
ATOM 6029 N N . THR A 1 750 ? -19.360 -27.388 130.793 1.00 36.03 750 THR A N 1
ATOM 6030 C CA . THR A 1 750 ? -18.352 -26.971 129.785 1.00 36.03 750 THR A CA 1
ATOM 6031 C C . THR A 1 750 ? -16.964 -26.925 130.466 1.00 36.03 750 THR A C 1
ATOM 6033 O O . THR A 1 750 ? -16.942 -26.958 131.701 1.00 36.03 750 THR A O 1
ATOM 6036 N N . PRO A 1 751 ? -15.808 -26.760 129.773 1.00 53.19 751 PRO A N 1
ATOM 6037 C CA . PRO A 1 751 ? -15.452 -26.932 128.347 1.00 53.19 751 PRO A CA 1
ATOM 6038 C C . PRO A 1 751 ? -14.268 -27.940 128.150 1.00 53.19 751 PRO A C 1
ATOM 6040 O O . PRO A 1 751 ? -13.882 -28.596 129.112 1.00 53.19 751 PRO A O 1
ATOM 6043 N N . LEU A 1 752 ? -13.662 -28.041 126.943 1.00 32.25 752 LEU A N 1
ATOM 6044 C CA . LEU A 1 752 ? -12.213 -27.820 126.621 1.00 32.25 752 LEU A CA 1
ATOM 6045 C C . LEU A 1 752 ? -11.761 -28.492 125.279 1.00 32.25 752 LEU A C 1
ATOM 6047 O O . LEU A 1 752 ? -12.437 -29.363 124.746 1.00 32.25 752 LEU A O 1
ATOM 6051 N N . HIS A 1 753 ? -10.637 -28.013 124.722 1.00 37.03 753 HIS A N 1
ATOM 6052 C CA . HIS A 1 753 ? -9.992 -28.279 123.408 1.00 37.03 753 HIS A CA 1
ATOM 6053 C C . HIS A 1 753 ? -9.511 -29.748 123.169 1.00 37.03 753 HIS A C 1
ATOM 6055 O O . HIS A 1 753 ? -9.444 -30.509 124.125 1.00 37.03 753 HIS A O 1
ATOM 6061 N N . THR A 1 754 ? -9.139 -30.224 121.957 1.00 29.28 754 THR A N 1
ATOM 6062 C CA . THR A 1 754 ? -8.026 -29.735 121.089 1.00 29.28 754 THR A CA 1
ATOM 6063 C C . THR A 1 754 ? -8.008 -30.223 119.619 1.00 29.28 754 THR A C 1
ATOM 6065 O O . THR A 1 754 ? -8.211 -31.400 119.350 1.00 29.28 754 THR A O 1
ATOM 6068 N N . SER A 1 755 ? -7.543 -29.338 118.708 1.00 30.72 755 SER A N 1
ATOM 6069 C CA . SER A 1 755 ? -7.061 -29.587 117.316 1.00 30.72 755 SER A CA 1
ATOM 6070 C C . SER A 1 755 ? -8.098 -30.129 116.298 1.00 30.72 755 SER A C 1
ATOM 6072 O O . SER A 1 755 ? -8.973 -30.895 116.667 1.00 30.72 755 SER A O 1
ATOM 6074 N N . SER A 1 756 ? -8.098 -29.804 114.996 1.00 34.28 756 SER A N 1
ATOM 6075 C CA . SER A 1 756 ? -7.247 -28.951 114.129 1.00 34.28 756 SER A CA 1
ATOM 6076 C C . SER A 1 756 ? -8.001 -28.711 112.784 1.00 34.28 756 SER A C 1
ATOM 6078 O O . SER A 1 756 ? -8.951 -29.440 112.523 1.00 34.28 756 SER A O 1
ATOM 6080 N N . VAL A 1 757 ? -7.691 -27.783 111.859 1.00 34.78 757 VAL A N 1
ATOM 6081 C CA . VAL A 1 757 ? -6.644 -26.739 111.724 1.00 34.78 757 VAL A CA 1
ATOM 6082 C C . VAL A 1 757 ? -7.162 -25.592 110.800 1.00 34.78 757 VAL A C 1
ATOM 6084 O O . VAL A 1 757 ? -8.345 -25.549 110.470 1.00 34.78 757 VAL A O 1
ATOM 6087 N N . THR A 1 758 ? -6.299 -24.654 110.395 1.00 34.47 758 THR A N 1
ATOM 6088 C CA . THR A 1 758 ? -6.500 -23.526 109.444 1.00 34.47 758 THR A CA 1
ATOM 6089 C C . THR A 1 758 ? -6.902 -23.955 108.014 1.00 34.47 758 THR A C 1
ATOM 6091 O O . THR A 1 758 ? -6.464 -25.017 107.586 1.00 34.47 758 THR A O 1
ATOM 6094 N N . SER A 1 759 ? -7.702 -23.268 107.175 1.00 32.09 759 SER A N 1
ATOM 6095 C CA . SER A 1 759 ? -8.135 -21.854 106.979 1.00 32.09 759 SER A CA 1
ATOM 6096 C C . SER A 1 759 ? -7.359 -21.021 105.928 1.00 32.09 759 SER A C 1
ATOM 6098 O O . SER A 1 759 ? -6.138 -20.962 105.977 1.00 32.09 759 SER A O 1
ATOM 6100 N N . SER A 1 760 ? -8.122 -20.284 105.099 1.00 31.64 760 SER A N 1
ATOM 6101 C CA . SER A 1 760 ? -7.769 -19.146 104.208 1.00 31.64 760 SER A CA 1
ATOM 6102 C C . SER A 1 760 ? -7.004 -19.340 102.873 1.00 31.64 760 SER A C 1
ATOM 6104 O O . SER A 1 760 ? -5.847 -19.725 102.822 1.00 31.64 760 SER A O 1
ATOM 6106 N N . GLU A 1 761 ? -7.705 -18.944 101.797 1.00 31.39 761 GLU A N 1
ATOM 6107 C CA . GLU A 1 761 ? -7.358 -17.883 100.817 1.00 31.39 761 GLU A CA 1
ATOM 6108 C C . GLU A 1 761 ? -6.093 -17.926 99.915 1.00 31.39 761 GLU A C 1
ATOM 6110 O O . GLU A 1 761 ? -4.986 -17.640 100.342 1.00 31.39 761 GLU A O 1
ATOM 6115 N N . ARG A 1 762 ? -6.377 -18.040 98.601 1.00 32.84 762 ARG A N 1
ATOM 6116 C CA . ARG A 1 762 ? -6.057 -17.091 97.495 1.00 32.84 762 ARG A CA 1
ATOM 6117 C C . ARG A 1 762 ? -4.592 -16.809 97.055 1.00 32.84 762 ARG A C 1
ATOM 6119 O O . ARG A 1 762 ? -3.738 -16.430 97.838 1.00 32.84 762 ARG A O 1
ATOM 6126 N N . SER A 1 763 ? -4.444 -16.767 95.719 1.00 35.09 763 SER A N 1
ATOM 6127 C CA . SER A 1 763 ? -3.486 -15.979 94.905 1.00 35.09 763 SER A CA 1
ATOM 6128 C C . SER A 1 763 ? -2.048 -16.476 94.612 1.00 35.09 763 SER A C 1
ATOM 6130 O O . SER A 1 763 ? -1.170 -16.475 95.461 1.00 35.09 763 SER A O 1
ATOM 6132 N N . ASP A 1 764 ? -1.833 -16.739 93.311 1.00 33.16 764 ASP A N 1
ATOM 6133 C CA . ASP A 1 764 ? -0.811 -16.137 92.425 1.00 33.16 764 ASP A CA 1
ATOM 6134 C C . ASP A 1 764 ? 0.704 -16.508 92.460 1.00 33.16 764 ASP A C 1
ATOM 6136 O O . ASP A 1 764 ? 1.452 -16.152 93.360 1.00 33.16 764 ASP A O 1
ATOM 6140 N N . ILE A 1 765 ? 1.157 -17.018 91.294 1.00 40.53 765 ILE A N 1
ATOM 6141 C CA . ILE A 1 765 ? 2.356 -16.597 90.514 1.00 40.53 765 ILE A CA 1
ATOM 6142 C C . ILE A 1 765 ? 3.787 -17.095 90.905 1.00 40.53 765 ILE A C 1
ATOM 6144 O O . ILE A 1 765 ? 4.432 -16.592 91.813 1.00 40.53 765 ILE A O 1
ATOM 6148 N N . GLN A 1 766 ? 4.330 -17.946 90.008 1.00 34.72 766 GLN A N 1
ATOM 6149 C CA . GLN A 1 766 ? 5.719 -18.010 89.468 1.00 34.72 766 GLN A CA 1
ATOM 6150 C C . GLN A 1 766 ? 6.941 -18.460 90.323 1.00 34.72 766 GLN A C 1
ATOM 6152 O O . GLN A 1 766 ? 7.237 -17.919 91.379 1.00 34.72 766 GLN A O 1
ATOM 6157 N N . GLY A 1 767 ? 7.771 -19.344 89.731 1.00 30.27 767 GLY A N 1
ATOM 6158 C CA . GLY A 1 767 ? 9.154 -19.688 90.146 1.00 30.27 767 GLY A CA 1
ATOM 6159 C C . GLY A 1 767 ? 9.426 -21.204 90.047 1.00 30.27 767 GLY A C 1
ATOM 6160 O O . GLY A 1 767 ? 8.852 -21.956 90.819 1.00 30.27 767 GLY A O 1
ATOM 6161 N N . SER A 1 768 ? 10.108 -21.773 89.040 1.00 30.55 768 SER A N 1
ATOM 6162 C CA . SER A 1 768 ? 11.484 -21.575 88.524 1.00 30.55 768 SER A CA 1
ATOM 6163 C C . SER A 1 768 ? 12.597 -22.130 89.429 1.00 30.55 768 SER A C 1
ATOM 6165 O O . SER A 1 768 ? 12.770 -21.616 90.530 1.00 30.55 768 SER A O 1
ATOM 6167 N N . LEU A 1 769 ? 13.385 -23.102 88.928 1.00 34.19 769 LEU A N 1
ATOM 6168 C CA . LEU A 1 769 ? 14.865 -23.064 88.931 1.00 34.19 769 LEU A CA 1
ATOM 6169 C C . LEU A 1 769 ? 15.526 -24.212 88.125 1.00 34.19 769 LEU A C 1
ATOM 6171 O O . LEU A 1 769 ? 14.931 -25.264 87.897 1.00 34.19 769 LEU A O 1
ATOM 6175 N N . ASP A 1 770 ? 16.760 -23.954 87.679 1.00 34.12 770 ASP A N 1
ATOM 6176 C CA . ASP A 1 770 ? 17.577 -24.716 86.713 1.00 34.12 770 ASP A CA 1
ATOM 6177 C C . ASP A 1 770 ? 18.205 -26.038 87.211 1.00 34.12 770 ASP A C 1
ATOM 6179 O O . ASP A 1 770 ? 18.397 -26.221 88.412 1.00 34.12 770 ASP A O 1
ATOM 6183 N N . ALA A 1 771 ? 18.717 -26.867 86.273 1.00 31.09 771 ALA A N 1
ATOM 6184 C CA . ALA A 1 771 ? 20.182 -27.028 86.083 1.00 31.09 771 ALA A CA 1
ATOM 6185 C C . ALA A 1 771 ? 20.621 -28.040 84.983 1.00 31.09 771 ALA A C 1
ATOM 6187 O O . ALA A 1 771 ? 20.473 -29.235 85.195 1.00 31.09 771 ALA A O 1
ATOM 6188 N N . LYS A 1 772 ? 21.355 -27.545 83.952 1.00 36.84 772 LYS A N 1
ATOM 6189 C CA . LYS A 1 772 ? 22.584 -28.139 83.320 1.00 36.84 772 LYS A CA 1
ATOM 6190 C C . LYS A 1 772 ? 22.460 -29.534 82.621 1.00 36.84 772 LYS A C 1
ATOM 6192 O O . LYS A 1 772 ? 21.574 -30.303 82.940 1.00 36.84 772 LYS A O 1
ATOM 6197 N N . GLN A 1 773 ? 23.290 -30.007 81.671 1.00 36.22 773 GLN A N 1
ATOM 6198 C CA . GLN A 1 773 ? 24.465 -29.572 80.858 1.00 36.22 773 GLN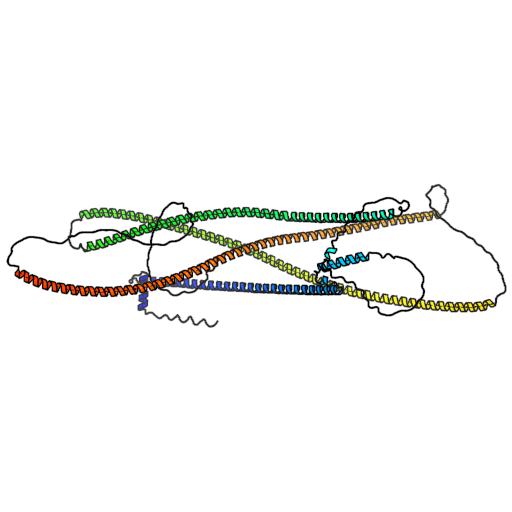 A CA 1
ATOM 6199 C C . GLN A 1 773 ? 24.702 -30.674 79.765 1.00 36.22 773 GLN A C 1
ATOM 6201 O O . GLN A 1 773 ? 24.189 -31.769 79.968 1.00 36.22 773 GLN A O 1
ATOM 6206 N N . THR A 1 774 ? 25.439 -30.612 78.636 1.00 31.22 774 THR A N 1
ATOM 6207 C CA . THR A 1 774 ? 26.232 -29.651 77.793 1.00 31.22 774 THR A CA 1
ATOM 6208 C C . THR A 1 774 ? 26.123 -30.215 76.319 1.00 31.22 774 THR A C 1
ATOM 6210 O O . THR A 1 774 ? 25.246 -31.050 76.119 1.00 31.22 774 THR A O 1
ATOM 6213 N N . ASP A 1 775 ? 26.839 -29.941 75.209 1.00 31.69 775 ASP A N 1
ATOM 6214 C CA . ASP A 1 775 ? 28.031 -29.162 74.787 1.00 31.69 775 ASP A CA 1
ATOM 6215 C C . ASP A 1 775 ? 28.045 -28.974 73.226 1.00 31.69 775 ASP A C 1
ATOM 6217 O O . ASP A 1 775 ? 27.052 -29.268 72.565 1.00 31.69 775 ASP A O 1
ATOM 6221 N N . ALA A 1 776 ? 29.200 -28.593 72.648 1.00 29.97 776 ALA A N 1
ATOM 6222 C CA . ALA A 1 776 ? 29.696 -28.879 71.281 1.00 29.97 776 ALA A CA 1
ATOM 6223 C C . ALA A 1 776 ? 29.180 -28.060 70.062 1.00 29.97 776 ALA A C 1
ATOM 6225 O O . ALA A 1 776 ? 28.265 -28.435 69.334 1.00 29.97 776 ALA A O 1
ATOM 6226 N N . THR A 1 777 ? 29.918 -26.981 69.764 1.00 37.06 777 THR 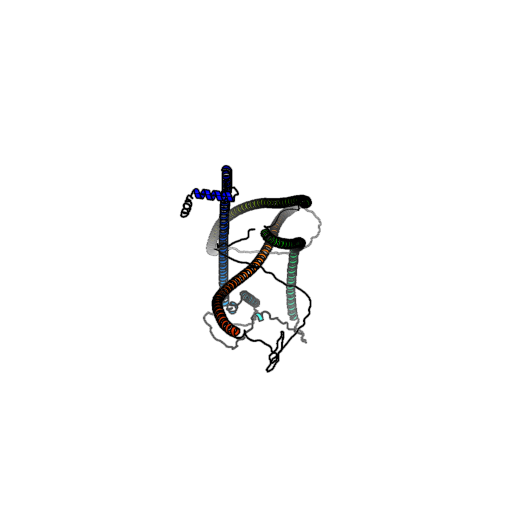A N 1
ATOM 6227 C CA . THR A 1 777 ? 30.099 -26.326 68.434 1.00 37.06 777 THR A CA 1
ATOM 6228 C C . THR A 1 777 ? 31.194 -27.066 67.605 1.00 37.06 777 THR A C 1
ATOM 6230 O O . THR A 1 777 ? 31.667 -28.078 68.128 1.00 37.06 777 THR A O 1
ATOM 6233 N N . PRO A 1 778 ? 31.664 -26.668 66.380 1.00 48.22 778 PRO A N 1
ATOM 6234 C CA . PRO A 1 778 ? 31.545 -25.410 65.591 1.00 48.22 778 PRO A CA 1
ATOM 6235 C C . PRO A 1 778 ? 30.902 -25.594 64.175 1.00 48.22 778 PRO A C 1
ATOM 6237 O O . PRO A 1 778 ? 30.603 -26.716 63.792 1.00 48.22 778 PRO A O 1
ATOM 6240 N N . SER A 1 779 ? 30.525 -24.582 63.363 1.00 29.31 779 SER A N 1
ATOM 6241 C CA . SER A 1 779 ? 31.072 -23.229 63.055 1.00 29.31 779 SER A CA 1
ATOM 6242 C C . SER A 1 779 ? 32.359 -23.291 62.192 1.00 29.31 779 SER A C 1
ATOM 6244 O O . SER A 1 779 ? 33.085 -24.275 62.334 1.00 29.31 779 SER A O 1
ATOM 6246 N N . PRO A 1 780 ? 32.697 -22.323 61.298 1.00 50.94 780 PRO A N 1
ATOM 6247 C CA . PRO A 1 780 ? 32.160 -20.964 61.077 1.00 50.94 780 PRO A CA 1
ATOM 6248 C C . PRO A 1 780 ? 31.451 -20.815 59.687 1.00 50.94 780 PRO A C 1
ATOM 6250 O O . PRO A 1 780 ? 31.062 -21.828 59.122 1.00 50.94 780 PRO A O 1
ATOM 6253 N N . HIS A 1 781 ? 31.158 -19.650 59.070 1.00 28.70 781 HIS A N 1
ATOM 6254 C CA . HIS A 1 781 ? 31.688 -18.287 59.259 1.00 28.70 781 HIS A CA 1
ATOM 6255 C C . HIS A 1 781 ? 30.731 -17.122 58.847 1.00 28.70 781 HIS A C 1
ATOM 6257 O O . HIS A 1 781 ? 29.554 -17.126 59.185 1.00 28.70 781 HIS A O 1
ATOM 6263 N N . CYS A 1 782 ? 31.277 -16.064 58.230 1.00 29.27 782 CYS A N 1
ATOM 6264 C CA . CYS A 1 782 ? 30.746 -14.698 58.046 1.00 29.27 782 CYS A CA 1
ATOM 6265 C C . CYS A 1 782 ? 30.770 -14.282 56.542 1.00 29.27 782 CYS A C 1
ATOM 6267 O O . CYS A 1 782 ? 31.290 -15.044 55.735 1.00 29.27 782 CYS A O 1
ATOM 6269 N N . ARG A 1 783 ? 30.281 -13.126 56.045 1.00 31.67 783 ARG A N 1
ATOM 6270 C CA . ARG A 1 783 ? 30.134 -11.727 56.549 1.00 31.67 783 ARG A CA 1
ATOM 6271 C C . ARG A 1 783 ? 28.894 -11.064 55.894 1.00 31.67 783 ARG A C 1
ATOM 6273 O O . ARG A 1 783 ? 28.699 -11.275 54.708 1.00 31.67 783 ARG A O 1
ATOM 6280 N N . THR A 1 784 ? 27.938 -10.407 56.568 1.00 29.97 784 THR A N 1
ATOM 6281 C CA . THR A 1 784 ? 27.914 -9.127 57.338 1.00 29.97 784 THR A CA 1
ATOM 6282 C C . THR A 1 784 ? 28.095 -7.814 56.546 1.00 29.97 784 THR A C 1
ATOM 6284 O O . THR A 1 784 ? 29.236 -7.434 56.285 1.00 29.97 784 THR A O 1
ATOM 6287 N N . SER A 1 785 ? 27.007 -7.039 56.372 1.00 29.97 785 SER A N 1
ATOM 6288 C CA . SER A 1 785 ? 26.959 -5.575 56.627 1.00 29.97 785 SER A CA 1
ATOM 6289 C C . SER A 1 785 ? 25.520 -4.996 56.638 1.00 29.97 785 SER A C 1
ATOM 6291 O O . SER A 1 785 ? 24.673 -5.389 55.842 1.00 29.97 785 SER A O 1
ATOM 6293 N N . GLY A 1 786 ? 25.250 -4.053 57.555 1.00 29.16 786 GLY A N 1
ATOM 6294 C CA . GLY A 1 786 ? 24.215 -2.997 57.431 1.00 29.16 786 GLY A CA 1
ATOM 6295 C C . GLY A 1 786 ? 24.891 -1.652 57.081 1.00 29.16 786 GLY A C 1
ATOM 6296 O O . GLY A 1 786 ? 26.038 -1.722 56.630 1.00 29.16 786 GLY A O 1
ATOM 6297 N N . PRO A 1 787 ? 24.310 -0.445 57.317 1.00 45.41 787 PRO A N 1
ATOM 6298 C CA . PRO A 1 787 ? 23.074 -0.068 58.044 1.00 45.41 787 PRO A CA 1
ATOM 6299 C C . PRO A 1 787 ? 21.986 0.576 57.133 1.00 45.41 787 PRO A C 1
ATOM 6301 O O . PRO A 1 787 ? 22.284 1.084 56.062 1.00 45.41 787 PRO A O 1
ATOM 6304 N N . TRP A 1 788 ? 20.679 0.461 57.405 1.00 30.62 788 TRP A N 1
ATOM 6305 C CA . TRP A 1 788 ? 19.854 1.284 58.323 1.00 30.62 788 TRP A CA 1
ATOM 6306 C C . TRP A 1 788 ? 19.888 2.813 58.114 1.00 30.62 788 TRP A C 1
ATOM 6308 O O . TRP A 1 788 ? 20.849 3.472 58.495 1.00 30.62 788 TRP A O 1
ATOM 6318 N N . CYS A 1 789 ? 18.741 3.379 57.706 1.00 24.92 789 CYS A N 1
ATOM 6319 C CA . CYS A 1 789 ? 18.226 4.639 58.256 1.00 24.92 789 CYS A CA 1
ATOM 6320 C C . CYS A 1 789 ? 16.676 4.648 58.230 1.00 24.92 789 CYS A C 1
ATOM 6322 O O . CYS A 1 789 ? 16.063 4.160 57.284 1.00 24.92 789 CYS A O 1
ATOM 6324 N N . ARG A 1 790 ? 16.055 5.152 59.303 1.00 34.72 790 ARG A N 1
ATOM 6325 C CA . ARG A 1 790 ? 14.596 5.304 59.569 1.00 34.72 790 ARG A CA 1
ATOM 6326 C C . ARG A 1 790 ? 14.332 6.815 59.865 1.00 34.72 790 ARG A C 1
ATOM 6328 O O . ARG A 1 790 ? 15.328 7.539 59.819 1.00 34.72 790 ARG A O 1
ATOM 6335 N N . PRO A 1 791 ? 13.120 7.338 60.207 1.00 48.78 791 PRO A N 1
ATOM 6336 C CA . PRO A 1 791 ? 11.889 6.674 60.688 1.00 48.78 791 PRO A CA 1
ATOM 6337 C C . PRO A 1 791 ? 10.539 7.212 60.115 1.00 48.78 791 PRO A C 1
ATOM 6339 O O . PRO A 1 791 ? 10.533 8.065 59.238 1.00 48.78 791 PRO A O 1
ATOM 6342 N N . ALA A 1 792 ? 9.431 6.761 60.741 1.00 36.72 792 ALA A N 1
ATOM 6343 C CA . ALA A 1 792 ? 8.160 7.486 60.989 1.00 36.72 792 ALA A CA 1
ATOM 6344 C C . ALA A 1 792 ? 7.113 7.642 59.845 1.00 36.72 792 ALA A C 1
ATOM 6346 O O . ALA A 1 792 ? 7.475 7.897 58.705 1.00 36.72 792 ALA A O 1
ATOM 6347 N N . GLU A 1 793 ? 5.787 7.542 60.081 1.00 39.44 793 GLU A N 1
ATOM 6348 C CA . GLU A 1 793 ? 5.018 6.952 61.211 1.00 39.44 793 GLU A CA 1
ATOM 6349 C C . GLU A 1 793 ? 3.513 6.757 60.878 1.00 39.44 793 GLU A C 1
ATOM 6351 O O . GLU A 1 793 ? 2.986 7.475 60.036 1.00 39.44 793 GLU A O 1
ATOM 6356 N N . MET A 1 794 ? 2.826 5.862 61.620 1.00 35.88 794 MET A N 1
ATOM 6357 C CA . MET A 1 794 ? 1.354 5.607 61.642 1.00 35.88 794 MET A CA 1
ATOM 6358 C C . MET A 1 794 ? 0.720 5.107 60.313 1.00 35.88 794 MET A C 1
ATOM 6360 O O . MET A 1 794 ? 1.258 5.326 59.239 1.00 35.88 794 MET A O 1
ATOM 6364 N N . GLY A 1 795 ? -0.399 4.368 60.252 1.00 34.28 795 GLY A N 1
ATOM 6365 C CA . GLY A 1 795 ? -1.434 3.937 61.221 1.00 34.28 795 GLY A CA 1
ATOM 6366 C C . GLY A 1 795 ? -2.823 4.147 60.566 1.00 34.28 795 GLY A C 1
ATOM 6367 O O . GLY A 1 795 ? -3.001 5.162 59.908 1.00 34.28 795 GLY A O 1
ATOM 6368 N N . TYR A 1 796 ? -3.847 3.282 60.627 1.00 33.34 796 TYR A N 1
ATOM 6369 C CA . TYR A 1 796 ? -4.162 2.123 61.484 1.00 33.34 796 TYR A CA 1
ATOM 6370 C C . TYR A 1 796 ? -4.993 1.044 60.729 1.00 33.34 796 TYR A C 1
ATOM 6372 O O . TYR A 1 796 ? -5.411 1.241 59.592 1.00 33.34 796 TYR A O 1
ATOM 6380 N N . LEU A 1 797 ? -5.249 -0.088 61.402 1.00 42.59 797 LEU A N 1
ATOM 6381 C CA . LEU A 1 797 ? -6.241 -1.137 61.066 1.00 42.59 797 LEU A CA 1
ATOM 6382 C C . LEU A 1 797 ? -7.690 -0.657 61.449 1.00 42.59 797 LEU A C 1
ATOM 6384 O O . LEU A 1 797 ? -7.810 0.442 61.978 1.00 42.59 797 LEU A O 1
ATOM 6388 N N . ASN A 1 798 ? -8.836 -1.356 61.293 1.00 39.31 798 ASN A N 1
ATOM 6389 C CA . ASN A 1 798 ? -9.134 -2.780 61.041 1.00 39.31 798 ASN A CA 1
ATOM 6390 C C . ASN A 1 798 ? -10.626 -3.042 60.629 1.00 39.31 798 ASN A C 1
ATOM 6392 O O . ASN A 1 798 ? -11.475 -2.198 60.884 1.00 39.31 798 ASN A O 1
ATOM 6396 N N . LEU A 1 799 ? -10.925 -4.264 60.140 1.00 40.03 799 LEU A N 1
ATOM 6397 C CA . LEU A 1 799 ? -12.191 -5.061 60.224 1.00 40.03 799 LEU A CA 1
ATOM 6398 C C . LEU A 1 799 ? -13.588 -4.542 59.765 1.00 40.03 799 LEU A C 1
ATOM 6400 O O . LEU A 1 799 ? -14.170 -3.651 60.372 1.00 40.03 799 LEU A O 1
ATOM 6404 N N . THR A 1 800 ? -14.221 -5.294 58.841 1.00 32.81 800 THR A N 1
ATOM 6405 C CA . THR A 1 800 ? -15.517 -6.062 58.921 1.00 32.81 800 THR A CA 1
ATOM 6406 C C . THR A 1 800 ? -16.040 -6.314 57.484 1.00 32.81 800 THR A C 1
ATOM 6408 O O . THR A 1 800 ? -15.895 -5.437 56.643 1.00 32.81 800 THR A O 1
ATOM 6411 N N . SER A 1 801 ? -16.505 -7.483 57.013 1.00 36.34 801 SER A N 1
ATOM 6412 C CA . SER A 1 801 ? -17.217 -8.670 57.547 1.00 36.34 801 SER A CA 1
ATOM 6413 C C . SER A 1 801 ? -18.753 -8.572 57.550 1.00 36.34 801 SER A C 1
ATOM 6415 O O . SER A 1 801 ? -19.319 -7.887 58.396 1.00 36.34 801 SER A O 1
ATOM 6417 N N . THR A 1 802 ? -19.407 -9.339 56.664 1.00 33.34 802 THR A N 1
ATOM 6418 C CA . THR A 1 802 ? -20.806 -9.819 56.761 1.00 33.34 802 THR A CA 1
ATOM 6419 C C . THR A 1 802 ? -20.944 -11.195 56.082 1.00 33.34 802 THR A C 1
ATOM 6421 O O . THR A 1 802 ? -20.087 -11.596 55.294 1.00 33.34 802 THR A O 1
ATOM 6424 N N . GLN A 1 803 ? -21.993 -11.953 56.430 1.00 34.59 803 GLN A N 1
ATOM 6425 C CA . GLN A 1 803 ? -22.121 -13.393 56.158 1.00 34.59 803 GLN A CA 1
ATOM 6426 C C . GLN A 1 803 ? -23.597 -13.811 56.003 1.00 34.59 803 GLN A C 1
ATOM 6428 O O . GLN A 1 803 ? -24.386 -13.536 56.904 1.00 34.59 803 GLN A O 1
ATOM 6433 N N . SER A 1 804 ? -23.949 -14.551 54.940 1.00 27.12 804 SER A N 1
ATOM 6434 C CA . SER A 1 804 ? -25.168 -15.391 54.863 1.00 27.12 804 SER A CA 1
ATOM 6435 C C . SER A 1 804 ? -25.177 -16.336 53.633 1.00 27.12 804 SER A C 1
ATOM 6437 O O . SER A 1 804 ? -24.317 -16.254 52.759 1.00 27.12 804 SER A O 1
ATOM 6439 N N . ARG A 1 805 ? -26.098 -17.314 53.645 1.00 29.14 805 ARG A N 1
ATOM 6440 C CA . ARG A 1 805 ? -26.269 -18.524 52.789 1.00 29.14 805 ARG A CA 1
ATOM 6441 C C . ARG A 1 805 ? -27.773 -18.941 52.900 1.00 29.14 805 ARG A C 1
ATOM 6443 O O . ARG A 1 805 ? -28.415 -18.356 53.777 1.00 29.14 805 ARG A O 1
ATOM 6450 N N . PRO A 1 806 ? -28.336 -19.978 52.222 1.00 60.47 806 PRO A N 1
ATOM 6451 C CA . PRO A 1 806 ? -27.880 -20.803 51.084 1.00 60.47 806 PRO A CA 1
ATOM 6452 C C . PRO A 1 806 ? -28.991 -21.075 49.999 1.00 60.47 806 PRO A C 1
ATOM 6454 O O . PRO A 1 806 ? -30.000 -20.384 49.959 1.00 60.47 806 PRO A O 1
ATOM 6457 N N . ASP A 1 807 ? -28.778 -22.122 49.176 1.00 29.89 807 ASP A N 1
ATOM 6458 C CA . ASP A 1 807 ? -29.758 -23.027 48.506 1.00 29.89 807 ASP A CA 1
ATOM 6459 C C . ASP A 1 807 ? -30.314 -22.787 47.070 1.00 29.89 807 ASP A C 1
ATOM 6461 O O . ASP A 1 807 ? -31.340 -22.156 46.868 1.00 29.89 807 ASP A O 1
ATOM 6465 N N . GLN A 1 808 ? -29.627 -23.439 46.103 1.00 30.45 808 GLN A N 1
ATOM 6466 C CA . GLN A 1 808 ? -30.083 -24.407 45.057 1.00 30.45 808 GLN A CA 1
ATOM 6467 C C . GLN A 1 808 ? -31.312 -24.162 44.127 1.00 30.45 808 GLN A C 1
ATOM 6469 O O . GLN A 1 808 ? -32.285 -23.545 44.539 1.00 30.45 808 GLN A O 1
ATOM 6474 N N . PRO A 1 809 ? -31.386 -24.817 42.930 1.00 41.06 809 PRO A N 1
ATOM 6475 C CA . PRO A 1 809 ? -30.343 -25.449 42.090 1.00 41.06 809 PRO A CA 1
ATOM 6476 C C . PRO A 1 809 ? -30.367 -25.004 40.595 1.00 41.06 809 PRO A C 1
ATOM 6478 O O . PRO A 1 809 ? -31.290 -24.339 40.138 1.00 41.06 809 PRO A O 1
ATOM 6481 N N . ALA A 1 810 ? -29.370 -25.426 39.800 1.00 35.25 810 ALA A N 1
ATOM 6482 C CA . ALA A 1 810 ? -29.373 -25.328 38.323 1.00 35.25 810 ALA A CA 1
ATOM 6483 C C . ALA A 1 810 ? -29.992 -26.595 37.679 1.00 35.25 810 ALA A C 1
ATOM 6485 O O . ALA A 1 810 ? -29.992 -27.641 38.336 1.00 35.25 810 ALA A O 1
ATOM 6486 N N . PRO A 1 811 ? -30.511 -26.551 36.427 1.00 43.97 811 PRO A N 1
ATOM 6487 C CA . PRO A 1 811 ? -29.663 -26.778 35.229 1.00 43.97 811 PRO A CA 1
ATOM 6488 C C . PRO A 1 811 ? -30.197 -26.095 33.929 1.00 43.97 811 PRO A C 1
ATOM 6490 O O . PRO A 1 811 ? -31.202 -25.391 33.987 1.00 43.97 811 PRO A O 1
ATOM 6493 N N . PRO A 1 812 ? -29.668 -26.396 32.719 1.00 45.22 812 PRO A N 1
ATOM 6494 C CA . PRO A 1 812 ? -28.277 -26.584 32.290 1.00 45.22 812 PRO A CA 1
ATOM 6495 C C . PRO A 1 812 ? -27.839 -25.492 31.273 1.00 45.22 812 PRO A C 1
ATOM 6497 O O . PRO A 1 812 ? -28.603 -24.599 30.920 1.00 45.22 812 PRO A O 1
ATOM 6500 N N . ALA A 1 813 ? -26.602 -25.563 30.772 1.00 36.09 813 ALA A N 1
ATOM 6501 C CA . ALA A 1 813 ? -26.062 -24.597 29.808 1.00 36.09 813 ALA A CA 1
ATOM 6502 C C . ALA A 1 813 ? -26.548 -24.804 28.355 1.00 36.09 813 ALA A C 1
ATOM 6504 O O . ALA A 1 813 ? -26.722 -25.935 27.903 1.00 36.09 813 ALA A O 1
ATOM 6505 N N . ALA A 1 814 ? -26.629 -23.704 27.599 1.00 28.95 814 ALA A N 1
ATOM 6506 C CA . ALA A 1 814 ? -26.649 -23.685 26.134 1.00 28.95 814 ALA A CA 1
ATOM 6507 C C . ALA A 1 814 ? -25.411 -22.926 25.611 1.00 28.95 814 ALA A C 1
ATOM 6509 O O . ALA A 1 814 ? -24.980 -21.944 26.214 1.00 28.95 814 ALA A O 1
ATOM 6510 N N . LEU A 1 815 ? -24.816 -23.398 24.512 1.00 42.44 815 LEU A N 1
ATOM 6511 C CA . LEU A 1 815 ? -23.550 -22.887 23.972 1.00 42.44 815 LEU A CA 1
ATOM 6512 C C . LEU A 1 815 ? -23.774 -21.819 22.889 1.00 42.44 815 LEU A C 1
ATOM 6514 O O . LEU A 1 815 ? -24.355 -22.123 21.851 1.00 42.44 815 LEU A O 1
ATOM 6518 N N . SER A 1 816 ? -23.245 -20.609 23.095 1.00 32.44 816 SER A N 1
ATOM 6519 C CA . SER A 1 816 ? -22.806 -19.629 22.073 1.00 32.44 816 SER A CA 1
ATOM 6520 C C . SER A 1 816 ? -22.057 -18.506 22.815 1.00 32.44 816 SER A C 1
ATOM 6522 O O . SER A 1 816 ? -22.606 -17.983 23.775 1.00 32.44 816 SER A O 1
ATOM 6524 N N . SER A 1 817 ? -20.786 -18.139 22.609 1.00 33.69 817 SER A N 1
ATOM 6525 C CA . SER A 1 817 ? -19.880 -18.072 21.444 1.00 33.69 817 SER A CA 1
ATOM 6526 C C . SER A 1 817 ? -20.134 -16.892 20.496 1.00 33.69 817 SER A C 1
ATOM 6528 O O . SER A 1 817 ? -21.204 -16.806 19.910 1.00 33.69 817 SER A O 1
ATOM 6530 N N . SER A 1 818 ? -19.084 -16.087 20.270 1.00 35.16 818 SER A N 1
ATOM 6531 C CA . SER A 1 818 ? -18.972 -15.003 19.275 1.00 35.16 818 SER A CA 1
ATOM 6532 C C . SER A 1 818 ? -19.753 -13.700 19.533 1.00 35.16 818 SER A C 1
ATOM 6534 O O . SER A 1 818 ? -20.679 -13.366 18.797 1.00 35.16 818 SER A O 1
ATOM 6536 N N . GLU A 1 819 ? -19.248 -12.861 20.444 1.00 34.31 819 GLU A N 1
ATOM 6537 C CA . GLU A 1 819 ? -19.235 -11.417 20.160 1.00 34.31 819 GLU A CA 1
ATOM 6538 C C . GLU A 1 819 ? -18.111 -11.118 19.156 1.00 34.31 819 GLU A C 1
ATOM 6540 O O . GLU A 1 819 ? -16.976 -11.566 19.323 1.00 34.31 819 GLU A O 1
ATOM 6545 N N . SER A 1 820 ? -18.431 -10.357 18.111 1.00 36.03 820 SER A N 1
ATOM 6546 C CA . SER A 1 820 ? -17.470 -9.734 17.193 1.00 36.03 820 SER A CA 1
ATOM 6547 C C . SER A 1 820 ? -17.749 -8.229 17.161 1.00 36.03 820 SER A C 1
ATOM 6549 O O . SER A 1 820 ? -18.923 -7.849 17.192 1.00 36.03 820 SER A O 1
ATOM 6551 N N . PRO A 1 821 ? -16.726 -7.360 17.100 1.00 58.94 821 PRO A N 1
ATOM 6552 C CA . PRO A 1 821 ? -16.942 -5.919 17.068 1.00 58.94 821 PRO A CA 1
ATOM 6553 C C . PRO A 1 821 ? -17.633 -5.487 15.762 1.00 58.94 821 PRO A C 1
ATOM 6555 O O . PRO A 1 821 ? -17.310 -5.981 14.681 1.00 58.94 821 PRO A O 1
ATOM 6558 N N . ARG A 1 822 ? -18.568 -4.538 15.870 1.00 39.84 822 ARG A N 1
ATOM 6559 C CA . ARG A 1 822 ? -19.136 -3.761 14.750 1.00 39.84 822 ARG A CA 1
ATOM 6560 C C . ARG A 1 822 ? -18.588 -2.308 14.808 1.00 39.84 822 ARG A C 1
ATOM 6562 O O . ARG A 1 822 ? -17.991 -1.960 15.828 1.00 39.84 822 ARG A O 1
ATOM 6569 N N . PRO A 1 823 ? -18.668 -1.542 13.701 1.00 48.50 823 PRO A N 1
ATOM 6570 C CA . PRO A 1 823 ? -17.676 -0.513 13.346 1.00 48.50 823 PRO A CA 1
ATOM 6571 C C . PRO A 1 823 ? -17.868 0.865 13.997 1.00 48.50 823 PRO A C 1
ATOM 6573 O O . PRO A 1 823 ? -19.004 1.176 14.417 1.00 48.50 823 PRO A O 1
#

pLDDT: mean 74.46, std 24.34, range [24.92, 98.38]